Protein AF-A0AAN7LRA1-F1 (afdb_monomer)

Nearest PDB structures (foldseek):
  6l4c-assembly1_A  TM=8.492E-01  e=3.719E-31  Corylus avellana
  6l4c-assembly1_B  TM=8.115E-01  e=3.011E-30  Corylus avellana
  5cad-assembly1_A  TM=8.318E-01  e=4.415E-28  Solanum melongena
  2ea7-assembly1_B  TM=8.145E-01  e=1.687E-27  Vigna angularis
  8ofd-assembly1_A  TM=7.886E-01  e=3.980E-27  Lupinus albus

pLDDT: mean 71.38, std 21.93, range [24.11, 98.69]

InterPro domains:
  IPR006045 Cupin 1 [PF00190] (73-136)
  IPR006045 Cupin 1 [PF00190] (249-403)
  IPR006045 Cupin 1 [SM00835] (39-194)
  IPR006045 Cupin 1 [SM00835] (249-404)
  IPR011051 RmlC-like cupin domain superfamily [SSF51182] (70-412)
  IPR014710 RmlC-like jelly roll fold [G3DSA:2.60.120.10] (42-218)
  IPR014710 RmlC-like jelly roll fold [G3DSA:2.60.120.10] (241-419)
  IPR050253 Seed Storage and Functional Proteins [PTHR31189] (18-422)

Radius of gyration: 50.89 Å; Cα contacts (8 Å, |Δi|>4): 874; chains: 1; bounding box: 106×147×148 Å

Mean predicted aligned error: 21.45 Å

Structure (mmCIF, N/CA/C/O backbone):
data_AF-A0AAN7LRA1-F1
#
_entry.id   AF-A0AAN7LRA1-F1
#
loop_
_atom_site.group_PDB
_atom_site.id
_atom_site.type_symbol
_atom_site.label_atom_id
_atom_site.label_alt_id
_atom_site.label_comp_id
_atom_site.label_asym_id
_atom_site.label_entity_id
_atom_site.label_seq_id
_atom_site.pdbx_PDB_ins_code
_atom_site.Cartn_x
_atom_site.Cartn_y
_atom_site.Cartn_z
_atom_site.occupancy
_atom_site.B_iso_or_equiv
_atom_site.auth_seq_id
_atom_site.auth_comp_id
_atom_site.auth_asym_id
_atom_site.auth_atom_id
_atom_site.pdbx_PDB_model_num
ATOM 1 N N . MET A 1 1 ? -47.619 41.564 -19.219 1.00 36.97 1 MET A N 1
ATOM 2 C CA . MET A 1 1 ? -48.829 41.468 -18.379 1.00 36.97 1 MET A CA 1
ATOM 3 C C . MET A 1 1 ? -48.326 40.984 -17.026 1.00 36.97 1 MET A C 1
ATOM 5 O O . MET A 1 1 ? -48.030 39.807 -16.916 1.00 36.97 1 MET A O 1
ATOM 9 N N . ALA A 1 2 ? -47.810 41.873 -16.168 1.00 29.58 2 ALA A N 1
ATOM 10 C CA . ALA A 1 2 ? -48.577 42.783 -15.295 1.00 29.58 2 ALA A CA 1
ATOM 11 C C . ALA A 1 2 ? -49.560 41.966 -14.441 1.00 29.58 2 ALA A C 1
ATOM 13 O O . ALA A 1 2 ? -50.356 41.234 -15.019 1.00 29.58 2 ALA A O 1
ATOM 14 N N . SER A 1 3 ? -49.591 42.007 -13.116 1.00 28.64 3 SER A N 1
ATOM 15 C CA . SER A 1 3 ? -48.992 42.873 -12.085 1.00 28.64 3 SER A CA 1
ATOM 16 C C . SER A 1 3 ? -49.510 42.272 -10.756 1.00 28.64 3 SER A C 1
ATOM 18 O O . SER A 1 3 ? -50.649 41.815 -10.734 1.00 28.64 3 SER A O 1
ATOM 20 N N . ASP A 1 4 ? -48.696 41.979 -9.747 1.00 32.69 4 ASP A N 1
ATOM 21 C CA . ASP A 1 4 ? -48.059 42.890 -8.782 1.00 32.69 4 ASP A CA 1
ATOM 22 C C . ASP A 1 4 ? -48.963 43.253 -7.585 1.00 32.69 4 ASP A C 1
ATOM 24 O O . ASP A 1 4 ? -50.172 43.407 -7.742 1.00 32.69 4 ASP A O 1
ATOM 28 N N . GLU A 1 5 ? -48.297 43.427 -6.435 1.00 31.97 5 GLU A N 1
ATOM 29 C CA . GLU A 1 5 ? -48.717 44.161 -5.224 1.00 31.97 5 GLU A CA 1
ATOM 30 C C . GLU A 1 5 ? -49.669 43.491 -4.202 1.00 31.97 5 GLU A C 1
ATOM 32 O O . GLU A 1 5 ? -50.652 42.852 -4.550 1.00 31.97 5 GLU A O 1
ATOM 37 N N . SER A 1 6 ? -49.518 43.651 -2.877 1.00 29.03 6 SER A N 1
ATOM 38 C CA . SER A 1 6 ? -48.522 44.316 -2.012 1.00 29.03 6 SER A CA 1
ATOM 39 C C . SER A 1 6 ? -48.945 44.114 -0.536 1.00 29.03 6 SER A C 1
ATOM 41 O O . SER A 1 6 ? -50.065 43.678 -0.269 1.00 29.03 6 SER A O 1
ATOM 43 N N . SER A 1 7 ? -48.069 44.537 0.387 1.00 24.28 7 SER A N 1
ATOM 44 C CA . SER A 1 7 ? -48.334 45.062 1.747 1.00 24.28 7 SER A CA 1
ATOM 45 C C . SER A 1 7 ? -47.813 44.168 2.881 1.00 24.28 7 SER A C 1
ATOM 47 O O . SER A 1 7 ? -48.370 43.114 3.164 1.00 24.28 7 SER A O 1
ATOM 49 N N . MET A 1 8 ? -46.611 44.417 3.416 1.00 27.77 8 MET A N 1
ATOM 50 C CA . MET A 1 8 ? -46.170 45.485 4.346 1.00 27.77 8 MET A CA 1
ATOM 51 C C . MET A 1 8 ? -46.450 45.222 5.843 1.00 27.77 8 MET A C 1
ATOM 53 O O . MET A 1 8 ? -47.579 45.288 6.307 1.00 27.77 8 MET A O 1
ATOM 57 N N . ALA A 1 9 ? -45.330 45.077 6.568 1.00 28.86 9 ALA A N 1
ATOM 58 C CA . ALA A 1 9 ? -44.928 45.794 7.792 1.00 28.86 9 ALA A CA 1
ATOM 59 C C . ALA A 1 9 ? -45.647 45.581 9.148 1.00 28.86 9 ALA A C 1
ATOM 61 O O . ALA A 1 9 ? -46.790 45.978 9.323 1.00 28.86 9 ALA A O 1
ATOM 62 N N . ALA A 1 10 ? -44.869 45.140 10.156 1.00 27.81 10 ALA A N 1
ATOM 63 C CA . ALA A 1 10 ? -44.742 45.692 11.532 1.00 27.81 10 ALA A CA 1
ATOM 64 C C . ALA A 1 10 ? -43.781 44.776 12.340 1.00 27.81 10 ALA A C 1
ATOM 66 O O . ALA A 1 10 ? -44.008 43.577 12.407 1.00 27.81 10 ALA A O 1
ATOM 67 N N . ARG A 1 11 ? -42.555 45.172 12.714 1.00 29.81 11 ARG A N 1
ATOM 68 C CA . ARG A 1 11 ? -42.079 45.998 13.854 1.00 29.81 11 ARG A CA 1
ATOM 69 C C . ARG A 1 11 ? -42.248 45.407 15.289 1.00 29.81 11 ARG A C 1
ATOM 71 O O . ARG A 1 11 ? -43.306 45.587 15.869 1.00 29.81 11 ARG A O 1
ATOM 78 N N . VAL A 1 12 ? -41.105 44.950 15.863 1.00 29.42 12 VAL A N 1
ATOM 79 C CA . VAL A 1 12 ? -40.536 45.286 17.220 1.00 29.42 12 VAL A CA 1
ATOM 80 C C . VAL A 1 12 ? -41.146 44.514 18.446 1.00 29.42 12 VAL A C 1
ATOM 82 O O . VAL A 1 12 ? -42.314 44.161 18.379 1.00 29.42 12 VAL A O 1
ATOM 85 N N . PRO A 1 13 ? -40.467 44.303 19.613 1.00 47.12 13 PRO A N 1
ATOM 86 C CA . PRO A 1 13 ? -39.233 43.543 19.940 1.00 47.12 13 PRO A CA 1
ATOM 87 C C . PRO A 1 13 ? -39.343 42.722 21.285 1.00 47.12 13 PRO A C 1
ATOM 89 O O . PRO A 1 13 ? -40.418 42.615 21.862 1.00 47.12 13 PRO A O 1
ATOM 92 N N . LEU A 1 14 ? -38.194 42.272 21.829 1.00 26.84 14 LEU A N 1
ATOM 93 C CA . LEU A 1 14 ? -37.856 41.928 23.242 1.00 26.84 14 LEU A CA 1
ATOM 94 C C . LEU A 1 14 ? -37.757 40.446 23.674 1.00 26.84 14 LEU A C 1
ATOM 96 O O . LEU A 1 14 ? -38.731 39.709 23.746 1.00 26.84 14 LEU A O 1
ATOM 100 N N . LEU A 1 15 ? -36.526 40.147 24.113 1.00 27.03 15 LEU A N 1
ATOM 101 C CA . LEU A 1 15 ? -36.082 39.283 25.215 1.00 27.03 15 LEU A CA 1
ATOM 102 C C . LEU A 1 15 ? -36.486 37.803 25.239 1.00 27.03 15 LEU A C 1
ATOM 104 O O . LEU A 1 15 ? -37.599 37.439 25.600 1.00 27.03 15 LEU A O 1
ATOM 108 N N . GLY A 1 16 ? -35.467 36.952 25.109 1.00 28.48 16 GLY A N 1
ATOM 109 C CA . GLY A 1 16 ? -35.463 35.640 25.748 1.00 28.48 16 GLY A CA 1
ATOM 110 C C . GLY A 1 16 ? -34.441 34.682 25.150 1.00 28.48 16 GLY A C 1
ATOM 111 O O . GLY A 1 16 ? -34.593 34.264 24.012 1.00 28.48 16 GLY A O 1
ATOM 112 N N . CYS A 1 17 ? -33.462 34.283 25.963 1.00 30.62 17 CYS A N 1
ATOM 113 C CA . CYS A 1 17 ? -32.640 33.076 25.796 1.00 30.62 17 CYS A CA 1
ATOM 114 C C . CYS A 1 17 ? -31.426 33.161 24.855 1.00 30.62 17 CYS A C 1
ATOM 116 O O . CYS A 1 17 ? -31.287 32.426 23.883 1.00 30.62 17 CYS A O 1
ATOM 118 N N . LEU A 1 18 ? -30.456 33.971 25.285 1.00 34.97 18 LEU A N 1
ATOM 119 C CA . LEU A 1 18 ? -29.040 33.627 25.185 1.00 34.97 18 LEU A CA 1
ATOM 120 C C . LEU A 1 18 ? -28.758 32.536 26.238 1.00 34.97 18 LEU A C 1
ATOM 122 O O . LEU A 1 18 ? -28.794 32.845 27.425 1.00 34.97 18 LEU A O 1
ATOM 126 N N . CYS A 1 19 ? -28.611 31.274 25.819 1.00 33.75 19 CYS A N 1
ATOM 127 C CA . CYS A 1 19 ? -27.870 30.183 26.484 1.00 33.75 19 CYS A CA 1
ATOM 128 C C . CYS A 1 19 ? -28.275 28.830 25.879 1.00 33.75 19 CYS A C 1
ATOM 130 O O . CYS A 1 19 ? -29.460 28.518 25.828 1.00 33.75 19 CYS A O 1
ATOM 132 N N . LEU A 1 20 ? -27.267 28.011 25.550 1.00 34.38 20 LEU A N 1
ATOM 133 C CA . LEU A 1 20 ? -27.331 26.609 25.094 1.00 34.38 20 LEU A CA 1
ATOM 134 C C . LEU A 1 20 ? -27.482 26.379 23.580 1.00 34.38 20 LEU A C 1
ATOM 136 O O . LEU A 1 20 ? -28.522 25.901 23.163 1.00 34.38 20 LEU A O 1
ATOM 140 N N . VAL A 1 21 ? -26.415 26.608 22.797 1.00 33.81 21 VAL A N 1
ATOM 141 C CA . VAL A 1 21 ? -25.796 25.585 21.909 1.00 33.81 21 VAL A CA 1
ATOM 142 C C . VAL A 1 21 ? -24.337 26.005 21.616 1.00 33.81 21 VAL A C 1
ATOM 144 O O . VAL A 1 21 ? -24.005 26.474 20.535 1.00 33.81 21 VAL A O 1
ATOM 147 N N . LEU A 1 22 ? -23.442 25.853 22.597 1.00 35.19 22 LEU A N 1
ATOM 148 C CA . LEU A 1 22 ? -21.981 25.828 22.392 1.00 35.19 22 LEU A CA 1
ATOM 149 C C . LEU A 1 22 ? -21.434 24.508 22.939 1.00 35.19 22 LEU A C 1
ATOM 151 O O . LEU A 1 22 ? -20.686 24.482 23.907 1.00 35.19 22 LEU A O 1
ATOM 155 N N . LEU A 1 23 ? -21.894 23.401 22.354 1.00 35.28 23 LEU A N 1
ATOM 156 C CA . LEU A 1 23 ? -21.376 22.046 22.579 1.00 35.28 23 LEU A CA 1
ATOM 157 C C . LEU A 1 23 ? -21.809 21.135 21.418 1.00 35.28 23 LEU A C 1
ATOM 159 O O . LEU A 1 23 ? -22.380 20.068 21.601 1.00 35.28 23 LEU A O 1
ATOM 163 N N . SER A 1 24 ? -21.534 21.575 20.191 1.00 30.44 24 SER A N 1
ATOM 164 C CA . SER A 1 24 ? -21.206 20.632 19.127 1.00 30.44 24 SER A CA 1
ATOM 165 C C . SER A 1 24 ? -19.707 20.750 18.956 1.00 30.44 24 SER A C 1
ATOM 167 O O . SER A 1 24 ? -19.220 21.694 18.339 1.00 30.44 24 SER A O 1
ATOM 169 N N . CYS A 1 25 ? -18.976 19.847 19.606 1.00 26.72 25 CYS A N 1
ATOM 170 C CA . CYS A 1 25 ? -17.572 19.630 19.333 1.00 26.72 25 CYS A CA 1
ATOM 171 C C . CYS A 1 25 ? -17.423 19.466 17.821 1.00 26.72 25 CYS A C 1
ATOM 173 O O . CYS A 1 25 ? -17.774 18.426 17.266 1.00 26.72 25 CYS A O 1
ATOM 175 N N . CYS A 1 26 ? -16.894 20.499 17.169 1.00 24.97 26 CYS A N 1
ATOM 176 C CA . CYS A 1 26 ? -16.163 20.346 15.932 1.00 24.97 26 CYS A CA 1
ATOM 177 C C . CYS A 1 26 ? -14.985 19.425 16.252 1.00 24.97 26 CYS A C 1
ATOM 179 O O . CYS A 1 26 ? -13.871 19.865 16.522 1.00 24.97 26 CYS A O 1
ATOM 181 N N . THR A 1 27 ? -15.240 18.119 16.231 1.00 27.34 27 THR A N 1
ATOM 182 C CA . THR A 1 27 ? -14.269 17.204 15.665 1.00 27.34 27 THR A CA 1
ATOM 183 C C . THR A 1 27 ? -14.175 17.621 14.205 1.00 27.34 27 THR A C 1
ATOM 185 O O . THR A 1 27 ? -14.862 17.105 13.328 1.00 27.34 27 THR A O 1
ATOM 188 N N . VAL A 1 28 ? -13.328 18.620 13.944 1.00 27.69 28 VAL A N 1
ATOM 189 C CA . VAL A 1 28 ? -12.652 18.714 12.657 1.00 27.69 28 VAL A CA 1
ATOM 190 C C . VAL A 1 28 ? -11.746 17.490 12.631 1.00 27.69 28 VAL A C 1
ATOM 192 O O . VAL A 1 28 ? -10.549 17.547 12.894 1.00 27.69 28 VAL A O 1
ATOM 195 N N . SER A 1 29 ? -12.374 16.335 12.410 1.00 27.72 29 SER A N 1
ATOM 196 C CA . SER A 1 29 ? -11.760 15.242 11.691 1.00 27.72 29 SER A CA 1
ATOM 197 C C . SER A 1 29 ? -11.207 15.930 10.464 1.00 27.72 29 SER A C 1
ATOM 199 O O . SER A 1 29 ? -11.973 16.558 9.731 1.00 27.72 29 SER A O 1
ATOM 201 N N . GLY A 1 30 ? -9.885 15.970 10.344 1.00 26.34 30 GLY A N 1
ATOM 202 C CA . GLY A 1 30 ? -9.244 16.508 9.165 1.00 26.34 30 GLY A CA 1
ATOM 203 C C . GLY A 1 30 ? -9.748 15.714 7.972 1.00 26.34 30 GLY A C 1
ATOM 204 O O . GLY A 1 30 ? -9.173 14.688 7.629 1.00 26.34 30 GLY A O 1
ATOM 205 N N . GLU A 1 31 ? -10.828 16.183 7.352 1.00 24.67 31 GLU A N 1
ATOM 206 C CA . GLU A 1 31 ? -11.124 15.917 5.962 1.00 24.67 31 GLU A CA 1
ATOM 207 C C . GLU A 1 31 ? -10.007 16.622 5.206 1.00 24.67 31 GLU A C 1
ATOM 209 O O . GLU A 1 31 ? -10.105 17.771 4.769 1.00 24.67 31 GLU A O 1
ATOM 214 N N . SER A 1 32 ? -8.872 15.927 5.119 1.00 24.11 32 SER A N 1
ATOM 215 C CA . SER A 1 32 ? -7.963 16.126 4.018 1.00 24.11 32 SER A CA 1
ATOM 216 C C . SER A 1 32 ? -8.836 16.069 2.775 1.00 24.11 32 SER A C 1
ATOM 218 O O . SER A 1 32 ? -9.601 15.130 2.560 1.00 24.11 32 SER A O 1
ATOM 220 N N . TYR A 1 33 ? -8.799 17.144 2.000 1.00 25.58 33 TYR A N 1
ATOM 221 C CA . TYR A 1 33 ? -9.386 17.181 0.677 1.00 25.58 33 TYR A CA 1
ATOM 222 C C . TYR A 1 33 ? -8.750 16.016 -0.093 1.00 25.58 33 TYR A C 1
ATOM 224 O O . TYR A 1 33 ? -7.624 16.133 -0.581 1.00 25.58 33 TYR A O 1
ATOM 232 N N . VAL A 1 34 ? -9.409 14.853 -0.123 1.00 33.66 34 VAL A N 1
ATOM 233 C CA . VAL A 1 34 ? -8.972 13.710 -0.920 1.00 33.66 34 VAL A CA 1
ATOM 234 C C . VAL A 1 34 ? -9.297 14.098 -2.349 1.00 33.66 34 VAL A C 1
ATOM 236 O O . VAL A 1 34 ? -10.358 13.784 -2.889 1.00 33.66 34 VAL A O 1
ATOM 239 N N . GLY A 1 35 ? -8.382 14.869 -2.939 1.00 35.00 35 GLY A N 1
ATOM 240 C CA . GLY A 1 35 ? -8.296 15.008 -4.378 1.00 35.00 35 GLY A CA 1
ATOM 241 C C . GLY A 1 35 ? -8.353 13.611 -4.974 1.00 35.00 35 GLY A C 1
ATOM 242 O O . GLY A 1 35 ? -7.848 12.649 -4.398 1.00 35.00 35 GLY A O 1
ATOM 243 N N . SER A 1 36 ? -9.044 13.485 -6.092 1.00 45.75 36 SER A N 1
ATOM 244 C CA . SER A 1 36 ? -9.310 12.214 -6.737 1.00 45.75 36 SER A CA 1
ATOM 245 C C . SER A 1 36 ? -7.997 11.654 -7.326 1.00 45.75 36 SER A C 1
ATOM 247 O O . SER A 1 36 ? -7.717 11.800 -8.517 1.00 45.75 36 SER A O 1
ATOM 249 N N . THR A 1 37 ? -7.126 11.083 -6.482 1.00 58.75 37 THR A N 1
ATOM 250 C CA . THR A 1 37 ? -5.762 10.668 -6.840 1.00 58.75 37 THR A CA 1
ATOM 251 C C . THR A 1 37 ? -5.800 9.346 -7.586 1.00 58.75 37 THR A C 1
ATOM 253 O O . THR A 1 37 ? -6.163 8.327 -7.016 1.00 58.75 37 THR A O 1
ATOM 256 N N . ALA A 1 38 ? -5.382 9.316 -8.856 1.00 70.62 38 ALA A N 1
ATOM 257 C CA . ALA A 1 38 ? -5.367 8.099 -9.692 1.00 70.62 38 ALA A CA 1
ATOM 258 C C . ALA A 1 38 ? -4.473 6.957 -9.173 1.00 70.62 38 ALA A C 1
ATOM 260 O O . ALA A 1 38 ? -4.376 5.886 -9.781 1.00 70.62 38 ALA A O 1
ATOM 261 N N . VAL A 1 39 ? -3.803 7.223 -8.058 1.00 84.12 39 VAL A N 1
ATOM 262 C CA . VAL A 1 39 ? -2.826 6.404 -7.382 1.00 84.12 39 VAL A CA 1
ATOM 263 C C . VAL A 1 39 ? -3.129 6.453 -5.889 1.00 84.12 39 VAL A C 1
ATOM 265 O O . VAL A 1 39 ? -3.425 7.523 -5.354 1.00 84.12 39 VAL A O 1
ATOM 268 N N . SER A 1 40 ? -3.016 5.315 -5.214 1.00 88.38 40 SER A N 1
ATOM 269 C CA . SER A 1 40 ? -3.047 5.235 -3.752 1.00 88.38 40 SER A CA 1
ATOM 270 C C . SER A 1 40 ? -1.945 4.303 -3.265 1.00 88.38 40 SER A C 1
ATOM 272 O O . SER A 1 40 ? -1.622 3.320 -3.932 1.00 88.38 40 SER A O 1
ATOM 274 N N . VAL A 1 41 ? -1.381 4.593 -2.095 1.00 92.56 41 VAL A N 1
ATOM 275 C CA . VAL A 1 41 ? -0.453 3.699 -1.394 1.00 92.56 41 VAL A CA 1
ATOM 276 C C . VAL A 1 41 ? -0.947 3.555 0.030 1.00 92.56 41 VAL A C 1
ATOM 278 O O . VAL A 1 41 ? -1.242 4.561 0.664 1.00 92.56 41 VAL A O 1
ATOM 281 N N . ALA A 1 42 ? -1.016 2.322 0.513 1.00 94.12 42 ALA A N 1
ATOM 282 C CA . ALA A 1 42 ? -1.262 2.024 1.910 1.00 94.12 42 ALA A CA 1
ATOM 283 C C . ALA A 1 42 ? -0.049 1.297 2.484 1.00 94.12 42 ALA A C 1
ATOM 285 O O . ALA A 1 42 ? 0.428 0.300 1.920 1.00 94.12 42 ALA A O 1
ATOM 286 N N . ARG A 1 43 ? 0.488 1.829 3.581 1.00 95.75 43 ARG A N 1
ATOM 287 C CA . ARG A 1 43 ? 1.695 1.287 4.202 1.00 95.75 43 ARG A CA 1
ATOM 288 C C . ARG A 1 43 ? 1.380 0.034 4.995 1.00 95.75 43 ARG A C 1
ATOM 290 O O . ARG A 1 43 ? 0.282 -0.149 5.518 1.00 95.75 43 ARG A O 1
ATOM 297 N N . ARG A 1 44 ? 2.374 -0.847 5.121 1.00 94.81 44 ARG A N 1
ATOM 298 C CA . ARG A 1 44 ? 2.238 -2.056 5.947 1.00 94.81 44 ARG A CA 1
ATOM 299 C C . ARG A 1 44 ? 1.844 -1.743 7.398 1.00 94.81 44 ARG A C 1
ATOM 301 O O . ARG A 1 44 ? 1.098 -2.512 7.992 1.00 94.81 44 ARG A O 1
ATOM 308 N N . ASP A 1 45 ? 2.380 -0.668 7.961 1.00 93.19 45 ASP A N 1
ATOM 309 C CA . ASP A 1 45 ? 2.152 -0.227 9.341 1.00 93.19 45 ASP A CA 1
ATOM 310 C C . ASP A 1 45 ? 0.809 0.488 9.556 1.00 93.19 45 ASP A C 1
ATOM 312 O O . ASP A 1 45 ? 0.351 0.578 10.688 1.00 93.19 45 ASP A O 1
ATOM 316 N N . GLU A 1 46 ? 0.137 0.909 8.482 1.00 91.38 46 GLU A N 1
ATOM 317 C CA . GLU A 1 46 ? -1.194 1.537 8.519 1.00 91.38 46 GLU A CA 1
ATOM 318 C C . GLU A 1 46 ? -2.341 0.509 8.473 1.00 91.38 46 GLU A C 1
ATOM 320 O O . GLU A 1 46 ? -3.516 0.874 8.478 1.00 91.38 46 GLU A O 1
ATOM 325 N N . ARG A 1 47 ? -2.026 -0.791 8.399 1.00 94.19 47 ARG A N 1
ATOM 326 C CA . ARG A 1 47 ? -3.033 -1.857 8.327 1.00 94.19 47 ARG A CA 1
ATOM 327 C C . ARG A 1 47 ? -3.805 -1.976 9.636 1.00 94.19 47 ARG A C 1
ATOM 329 O O . ARG A 1 47 ? -3.224 -1.981 10.720 1.00 94.19 47 ARG A O 1
ATOM 336 N N . THR A 1 48 ? -5.111 -2.189 9.527 1.00 94.38 48 THR A N 1
ATOM 337 C CA . THR A 1 48 ? -5.976 -2.399 10.691 1.00 94.38 48 THR A CA 1
ATOM 338 C C . THR A 1 48 ? -5.934 -3.864 11.105 1.00 94.38 48 THR A C 1
ATOM 340 O O . THR A 1 48 ? -6.120 -4.755 10.282 1.00 94.38 48 THR A O 1
ATOM 343 N N . VAL A 1 49 ? -5.681 -4.150 12.381 1.00 94.56 49 VAL A N 1
ATOM 344 C CA . VAL A 1 49 ? -5.705 -5.527 12.892 1.00 94.56 49 VAL A CA 1
ATOM 345 C C . VAL A 1 49 ? -7.158 -5.953 13.110 1.00 94.56 49 VAL A C 1
ATOM 347 O O . VAL A 1 49 ? -7.853 -5.386 13.947 1.00 94.56 49 VAL A O 1
ATOM 350 N N . VAL A 1 50 ? -7.603 -6.972 12.374 1.00 91.50 50 VAL A N 1
ATOM 351 C CA . VAL A 1 50 ? -8.955 -7.550 12.466 1.00 91.50 50 VAL A CA 1
ATOM 352 C C . VAL A 1 50 ? -9.012 -8.606 13.571 1.00 91.50 50 VAL A C 1
ATOM 354 O O . VAL A 1 50 ? -9.961 -8.663 14.348 1.00 91.50 50 VAL A O 1
ATOM 357 N N . ALA A 1 51 ? -7.982 -9.450 13.665 1.00 91.69 51 ALA A N 1
ATOM 358 C CA . ALA A 1 51 ? -7.855 -10.454 14.715 1.00 91.69 51 ALA A CA 1
ATOM 359 C C . ALA A 1 51 ? -6.382 -10.716 15.026 1.00 91.69 51 ALA A C 1
ATOM 361 O O . ALA A 1 51 ? -5.572 -10.873 14.118 1.00 91.69 51 ALA A O 1
ATOM 362 N N . HIS A 1 52 ? -6.036 -10.829 16.305 1.00 94.94 52 HIS A N 1
ATOM 363 C CA . HIS A 1 52 ? -4.687 -11.184 16.734 1.00 94.94 52 HIS A CA 1
ATOM 364 C C . HIS A 1 52 ? -4.748 -12.222 17.853 1.00 94.94 52 HIS A C 1
ATOM 366 O O . HIS A 1 52 ? -5.467 -12.060 18.840 1.00 94.94 52 HIS A O 1
ATOM 372 N N . THR A 1 53 ? -3.993 -13.303 17.689 1.00 94.31 53 THR A N 1
ATOM 373 C CA . THR A 1 53 ? -3.917 -14.436 18.616 1.00 94.31 53 THR A CA 1
ATOM 374 C C . THR A 1 53 ? -2.471 -14.915 18.716 1.00 94.31 53 THR A C 1
ATOM 376 O O . THR A 1 53 ? -1.650 -14.613 17.856 1.00 94.31 53 THR A O 1
ATOM 379 N N . GLU A 1 54 ? -2.155 -15.745 19.710 1.00 92.38 54 GLU A N 1
ATOM 380 C CA . GLU A 1 54 ? -0.838 -16.402 19.794 1.00 92.38 54 GLU A CA 1
ATOM 381 C C . GLU A 1 54 ? -0.549 -17.367 18.620 1.00 92.38 54 GLU A C 1
ATOM 383 O O . GLU A 1 54 ? 0.587 -17.796 18.441 1.00 92.38 54 GLU A O 1
ATOM 388 N N . TYR A 1 55 ? -1.566 -17.707 17.819 1.00 92.94 55 TYR A N 1
ATOM 389 C CA . TYR A 1 55 ? -1.484 -18.656 16.704 1.00 92.94 55 TYR A CA 1
ATOM 390 C C . TYR A 1 55 ? -1.560 -17.988 15.327 1.00 92.94 55 TYR A C 1
ATOM 392 O O . TYR A 1 55 ? -1.542 -18.686 14.311 1.00 92.94 55 TYR A O 1
ATOM 400 N N . GLY A 1 56 ? -1.658 -16.659 15.273 1.00 94.69 56 GLY A N 1
ATOM 401 C CA . GLY A 1 56 ? -1.735 -15.922 14.020 1.00 94.69 56 GLY A CA 1
ATOM 402 C C . GLY A 1 56 ? -2.430 -14.569 14.130 1.00 94.69 56 GLY A C 1
ATOM 403 O O . GLY A 1 56 ? -3.034 -14.232 15.151 1.00 94.69 56 GLY A O 1
ATOM 404 N N . GLU A 1 57 ? -2.366 -13.823 13.034 1.00 96.12 57 GLU A N 1
ATOM 405 C CA . GLU A 1 57 ? -2.890 -12.468 12.882 1.00 96.12 57 GLU A CA 1
ATOM 406 C C . GLU A 1 57 ? -3.643 -12.335 11.553 1.00 96.12 57 GLU A C 1
ATOM 408 O O . GLU A 1 57 ? -3.233 -12.889 10.531 1.00 96.12 57 GLU A O 1
ATOM 413 N N . ILE A 1 58 ? -4.728 -11.568 11.571 1.00 96.19 58 ILE A N 1
ATOM 414 C CA . ILE A 1 58 ? -5.455 -11.098 10.399 1.00 96.19 58 ILE A CA 1
ATOM 415 C C . ILE A 1 58 ? -5.422 -9.576 10.440 1.00 96.19 58 ILE A C 1
ATOM 417 O O . ILE A 1 58 ? -5.922 -8.973 11.391 1.00 96.19 58 ILE A O 1
ATOM 421 N N . SER A 1 59 ? -4.848 -8.961 9.413 1.00 96.25 59 SER A N 1
ATOM 422 C CA . SER A 1 59 ? -4.876 -7.511 9.216 1.00 96.25 59 SER A CA 1
ATOM 423 C C . SER A 1 59 ? -5.514 -7.158 7.880 1.00 96.25 59 SER A C 1
ATOM 425 O O . SER A 1 59 ? -5.450 -7.943 6.936 1.00 96.25 59 SER A O 1
ATOM 427 N N . SER A 1 60 ? -6.137 -5.990 7.796 1.00 94.88 60 SER A N 1
ATOM 428 C CA . SER A 1 60 ? -6.838 -5.504 6.617 1.00 94.88 60 SER A CA 1
ATOM 429 C C . SER A 1 60 ? -6.342 -4.134 6.176 1.00 94.88 60 SER A C 1
ATOM 431 O O . SER A 1 60 ? -5.731 -3.381 6.941 1.00 94.88 60 SER A O 1
ATOM 433 N N . VAL A 1 61 ? -6.583 -3.828 4.907 1.00 93.12 61 VAL A N 1
ATOM 434 C CA . VAL A 1 61 ? -6.348 -2.509 4.334 1.00 93.12 61 VAL A CA 1
ATOM 435 C C . VAL A 1 61 ? -7.345 -2.244 3.219 1.00 93.12 61 VAL A C 1
ATOM 437 O O . VAL A 1 61 ? -7.613 -3.122 2.397 1.00 93.12 61 VAL A O 1
ATOM 440 N N . ASP A 1 62 ? -7.840 -1.016 3.176 1.00 89.25 62 ASP A N 1
ATOM 441 C CA . ASP A 1 62 ? -8.692 -0.529 2.103 1.00 89.25 62 ASP A CA 1
ATOM 442 C C . ASP A 1 62 ? -7.889 0.403 1.200 1.00 89.25 62 ASP A C 1
ATOM 444 O O . ASP A 1 62 ? -7.274 1.369 1.652 1.00 89.25 62 ASP A O 1
ATOM 448 N N . VAL A 1 63 ? -7.885 0.110 -0.099 1.00 88.00 63 VAL A N 1
ATOM 449 C CA . VAL A 1 63 ? -7.245 0.952 -1.118 1.00 88.00 63 VAL A CA 1
ATOM 450 C C . VAL A 1 63 ? -8.276 1.340 -2.162 1.00 88.00 63 VAL A C 1
ATOM 452 O O . VAL A 1 63 ? -8.949 0.489 -2.732 1.00 88.00 63 VAL A O 1
ATOM 455 N N . GLY A 1 64 ? -8.447 2.631 -2.417 1.00 77.81 64 GLY A N 1
ATOM 456 C CA . GLY A 1 64 ? -9.536 3.104 -3.264 1.00 77.81 64 GLY A CA 1
ATOM 457 C C . GLY A 1 64 ? -9.260 4.442 -3.919 1.00 77.81 64 GLY A C 1
ATOM 458 O O . GLY A 1 64 ? -8.206 5.049 -3.742 1.00 77.81 64 GLY A O 1
ATOM 459 N N . TYR A 1 65 ? -10.236 4.881 -4.709 1.00 64.56 65 TYR A N 1
ATOM 460 C CA . TYR A 1 65 ? -10.200 6.147 -5.432 1.00 64.56 65 TYR A CA 1
ATOM 461 C C . TYR A 1 65 ? -11.420 6.981 -5.064 1.00 64.56 65 TYR A C 1
ATOM 463 O O . TYR A 1 65 ? -12.506 6.758 -5.611 1.00 64.56 65 TYR A O 1
ATOM 471 N N . GLY A 1 66 ? -11.241 7.944 -4.157 1.00 60.16 66 GLY A N 1
ATOM 472 C CA . GLY A 1 66 ? -12.284 8.897 -3.769 1.00 60.16 66 GLY A CA 1
ATOM 473 C C . GLY A 1 66 ? -13.675 8.253 -3.652 1.00 60.16 66 GLY A C 1
ATOM 474 O O . GLY A 1 66 ? -13.863 7.264 -2.953 1.00 60.16 66 GLY A O 1
ATOM 475 N N . ARG A 1 67 ? -14.657 8.775 -4.401 1.00 48.34 67 ARG A N 1
ATOM 476 C CA . ARG A 1 67 ? -16.067 8.328 -4.354 1.00 48.34 67 ARG A CA 1
ATOM 477 C C . ARG A 1 67 ? -16.399 7.042 -5.139 1.00 48.34 67 ARG A C 1
ATOM 479 O O . ARG A 1 67 ? -17.570 6.683 -5.203 1.00 48.34 67 ARG A O 1
ATOM 486 N N . ARG A 1 68 ? -15.441 6.377 -5.801 1.00 53.81 68 ARG A N 1
ATOM 487 C CA . ARG A 1 68 ? -15.715 5.266 -6.751 1.00 53.81 68 ARG A CA 1
ATOM 488 C C . ARG A 1 68 ? -15.423 3.856 -6.223 1.00 53.81 68 ARG A C 1
ATOM 490 O O . ARG A 1 68 ? -15.350 2.923 -7.018 1.00 53.81 68 ARG A O 1
ATOM 497 N N . GLY A 1 69 ? -15.343 3.702 -4.907 1.00 65.12 69 GLY A N 1
ATOM 498 C CA . GLY A 1 69 ? -15.213 2.407 -4.241 1.00 65.12 69 GLY A CA 1
ATOM 499 C C . GLY A 1 69 ? -13.789 2.107 -3.782 1.00 65.12 69 GLY A C 1
ATOM 500 O O . GLY A 1 69 ? -12.805 2.625 -4.323 1.00 65.12 69 GLY A O 1
ATOM 501 N N . THR A 1 70 ? -13.711 1.282 -2.745 1.00 80.75 70 THR A N 1
ATOM 502 C CA . THR A 1 70 ? -12.488 0.772 -2.130 1.00 80.75 70 THR A CA 1
ATOM 503 C C . THR A 1 70 ? -12.359 -0.719 -2.432 1.00 80.75 70 THR A C 1
ATOM 505 O O . THR A 1 70 ? -13.348 -1.446 -2.510 1.00 80.75 70 THR A O 1
ATOM 508 N N . TYR A 1 71 ? -11.131 -1.174 -2.640 1.00 87.06 71 TYR A N 1
ATOM 509 C CA . TYR A 1 71 ? -10.774 -2.583 -2.655 1.00 87.06 71 TYR A CA 1
ATOM 510 C C . TYR A 1 71 ? -10.310 -2.960 -1.259 1.00 87.06 71 TYR A C 1
ATOM 512 O O . TYR A 1 71 ? -9.348 -2.376 -0.755 1.00 87.06 71 TYR A O 1
ATOM 520 N N . HIS A 1 72 ? -10.977 -3.947 -0.672 1.00 90.62 72 HIS A N 1
ATOM 521 C CA . HIS A 1 72 ? -10.627 -4.475 0.634 1.00 90.62 72 HIS A CA 1
ATOM 522 C C . HIS A 1 72 ? -9.661 -5.648 0.484 1.00 90.62 72 HIS A C 1
ATOM 524 O O . HIS A 1 72 ? -9.952 -6.625 -0.218 1.00 90.62 72 HIS A O 1
ATOM 530 N N . LEU A 1 73 ? -8.507 -5.566 1.143 1.00 94.06 73 LEU A N 1
ATOM 531 C CA . LEU A 1 73 ? -7.520 -6.638 1.182 1.00 94.06 73 LEU A CA 1
ATOM 532 C C . LEU A 1 73 ? -7.316 -7.110 2.614 1.00 94.06 73 LEU A C 1
ATOM 534 O O . LEU A 1 73 ? -7.207 -6.295 3.526 1.00 94.06 73 LEU A O 1
ATOM 538 N N . GLN A 1 74 ? -7.160 -8.421 2.795 1.00 95.56 74 GLN A N 1
ATOM 539 C CA . GLN A 1 74 ? -6.740 -9.001 4.069 1.00 95.56 74 GLN A CA 1
ATOM 540 C C . GLN A 1 74 ? -5.463 -9.821 3.939 1.00 95.56 74 GLN A C 1
ATOM 542 O O . GLN A 1 74 ? -5.208 -10.515 2.950 1.00 95.56 74 GLN A O 1
ATOM 547 N N . PHE A 1 75 ? -4.673 -9.761 5.001 1.00 97.38 75 PHE A N 1
ATOM 548 C CA . PHE A 1 75 ? -3.425 -10.469 5.195 1.00 97.38 75 PHE A CA 1
ATOM 549 C C . PHE A 1 75 ? -3.614 -11.437 6.354 1.00 97.38 75 PHE A C 1
ATOM 551 O O . PHE A 1 75 ? -3.625 -11.036 7.515 1.00 97.38 75 PHE A O 1
ATOM 558 N N . ILE A 1 76 ? -3.767 -12.717 6.031 1.00 97.25 76 ILE A N 1
ATOM 559 C CA . ILE A 1 76 ? -3.974 -13.780 7.015 1.00 97.25 76 ILE A CA 1
ATOM 560 C C . ILE A 1 76 ? -2.629 -14.463 7.238 1.00 97.25 76 ILE A C 1
ATOM 562 O O . ILE A 1 76 ? -2.069 -15.051 6.312 1.00 97.25 76 ILE A O 1
ATOM 566 N N . THR A 1 77 ? -2.103 -14.385 8.455 1.00 97.06 77 THR A N 1
ATOM 567 C CA . THR A 1 77 ? -0.855 -15.038 8.860 1.00 97.06 77 THR A CA 1
ATOM 568 C C . THR A 1 77 ? -1.151 -16.062 9.940 1.00 97.06 77 THR A C 1
ATOM 570 O O . THR A 1 77 ? -1.641 -15.719 11.009 1.00 97.06 77 THR A O 1
ATOM 573 N N . LEU A 1 78 ? -0.825 -17.318 9.669 1.00 96.00 78 LEU A N 1
ATOM 574 C CA . LEU A 1 78 ? -1.062 -18.454 10.546 1.00 96.00 78 LEU A CA 1
ATOM 575 C C . LEU A 1 78 ? 0.272 -19.049 11.003 1.00 96.00 78 LEU A C 1
ATOM 577 O O . LEU A 1 78 ? 1.121 -19.400 10.179 1.00 96.00 78 LEU A O 1
ATOM 581 N N . GLU A 1 79 ? 0.454 -19.199 12.314 1.00 94.25 79 GLU A N 1
ATOM 582 C CA . GLU A 1 79 ? 1.605 -19.915 12.873 1.00 94.25 79 GLU A CA 1
ATOM 583 C C . GLU A 1 79 ? 1.582 -21.395 12.446 1.00 94.25 79 GLU A C 1
ATOM 585 O O . GLU A 1 79 ? 0.516 -21.928 12.109 1.00 94.25 79 GLU A O 1
ATOM 590 N N . PRO A 1 80 ? 2.722 -22.103 12.450 1.00 91.44 80 PRO A N 1
ATOM 591 C CA . PRO A 1 80 ? 2.743 -23.541 12.196 1.00 91.44 80 PRO A CA 1
ATOM 592 C C . PRO A 1 80 ? 1.801 -24.294 13.144 1.00 91.44 80 PRO A C 1
ATOM 594 O O . PRO A 1 80 ? 1.744 -24.004 14.340 1.00 91.44 80 PRO A O 1
ATOM 597 N N . ASN A 1 81 ? 1.082 -25.297 12.630 1.00 88.62 81 ASN A N 1
ATOM 598 C CA . ASN A 1 81 ? 0.095 -26.060 13.407 1.00 88.62 81 ASN A CA 1
ATOM 599 C C . ASN A 1 81 ? -1.013 -25.187 14.038 1.00 88.62 81 ASN A C 1
ATOM 601 O O . ASN A 1 81 ? -1.369 -25.356 15.210 1.00 88.62 81 ASN A O 1
ATOM 605 N N . SER A 1 82 ? -1.582 -24.267 13.267 1.00 91.56 82 SER A N 1
ATOM 606 C CA . SER A 1 82 ? -2.751 -23.463 13.646 1.00 91.56 82 SER A CA 1
ATOM 607 C C . SER A 1 82 ? -3.960 -23.766 12.754 1.00 91.56 82 SER A C 1
ATOM 609 O O . SER A 1 82 ? -3.841 -24.376 11.689 1.00 91.56 82 SER A O 1
ATOM 611 N N . LEU A 1 83 ? -5.145 -23.390 13.223 1.00 90.81 83 LEU A N 1
ATOM 612 C CA . LEU A 1 83 ? -6.425 -23.544 12.549 1.00 90.81 83 LEU A CA 1
ATOM 613 C C . LEU A 1 83 ? -7.168 -22.210 12.616 1.00 90.81 83 LEU A C 1
ATOM 615 O O . LEU A 1 83 ? -7.529 -21.752 13.700 1.00 90.81 83 LEU A O 1
ATOM 619 N N . PHE A 1 84 ? -7.416 -21.620 11.453 1.00 93.19 84 PHE A N 1
ATOM 620 C CA . PHE A 1 84 ? -8.412 -20.575 11.279 1.00 93.19 84 PHE A CA 1
ATOM 621 C C . PHE A 1 84 ? -9.790 -21.235 11.246 1.00 93.19 84 PHE A C 1
ATOM 623 O O . PHE A 1 84 ? -10.025 -22.113 10.411 1.00 93.19 84 PHE A O 1
ATOM 630 N N . LEU A 1 85 ? -10.648 -20.876 12.202 1.00 90.19 85 LEU A N 1
ATOM 631 C CA . LEU A 1 85 ? -11.932 -21.534 12.433 1.00 90.19 85 LEU A CA 1
ATOM 632 C C . LEU A 1 85 ? -12.914 -21.348 11.264 1.00 90.19 85 LEU A C 1
ATOM 634 O O . LEU A 1 85 ? -12.759 -20.415 10.479 1.00 90.19 85 LEU A O 1
ATOM 638 N N . PRO A 1 86 ? -13.940 -22.215 11.148 1.00 90.50 86 PRO A N 1
ATOM 639 C CA . PRO A 1 86 ? -14.926 -22.112 10.081 1.00 90.50 86 PRO A CA 1
ATOM 640 C C . PRO A 1 86 ? -15.686 -20.784 10.074 1.00 90.50 86 PRO A C 1
ATOM 642 O O . PRO A 1 86 ? -16.350 -20.413 11.049 1.00 90.50 86 PRO A O 1
ATOM 645 N N . VAL A 1 87 ? -15.643 -20.108 8.928 1.00 90.88 87 VAL A N 1
ATOM 646 C CA . VAL A 1 87 ? -16.356 -18.854 8.672 1.00 90.88 87 VAL A CA 1
ATOM 647 C C . VAL A 1 87 ? -17.216 -18.972 7.415 1.00 90.88 87 VAL A C 1
ATOM 649 O O . VAL A 1 87 ? -16.835 -19.644 6.457 1.00 90.88 87 VAL A O 1
ATOM 652 N N . LEU A 1 88 ? -18.387 -18.334 7.430 1.00 90.62 88 LEU A N 1
ATOM 653 C CA . LEU A 1 88 ? -19.240 -18.122 6.263 1.00 90.62 88 LEU A CA 1
ATOM 654 C C . LEU A 1 88 ? -18.769 -16.869 5.532 1.00 90.62 88 LEU A C 1
ATOM 656 O O . LEU A 1 88 ? -18.784 -15.784 6.108 1.00 90.62 88 LEU A O 1
ATOM 660 N N . LEU A 1 89 ? -18.375 -17.029 4.276 1.00 91.00 89 LEU A N 1
ATOM 661 C CA . LEU A 1 89 ? -17.894 -15.955 3.422 1.00 91.00 89 LEU A CA 1
ATOM 662 C C . LEU A 1 89 ? -19.060 -15.132 2.844 1.00 91.00 89 LEU A C 1
ATOM 664 O O . LEU A 1 89 ? -19.952 -15.707 2.225 1.00 91.00 89 LEU A O 1
ATOM 668 N N . HIS A 1 90 ? -19.039 -13.805 2.992 1.00 88.00 90 HIS A N 1
ATOM 669 C CA . HIS A 1 90 ? -20.107 -12.904 2.512 1.00 88.00 90 HIS A CA 1
ATOM 670 C C . HIS A 1 90 ? -19.793 -12.218 1.185 1.00 88.00 90 HIS A C 1
ATOM 672 O O . HIS A 1 90 ? -20.704 -11.770 0.495 1.00 88.00 90 HIS A O 1
ATOM 678 N N . ALA A 1 91 ? -18.517 -12.156 0.811 1.00 87.50 91 ALA A N 1
ATOM 679 C CA . ALA A 1 91 ? -18.045 -11.527 -0.418 1.00 87.50 91 ALA A CA 1
ATOM 680 C C . ALA A 1 91 ? -17.233 -12.508 -1.264 1.00 87.50 91 ALA A C 1
ATOM 682 O O . ALA A 1 91 ? -16.812 -13.566 -0.806 1.00 87.50 91 ALA A O 1
ATOM 683 N N . GLU A 1 92 ? -16.991 -12.173 -2.522 1.00 87.88 92 GLU A N 1
ATOM 684 C CA . GLU A 1 92 ? -16.115 -13.001 -3.334 1.00 87.88 92 GLU A CA 1
ATOM 685 C C . GLU A 1 92 ? -14.652 -12.840 -2.899 1.00 87.88 92 GLU A C 1
ATOM 687 O O . GLU A 1 92 ? -14.159 -11.721 -2.811 1.00 87.88 92 GLU A O 1
ATOM 692 N N . MET A 1 93 ? -13.952 -13.953 -2.652 1.00 92.31 93 MET A N 1
ATOM 693 C CA . MET A 1 93 ? -12.569 -13.955 -2.168 1.00 92.31 93 MET A CA 1
ATOM 694 C C . MET A 1 93 ? -11.634 -14.568 -3.209 1.00 92.31 93 MET A C 1
ATOM 696 O O . MET A 1 93 ? -11.775 -15.740 -3.577 1.00 92.31 93 MET A O 1
ATOM 700 N N . VAL A 1 94 ? -10.622 -13.810 -3.633 1.00 93.75 94 VAL A N 1
ATOM 701 C CA . VAL A 1 94 ? -9.481 -14.339 -4.397 1.00 93.75 94 VAL A CA 1
ATOM 702 C C . VAL A 1 94 ? -8.253 -14.305 -3.501 1.00 93.75 94 VAL A C 1
ATOM 704 O O . VAL A 1 94 ? -7.872 -13.247 -3.009 1.00 93.75 94 VAL A O 1
ATOM 707 N N . LEU A 1 95 ? -7.637 -15.466 -3.288 1.00 95.19 95 LEU A N 1
ATOM 708 C CA . LEU A 1 95 ? -6.503 -15.640 -2.386 1.00 95.19 95 LEU A CA 1
ATOM 709 C C . LEU A 1 95 ? -5.235 -16.022 -3.141 1.00 95.19 95 LEU A C 1
ATOM 711 O O . LEU A 1 95 ? -5.278 -16.790 -4.103 1.00 95.19 95 LEU A O 1
ATOM 715 N N . TYR A 1 96 ? -4.110 -15.520 -2.649 1.00 96.88 96 TYR A N 1
ATOM 716 C CA . TYR A 1 96 ? -2.760 -15.884 -3.047 1.00 96.88 96 TYR A CA 1
ATOM 717 C C . TYR A 1 96 ? -1.957 -16.299 -1.810 1.00 96.88 96 TYR A C 1
ATOM 719 O O . TYR A 1 96 ? -1.935 -15.591 -0.801 1.00 96.88 96 TYR A O 1
ATOM 727 N N . VAL A 1 97 ? -1.258 -17.429 -1.887 1.00 97.31 97 VAL A N 1
ATOM 728 C CA . VAL A 1 97 ? -0.411 -17.925 -0.796 1.00 97.31 97 VAL A CA 1
ATOM 729 C C . VAL A 1 97 ? 0.996 -17.340 -0.913 1.00 97.31 97 VAL A C 1
ATOM 731 O O . VAL A 1 97 ? 1.770 -17.698 -1.803 1.00 97.31 97 VAL A O 1
ATOM 734 N N . HIS A 1 98 ? 1.345 -16.450 0.012 1.00 95.88 98 HIS A N 1
ATOM 735 C CA . HIS A 1 98 ? 2.627 -15.754 0.059 1.00 95.88 98 HIS A CA 1
ATOM 736 C C . HIS A 1 98 ? 3.769 -16.604 0.618 1.00 95.88 98 HIS A C 1
ATOM 738 O O . HIS A 1 98 ? 4.836 -16.654 0.000 1.00 95.88 98 HIS A O 1
ATOM 744 N N . THR A 1 99 ? 3.549 -17.279 1.746 1.00 94.88 99 THR A N 1
ATOM 745 C CA . THR A 1 99 ? 4.563 -18.076 2.461 1.00 94.88 99 THR A CA 1
ATOM 746 C C . THR A 1 99 ? 3.942 -19.331 3.060 1.00 94.88 99 THR A C 1
ATOM 748 O O . THR A 1 99 ? 2.735 -19.360 3.296 1.00 94.88 99 THR A O 1
ATOM 751 N N . GLY A 1 100 ? 4.759 -20.353 3.327 1.00 92.81 100 GLY A N 1
ATOM 752 C CA . GLY A 1 100 ? 4.333 -21.575 4.005 1.00 92.81 100 GLY A CA 1
ATOM 753 C C . GLY A 1 100 ? 3.418 -22.491 3.183 1.00 92.81 100 GLY A C 1
ATOM 754 O O . GLY A 1 100 ? 3.290 -22.383 1.956 1.00 92.81 100 GLY A O 1
ATOM 755 N N . SER A 1 101 ? 2.802 -23.438 3.890 1.00 93.06 101 SER A N 1
ATOM 756 C CA . SER A 1 101 ? 1.858 -24.417 3.350 1.00 93.06 101 SER A CA 1
ATOM 757 C C . SER A 1 101 ? 0.744 -24.726 4.346 1.00 93.06 101 SER A C 1
ATOM 759 O O . SER A 1 101 ? 0.895 -24.549 5.556 1.00 93.06 101 SER A O 1
ATOM 761 N N . GLY A 1 102 ? -0.376 -25.216 3.836 1.00 91.81 102 GLY A N 1
ATOM 762 C CA . GLY A 1 102 ? -1.485 -25.655 4.665 1.00 91.81 102 GLY A CA 1
ATOM 763 C C . GLY A 1 102 ? -2.565 -26.353 3.864 1.00 91.81 102 GLY A C 1
ATOM 764 O O . GLY A 1 102 ? -2.383 -26.728 2.708 1.00 91.81 102 GLY A O 1
ATOM 765 N N . ARG A 1 103 ? -3.739 -26.473 4.471 1.00 91.00 103 ARG A N 1
ATOM 766 C CA . ARG A 1 103 ? -4.926 -27.068 3.873 1.00 91.00 103 ARG A CA 1
ATOM 767 C C . ARG A 1 103 ? -6.099 -26.108 3.956 1.00 91.00 103 ARG A C 1
ATOM 769 O O . ARG A 1 103 ? -6.533 -25.742 5.047 1.00 91.00 103 ARG A O 1
ATOM 776 N N . LEU A 1 104 ? -6.651 -25.770 2.797 1.00 92.88 104 LEU A N 1
ATOM 777 C CA . LEU A 1 104 ? -7.913 -25.052 2.674 1.00 92.88 104 LEU A CA 1
ATOM 778 C C . LEU A 1 104 ? -9.043 -26.068 2.505 1.00 92.88 104 LEU A C 1
ATOM 780 O O . LEU A 1 104 ? -9.006 -26.907 1.600 1.00 92.88 104 LEU A O 1
ATOM 784 N N . THR A 1 105 ? -10.045 -25.987 3.374 1.00 89.56 105 THR A N 1
ATOM 785 C CA . THR A 1 105 ? -11.219 -26.864 3.347 1.00 89.56 105 THR A CA 1
ATOM 786 C C . THR A 1 105 ? -12.475 -26.011 3.310 1.00 89.56 105 THR A C 1
ATOM 788 O O . THR A 1 105 ? -12.573 -25.034 4.046 1.00 89.56 105 THR A O 1
ATOM 791 N N . TRP A 1 106 ? -13.425 -26.364 2.451 1.00 89.19 106 TRP A N 1
ATOM 792 C CA . TRP A 1 106 ? -14.681 -25.638 2.318 1.00 89.19 106 TRP A CA 1
ATOM 793 C C . TRP A 1 106 ? -15.847 -26.558 1.978 1.00 89.19 106 TRP A C 1
ATOM 795 O O . TRP A 1 106 ? -15.665 -27.693 1.533 1.00 89.19 106 TRP A O 1
ATOM 805 N N . VAL A 1 107 ? -17.052 -26.048 2.194 1.00 84.06 107 VAL A N 1
ATOM 806 C CA . VAL A 1 107 ? -18.310 -26.748 1.936 1.00 84.06 107 VAL A CA 1
ATOM 807 C C . VAL A 1 107 ? -18.825 -26.358 0.554 1.00 84.06 107 VAL A C 1
ATOM 809 O O . VAL A 1 107 ? -18.936 -25.175 0.248 1.00 84.06 107 VAL A O 1
ATOM 812 N N . ASP A 1 108 ? -19.103 -27.354 -0.282 1.00 74.44 108 ASP A N 1
ATOM 813 C CA . ASP A 1 108 ? -19.742 -27.227 -1.599 1.00 74.44 108 ASP A CA 1
ATOM 814 C C . ASP A 1 108 ? -21.121 -27.915 -1.549 1.00 74.44 108 ASP A C 1
ATOM 816 O O . ASP A 1 108 ? -21.362 -28.689 -0.627 1.00 74.44 108 ASP A O 1
ATOM 820 N N . GLU A 1 109 ? -22.003 -27.682 -2.529 1.00 67.69 109 GLU A N 1
ATOM 821 C CA . GLU A 1 109 ? -23.433 -28.085 -2.510 1.00 67.69 109 GLU A CA 1
ATOM 822 C C . GLU A 1 109 ? -23.704 -29.563 -2.160 1.00 67.69 109 GLU A C 1
ATOM 824 O O . GLU A 1 109 ? -24.766 -29.875 -1.631 1.00 67.69 109 GLU A O 1
ATOM 829 N N . ASP A 1 110 ? -22.747 -30.465 -2.419 1.00 65.56 110 ASP A N 1
ATOM 830 C CA . ASP A 1 110 ? -22.897 -31.911 -2.194 1.00 65.56 110 ASP A CA 1
ATOM 831 C C . ASP A 1 110 ? -21.865 -32.520 -1.220 1.00 65.56 110 ASP A C 1
ATOM 833 O O . ASP A 1 110 ? -22.036 -33.659 -0.782 1.00 65.56 110 ASP A O 1
ATOM 837 N N . ASP A 1 111 ? -20.739 -31.844 -0.944 1.00 71.38 111 ASP A N 1
ATOM 838 C CA . ASP A 1 111 ? -19.610 -32.449 -0.214 1.00 71.38 111 ASP A CA 1
ATOM 839 C C . ASP A 1 111 ? -18.628 -31.407 0.350 1.00 71.38 111 ASP A C 1
ATOM 841 O O . ASP A 1 111 ? -18.552 -30.260 -0.091 1.00 71.38 111 ASP A O 1
ATOM 845 N N . THR A 1 112 ? -17.800 -31.843 1.296 1.00 78.88 112 THR A N 1
ATOM 846 C CA . THR A 1 112 ? -16.648 -31.082 1.778 1.00 78.88 112 THR A CA 1
ATOM 847 C C . THR A 1 112 ? -15.484 -31.227 0.806 1.00 78.88 112 THR A C 1
ATOM 849 O O . THR A 1 112 ? -14.971 -32.323 0.559 1.00 78.88 112 THR A O 1
ATOM 852 N N . ARG A 1 113 ? -15.008 -30.105 0.274 1.00 82.69 113 ARG A N 1
ATOM 853 C CA . ARG A 1 113 ? -13.820 -30.056 -0.575 1.00 82.69 113 ARG A CA 1
ATOM 854 C C . ARG A 1 113 ? -12.603 -29.639 0.226 1.00 82.69 113 ARG A C 1
ATOM 856 O O . ARG A 1 113 ? -12.684 -28.847 1.156 1.00 82.69 113 ARG A O 1
ATOM 863 N N . ARG A 1 114 ? -11.455 -30.183 -0.163 1.00 85.44 114 ARG A N 1
ATOM 864 C CA . ARG A 1 114 ? -10.155 -29.880 0.436 1.00 85.44 114 ARG A CA 1
ATOM 865 C C . ARG A 1 114 ? -9.095 -29.766 -0.639 1.00 85.44 114 ARG A C 1
ATOM 867 O O . ARG A 1 114 ? -9.066 -30.591 -1.559 1.00 85.44 114 ARG A O 1
ATOM 874 N N . ILE A 1 115 ? -8.224 -28.779 -0.493 1.00 90.38 115 ILE A N 1
ATOM 875 C CA . ILE A 1 115 ? -7.008 -28.639 -1.289 1.00 90.38 115 ILE A CA 1
ATOM 876 C C . ILE A 1 115 ? -5.845 -28.323 -0.357 1.00 90.38 115 ILE A C 1
ATOM 878 O O . ILE A 1 115 ? -5.980 -27.530 0.577 1.00 90.38 115 ILE A O 1
ATOM 882 N N . ASP A 1 116 ? -4.708 -28.951 -0.621 1.00 92.00 116 ASP A N 1
ATOM 883 C CA . ASP A 1 116 ? -3.455 -28.556 0.004 1.00 92.00 116 ASP A CA 1
ATOM 884 C C . ASP A 1 116 ? -2.925 -27.344 -0.768 1.00 92.00 116 ASP A C 1
ATOM 886 O O . ASP A 1 116 ? -2.883 -27.356 -2.003 1.00 92.00 116 ASP A O 1
ATOM 890 N N . ILE A 1 117 ? -2.595 -26.292 -0.030 1.00 94.38 117 ILE A N 1
ATOM 891 C CA . ILE A 1 117 ? -2.136 -25.006 -0.536 1.00 94.38 117 ILE A CA 1
ATOM 892 C C . ILE A 1 117 ? -0.669 -24.798 -0.167 1.00 94.38 117 ILE A C 1
ATOM 894 O O . ILE A 1 117 ? -0.224 -25.141 0.929 1.00 94.38 117 ILE A O 1
ATOM 898 N N . ARG A 1 118 ? 0.096 -24.218 -1.084 1.00 94.44 118 ARG A N 1
ATOM 899 C CA . ARG A 1 118 ? 1.515 -23.894 -0.901 1.00 94.44 118 ARG A CA 1
ATOM 900 C C . ARG A 1 118 ? 1.845 -22.534 -1.491 1.00 94.44 118 ARG A C 1
ATOM 902 O O . ARG A 1 118 ? 1.099 -22.018 -2.320 1.00 94.44 118 ARG A O 1
ATOM 909 N N . ARG A 1 119 ? 2.997 -21.980 -1.112 1.00 95.19 119 ARG A N 1
ATOM 910 C CA . ARG A 1 119 ? 3.535 -20.743 -1.692 1.00 95.19 119 ARG A CA 1
ATOM 911 C C . ARG A 1 119 ? 3.363 -20.687 -3.219 1.00 95.19 119 ARG A C 1
ATOM 913 O O . ARG A 1 119 ? 3.785 -21.591 -3.944 1.00 95.19 119 ARG A O 1
ATOM 920 N N . GLY A 1 120 ? 2.766 -19.595 -3.688 1.00 95.25 120 GLY A N 1
ATOM 921 C CA . GLY A 1 120 ? 2.467 -19.335 -5.094 1.00 95.25 120 GLY A CA 1
ATOM 922 C C . GLY A 1 120 ? 1.083 -19.781 -5.558 1.00 95.25 120 GLY A C 1
ATOM 923 O O . GLY A 1 120 ? 0.709 -19.463 -6.684 1.00 95.25 120 GLY A O 1
ATOM 924 N N . ASP A 1 121 ? 0.326 -20.505 -4.735 1.00 96.12 121 ASP A N 1
ATOM 925 C CA . ASP A 1 121 ? -1.018 -20.938 -5.102 1.00 96.12 121 ASP A CA 1
ATOM 926 C C . ASP A 1 121 ? -2.007 -19.769 -5.104 1.00 96.12 121 ASP A C 1
ATOM 928 O O . ASP A 1 121 ? -2.067 -18.976 -4.167 1.00 96.12 121 ASP A O 1
ATOM 932 N N . VAL A 1 122 ? -2.815 -19.712 -6.158 1.00 95.12 122 VAL A N 1
ATOM 933 C CA . VAL A 1 122 ? -3.952 -18.815 -6.343 1.00 95.12 122 VAL A CA 1
ATOM 934 C C . VAL A 1 122 ? -5.228 -19.644 -6.351 1.00 95.12 122 VAL A C 1
ATOM 936 O O . VAL A 1 122 ? -5.328 -20.668 -7.045 1.00 95.12 122 VAL A O 1
ATOM 939 N N . TYR A 1 123 ? -6.222 -19.192 -5.591 1.00 92.69 123 TYR A N 1
ATOM 940 C CA . TYR A 1 123 ? -7.538 -19.813 -5.556 1.00 92.69 123 TYR A CA 1
ATOM 941 C C . TYR A 1 123 ? -8.653 -18.784 -5.369 1.00 92.69 123 TYR A C 1
ATOM 943 O O . TYR A 1 123 ? -8.410 -17.650 -4.967 1.00 92.69 123 TYR A O 1
ATOM 951 N N . ARG A 1 124 ? -9.886 -19.189 -5.672 1.00 92.12 124 ARG A N 1
ATOM 952 C CA . ARG A 1 124 ? -11.084 -18.363 -5.509 1.00 92.12 124 ARG A CA 1
ATOM 953 C C . ARG A 1 124 ? -12.119 -19.125 -4.698 1.00 92.12 124 ARG A C 1
ATOM 955 O O . ARG A 1 124 ? -12.393 -20.285 -5.013 1.00 92.12 124 ARG A O 1
ATOM 962 N N . LEU A 1 125 ? -12.725 -18.446 -3.730 1.00 90.81 125 LEU A N 1
ATOM 963 C CA . LEU A 1 125 ? -13.907 -18.902 -3.009 1.00 90.81 125 LEU A CA 1
ATOM 964 C C . LEU A 1 125 ? -15.098 -17.982 -3.336 1.00 90.81 125 LEU A C 1
ATOM 966 O O . LEU A 1 125 ? -14.969 -16.763 -3.210 1.00 90.81 125 LEU A O 1
ATOM 970 N N . PRO A 1 126 ? -16.239 -18.533 -3.794 1.00 88.94 126 PRO A N 1
ATOM 971 C CA . PRO A 1 126 ? -17.435 -17.737 -4.046 1.00 88.94 126 PRO A CA 1
ATOM 972 C C . PRO A 1 126 ? -18.121 -17.322 -2.730 1.00 88.94 126 PRO A C 1
ATOM 974 O O . PRO A 1 126 ? -17.985 -18.032 -1.726 1.00 88.94 126 PRO A O 1
ATOM 977 N N . PRO A 1 127 ? -18.895 -16.222 -2.728 1.00 88.25 127 PRO A N 1
ATOM 978 C CA . PRO A 1 127 ? -19.700 -15.839 -1.569 1.00 88.25 127 PRO A CA 1
ATOM 979 C C . PRO A 1 127 ? -20.693 -16.954 -1.198 1.00 88.25 127 PRO A C 1
ATOM 981 O O . PRO A 1 127 ? -21.103 -17.749 -2.044 1.00 88.25 127 PRO A O 1
ATOM 984 N N . GLY A 1 128 ? -21.053 -17.035 0.081 1.00 86.81 128 GLY A N 1
ATOM 985 C CA . GLY A 1 128 ? -21.869 -18.105 0.662 1.00 86.81 128 GLY A CA 1
ATOM 986 C C . GLY A 1 128 ? -21.088 -19.370 1.036 1.00 86.81 128 GLY A C 1
ATOM 987 O O . GLY A 1 128 ? -21.661 -20.303 1.597 1.00 86.81 128 GLY A O 1
ATOM 988 N N . THR A 1 129 ? -19.782 -19.422 0.762 1.00 88.75 129 THR A N 1
ATOM 989 C CA . THR A 1 129 ? -18.949 -20.588 1.084 1.00 88.75 129 THR A CA 1
ATOM 990 C C . THR A 1 129 ? -18.565 -20.601 2.562 1.00 88.75 129 THR A C 1
ATOM 992 O O . THR A 1 129 ? -17.999 -19.632 3.064 1.00 88.75 129 THR A O 1
ATOM 995 N N . ILE A 1 130 ? -18.786 -21.724 3.250 1.00 90.44 130 ILE A N 1
ATOM 996 C CA . ILE A 1 130 ? -18.192 -21.965 4.573 1.00 90.44 130 ILE A CA 1
ATOM 997 C C . ILE A 1 130 ? -16.808 -22.578 4.375 1.00 90.44 130 ILE A C 1
ATOM 999 O O . ILE A 1 130 ? -16.697 -23.632 3.745 1.00 90.44 130 ILE A O 1
ATOM 1003 N N . PHE A 1 131 ? -15.759 -21.956 4.912 1.00 92.69 131 PHE A N 1
ATOM 1004 C CA . PHE A 1 131 ? -14.389 -22.460 4.792 1.00 92.69 131 PHE A CA 1
ATOM 1005 C C . PHE A 1 131 ? -13.589 -22.323 6.086 1.00 92.69 131 PHE A C 1
ATOM 1007 O O . PHE A 1 131 ? -13.910 -21.515 6.953 1.00 92.69 131 PHE A O 1
ATOM 1014 N N . HIS A 1 132 ? -12.530 -23.121 6.198 1.00 92.31 132 HIS A N 1
ATOM 1015 C CA . HIS A 1 132 ? -11.537 -23.047 7.263 1.00 92.31 132 HIS A CA 1
ATOM 1016 C C . HIS A 1 132 ? -10.140 -23.351 6.703 1.00 92.31 132 HIS A C 1
ATOM 1018 O O . HIS A 1 132 ? -9.995 -24.015 5.667 1.00 92.31 132 HIS A O 1
ATOM 1024 N N . ILE A 1 133 ? -9.098 -22.877 7.388 1.00 94.25 133 ILE A N 1
ATOM 1025 C CA . ILE A 1 133 ? -7.706 -23.019 6.932 1.00 94.25 133 ILE A CA 1
ATOM 1026 C C . ILE A 1 133 ? -6.872 -23.630 8.045 1.00 94.25 133 ILE A C 1
ATOM 1028 O O . ILE A 1 133 ? -6.852 -23.125 9.161 1.00 94.25 133 ILE A O 1
ATOM 1032 N N . GLN A 1 134 ? -6.158 -24.704 7.735 1.00 91.00 134 GLN A N 1
ATOM 1033 C CA . GLN A 1 134 ? -5.222 -25.337 8.654 1.00 91.00 134 GLN A CA 1
ATOM 1034 C C . GLN A 1 134 ? -3.791 -25.122 8.161 1.00 91.00 134 GLN A C 1
ATOM 1036 O O . GLN A 1 134 ? -3.483 -25.458 7.023 1.00 91.00 134 GLN A O 1
ATOM 1041 N N . SER A 1 135 ? -2.919 -24.590 9.011 1.00 92.38 135 SER A N 1
ATOM 1042 C CA . SER A 1 135 ? -1.486 -24.461 8.735 1.00 92.38 135 SER A CA 1
ATOM 1043 C C . SER A 1 135 ? -0.769 -25.784 9.013 1.00 92.38 135 SER A C 1
ATOM 1045 O O . SER A 1 135 ? -1.014 -26.426 10.044 1.00 92.38 135 SER A O 1
ATOM 1047 N N . ASP A 1 136 ? 0.109 -26.200 8.102 1.00 86.31 136 ASP A N 1
ATOM 1048 C CA . ASP A 1 136 ? 0.864 -27.442 8.255 1.00 86.31 136 ASP A CA 1
ATOM 1049 C C . ASP A 1 136 ? 1.997 -27.296 9.282 1.00 86.31 136 ASP A C 1
ATOM 1051 O O . ASP A 1 136 ? 2.539 -26.217 9.520 1.00 86.31 136 ASP A O 1
ATOM 1055 N N . LEU A 1 137 ? 2.395 -28.421 9.881 1.00 77.31 137 LEU A N 1
ATOM 1056 C CA . LEU A 1 137 ? 3.610 -28.519 10.684 1.00 77.31 137 LEU A CA 1
ATOM 1057 C C . LEU A 1 137 ? 4.653 -29.304 9.895 1.00 77.31 137 LEU A C 1
ATOM 1059 O O . LEU A 1 137 ? 4.639 -30.534 9.906 1.00 77.31 137 LEU A O 1
ATOM 1063 N N . GLN A 1 138 ? 5.549 -28.609 9.195 1.00 64.50 138 GLN A N 1
ATOM 1064 C CA . GLN A 1 138 ? 6.667 -29.267 8.523 1.00 64.50 138 GLN A CA 1
ATOM 1065 C C . GLN A 1 138 ? 7.868 -29.383 9.478 1.00 64.50 138 GLN A C 1
ATOM 1067 O O . GLN A 1 138 ? 8.373 -28.361 9.933 1.00 64.50 138 GLN A O 1
ATOM 1072 N N . PRO A 1 139 ? 8.371 -30.598 9.778 1.00 56.69 139 PRO A N 1
ATOM 1073 C CA . PRO A 1 139 ? 9.529 -30.778 10.662 1.00 56.69 139 PRO A CA 1
ATOM 1074 C C . PRO A 1 139 ? 10.865 -30.348 10.032 1.00 56.69 139 PRO A C 1
ATOM 1076 O O . PRO A 1 139 ? 11.827 -30.095 10.748 1.00 56.69 139 PRO A O 1
ATOM 1079 N N . GLN A 1 140 ? 10.943 -30.312 8.696 1.00 53.59 140 GLN A N 1
ATOM 1080 C CA . GLN A 1 140 ? 12.191 -30.135 7.934 1.00 53.59 140 GLN A CA 1
ATOM 1081 C C . GLN A 1 140 ? 12.419 -28.702 7.432 1.00 53.59 140 GLN A C 1
ATOM 1083 O O . GLN A 1 140 ? 13.557 -28.325 7.163 1.00 53.59 140 GLN A O 1
ATOM 1088 N N . GLN A 1 141 ? 11.369 -27.885 7.335 1.00 54.31 141 GLN A N 1
ATOM 1089 C CA . GLN A 1 141 ? 11.473 -26.447 7.097 1.00 54.31 141 GLN A CA 1
ATOM 1090 C C . GLN A 1 141 ? 11.185 -25.751 8.419 1.00 54.31 141 GLN A C 1
ATOM 1092 O O . GLN A 1 141 ? 10.146 -25.995 9.017 1.00 54.31 141 GLN A O 1
ATOM 1097 N N . ARG A 1 142 ? 12.124 -24.928 8.891 1.00 53.47 142 ARG A N 1
ATOM 1098 C CA . ARG A 1 142 ? 12.055 -24.124 10.122 1.00 53.47 142 ARG A CA 1
ATOM 1099 C C . ARG A 1 142 ? 10.697 -23.404 10.203 1.00 53.47 142 ARG A C 1
ATOM 1101 O O . ARG A 1 142 ? 10.578 -22.334 9.626 1.00 53.47 142 ARG A O 1
ATOM 1108 N N . GLY A 1 143 ? 9.705 -24.038 10.845 1.00 64.44 143 GLY A N 1
ATOM 1109 C CA . GLY A 1 143 ? 8.262 -23.752 10.774 1.00 64.44 143 GLY A CA 1
ATOM 1110 C C . GLY A 1 143 ? 7.886 -22.416 10.134 1.00 64.44 143 GLY A C 1
ATOM 1111 O O . GLY A 1 143 ? 7.741 -21.419 10.838 1.00 64.44 143 GLY A O 1
ATOM 1112 N N . GLU A 1 144 ? 7.763 -22.388 8.805 1.00 86.31 144 GLU A N 1
ATOM 1113 C CA . GLU A 1 144 ? 7.409 -21.162 8.090 1.00 86.31 144 GLU A CA 1
ATOM 1114 C C . GLU A 1 144 ? 5.926 -20.853 8.323 1.00 86.31 144 GLU A C 1
ATOM 1116 O O . GLU A 1 144 ? 5.072 -21.732 8.192 1.00 86.31 144 GLU A O 1
ATOM 1121 N N . LYS A 1 145 ? 5.615 -19.601 8.670 1.00 93.88 145 LYS A N 1
ATOM 1122 C CA . LYS A 1 145 ? 4.232 -19.152 8.854 1.00 93.88 145 LYS A CA 1
ATOM 1123 C C . LYS A 1 145 ? 3.493 -19.198 7.519 1.00 93.88 145 LYS A C 1
ATOM 1125 O O . LYS A 1 145 ? 4.007 -18.725 6.498 1.00 93.88 145 LYS A O 1
ATOM 1130 N N . LEU A 1 146 ? 2.269 -19.714 7.537 1.00 95.75 146 LEU A N 1
ATOM 1131 C CA . LEU A 1 146 ? 1.392 -19.687 6.375 1.00 95.75 146 LEU A CA 1
ATOM 1132 C C . LEU A 1 146 ? 0.836 -18.269 6.216 1.00 95.75 146 LEU A C 1
ATOM 1134 O O . LEU A 1 146 ? 0.048 -17.811 7.038 1.00 95.75 146 LEU A O 1
ATOM 1138 N N . GLY A 1 147 ? 1.276 -17.572 5.172 1.00 96.75 147 GLY A N 1
ATOM 1139 C CA . GLY A 1 147 ? 0.841 -16.217 4.846 1.00 96.75 147 GLY A CA 1
ATOM 1140 C C . GLY A 1 147 ? -0.047 -16.224 3.611 1.00 96.75 147 GLY A C 1
ATOM 1141 O O . GLY A 1 147 ? 0.364 -16.719 2.563 1.00 96.75 147 GLY A O 1
ATOM 1142 N N . ILE A 1 148 ? -1.245 -15.658 3.708 1.00 97.88 148 ILE A N 1
ATOM 1143 C CA . ILE A 1 148 ? -2.222 -15.562 2.620 1.00 97.88 148 ILE A CA 1
ATOM 1144 C C . ILE A 1 148 ? -2.581 -14.092 2.414 1.00 97.88 148 ILE A C 1
ATOM 1146 O O . ILE A 1 148 ? -2.745 -13.334 3.370 1.00 97.88 148 ILE A O 1
ATOM 1150 N N . HIS A 1 149 ? -2.656 -13.668 1.158 1.00 97.69 149 HIS A N 1
ATOM 1151 C CA . HIS A 1 149 ? -3.116 -12.343 0.757 1.00 97.69 149 HIS A CA 1
ATOM 1152 C C . HIS A 1 149 ? -4.409 -12.523 -0.019 1.00 97.69 149 HIS A C 1
ATOM 1154 O O . HIS A 1 149 ? -4.435 -13.271 -0.997 1.00 97.69 149 HIS A O 1
ATOM 1160 N N . ALA A 1 150 ? -5.475 -11.878 0.431 1.00 95.94 150 ALA A N 1
ATOM 1161 C CA . ALA A 1 150 ? -6.794 -12.008 -0.157 1.00 95.94 150 ALA A CA 1
ATOM 1162 C C . ALA A 1 150 ? -7.350 -10.639 -0.529 1.00 95.94 150 ALA A C 1
ATOM 1164 O O . ALA A 1 150 ? -7.170 -9.683 0.220 1.00 95.94 150 ALA A O 1
ATOM 1165 N N . ILE A 1 151 ? -8.033 -10.566 -1.668 1.00 93.19 151 ILE A N 1
ATOM 1166 C CA . ILE A 1 151 ? -8.889 -9.438 -2.034 1.00 93.19 151 ILE A CA 1
ATOM 1167 C C . ILE A 1 151 ? -10.345 -9.881 -1.942 1.00 93.19 151 ILE A C 1
ATOM 1169 O O . ILE A 1 151 ? -10.683 -10.998 -2.353 1.00 93.19 151 ILE A O 1
ATOM 1173 N N . PHE A 1 152 ? -11.184 -9.000 -1.407 1.00 90.44 152 PHE A N 1
ATOM 1174 C CA . PHE A 1 152 ? -12.621 -9.201 -1.305 1.00 90.44 152 PHE A CA 1
ATOM 1175 C C . PHE A 1 152 ? -13.326 -8.286 -2.297 1.00 90.44 152 PHE A C 1
ATOM 1177 O O . PHE A 1 152 ? -13.101 -7.077 -2.325 1.00 90.44 152 PHE A O 1
ATOM 1184 N N . ILE A 1 153 ? -14.160 -8.885 -3.140 1.00 81.94 153 ILE A N 1
ATOM 1185 C CA . ILE A 1 153 ? -14.884 -8.196 -4.202 1.00 81.94 153 ILE A CA 1
ATOM 1186 C C . ILE A 1 153 ? -16.347 -8.176 -3.793 1.00 81.94 153 ILE A C 1
ATOM 1188 O O . ILE A 1 153 ? -17.000 -9.223 -3.729 1.00 81.94 153 ILE A O 1
ATOM 1192 N N . ASN A 1 154 ? -16.858 -6.984 -3.502 1.00 66.69 154 ASN A N 1
ATOM 1193 C CA . ASN A 1 154 ? -18.282 -6.796 -3.300 1.00 66.69 154 ASN A CA 1
ATOM 1194 C C . ASN A 1 154 ? -18.927 -6.523 -4.665 1.00 66.69 154 ASN A C 1
ATOM 1196 O O . ASN A 1 154 ? -18.618 -5.521 -5.307 1.00 66.69 154 ASN A O 1
ATOM 1200 N N . MET A 1 155 ? -19.759 -7.451 -5.146 1.00 50.66 155 MET A N 1
ATOM 1201 C CA . MET A 1 155 ? -20.415 -7.329 -6.455 1.00 50.66 155 MET A CA 1
ATOM 1202 C C . MET A 1 155 ? -21.604 -6.360 -6.444 1.00 50.66 155 MET A C 1
ATOM 1204 O O . MET A 1 155 ? -22.134 -6.048 -7.509 1.00 50.66 155 MET A O 1
ATOM 1208 N N . GLU A 1 156 ? -22.028 -5.880 -5.274 1.00 46.47 156 GLU A N 1
ATOM 1209 C CA . GLU A 1 156 ? -23.097 -4.892 -5.177 1.00 46.47 156 GLU A CA 1
ATOM 1210 C C . GLU A 1 156 ? -22.525 -3.473 -5.136 1.00 46.47 156 GLU A C 1
ATOM 1212 O O . GLU A 1 156 ? -21.635 -3.152 -4.350 1.00 46.47 156 GLU A O 1
ATOM 1217 N N . GLU A 1 157 ? -23.076 -2.613 -5.992 1.00 39.78 157 GLU A N 1
ATOM 1218 C CA . GLU A 1 157 ? -22.882 -1.161 -6.059 1.00 39.78 157 GLU A CA 1
ATOM 1219 C C . GLU A 1 157 ? -23.360 -0.432 -4.778 1.00 39.78 157 GLU A C 1
ATOM 1221 O O . GLU A 1 157 ? -24.014 0.609 -4.847 1.00 39.78 157 GLU A O 1
ATOM 1226 N N . SER A 1 158 ? -23.081 -0.952 -3.582 1.00 37.94 158 SER A N 1
ATOM 1227 C CA . SER A 1 158 ? -23.327 -0.233 -2.338 1.00 37.94 158 SER A CA 1
ATOM 1228 C C . SER A 1 158 ? -22.060 0.512 -1.940 1.00 37.94 158 SER A C 1
ATOM 1230 O O . SER A 1 158 ? -21.088 -0.070 -1.465 1.00 37.94 158 SER A O 1
ATOM 1232 N N . TYR A 1 159 ? -22.095 1.834 -2.088 1.00 43.09 159 TYR A N 1
ATOM 1233 C CA . TYR A 1 159 ? -21.114 2.807 -1.589 1.00 43.09 159 TYR A CA 1
ATOM 1234 C C . TYR A 1 159 ? -21.021 2.856 -0.046 1.00 43.09 159 TYR A C 1
ATOM 1236 O O . TYR A 1 159 ? -20.705 3.895 0.532 1.00 43.09 159 TYR A O 1
ATOM 1244 N N . CYS A 1 160 ? -21.349 1.759 0.632 1.00 42.12 160 CYS A N 1
ATOM 1245 C CA . CYS A 1 160 ? -21.348 1.605 2.075 1.00 42.12 160 CYS A CA 1
ATOM 1246 C C . CYS A 1 160 ? -20.796 0.218 2.406 1.00 42.12 160 CYS A C 1
ATOM 1248 O O . CYS A 1 160 ? -21.159 -0.763 1.753 1.00 42.12 160 CYS A O 1
ATOM 1250 N N . GLU A 1 161 ? -19.924 0.163 3.411 1.00 43.47 161 GLU A N 1
ATOM 1251 C CA . GLU A 1 161 ? -19.449 -1.072 4.032 1.00 43.47 161 GLU A CA 1
ATOM 1252 C C . GLU A 1 161 ? -20.634 -2.014 4.266 1.00 43.47 16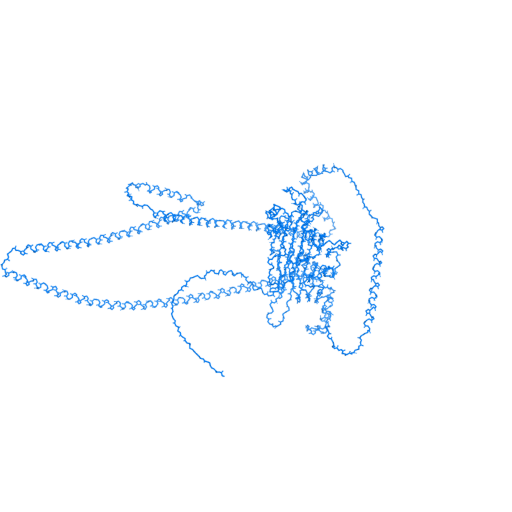1 GLU A C 1
ATOM 1254 O O . GLU A 1 161 ? -21.669 -1.603 4.800 1.00 43.47 161 GLU A O 1
ATOM 1259 N N . SER A 1 162 ? -20.505 -3.276 3.849 1.00 46.75 162 SER A N 1
ATOM 1260 C CA . SER A 1 162 ? -21.479 -4.282 4.258 1.00 46.75 162 SER A CA 1
ATOM 1261 C C . SER A 1 162 ? -21.469 -4.320 5.789 1.00 46.75 162 SER A C 1
ATOM 1263 O O . SER A 1 162 ? -20.414 -4.590 6.368 1.00 46.75 162 SER A O 1
ATOM 1265 N N . PRO A 1 163 ? -22.607 -4.104 6.475 1.00 50.38 163 PRO A N 1
ATOM 1266 C CA . PRO A 1 163 ? -22.648 -4.106 7.938 1.00 50.38 163 PRO A CA 1
ATOM 1267 C C . PRO A 1 163 ? -22.298 -5.475 8.551 1.00 50.38 163 PRO A C 1
ATOM 1269 O O . PRO A 1 163 ? -22.247 -5.609 9.771 1.00 50.38 163 PRO A O 1
ATOM 1272 N N . VAL A 1 164 ? -22.091 -6.502 7.719 1.00 56.88 164 VAL A N 1
ATOM 1273 C CA . VAL A 1 164 ? -21.900 -7.906 8.104 1.00 56.88 164 VAL A CA 1
ATOM 1274 C C . VAL A 1 164 ? -20.413 -8.333 8.075 1.00 56.88 164 VAL A C 1
ATOM 1276 O O . VAL A 1 164 ? -20.089 -9.437 8.513 1.00 56.88 164 VAL A O 1
ATOM 1279 N N . GLY A 1 165 ? -19.490 -7.462 7.641 1.00 69.56 165 GLY A N 1
ATOM 1280 C CA . GLY A 1 165 ? -18.065 -7.799 7.466 1.00 69.56 165 GLY A CA 1
ATOM 1281 C C . GLY A 1 165 ? -17.812 -8.781 6.309 1.00 69.56 165 GLY A C 1
ATOM 1282 O O . GLY A 1 165 ? -18.747 -9.207 5.630 1.00 69.56 165 GLY A O 1
ATOM 1283 N N . GLU A 1 166 ? -16.553 -9.159 6.055 1.00 81.06 166 GLU A N 1
ATOM 1284 C CA . GLU A 1 166 ? -16.186 -10.020 4.909 1.00 81.06 166 GLU A CA 1
ATOM 1285 C C . GLU A 1 166 ? -16.642 -11.472 5.094 1.00 81.06 166 GLU A C 1
ATOM 1287 O O . GLU A 1 166 ? -16.958 -12.175 4.128 1.00 81.06 166 GLU A O 1
ATOM 1292 N N . TYR A 1 167 ? -16.664 -11.930 6.343 1.00 85.88 167 TYR A N 1
ATOM 1293 C CA . TYR A 1 167 ? -17.128 -13.250 6.736 1.00 85.88 167 TYR A CA 1
ATOM 1294 C C . TYR A 1 167 ? -17.614 -13.251 8.188 1.00 85.88 167 TYR A C 1
ATOM 1296 O O . TYR A 1 167 ? -17.197 -12.436 9.009 1.00 85.88 167 TYR A O 1
ATOM 1304 N N . SER A 1 168 ? -18.472 -14.209 8.536 1.00 89.44 168 SER A N 1
ATOM 1305 C CA . SER A 1 168 ? -18.937 -14.409 9.914 1.00 89.44 168 SER A CA 1
ATOM 1306 C C . SER A 1 168 ? -18.580 -15.790 10.436 1.00 89.44 168 SER A C 1
ATOM 1308 O O . SER A 1 168 ? -18.717 -16.790 9.736 1.00 89.44 168 SER A O 1
ATOM 1310 N N . SER A 1 169 ? -18.176 -15.858 11.704 1.00 88.56 169 SER A N 1
ATOM 1311 C CA . SER A 1 169 ? -17.994 -17.127 12.411 1.00 88.56 169 SER A CA 1
ATOM 1312 C C . SER A 1 169 ? -19.285 -17.940 12.377 1.00 88.56 169 SER A C 1
ATOM 1314 O O . SER A 1 169 ? -20.347 -17.456 12.779 1.00 88.56 169 SER A O 1
ATOM 1316 N N . VAL A 1 170 ? -19.197 -19.204 11.955 1.00 85.69 170 VAL A N 1
ATOM 1317 C CA . VAL A 1 170 ? -20.351 -20.121 11.968 1.00 85.69 170 VAL A CA 1
ATOM 1318 C C . VAL A 1 170 ? -20.919 -20.250 13.385 1.00 85.69 170 VAL A C 1
ATOM 1320 O O . VAL A 1 170 ? -22.133 -20.311 13.575 1.00 85.69 170 VAL A O 1
ATOM 1323 N N . GLY A 1 171 ? -20.049 -20.219 14.398 1.00 83.88 171 GLY A N 1
ATOM 1324 C CA . GLY A 1 171 ? -20.461 -20.255 15.796 1.00 83.88 171 GLY A CA 1
ATOM 1325 C C . GLY A 1 171 ? -21.242 -19.015 16.236 1.00 83.88 171 GLY A C 1
ATOM 1326 O O . GLY A 1 171 ? -22.122 -19.136 17.086 1.00 83.88 171 GLY A O 1
ATOM 1327 N N . ASP A 1 172 ? -20.948 -17.836 15.691 1.00 86.38 172 ASP A N 1
ATOM 1328 C CA . ASP A 1 172 ? -21.690 -16.611 16.020 1.00 86.38 172 ASP A CA 1
ATOM 1329 C C . ASP A 1 172 ? -23.036 -16.566 15.293 1.00 86.38 172 ASP A C 1
ATOM 1331 O O . ASP A 1 172 ? -24.043 -16.208 15.902 1.00 86.38 172 ASP A O 1
ATOM 1335 N N . LEU A 1 173 ? -23.087 -17.046 14.044 1.00 87.50 173 LEU A N 1
ATOM 1336 C CA . LEU A 1 173 ? -24.338 -17.208 13.297 1.00 87.50 173 LEU A CA 1
ATOM 1337 C C . LEU A 1 173 ? -25.310 -18.154 14.013 1.00 87.50 173 LEU A C 1
ATOM 1339 O O . LEU A 1 173 ? -26.486 -17.832 14.166 1.00 87.50 173 LEU A O 1
ATOM 1343 N N . LEU A 1 174 ? -24.825 -19.299 14.509 1.00 85.75 174 LEU A N 1
ATOM 1344 C CA . LEU A 1 174 ? -25.652 -20.245 15.268 1.00 85.75 174 LEU A CA 1
ATOM 1345 C C . LEU A 1 174 ? -26.189 -19.635 16.568 1.00 85.75 174 LEU A C 1
ATOM 1347 O O . LEU A 1 174 ? -27.342 -19.874 16.921 1.00 85.75 174 LEU A O 1
ATOM 1351 N N . ARG A 1 175 ? -25.383 -18.823 17.261 1.00 87.06 175 ARG A N 1
ATOM 1352 C CA . ARG A 1 175 ? -25.789 -18.133 18.497 1.00 87.06 175 ARG A CA 1
ATOM 1353 C C . ARG A 1 175 ? -26.790 -16.999 18.270 1.00 87.06 175 ARG A C 1
ATOM 1355 O O . ARG A 1 175 ? -27.394 -16.549 19.238 1.00 87.06 175 ARG A O 1
ATOM 1362 N N . GLY A 1 176 ? -26.978 -16.551 17.028 1.00 89.00 176 GLY A N 1
ATOM 1363 C CA . GLY A 1 176 ? -27.996 -15.563 16.671 1.00 89.00 176 GLY A CA 1
ATOM 1364 C C . GLY A 1 176 ? -29.431 -16.102 16.699 1.00 89.00 176 GLY A C 1
ATOM 1365 O O . GLY A 1 176 ? -30.370 -15.310 16.709 1.00 89.00 176 GLY A O 1
ATOM 1366 N N . PHE A 1 177 ? -29.625 -17.426 16.721 1.00 91.31 177 PHE A N 1
ATOM 1367 C CA . PHE A 1 177 ? -30.952 -18.040 16.758 1.00 91.31 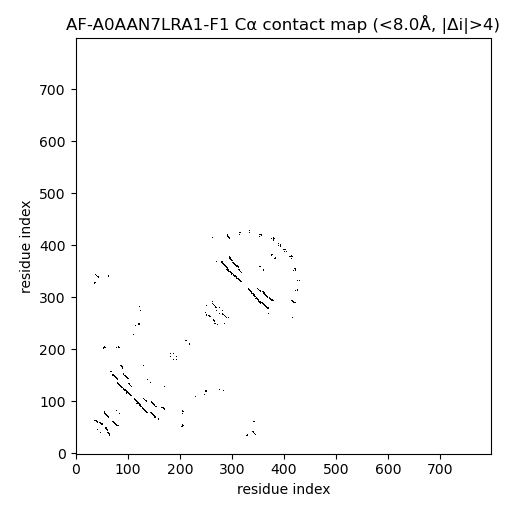177 PHE A CA 1
ATOM 1368 C C . PHE A 1 177 ? -31.442 -18.295 18.182 1.00 91.31 177 PHE A C 1
ATOM 1370 O O . PHE A 1 177 ? -30.695 -18.734 19.057 1.00 91.31 177 PHE A O 1
ATOM 1377 N N . ASP A 1 178 ? -32.750 -18.124 18.382 1.00 91.69 178 ASP A N 1
ATOM 1378 C CA . ASP A 1 178 ? -33.393 -18.454 19.646 1.00 91.69 178 ASP A CA 1
ATOM 1379 C C . ASP A 1 178 ? -33.227 -19.933 19.998 1.00 91.69 178 ASP A C 1
ATOM 1381 O O . ASP A 1 178 ? -33.389 -20.839 19.173 1.00 91.69 178 ASP A O 1
ATOM 1385 N N . ARG A 1 179 ? -33.037 -20.186 21.291 1.00 92.62 179 ARG A N 1
ATOM 1386 C CA . ARG A 1 179 ? -32.920 -21.525 21.876 1.00 92.62 179 ARG A CA 1
ATOM 1387 C C . ARG A 1 179 ? -33.973 -22.513 21.360 1.00 92.62 179 ARG A C 1
ATOM 1389 O O . ARG A 1 179 ? -33.641 -23.642 21.009 1.00 92.62 179 ARG A O 1
ATOM 1396 N N . LYS A 1 180 ? -35.247 -22.107 21.318 1.00 93.50 180 LYS A N 1
ATOM 1397 C CA . LYS A 1 180 ? -36.350 -22.972 20.865 1.00 93.50 180 LYS A CA 1
ATOM 1398 C C . LYS A 1 180 ? -36.233 -23.317 19.377 1.00 93.50 180 LYS A C 1
ATOM 1400 O O . LYS A 1 180 ? -36.527 -24.445 18.997 1.00 93.50 180 LYS A O 1
ATOM 1405 N N . VAL A 1 181 ? -35.780 -22.371 18.553 1.00 92.88 181 VAL A N 1
ATOM 1406 C CA . VAL A 1 181 ? -35.553 -22.591 17.117 1.00 92.88 181 VAL A CA 1
ATOM 1407 C C . VAL A 1 181 ? -34.453 -23.629 16.922 1.00 92.88 181 VAL A C 1
ATOM 1409 O O . VAL A 1 181 ? -34.660 -24.587 16.187 1.00 92.88 181 VAL A O 1
ATOM 1412 N N . LEU A 1 182 ? -33.332 -23.502 17.638 1.00 88.94 182 LEU A N 1
ATOM 1413 C CA . LEU A 1 182 ? -32.221 -24.456 17.561 1.00 88.94 182 LEU A CA 1
ATOM 1414 C C . LEU A 1 182 ? -32.621 -25.861 18.030 1.00 88.94 182 LEU A C 1
ATOM 1416 O O . LEU A 1 182 ? -32.288 -26.844 17.369 1.00 88.94 182 LEU A O 1
ATOM 1420 N N . GLN A 1 183 ? -33.373 -25.972 19.129 1.00 88.88 183 GLN A N 1
ATOM 1421 C CA . GLN A 1 183 ? -33.892 -27.260 19.607 1.00 88.88 183 GLN A CA 1
ATOM 1422 C C . GLN A 1 183 ? -34.747 -27.952 18.552 1.00 88.88 183 GLN A C 1
ATOM 1424 O O . GLN A 1 183 ? -34.547 -29.133 18.265 1.00 88.88 183 GLN A O 1
ATOM 1429 N N . GLU A 1 184 ? -35.684 -27.215 17.955 1.00 92.12 184 GLU A N 1
ATOM 1430 C CA . GLU A 1 184 ? -36.592 -27.770 16.958 1.00 92.12 184 GLU A CA 1
ATOM 1431 C C . GLU A 1 184 ? -35.907 -28.052 15.620 1.00 92.12 184 GLU A C 1
ATOM 1433 O O . GLU A 1 184 ? -36.232 -29.056 14.986 1.00 92.12 184 GLU A O 1
ATOM 1438 N N . ALA A 1 185 ? -34.954 -27.215 15.206 1.00 88.62 185 ALA A N 1
ATOM 1439 C CA . ALA A 1 185 ? -34.210 -27.381 13.962 1.00 88.62 185 ALA A CA 1
ATOM 1440 C C . ALA A 1 185 ? -33.257 -28.582 14.026 1.00 88.62 185 ALA A C 1
ATOM 1442 O O . ALA A 1 185 ? -33.269 -29.430 13.137 1.00 88.62 185 ALA A O 1
ATOM 1443 N N . PHE A 1 186 ? -32.468 -28.693 15.099 1.00 84.38 186 PHE A N 1
ATOM 1444 C CA . PHE A 1 186 ? -31.499 -29.780 15.262 1.00 84.38 186 PHE A CA 1
ATOM 1445 C C . PHE A 1 186 ? -32.103 -31.049 15.877 1.00 84.38 186 PHE A C 1
ATOM 1447 O O . PHE A 1 186 ? -31.445 -32.091 15.878 1.00 84.38 186 PHE A O 1
ATOM 1454 N N . LYS A 1 187 ? -33.339 -30.983 16.396 1.00 87.44 187 LYS A N 1
ATOM 1455 C CA . LYS A 1 187 ? -34.002 -32.070 17.138 1.00 87.44 187 LYS A CA 1
ATOM 1456 C C . LYS A 1 187 ? -33.129 -32.601 18.279 1.00 87.44 187 LYS A C 1
ATOM 1458 O O . LYS A 1 187 ? -32.996 -33.808 18.474 1.00 87.44 187 LYS A O 1
ATOM 1463 N N . VAL A 1 188 ? -32.523 -31.679 19.027 1.00 85.94 188 VAL A N 1
ATOM 1464 C CA . VAL A 1 188 ? -31.622 -31.974 20.152 1.00 85.94 188 VAL A CA 1
ATOM 1465 C C . VAL A 1 188 ? -32.227 -31.544 21.490 1.00 85.94 188 VAL A C 1
ATOM 1467 O O . VAL A 1 188 ? -33.043 -30.619 21.523 1.00 85.94 188 VAL A O 1
ATOM 1470 N N . PRO A 1 189 ? -31.822 -32.180 22.607 1.00 88.56 189 PRO A N 1
ATOM 1471 C CA . PRO A 1 189 ? -32.233 -31.754 23.933 1.00 88.56 189 PRO A CA 1
ATOM 1472 C C . PRO A 1 189 ? -31.832 -30.314 24.216 1.00 88.56 189 PRO A C 1
ATOM 1474 O O . PRO A 1 189 ? -30.793 -29.820 23.777 1.00 88.56 189 PRO A O 1
ATOM 1477 N N . ALA A 1 190 ? -32.655 -29.672 25.028 1.00 87.94 190 ALA A N 1
ATOM 1478 C CA . ALA A 1 190 ? -32.488 -28.289 25.407 1.00 87.94 190 ALA A CA 1
ATOM 1479 C C . ALA A 1 190 ? -31.146 -27.985 26.090 1.00 87.94 190 ALA A C 1
ATOM 1481 O O . ALA A 1 190 ? -30.531 -26.963 25.804 1.00 87.94 190 ALA A O 1
ATOM 1482 N N . GLU A 1 191 ? -30.676 -28.923 26.910 1.00 86.00 191 GLU A N 1
ATOM 1483 C CA . GLU A 1 191 ? -29.397 -28.858 27.621 1.00 86.00 191 GLU A CA 1
ATOM 1484 C C . GLU A 1 191 ? -28.202 -28.734 26.665 1.00 86.00 191 GLU A C 1
ATOM 1486 O O . GLU A 1 191 ? -27.285 -27.966 26.933 1.00 86.00 191 GLU A O 1
ATOM 1491 N N . LEU A 1 192 ? -28.236 -29.425 25.517 1.00 85.56 192 LEU A N 1
ATOM 1492 C CA . LEU A 1 192 ? -27.160 -29.365 24.523 1.00 85.56 192 LEU A CA 1
ATOM 1493 C C . LEU A 1 192 ? -27.128 -28.006 23.810 1.00 85.56 192 LEU A C 1
ATOM 1495 O O . LEU A 1 192 ? -26.059 -27.477 23.519 1.00 85.56 192 LEU A O 1
ATOM 1499 N N . VAL A 1 193 ? -28.302 -27.428 23.541 1.00 85.12 193 VAL A N 1
ATOM 1500 C CA . VAL A 1 193 ? -28.397 -26.074 22.973 1.00 85.12 193 VAL A CA 1
ATOM 1501 C C . VAL A 1 193 ? -27.872 -25.047 23.971 1.00 85.12 193 VAL A C 1
ATOM 1503 O O . VAL A 1 193 ? -27.111 -24.165 23.585 1.00 85.12 193 VAL A O 1
ATOM 1506 N N . ASP A 1 194 ? -28.225 -25.191 25.249 1.00 86.56 194 ASP A N 1
ATOM 1507 C CA . ASP A 1 194 ? -27.758 -24.303 26.313 1.00 86.56 194 ASP A CA 1
ATOM 1508 C C . ASP A 1 194 ? -26.235 -24.403 26.506 1.00 86.56 194 ASP A C 1
ATOM 1510 O O . ASP A 1 194 ? -25.583 -23.381 26.709 1.00 86.56 194 ASP A O 1
ATOM 1514 N N . GLU A 1 195 ? -25.640 -25.593 26.373 1.00 86.19 195 GLU A N 1
ATOM 1515 C CA . GLU A 1 195 ? -24.181 -25.771 26.400 1.00 86.19 195 GLU A CA 1
ATOM 1516 C C . GLU A 1 195 ? -23.492 -24.984 25.273 1.00 86.19 195 GLU A C 1
ATOM 1518 O O . GLU A 1 195 ? -22.502 -24.298 25.517 1.00 86.19 195 GLU A O 1
ATOM 1523 N N . ILE A 1 196 ? -24.038 -25.011 24.053 1.00 79.00 196 ILE A N 1
ATOM 1524 C CA . ILE A 1 196 ? -23.461 -24.326 22.884 1.00 79.00 196 ILE A CA 1
ATOM 1525 C C . ILE A 1 196 ? -23.655 -22.807 22.961 1.00 79.00 196 ILE A C 1
ATOM 1527 O O . ILE A 1 196 ? -22.722 -22.044 22.690 1.00 79.00 196 ILE A O 1
ATOM 1531 N N . LEU A 1 197 ? -24.861 -22.359 23.324 1.00 86.38 197 LEU A N 1
ATOM 1532 C CA . LEU A 1 197 ? -25.185 -20.936 23.427 1.00 86.38 197 LEU A CA 1
ATOM 1533 C C . LEU A 1 197 ? -24.377 -20.255 24.537 1.00 86.38 197 LEU A C 1
ATOM 1535 O O . LEU A 1 197 ? -23.916 -19.130 24.344 1.00 86.38 197 LEU A O 1
ATOM 1539 N N . ASN A 1 198 ? -24.153 -20.954 25.653 1.00 86.44 198 ASN A N 1
ATOM 1540 C CA . ASN A 1 198 ? -23.392 -20.436 26.790 1.00 86.44 198 ASN A CA 1
ATOM 1541 C C . ASN A 1 198 ? -21.881 -20.713 26.698 1.00 86.44 198 ASN A C 1
ATOM 1543 O O . ASN A 1 198 ? -21.120 -20.182 27.508 1.00 86.44 198 ASN A O 1
ATOM 1547 N N . ALA A 1 199 ? -21.420 -21.523 25.736 1.00 84.56 199 ALA A N 1
ATOM 1548 C CA . ALA A 1 199 ? -19.997 -21.786 25.546 1.00 84.56 199 ALA A CA 1
ATOM 1549 C C . ALA A 1 199 ? -19.238 -20.510 25.163 1.00 84.56 199 ALA A C 1
ATOM 1551 O O . ALA A 1 199 ? -19.633 -19.786 24.240 1.00 84.56 199 ALA A O 1
ATOM 1552 N N . THR A 1 200 ? -18.095 -20.293 25.820 1.00 85.31 200 THR A N 1
ATOM 1553 C CA . THR A 1 200 ? -17.175 -19.188 25.535 1.00 85.31 200 THR A CA 1
ATOM 1554 C C . THR A 1 200 ? -16.803 -19.159 24.056 1.00 85.31 200 THR A C 1
ATOM 1556 O O . THR A 1 200 ? -16.473 -20.190 23.463 1.00 85.31 200 THR A O 1
ATOM 1559 N N . ARG A 1 201 ? -16.848 -17.969 23.452 1.00 84.12 201 ARG A N 1
ATOM 1560 C CA . ARG A 1 201 ? -16.471 -17.785 22.049 1.00 84.12 201 ARG A CA 1
ATOM 1561 C C . ARG A 1 201 ? -14.972 -18.060 21.886 1.00 84.12 201 ARG A C 1
ATOM 1563 O O . ARG A 1 201 ? -14.178 -17.406 22.566 1.00 84.12 201 ARG A O 1
ATOM 1570 N N . PRO A 1 202 ? -14.572 -19.019 21.035 1.00 85.38 202 PRO A N 1
ATOM 1571 C CA . PRO A 1 202 ? -13.163 -19.222 20.745 1.00 85.38 202 PRO A CA 1
ATOM 1572 C C . PRO A 1 202 ? -12.624 -18.044 19.918 1.00 85.38 202 PRO A C 1
ATOM 1574 O O . PRO A 1 202 ? -13.391 -17.406 19.190 1.00 85.38 202 PRO A O 1
ATOM 1577 N N . PRO A 1 203 ? -11.317 -17.751 19.996 1.00 88.75 203 PRO A N 1
ATOM 1578 C CA . PRO A 1 203 ? -10.703 -16.786 19.096 1.00 88.75 203 PRO A CA 1
ATOM 1579 C C . PRO A 1 203 ? -10.727 -17.313 17.653 1.00 88.75 203 PRO A C 1
ATOM 1581 O O . PRO A 1 203 ? -10.790 -18.521 17.428 1.00 88.75 203 PRO A O 1
ATOM 1584 N N . ALA A 1 204 ? -10.642 -16.410 16.671 1.00 88.44 204 ALA A N 1
ATOM 1585 C CA . ALA A 1 204 ? -10.734 -16.757 15.248 1.00 88.44 204 ALA A CA 1
ATOM 1586 C C . ALA A 1 204 ? -9.670 -17.775 14.794 1.00 88.44 204 ALA A C 1
ATOM 1588 O O . ALA A 1 204 ? -9.934 -18.605 13.924 1.00 88.44 204 ALA A O 1
ATOM 1589 N N . ILE A 1 205 ? -8.478 -17.722 15.395 1.00 91.62 205 ILE A N 1
ATOM 1590 C CA . ILE A 1 205 ? -7.366 -18.631 15.117 1.00 91.62 205 ILE A CA 1
ATOM 1591 C C . ILE A 1 205 ? -6.988 -19.354 16.412 1.00 91.62 205 ILE A C 1
ATOM 1593 O O . ILE A 1 205 ? -6.780 -18.733 17.455 1.00 91.62 205 ILE A O 1
ATOM 1597 N N . ILE A 1 206 ? -6.889 -20.680 16.339 1.00 89.25 206 ILE A N 1
ATOM 1598 C CA . ILE A 1 206 ? -6.511 -21.553 17.455 1.00 89.25 206 ILE A CA 1
ATOM 1599 C C . ILE A 1 206 ? -5.373 -22.491 17.050 1.00 89.25 206 ILE A C 1
ATOM 1601 O O . ILE A 1 206 ? -5.059 -22.646 15.872 1.00 89.25 206 ILE A O 1
ATOM 1605 N N . ARG A 1 207 ? -4.773 -23.195 18.011 1.00 86.50 207 ARG A N 1
ATOM 1606 C CA . ARG A 1 207 ? -3.849 -24.294 17.708 1.00 86.50 207 ARG A CA 1
ATOM 1607 C C . ARG A 1 207 ? -4.579 -25.448 17.017 1.00 86.50 207 ARG A C 1
ATOM 1609 O O . ARG A 1 207 ? -5.581 -25.956 17.526 1.00 86.50 207 ARG A O 1
ATOM 1616 N N . ALA A 1 208 ? -4.024 -25.941 15.914 1.00 73.94 208 ALA A N 1
ATOM 1617 C CA . ALA A 1 208 ? -4.518 -27.145 15.262 1.00 73.94 208 ALA A CA 1
ATOM 1618 C C . ALA A 1 208 ? -4.379 -28.345 16.217 1.00 73.94 208 ALA A C 1
ATOM 1620 O O . ALA A 1 208 ? -3.302 -28.615 16.757 1.00 73.94 208 ALA A O 1
ATOM 1621 N N . GLY A 1 209 ? -5.492 -29.041 16.458 1.00 63.72 209 GLY A N 1
ATOM 1622 C CA . GLY A 1 209 ? -5.564 -30.169 17.391 1.00 63.72 209 GLY A CA 1
ATOM 1623 C C . GLY A 1 209 ? -5.893 -29.810 18.846 1.00 63.72 209 GLY A C 1
ATOM 1624 O O . GLY A 1 209 ? -6.010 -30.725 19.657 1.00 63.72 209 GLY A O 1
ATOM 1625 N N . ALA A 1 210 ? -6.120 -28.534 19.194 1.00 53.22 210 ALA A N 1
ATOM 1626 C CA . ALA A 1 210 ? -6.582 -28.118 20.530 1.00 53.22 210 ALA A CA 1
ATOM 1627 C C . ALA A 1 210 ? -8.051 -28.475 20.840 1.00 53.22 210 ALA A C 1
ATOM 1629 O O . ALA A 1 210 ? -8.676 -27.893 21.727 1.00 53.22 210 ALA A O 1
ATOM 1630 N N . THR A 1 211 ? -8.622 -29.465 20.155 1.00 43.12 211 THR A N 1
ATOM 1631 C CA . THR A 1 211 ? -9.927 -29.994 20.531 1.00 43.12 211 THR A CA 1
ATOM 1632 C C . THR A 1 211 ? -9.824 -30.801 21.820 1.00 43.12 211 THR A C 1
ATOM 1634 O O . THR A 1 211 ? -9.323 -31.925 21.827 1.00 43.12 211 THR A O 1
ATOM 1637 N N . ALA A 1 212 ? -10.378 -30.215 22.883 1.00 40.56 212 ALA A N 1
ATOM 1638 C CA . ALA A 1 212 ? -10.881 -30.882 24.080 1.00 40.56 212 ALA A CA 1
ATOM 1639 C C . ALA A 1 212 ? -9.842 -31.603 24.960 1.00 40.56 212 ALA A C 1
ATOM 1641 O O . ALA A 1 212 ? -9.916 -32.814 25.169 1.00 40.56 212 ALA A O 1
ATOM 1642 N N . THR A 1 213 ? -8.941 -30.846 25.589 1.00 36.94 213 THR A N 1
ATOM 1643 C CA . THR A 1 213 ? -8.218 -31.328 26.785 1.00 36.94 213 THR A CA 1
ATOM 1644 C C . THR A 1 213 ? -9.032 -31.159 28.083 1.00 36.94 213 THR A C 1
ATOM 1646 O O . THR A 1 213 ? -8.581 -31.593 29.136 1.00 36.94 213 THR A O 1
ATOM 1649 N N . SER A 1 214 ? -10.246 -30.586 28.030 1.00 38.88 214 SER A N 1
ATOM 1650 C CA . SER A 1 214 ? -11.136 -30.412 29.198 1.00 38.88 214 SER A CA 1
ATOM 1651 C C . SER A 1 214 ? -12.607 -30.813 28.986 1.00 38.88 214 SER A C 1
ATOM 1653 O O . SER A 1 214 ? -13.416 -30.620 29.888 1.00 38.88 214 SER A O 1
ATOM 1655 N N . LEU A 1 215 ? -12.968 -31.430 27.855 1.00 34.16 215 LEU A N 1
ATOM 1656 C CA . LEU A 1 215 ? -14.308 -31.993 27.640 1.00 34.16 215 LEU A CA 1
ATOM 1657 C C . LEU A 1 215 ? -14.204 -33.502 27.369 1.00 34.16 215 LEU A C 1
ATOM 1659 O O . LEU A 1 215 ? -13.543 -33.909 26.406 1.00 34.16 215 LEU A O 1
ATOM 1663 N N . PRO A 1 216 ? -14.837 -34.370 28.179 1.00 34.12 216 PRO A N 1
ATOM 1664 C CA . PRO A 1 216 ? -14.883 -35.787 27.880 1.00 34.12 216 PRO A CA 1
ATOM 1665 C C . PRO A 1 216 ? -15.865 -36.000 26.724 1.00 34.12 216 PRO A C 1
ATOM 1667 O O . PRO A 1 216 ? -17.071 -35.961 26.938 1.00 34.12 216 PRO A O 1
ATOM 1670 N N . LYS A 1 217 ? -15.334 -36.204 25.508 1.00 35.38 217 LYS A N 1
ATOM 1671 C CA . LYS A 1 217 ? -15.839 -37.058 24.400 1.00 35.38 217 LYS A CA 1
ATOM 1672 C C . LYS A 1 217 ? -15.269 -36.562 23.063 1.00 35.38 217 LYS A C 1
ATOM 1674 O O . LYS A 1 217 ? -15.863 -35.749 22.363 1.00 35.38 217 LYS A O 1
ATOM 1679 N N . LYS A 1 218 ? -14.128 -37.143 22.680 1.00 34.22 218 LYS A N 1
ATOM 1680 C CA . LYS A 1 218 ? -13.356 -36.906 21.441 1.00 34.22 218 LYS A CA 1
ATOM 1681 C C . LYS A 1 218 ? -14.088 -37.158 20.105 1.00 34.22 218 LYS A C 1
ATOM 1683 O O . LYS A 1 218 ? -13.459 -37.049 19.062 1.00 34.22 218 LYS A O 1
ATOM 1688 N N . GLN A 1 219 ? -15.379 -37.475 20.104 1.00 36.94 219 GLN A N 1
ATOM 1689 C CA . GLN A 1 219 ? -16.148 -37.706 18.875 1.00 36.94 219 GLN A CA 1
ATOM 1690 C C . GLN A 1 219 ? -17.149 -36.593 18.567 1.00 36.94 219 GLN A C 1
ATOM 1692 O O . GLN A 1 219 ? -17.372 -36.298 17.402 1.00 36.94 219 GLN A O 1
ATOM 1697 N N . VAL A 1 220 ? -17.697 -35.911 19.577 1.00 38.66 220 VAL A N 1
ATOM 1698 C CA . VAL A 1 220 ? -18.927 -35.132 19.378 1.00 38.66 220 VAL A CA 1
ATOM 1699 C C . VAL A 1 220 ? -18.681 -33.840 18.605 1.00 38.66 220 VAL A C 1
ATOM 1701 O O . VAL A 1 220 ? -19.450 -33.558 17.708 1.00 38.66 220 VAL A O 1
ATOM 1704 N N . PHE A 1 221 ? -17.610 -33.081 18.858 1.00 37.41 221 PHE A N 1
ATOM 1705 C CA . PHE A 1 221 ? -17.427 -31.781 18.190 1.00 37.41 221 PHE A CA 1
ATOM 1706 C C . PHE A 1 221 ? -17.153 -31.913 16.679 1.00 37.41 221 PHE A C 1
ATOM 1708 O O . PHE A 1 221 ? -17.835 -31.287 15.876 1.00 37.41 221 PHE A O 1
ATOM 1715 N N . TRP A 1 222 ? -16.233 -32.802 16.283 1.00 36.41 222 TRP A N 1
ATOM 1716 C CA . TRP A 1 222 ? -15.918 -33.059 14.871 1.00 36.41 222 TRP A CA 1
ATOM 1717 C C . TRP A 1 222 ? -17.027 -33.829 14.143 1.00 36.41 222 TRP A C 1
ATOM 1719 O O . TRP A 1 222 ? -17.300 -33.538 12.982 1.00 36.41 222 TRP A O 1
ATOM 1729 N N . GLU A 1 223 ? -17.706 -34.779 14.804 1.00 38.78 223 GLU A N 1
ATOM 1730 C CA . GLU A 1 223 ? -18.907 -35.403 14.235 1.00 38.78 223 GLU A CA 1
ATOM 1731 C C . GLU A 1 223 ? -20.059 -34.406 14.133 1.00 38.78 223 GLU A C 1
ATOM 1733 O O . GLU A 1 223 ? -20.873 -34.552 13.234 1.00 38.78 223 GLU A O 1
ATOM 1738 N N . TRP A 1 224 ? -20.154 -33.403 15.010 1.00 39.19 224 TRP A N 1
ATOM 1739 C CA . TRP A 1 224 ? -21.233 -32.416 14.997 1.00 39.19 224 TRP A CA 1
ATOM 1740 C C . TRP A 1 224 ? -20.986 -31.289 13.995 1.00 39.19 224 TRP A C 1
ATOM 1742 O O . TRP A 1 224 ? -21.917 -30.966 13.276 1.00 39.19 224 TRP A O 1
ATOM 1752 N N . GLU A 1 225 ? -19.759 -30.787 13.814 1.00 44.69 225 GLU A N 1
ATOM 1753 C CA . GLU A 1 225 ? -19.406 -29.950 12.652 1.00 44.69 225 GLU A CA 1
ATOM 1754 C C . GLU A 1 225 ? -19.617 -30.717 11.346 1.00 44.69 225 GLU A C 1
ATOM 1756 O O . GLU A 1 225 ? -20.269 -30.208 10.439 1.00 44.69 225 GLU A O 1
ATOM 1761 N N . ALA A 1 226 ? -19.172 -31.977 11.272 1.00 44.41 226 ALA A N 1
ATOM 1762 C CA . ALA A 1 226 ? -19.442 -32.830 10.120 1.00 44.41 226 ALA A CA 1
ATOM 1763 C C . ALA A 1 226 ? -20.942 -33.101 9.940 1.00 44.41 226 ALA A C 1
ATOM 1765 O O . ALA A 1 226 ? -21.390 -33.225 8.808 1.00 44.41 226 ALA A O 1
ATOM 1766 N N . ARG A 1 227 ? -21.742 -33.176 11.014 1.00 45.62 227 ARG A N 1
ATOM 1767 C CA . ARG A 1 227 ? -23.206 -33.324 10.957 1.00 45.62 227 ARG A CA 1
ATOM 1768 C C . ARG A 1 227 ? -23.926 -32.019 10.659 1.00 45.62 227 ARG A C 1
ATOM 1770 O O . ARG A 1 227 ? -24.968 -32.111 10.034 1.00 45.62 227 ARG A O 1
ATOM 1777 N N . ILE A 1 228 ? -23.408 -30.855 11.050 1.00 49.75 228 ILE A N 1
ATOM 1778 C CA . ILE A 1 228 ? -23.927 -29.538 10.664 1.00 49.75 228 ILE A CA 1
ATOM 1779 C C . ILE A 1 228 ? -23.665 -29.336 9.182 1.00 49.75 228 ILE A C 1
ATOM 1781 O O . ILE A 1 228 ? -24.615 -29.080 8.449 1.00 49.75 228 ILE A O 1
ATOM 1785 N N . LEU A 1 229 ? -22.423 -29.557 8.734 1.00 46.53 229 LEU A N 1
ATOM 1786 C CA . LEU A 1 229 ? -22.068 -29.590 7.318 1.00 46.53 229 LEU A CA 1
ATOM 1787 C C . LEU A 1 229 ? -22.973 -30.573 6.585 1.00 46.53 229 LEU A C 1
ATOM 1789 O O . LEU A 1 229 ? -23.640 -30.203 5.633 1.00 46.53 229 LEU A O 1
ATOM 1793 N N . LYS A 1 230 ? -23.092 -31.806 7.082 1.00 46.09 230 LYS A N 1
ATOM 1794 C CA . LYS A 1 230 ? -23.958 -32.816 6.473 1.00 46.09 230 LYS A CA 1
ATOM 1795 C C . LYS A 1 230 ? -25.440 -32.445 6.533 1.00 46.09 230 LYS A C 1
ATOM 1797 O O . LYS A 1 230 ? -26.139 -32.807 5.605 1.00 46.09 230 LYS A O 1
ATOM 1802 N N . SER A 1 231 ? -25.919 -31.722 7.551 1.00 47.06 231 SER A N 1
ATOM 1803 C CA . SER A 1 231 ? -27.311 -31.251 7.669 1.00 47.06 231 SER A CA 1
ATOM 1804 C C . SER A 1 231 ? -27.619 -30.072 6.753 1.00 47.06 231 SER A C 1
ATOM 1806 O O . SER A 1 231 ? -28.726 -30.003 6.232 1.00 47.06 231 SER A O 1
ATOM 1808 N N . TYR A 1 232 ? -26.631 -29.211 6.482 1.00 45.25 232 TYR A N 1
ATOM 1809 C CA . TYR A 1 232 ? -26.700 -28.208 5.420 1.00 45.25 232 TYR A CA 1
ATOM 1810 C C . TYR A 1 232 ? -26.833 -28.891 4.044 1.00 45.25 232 TYR A C 1
ATOM 1812 O O . TYR A 1 232 ? -27.500 -28.377 3.154 1.00 45.25 232 TYR A O 1
ATOM 1820 N N . LEU A 1 233 ? -26.282 -30.106 3.911 1.00 45.56 233 LEU A N 1
ATOM 1821 C CA . LEU A 1 233 ? -26.329 -30.958 2.716 1.00 45.56 233 LEU A CA 1
ATOM 1822 C C . LEU A 1 233 ? -27.537 -31.929 2.660 1.00 45.56 233 LEU A C 1
ATOM 1824 O O . LEU A 1 233 ? -27.622 -32.735 1.736 1.00 45.56 233 LEU A O 1
ATOM 1828 N N . VAL A 1 234 ? -28.513 -31.882 3.587 1.00 35.09 234 VAL A N 1
ATOM 1829 C CA . VAL A 1 234 ? -29.707 -32.784 3.586 1.00 35.09 234 VAL A CA 1
ATOM 1830 C C . VAL A 1 234 ? -30.741 -32.415 2.495 1.00 35.09 234 VAL A C 1
ATOM 1832 O O . VAL A 1 234 ? -31.886 -32.857 2.505 1.00 35.09 234 VAL A O 1
ATOM 1835 N N . GLY A 1 235 ? -30.324 -31.655 1.484 1.00 35.25 235 GLY A N 1
ATOM 1836 C CA . GLY A 1 235 ? -31.107 -31.314 0.300 1.00 35.25 235 GLY A CA 1
ATOM 1837 C C . GLY A 1 235 ? -30.788 -32.123 -0.962 1.00 35.25 235 GLY A C 1
ATOM 1838 O O . GLY A 1 235 ? -31.145 -31.661 -2.036 1.00 35.25 235 GLY A O 1
ATOM 1839 N N . GLY A 1 236 ? -30.128 -33.287 -0.899 1.00 33.31 236 GLY A N 1
ATOM 1840 C CA . GLY A 1 236 ? -29.981 -34.130 -2.095 1.00 33.31 236 GLY A CA 1
ATOM 1841 C C . GLY A 1 236 ? -28.956 -35.254 -1.987 1.00 33.31 236 GLY A C 1
ATOM 1842 O O . GLY A 1 236 ? -27.753 -35.034 -2.057 1.00 33.31 236 GLY A O 1
ATOM 1843 N N . GLU A 1 237 ? -29.421 -36.500 -1.907 1.00 34.19 237 GLU A N 1
ATOM 1844 C CA . GLU A 1 237 ? -28.570 -37.661 -2.176 1.00 34.19 237 GLU A CA 1
ATOM 1845 C C . GLU A 1 237 ? -28.261 -37.733 -3.683 1.00 34.19 237 GLU A C 1
ATOM 1847 O O . GLU A 1 237 ? -29.063 -38.239 -4.467 1.00 34.19 237 GLU A O 1
ATOM 1852 N N . SER A 1 238 ? -27.090 -37.249 -4.109 1.00 33.53 238 SER A N 1
ATOM 1853 C CA . SER A 1 238 ? -26.579 -37.491 -5.465 1.00 33.53 238 SER A CA 1
ATOM 1854 C C . SER A 1 238 ? -25.121 -37.947 -5.441 1.00 33.53 238 SER A C 1
ATOM 1856 O O . SER A 1 238 ? -24.163 -37.175 -5.466 1.00 33.53 238 SER A O 1
ATOM 1858 N N . LEU A 1 239 ? -24.949 -39.269 -5.406 1.00 40.09 239 LEU A N 1
ATOM 1859 C CA . LEU A 1 239 ? -23.671 -39.949 -5.594 1.00 40.09 239 LEU A CA 1
ATOM 1860 C C . LEU A 1 239 ? -23.210 -39.812 -7.052 1.00 40.09 239 LEU A C 1
ATOM 1862 O O . LEU A 1 239 ? -23.453 -40.704 -7.863 1.00 40.09 239 LEU A O 1
ATOM 1866 N N . ASN A 1 240 ? -22.484 -38.741 -7.387 1.00 37.22 240 ASN A N 1
ATOM 1867 C CA . ASN A 1 240 ? -21.801 -38.640 -8.680 1.00 37.22 240 ASN A CA 1
ATOM 1868 C C . ASN A 1 240 ? -20.271 -38.667 -8.519 1.00 37.22 240 ASN A C 1
ATOM 1870 O O . ASN A 1 240 ? -19.586 -37.651 -8.376 1.00 37.22 240 ASN A O 1
ATOM 1874 N N . LYS A 1 241 ? -19.719 -39.887 -8.556 1.00 42.03 241 LYS A N 1
ATOM 1875 C CA . LYS A 1 241 ? -18.279 -40.185 -8.569 1.00 42.03 241 LYS A CA 1
ATOM 1876 C C . LYS A 1 241 ? -17.691 -39.886 -9.949 1.00 42.03 241 LYS A C 1
ATOM 1878 O O . LYS A 1 241 ? -17.491 -40.808 -10.725 1.00 42.03 241 LYS A O 1
ATOM 1883 N N . ASN A 1 242 ? -17.447 -38.613 -10.264 1.00 41.25 242 ASN A N 1
ATOM 1884 C CA . ASN A 1 242 ? -16.492 -38.174 -11.301 1.00 41.25 242 ASN A CA 1
ATOM 1885 C C . ASN A 1 242 ? -16.246 -36.648 -11.266 1.00 41.25 242 ASN A C 1
ATOM 1887 O O . ASN A 1 242 ? -16.067 -36.002 -12.300 1.00 41.25 242 ASN A O 1
ATOM 1891 N N . LYS A 1 243 ? -16.213 -36.027 -10.079 1.00 49.91 243 LYS A N 1
ATOM 1892 C CA . LYS A 1 243 ? -15.802 -34.619 -9.962 1.00 49.91 243 LYS A CA 1
ATOM 1893 C C . LYS A 1 243 ? -14.272 -34.535 -10.097 1.00 49.91 243 LYS A C 1
ATOM 1895 O O . LYS A 1 243 ? -13.533 -35.087 -9.283 1.00 49.91 243 LYS A O 1
ATOM 1900 N N . LYS A 1 244 ? -13.789 -33.874 -11.162 1.00 52.88 244 LYS A N 1
ATOM 1901 C CA . LYS A 1 244 ? -12.362 -33.545 -11.358 1.00 52.88 244 LYS A CA 1
ATOM 1902 C C . LYS A 1 244 ? -11.817 -32.910 -10.075 1.00 52.88 244 LYS A C 1
ATOM 1904 O O . LYS A 1 244 ? -12.443 -31.992 -9.547 1.00 52.88 244 LYS A O 1
ATOM 1909 N N . LYS A 1 245 ? -10.655 -33.374 -9.601 1.00 55.72 245 LYS A N 1
ATOM 1910 C CA . LYS A 1 245 ? -9.939 -32.736 -8.487 1.00 55.72 245 LYS A CA 1
ATOM 1911 C C . LYS A 1 245 ? -9.663 -31.280 -8.870 1.00 55.72 245 LYS A C 1
ATOM 1913 O O . LYS A 1 245 ? -8.911 -31.024 -9.808 1.00 55.72 245 LYS A O 1
ATOM 1918 N N . THR A 1 246 ? -10.315 -30.345 -8.193 1.00 65.81 246 THR A N 1
ATOM 1919 C CA . THR A 1 246 ? -10.018 -28.916 -8.292 1.00 65.81 246 THR A CA 1
ATOM 1920 C C . THR A 1 246 ? -8.638 -28.691 -7.681 1.00 65.81 246 THR A C 1
ATOM 1922 O O . THR A 1 246 ? -8.433 -29.020 -6.517 1.00 65.81 246 THR A O 1
ATOM 1925 N N . LYS A 1 247 ? -7.680 -28.204 -8.475 1.00 78.38 247 LYS A N 1
ATOM 1926 C CA . LYS A 1 247 ? -6.322 -27.863 -8.026 1.00 78.38 247 LYS A CA 1
ATOM 1927 C C . LYS A 1 247 ? -6.191 -26.339 -7.991 1.00 78.38 247 LYS A C 1
ATOM 1929 O O . LYS A 1 247 ? -6.765 -25.676 -8.856 1.00 78.38 247 LYS A O 1
ATOM 1934 N N . ALA A 1 248 ? -5.456 -25.808 -7.018 1.00 86.94 248 ALA A N 1
ATOM 1935 C CA . ALA A 1 248 ? -5.021 -24.418 -7.052 1.00 86.94 248 ALA A CA 1
ATOM 1936 C C . ALA A 1 248 ? -4.072 -24.169 -8.237 1.00 86.94 248 ALA A C 1
ATOM 1938 O O . ALA A 1 248 ? -3.427 -25.099 -8.737 1.00 86.94 248 ALA A O 1
ATOM 1939 N N . PHE A 1 249 ? -4.018 -22.923 -8.706 1.00 91.69 249 PHE A N 1
ATOM 1940 C CA . PHE A 1 249 ? -3.090 -22.518 -9.758 1.00 91.69 249 PHE A CA 1
ATOM 1941 C C . PHE A 1 249 ? -1.815 -21.979 -9.116 1.00 91.69 249 PHE A C 1
ATOM 1943 O O . PHE A 1 249 ? -1.889 -20.990 -8.400 1.00 91.69 249 PHE A O 1
ATOM 1950 N N . ASN A 1 250 ? -0.658 -22.593 -9.361 1.00 95.19 250 ASN A N 1
ATOM 1951 C CA . ASN A 1 250 ? 0.599 -22.120 -8.785 1.00 95.19 250 ASN A CA 1
ATOM 1952 C C . ASN A 1 250 ? 1.357 -21.235 -9.783 1.00 95.19 250 ASN A C 1
ATOM 1954 O O . ASN A 1 250 ? 1.726 -21.700 -10.860 1.00 95.19 250 ASN A O 1
ATOM 1958 N N . VAL A 1 251 ? 1.626 -19.982 -9.414 1.00 94.69 251 VAL A N 1
ATOM 1959 C CA . VAL A 1 251 ? 2.314 -19.011 -10.288 1.00 94.69 251 VAL A CA 1
ATOM 1960 C C . VAL A 1 251 ? 3.775 -19.373 -10.575 1.00 94.69 251 VAL A C 1
ATOM 1962 O O . VAL A 1 251 ? 4.320 -18.970 -11.600 1.00 94.69 251 VAL A O 1
ATOM 1965 N N . PHE A 1 252 ? 4.421 -20.143 -9.695 1.00 94.00 252 PHE A N 1
ATOM 1966 C CA . PHE A 1 252 ? 5.815 -20.549 -9.873 1.00 94.00 252 PHE A CA 1
ATOM 1967 C C . PHE A 1 252 ? 5.956 -21.792 -10.757 1.00 94.00 252 PHE A C 1
ATOM 1969 O O . PHE A 1 252 ? 6.990 -21.942 -11.402 1.00 94.00 252 PHE A O 1
ATOM 1976 N N . ASP A 1 253 ? 4.918 -22.632 -10.844 1.00 93.69 253 ASP A N 1
ATOM 1977 C CA . ASP A 1 253 ? 4.888 -23.796 -11.745 1.00 93.69 253 ASP A CA 1
ATOM 1978 C C . ASP A 1 253 ? 4.546 -23.423 -13.202 1.00 93.69 253 ASP A C 1
ATOM 1980 O O . ASP A 1 253 ? 4.751 -24.235 -14.103 1.00 93.69 253 ASP A O 1
ATOM 1984 N N . ALA A 1 254 ? 3.957 -22.246 -13.429 1.00 92.19 254 ALA A N 1
ATOM 1985 C CA . ALA A 1 254 ? 3.441 -21.823 -14.727 1.00 92.19 254 ALA A CA 1
ATOM 1986 C C . ALA A 1 254 ? 4.496 -21.119 -15.600 1.00 92.19 254 ALA A C 1
ATOM 1988 O O . ALA A 1 254 ? 5.407 -20.451 -15.090 1.00 92.19 254 ALA A O 1
ATOM 1989 N N . ASP A 1 255 ? 4.322 -21.233 -16.918 1.00 93.31 255 ASP A N 1
ATOM 1990 C CA . ASP A 1 255 ? 5.127 -20.523 -17.913 1.00 93.31 255 ASP A CA 1
ATOM 1991 C C . ASP A 1 255 ? 4.905 -19.012 -17.799 1.00 93.31 255 ASP A C 1
ATOM 1993 O O . ASP A 1 255 ? 3.781 -18.548 -17.599 1.00 93.31 255 ASP A O 1
ATOM 1997 N N . LYS A 1 256 ? 5.988 -18.240 -17.899 1.00 94.44 256 LYS A N 1
ATOM 1998 C CA . LYS A 1 256 ? 5.947 -16.779 -17.786 1.00 94.44 256 LYS A CA 1
ATOM 1999 C C . LYS A 1 256 ? 5.375 -16.167 -19.063 1.00 94.44 256 LYS A C 1
ATOM 2001 O O . LYS A 1 256 ? 5.672 -16.634 -20.159 1.00 94.44 256 LYS A O 1
ATOM 2006 N N . ASP A 1 257 ? 4.574 -15.108 -18.921 1.00 92.31 257 ASP A N 1
ATOM 2007 C CA . ASP A 1 257 ? 4.072 -14.354 -20.079 1.00 92.31 257 ASP A CA 1
ATOM 2008 C C . ASP A 1 257 ? 5.211 -13.555 -20.734 1.00 92.31 257 ASP A C 1
ATOM 2010 O O . ASP A 1 257 ? 5.212 -13.338 -21.946 1.00 92.31 257 ASP A O 1
ATOM 2014 N N . PHE A 1 258 ? 6.184 -13.124 -19.927 1.00 94.62 258 PHE A N 1
ATOM 2015 C CA . PHE A 1 258 ? 7.397 -12.453 -20.371 1.00 94.62 258 PHE A CA 1
ATOM 2016 C C . PHE A 1 258 ? 8.573 -12.800 -19.451 1.00 94.62 258 PHE A C 1
ATOM 2018 O O . PHE A 1 258 ? 8.410 -12.838 -18.231 1.00 94.62 258 PHE A O 1
ATOM 2025 N N . GLU A 1 259 ? 9.760 -13.001 -20.022 1.00 96.12 259 GLU A N 1
ATOM 2026 C CA . GLU A 1 259 ? 11.002 -13.242 -19.283 1.00 96.12 259 GLU A CA 1
ATOM 2027 C C . GLU A 1 259 ? 12.215 -12.766 -20.096 1.00 96.12 259 GLU A C 1
ATOM 2029 O O . GLU A 1 259 ? 12.329 -13.048 -21.291 1.00 96.12 259 GLU A O 1
ATOM 2034 N N . ASN A 1 260 ? 13.124 -12.039 -19.446 1.00 95.69 260 ASN A N 1
ATOM 2035 C CA . ASN A 1 260 ? 14.452 -11.702 -19.954 1.00 95.69 260 ASN A CA 1
ATOM 2036 C C . ASN A 1 260 ? 15.454 -11.559 -18.790 1.00 95.69 260 ASN A C 1
ATOM 2038 O O . ASN A 1 260 ? 15.134 -11.844 -17.639 1.00 95.69 260 ASN A O 1
ATOM 2042 N N . CYS A 1 261 ? 16.678 -11.103 -19.074 1.00 96.06 261 CYS A N 1
ATOM 2043 C CA . CYS A 1 261 ? 17.722 -10.931 -18.056 1.00 96.06 261 CYS A CA 1
ATOM 2044 C C . CYS A 1 261 ? 17.367 -9.915 -16.955 1.00 96.06 261 CYS A C 1
ATOM 2046 O O . CYS A 1 261 ? 17.965 -9.969 -15.885 1.00 96.06 261 CYS A O 1
ATOM 2048 N N . ASN A 1 262 ? 16.414 -9.015 -17.215 1.00 97.19 262 ASN A N 1
ATOM 2049 C CA . ASN A 1 262 ? 16.029 -7.929 -16.315 1.00 97.19 262 ASN A CA 1
ATOM 2050 C C . ASN A 1 262 ? 14.845 -8.315 -15.408 1.00 97.19 262 ASN A C 1
ATOM 2052 O O . ASN A 1 262 ? 14.515 -7.595 -14.462 1.00 97.19 262 ASN A O 1
ATOM 2056 N N . GLY A 1 263 ? 14.182 -9.446 -15.674 1.00 97.44 263 GLY A N 1
ATOM 2057 C CA . GLY A 1 263 ? 13.048 -9.900 -14.880 1.00 97.44 263 GLY A CA 1
ATOM 2058 C C . GLY A 1 263 ? 12.043 -10.754 -15.641 1.00 97.44 263 GLY A C 1
ATOM 2059 O O . GLY A 1 263 ? 12.265 -11.185 -16.772 1.00 97.44 263 GLY A O 1
ATOM 2060 N N . TRP A 1 264 ? 10.896 -10.981 -15.009 1.00 97.44 264 TRP A N 1
ATOM 2061 C CA . TRP A 1 264 ? 9.784 -11.719 -15.601 1.00 97.44 264 TRP A CA 1
ATOM 2062 C C . TRP A 1 264 ? 8.429 -11.228 -15.097 1.00 97.44 264 TRP A C 1
ATOM 2064 O O . TRP A 1 264 ? 8.315 -10.636 -14.021 1.00 97.44 264 TRP A O 1
ATOM 2074 N N . SER A 1 265 ? 7.381 -11.510 -15.868 1.00 96.06 265 SER A N 1
ATOM 2075 C CA . SER A 1 265 ? 5.997 -11.262 -15.473 1.00 96.06 265 SER A CA 1
ATOM 2076 C C . SER A 1 265 ? 5.063 -12.401 -15.880 1.00 96.06 265 SER A C 1
ATOM 2078 O O . SER A 1 265 ? 5.334 -13.180 -16.798 1.00 96.06 265 SER A O 1
ATOM 2080 N N . LEU A 1 266 ? 3.964 -12.531 -15.141 1.00 94.75 266 LEU A N 1
ATOM 2081 C CA . LEU A 1 266 ? 2.939 -13.546 -15.353 1.00 94.75 266 LEU A CA 1
ATOM 2082 C C . LEU A 1 266 ? 1.573 -13.012 -14.928 1.00 94.75 266 LEU A C 1
ATOM 2084 O O . LEU A 1 266 ? 1.457 -12.367 -13.890 1.00 94.75 266 LEU A O 1
ATOM 2088 N N . THR A 1 267 ? 0.535 -13.339 -15.691 1.00 92.88 267 THR A N 1
ATOM 2089 C CA . THR A 1 267 ? -0.863 -13.035 -15.390 1.00 92.88 267 THR A CA 1
ATOM 2090 C C . THR A 1 267 ? -1.689 -14.318 -15.364 1.00 92.88 267 THR A C 1
ATOM 2092 O O . THR A 1 267 ? -1.721 -15.079 -16.324 1.00 92.88 267 THR A O 1
ATOM 2095 N N . VAL A 1 268 ? -2.416 -14.532 -14.274 1.00 91.75 268 VAL A N 1
ATOM 2096 C CA . VAL A 1 268 ? -3.414 -15.586 -14.100 1.00 91.75 268 VAL A CA 1
ATOM 2097 C C . VAL A 1 268 ? -4.795 -15.004 -14.358 1.00 91.75 268 VAL A C 1
ATOM 2099 O O . VAL A 1 268 ? -5.265 -14.113 -13.649 1.00 91.75 268 VAL A O 1
ATOM 2102 N N . THR A 1 269 ? -5.471 -15.537 -15.366 1.00 89.00 269 THR A N 1
ATOM 2103 C CA . THR A 1 269 ? -6.821 -15.131 -15.759 1.00 89.00 269 THR A CA 1
ATOM 2104 C C . THR A 1 269 ? -7.789 -16.311 -15.687 1.00 89.00 269 THR A C 1
ATOM 2106 O O . THR A 1 269 ? -7.419 -17.446 -15.379 1.00 89.00 269 THR A O 1
ATOM 2109 N N . LYS A 1 270 ? -9.054 -16.079 -16.056 1.00 86.31 270 LYS A N 1
ATOM 2110 C CA . LYS A 1 270 ? -10.052 -17.148 -16.234 1.00 86.31 270 LYS A CA 1
ATOM 2111 C C . LYS A 1 270 ? -9.649 -18.245 -17.226 1.00 86.31 270 LYS A C 1
ATOM 2113 O O . LYS A 1 270 ? -10.222 -19.335 -17.177 1.00 86.31 270 LYS A O 1
ATOM 2118 N N . ASN A 1 271 ? -8.723 -17.949 -18.143 1.00 85.94 271 ASN A N 1
ATOM 2119 C CA . ASN A 1 271 ? -8.226 -18.920 -19.116 1.00 85.94 271 ASN A CA 1
ATOM 2120 C C . ASN A 1 271 ? -7.320 -19.960 -18.441 1.00 85.94 271 ASN A C 1
ATOM 2122 O O . ASN A 1 271 ? -7.352 -21.130 -18.816 1.00 85.94 271 ASN A O 1
ATOM 2126 N N . ASP A 1 272 ? -6.595 -19.538 -17.407 1.00 86.25 272 ASP A N 1
ATOM 2127 C CA . ASP A 1 272 ? -5.612 -20.334 -16.672 1.00 86.25 272 ASP A CA 1
ATOM 2128 C C . ASP A 1 272 ? -6.270 -21.037 -15.478 1.00 86.25 272 ASP A C 1
ATOM 2130 O O . ASP A 1 272 ? -6.117 -22.243 -15.266 1.00 86.25 272 ASP A O 1
ATOM 2134 N N . LEU A 1 273 ? -7.102 -20.295 -14.739 1.00 84.62 273 LEU A N 1
ATOM 2135 C CA . LEU A 1 273 ? -7.874 -20.785 -13.606 1.00 84.62 273 LEU A CA 1
ATOM 2136 C C . LEU A 1 273 ? -9.364 -20.521 -13.831 1.00 84.62 273 LEU A C 1
ATOM 2138 O O . LEU A 1 273 ? -9.875 -19.434 -13.574 1.00 84.62 273 LEU A O 1
ATOM 2142 N N . ARG A 1 274 ? -10.105 -21.565 -14.231 1.00 82.50 274 ARG A N 1
ATOM 2143 C CA . ARG A 1 274 ? -11.561 -21.480 -14.478 1.00 82.50 274 ARG A CA 1
ATOM 2144 C C . ARG A 1 274 ? -12.362 -20.933 -13.297 1.00 82.50 274 ARG A C 1
ATOM 2146 O O . ARG A 1 274 ? -13.443 -20.395 -13.521 1.00 82.50 274 ARG A O 1
ATOM 2153 N N . ALA A 1 275 ? -11.857 -21.079 -12.069 1.00 82.31 275 ALA A N 1
ATOM 2154 C CA . ALA A 1 275 ? -12.507 -20.524 -10.888 1.00 82.31 275 ALA A CA 1
ATOM 2155 C C . ALA A 1 275 ? -12.689 -19.000 -11.017 1.00 82.31 275 ALA A C 1
ATOM 2157 O O . ALA A 1 275 ? -13.755 -18.511 -10.666 1.00 82.31 275 ALA A O 1
ATOM 2158 N N . LEU A 1 276 ? -11.741 -18.284 -11.639 1.00 83.81 276 LEU A N 1
ATOM 2159 C CA . LEU A 1 276 ? -11.772 -16.827 -11.840 1.00 83.81 276 LEU A CA 1
ATOM 2160 C C . LEU A 1 276 ? -12.771 -16.348 -12.908 1.00 83.81 276 LEU A C 1
ATOM 2162 O O . LEU A 1 276 ? -12.906 -15.150 -13.123 1.00 83.81 276 LEU A O 1
ATOM 2166 N N . LYS A 1 277 ? -13.493 -17.245 -13.599 1.00 79.06 277 LYS A N 1
ATOM 2167 C CA . LYS A 1 277 ? -14.395 -16.873 -14.709 1.00 79.06 277 LYS A CA 1
ATOM 2168 C C . LYS A 1 277 ? -15.464 -15.842 -14.329 1.00 79.06 277 LYS A C 1
ATOM 2170 O O . LYS A 1 277 ? -15.909 -15.114 -15.210 1.00 79.06 277 LYS A O 1
ATOM 2175 N N . HIS A 1 278 ? -15.869 -15.820 -13.063 1.00 73.69 278 HIS A N 1
ATOM 2176 C CA . HIS A 1 278 ? -16.944 -14.971 -12.553 1.00 73.69 278 HIS A CA 1
ATOM 2177 C C . HIS A 1 278 ? -16.454 -13.894 -11.576 1.00 73.69 278 HIS A C 1
ATOM 2179 O O . HIS A 1 278 ? -17.288 -13.219 -10.998 1.00 73.69 278 HIS A O 1
ATOM 2185 N N . ALA A 1 279 ? -15.137 -13.764 -11.387 1.00 70.88 279 ALA A N 1
ATOM 2186 C CA . ALA A 1 279 ? -14.556 -12.861 -10.396 1.00 70.88 279 ALA A CA 1
ATOM 2187 C C . ALA A 1 279 ? -14.344 -11.438 -10.901 1.00 70.88 279 ALA A C 1
ATOM 2189 O O . ALA A 1 279 ? -14.011 -10.560 -10.119 1.00 70.88 279 ALA A O 1
ATOM 2190 N N . ASP A 1 280 ? -14.397 -11.238 -12.220 1.00 78.31 280 ASP A N 1
ATOM 2191 C CA . ASP A 1 280 ? -13.925 -10.035 -12.914 1.00 78.31 280 ASP A CA 1
ATOM 2192 C C . ASP A 1 280 ? -12.540 -9.518 -12.454 1.00 78.31 280 ASP A C 1
ATOM 2194 O O . ASP A 1 280 ? -12.142 -8.396 -12.759 1.00 78.31 280 ASP A O 1
ATOM 2198 N N . ILE A 1 281 ? -11.762 -10.388 -11.797 1.00 86.75 281 ILE A N 1
ATOM 2199 C CA . ILE A 1 281 ? -10.420 -10.142 -11.287 1.00 86.75 281 ILE A CA 1
ATOM 2200 C C . ILE A 1 281 ? -9.455 -11.224 -11.782 1.00 86.75 281 ILE A C 1
ATOM 2202 O O . ILE A 1 281 ? -9.741 -12.425 -11.739 1.00 86.75 281 ILE A O 1
ATOM 2206 N N . GLY A 1 282 ? -8.286 -10.783 -12.239 1.00 89.56 282 GLY A N 1
ATOM 2207 C CA . GLY A 1 282 ? -7.100 -11.603 -12.471 1.00 89.56 282 GLY A CA 1
ATOM 2208 C C . GLY A 1 282 ? -6.045 -11.397 -11.384 1.00 89.56 282 GLY A C 1
ATOM 2209 O O . GLY A 1 282 ? -6.121 -10.459 -10.595 1.00 89.56 282 GLY A O 1
ATOM 2210 N N . VAL A 1 283 ? -5.028 -12.250 -11.367 1.00 93.81 283 VAL A N 1
ATOM 2211 C CA . VAL A 1 283 ? -3.836 -12.078 -10.520 1.00 93.81 283 VAL A CA 1
ATOM 2212 C C . VAL A 1 283 ? -2.640 -11.871 -11.431 1.00 93.81 283 VAL A C 1
ATOM 2214 O O . VAL A 1 283 ? -2.534 -12.543 -12.447 1.00 93.81 283 VAL A O 1
ATOM 2217 N N . PHE A 1 284 ? -1.726 -10.974 -11.095 1.00 94.56 284 PHE A N 1
ATOM 2218 C CA . PHE A 1 284 ? -0.468 -10.820 -11.816 1.00 94.56 284 PHE A CA 1
ATOM 2219 C C . PHE A 1 284 ? 0.709 -10.846 -10.852 1.00 94.56 284 PHE A C 1
ATOM 2221 O O . PHE A 1 284 ? 0.567 -10.553 -9.667 1.00 94.56 284 PHE A O 1
ATOM 2228 N N . MET A 1 285 ? 1.877 -11.217 -11.357 1.00 96.81 285 MET A N 1
ATOM 2229 C CA . MET A 1 285 ? 3.130 -11.198 -10.623 1.00 96.81 285 MET A CA 1
ATOM 2230 C C . MET A 1 285 ? 4.228 -10.639 -11.509 1.00 96.81 285 MET A C 1
ATOM 2232 O O . MET A 1 285 ? 4.320 -10.984 -12.688 1.00 96.81 285 MET A O 1
ATOM 2236 N N . VAL A 1 286 ? 5.061 -9.794 -10.916 1.00 97.88 286 VAL A N 1
ATOM 2237 C CA . VAL A 1 286 ? 6.212 -9.178 -11.561 1.00 97.88 286 VAL A CA 1
ATOM 2238 C C . VAL A 1 286 ? 7.424 -9.366 -10.667 1.00 97.88 286 VAL A C 1
ATOM 2240 O O . VAL A 1 286 ? 7.373 -9.141 -9.456 1.00 97.88 286 VAL A O 1
ATOM 2243 N N . ASN A 1 287 ? 8.527 -9.763 -11.286 1.00 98.38 287 ASN A N 1
ATOM 2244 C CA . ASN A 1 287 ? 9.840 -9.790 -10.677 1.00 98.38 287 ASN A CA 1
ATOM 2245 C C . ASN A 1 287 ? 10.776 -8.924 -11.518 1.00 98.38 287 ASN A C 1
ATOM 2247 O O . ASN A 1 287 ? 11.033 -9.254 -12.674 1.00 98.38 287 ASN A O 1
ATOM 2251 N N . LEU A 1 288 ? 11.264 -7.831 -10.936 1.00 98.69 288 LEU A N 1
ATOM 2252 C CA . LEU A 1 288 ? 12.305 -6.989 -11.511 1.00 98.69 288 LEU A CA 1
ATOM 2253 C C . LEU A 1 288 ? 13.621 -7.283 -10.795 1.00 98.69 288 LEU A C 1
ATOM 2255 O O . LEU A 1 288 ? 13.712 -7.136 -9.574 1.00 98.69 288 LEU A O 1
ATOM 2259 N N . THR A 1 289 ? 14.644 -7.676 -11.550 1.00 98.31 289 THR A N 1
ATOM 2260 C CA . THR A 1 289 ? 15.998 -7.815 -11.001 1.00 98.31 289 THR A CA 1
ATOM 2261 C C . THR A 1 289 ? 16.574 -6.444 -10.653 1.00 98.31 289 THR A C 1
ATOM 2263 O O . THR A 1 289 ? 16.093 -5.439 -11.162 1.00 98.31 289 THR A O 1
ATOM 2266 N N . LYS A 1 290 ? 17.601 -6.384 -9.798 1.00 97.94 290 LYS A N 1
ATOM 2267 C CA . LYS A 1 290 ? 18.249 -5.120 -9.400 1.00 97.94 290 LYS A CA 1
ATOM 2268 C C . LYS A 1 290 ? 18.579 -4.221 -10.604 1.00 97.94 290 LYS A C 1
ATOM 2270 O O . LYS A 1 290 ? 19.033 -4.713 -11.635 1.00 97.94 290 LYS A O 1
ATOM 2275 N N . GLY A 1 291 ? 18.372 -2.914 -10.463 1.00 97.44 291 GLY A N 1
ATOM 2276 C CA . GLY A 1 291 ? 18.637 -1.936 -11.525 1.00 97.44 291 GLY A CA 1
ATOM 2277 C C . GLY A 1 291 ? 17.804 -2.142 -12.797 1.00 97.44 291 GLY A C 1
ATOM 2278 O O . GLY A 1 291 ? 18.248 -1.781 -13.882 1.00 97.44 291 GLY A O 1
ATOM 2279 N N . SER A 1 292 ? 16.619 -2.749 -12.699 1.00 98.06 292 SER A N 1
ATOM 2280 C CA . SER A 1 292 ? 15.684 -2.940 -13.814 1.00 98.06 292 SER A CA 1
ATOM 2281 C C . SER A 1 292 ? 14.416 -2.098 -13.661 1.00 98.06 292 SER A C 1
ATOM 2283 O O . SER A 1 292 ? 14.073 -1.607 -12.583 1.00 98.06 292 SER A O 1
ATOM 2285 N N . MET A 1 293 ? 13.670 -1.959 -14.753 1.00 97.75 293 MET A N 1
ATOM 2286 C CA . MET A 1 293 ? 12.346 -1.350 -14.757 1.00 97.75 293 MET A CA 1
ATOM 2287 C C . MET A 1 293 ? 11.361 -2.180 -15.574 1.00 97.75 293 MET A C 1
ATOM 2289 O O . MET A 1 293 ? 11.707 -2.676 -16.644 1.00 97.75 293 MET A O 1
ATOM 2293 N N . MET A 1 294 ? 10.100 -2.247 -15.153 1.00 97.25 294 MET A N 1
ATOM 2294 C CA . MET A 1 294 ? 9.032 -2.431 -16.128 1.00 97.25 294 MET A CA 1
ATOM 2295 C C . MET A 1 294 ? 8.899 -1.117 -16.898 1.00 97.25 294 MET A C 1
ATOM 2297 O O . MET A 1 294 ? 8.658 -0.060 -16.306 1.00 97.25 294 MET A O 1
ATOM 2301 N N . GLY A 1 295 ? 9.128 -1.185 -18.209 1.00 95.44 295 GLY A N 1
ATOM 2302 C CA . GLY A 1 295 ? 9.187 -0.031 -19.094 1.00 95.44 295 GLY A CA 1
ATOM 2303 C C . GLY A 1 295 ? 7.917 0.822 -19.016 1.00 95.44 295 GLY A C 1
ATOM 2304 O O . GLY A 1 295 ? 6.863 0.311 -18.626 1.00 95.44 295 GLY A O 1
ATOM 2305 N N . PRO A 1 296 ? 7.980 2.110 -19.401 1.00 96.25 296 PRO A N 1
ATOM 2306 C CA . PRO A 1 296 ? 6.830 2.999 -19.302 1.00 96.25 296 PRO A CA 1
ATOM 2307 C C . PRO A 1 296 ? 5.642 2.437 -20.087 1.00 96.25 296 PRO A C 1
ATOM 2309 O O . PRO A 1 296 ? 5.756 2.211 -21.294 1.00 96.25 296 PRO A O 1
ATOM 2312 N N . HIS A 1 297 ? 4.521 2.198 -19.412 1.00 95.75 297 HIS A N 1
ATOM 2313 C CA . HIS A 1 297 ? 3.351 1.542 -19.992 1.00 95.75 297 HIS A CA 1
ATOM 2314 C C . HIS A 1 297 ? 2.050 2.008 -19.350 1.00 95.75 297 HIS A C 1
ATOM 2316 O O . HIS A 1 297 ? 2.063 2.598 -18.278 1.00 95.75 297 HIS A O 1
ATOM 2322 N N . TRP A 1 298 ? 0.913 1.725 -19.979 1.00 94.75 298 TRP A N 1
ATOM 2323 C CA . TRP A 1 298 ? -0.396 1.883 -19.347 1.00 94.75 298 TRP A CA 1
ATOM 2324 C C . TRP A 1 298 ? -1.256 0.640 -19.541 1.00 94.75 298 TRP A C 1
ATOM 2326 O O . TRP A 1 298 ? -1.102 -0.119 -20.502 1.00 94.75 298 TRP A O 1
ATOM 2336 N N . ASN A 1 299 ? -2.220 0.482 -18.641 1.00 93.00 299 ASN A N 1
ATOM 2337 C CA . ASN A 1 299 ? -3.219 -0.572 -18.712 1.00 93.00 299 ASN A CA 1
ATOM 2338 C C . ASN A 1 299 ? -4.503 -0.050 -19.361 1.00 93.00 299 ASN A C 1
ATOM 2340 O O . ASN A 1 299 ? -5.081 0.912 -18.850 1.00 93.00 299 ASN A O 1
ATOM 2344 N N . PRO A 1 300 ? -4.975 -0.635 -20.475 1.00 90.69 300 PRO A N 1
ATOM 2345 C CA . PRO A 1 300 ? -6.185 -0.164 -21.146 1.00 90.69 300 PRO A CA 1
ATOM 2346 C C . PRO A 1 300 ? -7.477 -0.593 -20.434 1.00 90.69 300 PRO A C 1
ATOM 2348 O O . PRO A 1 300 ? -8.499 0.088 -20.539 1.00 90.69 300 PRO A O 1
ATOM 2351 N N . HIS A 1 301 ? -7.458 -1.717 -19.710 1.00 86.12 301 HIS A N 1
ATOM 2352 C CA . HIS A 1 301 ? -8.673 -2.326 -19.163 1.00 86.12 301 HIS A CA 1
ATOM 2353 C C . HIS A 1 301 ? -8.633 -2.555 -17.651 1.00 86.12 301 HIS A C 1
ATOM 2355 O O . HIS A 1 301 ? -9.697 -2.586 -17.036 1.00 86.12 301 HIS A O 1
ATOM 2361 N N . ALA A 1 302 ? -7.449 -2.667 -17.049 1.00 87.81 302 ALA A N 1
ATOM 2362 C CA . ALA A 1 302 ? -7.288 -2.999 -15.639 1.00 87.81 302 ALA A CA 1
ATOM 2363 C C . ALA A 1 302 ? -6.823 -1.823 -14.781 1.00 87.81 302 ALA A C 1
ATOM 2365 O O . ALA A 1 302 ? -5.890 -1.106 -15.142 1.00 87.81 302 ALA A O 1
ATOM 2366 N N . THR A 1 303 ? -7.420 -1.708 -13.599 1.00 90.44 303 THR A N 1
ATOM 2367 C CA . THR A 1 303 ? -6.749 -1.143 -12.429 1.00 90.44 303 THR A CA 1
ATOM 2368 C C . THR A 1 303 ? -5.878 -2.236 -11.814 1.00 90.44 303 THR A C 1
ATOM 2370 O O . THR A 1 303 ? -6.306 -3.388 -11.703 1.00 90.44 303 THR A O 1
ATOM 2373 N N . GLU A 1 304 ? -4.655 -1.881 -11.443 1.00 93.06 304 GLU A N 1
ATOM 2374 C CA . GLU A 1 304 ? -3.727 -2.751 -10.727 1.00 93.06 304 GLU A CA 1
ATOM 2375 C C . GLU A 1 304 ? -3.779 -2.438 -9.240 1.00 93.06 304 GLU A C 1
ATOM 2377 O O . GLU A 1 304 ? -3.583 -1.288 -8.856 1.00 93.06 304 GLU A O 1
ATOM 2382 N N . VAL A 1 305 ? -4.018 -3.456 -8.415 1.00 94.44 305 VAL A N 1
ATOM 2383 C CA . VAL A 1 305 ? -3.913 -3.388 -6.955 1.00 94.44 305 VAL A CA 1
ATOM 2384 C C . VAL A 1 305 ? -2.807 -4.343 -6.525 1.00 94.44 305 VAL A C 1
ATOM 2386 O O . VAL A 1 305 ? -3.019 -5.552 -6.477 1.00 94.44 305 VAL A O 1
ATOM 2389 N N . ALA A 1 306 ? -1.614 -3.826 -6.264 1.00 96.88 306 ALA A N 1
ATOM 2390 C CA . ALA A 1 306 ? -0.409 -4.616 -6.056 1.00 96.88 306 ALA A CA 1
ATOM 2391 C C . ALA A 1 306 ? 0.099 -4.561 -4.613 1.00 96.88 306 ALA A C 1
ATOM 2393 O O . ALA A 1 306 ? 0.049 -3.526 -3.961 1.00 96.88 306 ALA A O 1
ATOM 2394 N N . ILE A 1 307 ? 0.634 -5.680 -4.135 1.00 98.19 307 ILE A N 1
ATOM 2395 C CA . ILE A 1 307 ? 1.265 -5.857 -2.831 1.00 98.19 307 ILE A CA 1
ATOM 2396 C C . ILE A 1 307 ? 2.745 -6.167 -3.070 1.00 98.19 307 ILE A C 1
ATOM 2398 O O . ILE A 1 307 ? 3.099 -7.090 -3.812 1.00 98.19 307 ILE A O 1
ATOM 2402 N N . VAL A 1 308 ? 3.629 -5.427 -2.407 1.00 98.38 308 VAL A N 1
ATOM 2403 C CA . VAL A 1 308 ? 5.074 -5.658 -2.506 1.00 98.38 308 VAL A CA 1
ATOM 2404 C C . VAL A 1 308 ? 5.484 -6.863 -1.664 1.00 98.38 308 VAL A C 1
ATOM 2406 O O . VAL A 1 308 ? 5.229 -6.918 -0.460 1.00 98.38 308 VAL A O 1
ATOM 2409 N N . LEU A 1 309 ? 6.184 -7.814 -2.278 1.00 97.56 309 LEU A N 1
ATOM 2410 C CA . LEU A 1 309 ? 6.614 -9.062 -1.644 1.00 97.56 309 LEU A CA 1
ATOM 2411 C C . LEU A 1 309 ? 8.059 -9.065 -1.194 1.00 97.56 309 LEU A C 1
ATOM 2413 O O . LEU A 1 309 ? 8.396 -9.698 -0.187 1.00 97.56 309 LEU A O 1
ATOM 2417 N N . HIS A 1 310 ? 8.910 -8.403 -1.962 1.00 97.56 310 HIS A N 1
ATOM 2418 C CA . HIS A 1 310 ? 10.341 -8.373 -1.738 1.00 97.56 310 HIS A CA 1
ATOM 2419 C C . HIS A 1 310 ? 10.936 -7.085 -2.303 1.00 97.56 310 HIS A C 1
ATOM 2421 O O . HIS A 1 310 ? 10.474 -6.584 -3.331 1.00 97.56 310 HIS A O 1
ATOM 2427 N N . GLY A 1 311 ? 11.946 -6.586 -1.596 1.00 96.75 311 GLY A N 1
ATOM 2428 C CA . GLY A 1 311 ? 12.645 -5.353 -1.895 1.00 96.75 311 GLY A CA 1
ATOM 2429 C C . GLY A 1 311 ? 11.838 -4.075 -1.747 1.00 96.75 311 GLY A C 1
ATOM 2430 O O . GLY A 1 311 ? 10.742 -4.030 -1.169 1.00 96.75 311 GLY A O 1
ATOM 2431 N N . GLN A 1 312 ? 12.454 -3.024 -2.272 1.00 97.00 312 GLN A N 1
ATOM 2432 C CA . GLN A 1 312 ? 11.907 -1.688 -2.417 1.00 97.00 312 GLN A CA 1
ATOM 2433 C C . GLN A 1 312 ? 11.825 -1.351 -3.907 1.00 97.00 312 GLN A C 1
ATOM 2435 O O . GLN A 1 312 ? 12.633 -1.821 -4.709 1.00 97.00 312 GLN A O 1
ATOM 2440 N N . GLY A 1 313 ? 10.846 -0.535 -4.277 1.00 97.31 313 GLY A N 1
ATOM 2441 C CA . GLY A 1 313 ? 10.669 -0.072 -5.642 1.00 97.31 313 GLY A CA 1
ATOM 2442 C C . GLY A 1 313 ? 10.185 1.366 -5.703 1.00 97.31 313 GLY A C 1
ATOM 2443 O O . GLY A 1 313 ? 9.556 1.876 -4.772 1.00 97.31 313 GLY A O 1
ATOM 2444 N N . MET A 1 314 ? 10.478 2.004 -6.828 1.00 97.81 314 MET A N 1
ATOM 2445 C CA . MET A 1 314 ? 9.969 3.321 -7.181 1.00 97.81 314 MET A CA 1
ATOM 2446 C C . MET A 1 314 ? 8.948 3.194 -8.298 1.00 97.81 314 MET A C 1
ATOM 2448 O O . MET A 1 314 ? 9.160 2.479 -9.275 1.00 97.81 314 MET A O 1
ATOM 2452 N N . ILE A 1 315 ? 7.834 3.902 -8.164 1.00 97.06 315 ILE A N 1
ATOM 2453 C CA . ILE A 1 315 ? 6.767 3.922 -9.158 1.00 97.06 315 ILE A CA 1
ATOM 2454 C C . ILE A 1 315 ? 6.557 5.365 -9.583 1.00 97.06 315 ILE A C 1
ATOM 2456 O O . ILE A 1 315 ? 6.208 6.222 -8.769 1.00 97.06 315 ILE A O 1
ATOM 2460 N N . ARG A 1 316 ? 6.754 5.635 -10.870 1.00 95.62 316 ARG A N 1
ATOM 2461 C CA . ARG A 1 316 ? 6.414 6.916 -11.484 1.00 95.62 316 ARG A CA 1
ATOM 2462 C C . ARG A 1 316 ? 5.086 6.758 -12.193 1.00 95.62 316 ARG A C 1
ATOM 2464 O O . ARG A 1 316 ? 4.993 5.922 -13.081 1.00 95.62 316 ARG A O 1
ATOM 2471 N N . VAL A 1 317 ? 4.095 7.571 -11.839 1.00 93.81 317 VAL A N 1
ATOM 2472 C CA . VAL A 1 317 ? 2.790 7.596 -12.509 1.00 93.81 317 VAL A CA 1
ATOM 2473 C C . VAL A 1 317 ? 2.554 8.969 -13.121 1.00 93.81 317 VAL A C 1
ATOM 2475 O O . VAL A 1 317 ? 2.773 10.001 -12.482 1.00 93.81 317 VAL A O 1
ATOM 2478 N N . VAL A 1 318 ? 2.113 8.976 -14.373 1.00 91.44 318 VAL A N 1
ATOM 2479 C CA . VAL A 1 318 ? 1.819 10.177 -15.150 1.00 91.44 318 VAL A CA 1
ATOM 2480 C C . VAL A 1 318 ? 0.310 10.305 -15.317 1.00 91.44 318 VAL A C 1
ATOM 2482 O O . VAL A 1 318 ? -0.375 9.363 -15.709 1.00 91.44 318 VAL A O 1
ATOM 2485 N N . CYS A 1 319 ? -0.204 11.496 -15.040 1.00 84.88 319 CYS A N 1
ATOM 2486 C CA . CYS A 1 319 ? -1.581 11.872 -15.305 1.00 84.88 319 CYS A CA 1
ATOM 2487 C C . CYS A 1 319 ? -1.647 12.599 -16.648 1.00 84.88 319 CYS A C 1
ATOM 2489 O O . CYS A 1 319 ? -0.925 13.569 -16.879 1.00 84.88 319 CYS A O 1
ATOM 2491 N N . ALA A 1 320 ? -2.528 12.152 -17.540 1.00 71.00 320 ALA A N 1
ATOM 2492 C CA . ALA A 1 320 ? -2.812 12.885 -18.764 1.00 71.00 320 ALA A CA 1
ATOM 2493 C C . ALA A 1 320 ? -3.705 14.094 -18.435 1.00 71.00 320 ALA A C 1
ATOM 2495 O O . ALA A 1 320 ? -4.907 13.949 -18.220 1.00 71.00 320 ALA A O 1
ATOM 2496 N N . SER A 1 321 ? -3.130 15.294 -18.380 1.00 58.72 321 SER A N 1
ATOM 2497 C CA . SER A 1 321 ? -3.907 16.528 -18.238 1.00 58.72 321 SER A CA 1
ATOM 2498 C C . SER A 1 321 ? -4.548 16.901 -19.575 1.00 58.72 321 SER A C 1
ATOM 2500 O O . SER A 1 321 ? -3.855 17.287 -20.515 1.00 58.72 321 SER A O 1
ATOM 2502 N N . SER A 1 322 ? -5.878 16.835 -19.678 1.00 52.09 322 SER A N 1
ATOM 2503 C CA . SER A 1 322 ? -6.588 17.599 -20.708 1.00 52.09 322 SER A CA 1
ATOM 2504 C C . SER A 1 322 ? -6.557 19.076 -20.318 1.00 52.09 322 SER A C 1
ATOM 2506 O O . SER A 1 322 ? -6.907 19.419 -19.193 1.00 52.09 322 SER A O 1
ATOM 2508 N N . SER A 1 323 ? -6.157 19.947 -21.241 1.00 48.91 323 SER A N 1
ATOM 2509 C CA . SER A 1 323 ? -5.915 21.391 -21.075 1.00 48.91 323 SER A CA 1
ATOM 2510 C C . SER A 1 323 ? -7.141 22.262 -20.734 1.00 48.91 323 SER A C 1
ATOM 2512 O O . SER A 1 323 ? -7.146 23.464 -20.991 1.00 48.91 323 SER A O 1
ATOM 2514 N N . SER A 1 324 ? -8.187 21.706 -20.128 1.00 48.56 324 SER A N 1
ATOM 2515 C CA . SER A 1 324 ? -9.371 22.449 -19.707 1.00 48.56 324 SER A CA 1
ATOM 2516 C C . SER A 1 324 ? -9.825 21.967 -18.333 1.00 48.56 324 SER A C 1
ATOM 2518 O O . SER A 1 324 ? -10.412 20.890 -18.223 1.00 48.56 324 SER A O 1
ATOM 2520 N N . LYS A 1 325 ? -9.607 22.838 -17.338 1.00 46.97 325 LYS A N 1
ATOM 2521 C CA . LYS A 1 325 ? -9.784 22.658 -15.885 1.00 46.97 325 LYS A CA 1
ATOM 2522 C C . LYS A 1 325 ? -8.628 21.887 -15.260 1.00 46.97 325 LYS A C 1
ATOM 2524 O O . LYS A 1 325 ? -8.200 20.887 -15.820 1.00 46.97 325 LYS A O 1
ATOM 2529 N N . GLU A 1 326 ? -8.119 22.387 -14.133 1.00 46.91 326 GLU A N 1
ATOM 2530 C CA . GLU A 1 326 ? -7.208 21.668 -13.238 1.00 46.91 326 GLU A CA 1
ATOM 2531 C C . GLU A 1 326 ? -7.644 20.206 -13.141 1.00 46.91 326 GLU A C 1
ATOM 2533 O O . GLU A 1 326 ? -8.618 19.871 -12.471 1.00 46.91 326 GLU A O 1
ATOM 2538 N N . SER A 1 327 ? -6.977 19.326 -13.884 1.00 50.75 327 SER A N 1
ATOM 2539 C CA . SER A 1 327 ? -7.186 17.900 -13.726 1.00 50.75 327 SER A CA 1
ATOM 2540 C C . SER A 1 327 ? -6.700 17.565 -12.320 1.00 50.75 327 SER A C 1
ATOM 2542 O O . SER A 1 327 ? -5.516 17.740 -12.038 1.00 50.75 327 SER A O 1
ATOM 2544 N N . GLU A 1 328 ? -7.593 17.087 -11.453 1.00 61.66 328 GLU A N 1
ATOM 2545 C CA . GLU A 1 328 ? -7.316 16.705 -10.054 1.00 61.66 328 GLU A CA 1
ATOM 2546 C C . GLU A 1 328 ? -6.186 15.659 -9.902 1.00 61.66 328 GLU A C 1
ATOM 2548 O O . GLU A 1 328 ? -5.690 15.423 -8.804 1.00 61.66 328 GLU A O 1
ATOM 2553 N N . CYS A 1 329 ? -5.747 15.042 -11.003 1.00 73.31 329 CYS A N 1
ATOM 2554 C CA . CYS A 1 329 ? -4.664 14.068 -11.055 1.00 73.31 329 CYS A CA 1
ATOM 2555 C C . CYS A 1 329 ? -3.309 14.752 -11.314 1.00 73.31 329 CYS A C 1
ATOM 2557 O O . CYS A 1 329 ? -3.091 15.323 -12.386 1.00 73.31 329 CYS A O 1
ATOM 2559 N N . LYS A 1 330 ? -2.379 14.651 -10.355 1.00 81.19 330 LYS A N 1
ATOM 2560 C CA . LYS A 1 330 ? -0.986 15.117 -10.479 1.00 81.19 330 LYS A CA 1
ATOM 2561 C C . LYS A 1 330 ? -0.034 13.951 -10.759 1.00 81.19 330 LYS A C 1
ATOM 2563 O O . LYS A 1 330 ? -0.188 12.864 -10.200 1.00 81.19 330 LYS A O 1
ATOM 2568 N N . ASN A 1 331 ? 0.986 14.197 -11.586 1.00 88.69 331 ASN A N 1
ATOM 2569 C CA . ASN A 1 331 ? 2.089 13.252 -11.775 1.00 88.69 331 ASN A CA 1
ATOM 2570 C C . ASN A 1 331 ? 2.718 12.924 -10.424 1.00 88.69 331 ASN A C 1
ATOM 2572 O O . ASN A 1 331 ? 3.181 13.822 -9.728 1.00 88.69 331 ASN A O 1
ATOM 2576 N N . THR A 1 332 ? 2.782 11.646 -10.084 1.00 89.88 332 THR A N 1
ATOM 2577 C CA . THR A 1 332 ? 3.124 11.204 -8.734 1.00 89.88 332 THR A CA 1
ATOM 2578 C C . THR A 1 332 ? 4.331 10.277 -8.780 1.00 89.88 332 THR A C 1
ATOM 2580 O O . THR A 1 332 ? 4.526 9.528 -9.741 1.00 89.88 332 THR A O 1
ATOM 2583 N N . ARG A 1 333 ? 5.180 10.359 -7.758 1.00 94.00 333 ARG A N 1
ATOM 2584 C CA . ARG A 1 333 ? 6.242 9.390 -7.482 1.00 94.00 333 ARG A CA 1
ATOM 2585 C C . ARG A 1 333 ? 5.877 8.663 -6.206 1.00 94.00 333 ARG A C 1
ATOM 2587 O O . ARG A 1 333 ? 5.447 9.306 -5.254 1.00 94.00 333 ARG A O 1
ATOM 2594 N N . LEU A 1 334 ? 6.064 7.354 -6.178 1.00 94.06 334 LEU A N 1
ATOM 2595 C CA . LEU A 1 334 ? 5.819 6.531 -5.002 1.00 94.06 334 LEU A CA 1
ATOM 2596 C C . LEU A 1 334 ? 7.060 5.708 -4.704 1.00 94.06 334 LEU A C 1
ATOM 2598 O O . LEU A 1 334 ? 7.565 5.030 -5.593 1.00 94.06 334 LEU A O 1
ATOM 2602 N N . SER A 1 335 ? 7.497 5.723 -3.451 1.00 96.38 335 SER A N 1
ATOM 2603 C CA . SER A 1 335 ? 8.437 4.730 -2.939 1.00 96.38 335 SER A CA 1
ATOM 2604 C C . SER A 1 335 ? 7.641 3.696 -2.165 1.00 96.38 335 SER A C 1
ATOM 2606 O O . SER A 1 335 ? 6.876 4.066 -1.268 1.00 96.38 335 SER A O 1
ATOM 2608 N N . VAL A 1 336 ? 7.786 2.423 -2.518 1.00 97.50 336 VAL A N 1
ATOM 2609 C CA . VAL A 1 336 ? 7.068 1.296 -1.911 1.00 97.50 336 VAL A CA 1
ATOM 2610 C C . VAL A 1 336 ? 8.060 0.234 -1.458 1.00 97.50 336 VAL A C 1
ATOM 2612 O O . VAL A 1 336 ? 9.064 -0.010 -2.122 1.00 97.50 336 VAL A O 1
ATOM 2615 N N . LYS A 1 337 ? 7.791 -0.409 -0.323 1.00 97.62 337 LYS A N 1
ATOM 2616 C CA . LYS A 1 337 ? 8.641 -1.469 0.246 1.00 97.62 337 LYS A CA 1
ATOM 2617 C C . LYS A 1 337 ? 7.817 -2.702 0.585 1.00 97.62 337 LYS A C 1
ATOM 2619 O O . LYS A 1 337 ? 6.592 -2.638 0.620 1.00 97.62 337 LYS A O 1
ATOM 2624 N N . LYS A 1 338 ? 8.482 -3.825 0.868 1.00 97.88 338 LYS A N 1
ATOM 2625 C CA . LYS A 1 338 ? 7.841 -5.084 1.285 1.00 97.88 338 LYS A CA 1
ATOM 2626 C C . LYS A 1 338 ? 6.680 -4.876 2.272 1.00 97.88 338 LYS A C 1
ATOM 2628 O O . LYS A 1 338 ? 6.871 -4.414 3.397 1.00 97.88 338 LYS A O 1
ATOM 2633 N N . GLY A 1 339 ? 5.500 -5.338 1.868 1.00 96.81 339 GLY A N 1
ATOM 2634 C CA . GLY A 1 339 ? 4.244 -5.239 2.604 1.00 96.81 339 GLY A CA 1
ATOM 2635 C C . GLY A 1 339 ? 3.405 -4.002 2.273 1.00 96.81 339 GLY A C 1
ATOM 2636 O O . GLY A 1 339 ? 2.238 -3.973 2.645 1.00 96.81 339 GLY A O 1
ATOM 2637 N N . ASP A 1 340 ? 3.923 -3.009 1.564 1.00 97.94 340 ASP A N 1
ATOM 2638 C CA . ASP A 1 340 ? 3.081 -1.907 1.102 1.00 97.94 340 ASP A CA 1
ATOM 2639 C C . ASP A 1 340 ? 2.131 -2.386 -0.003 1.00 97.94 340 ASP A C 1
ATOM 2641 O O . ASP A 1 340 ? 2.456 -3.297 -0.775 1.00 97.94 340 ASP A O 1
ATOM 2645 N N . VAL A 1 341 ? 0.957 -1.760 -0.072 1.00 97.44 341 VAL A N 1
ATOM 2646 C CA . VAL A 1 341 ? -0.016 -1.942 -1.152 1.00 97.44 341 VAL A CA 1
ATOM 2647 C C . VAL A 1 341 ? -0.055 -0.669 -1.978 1.00 97.44 341 VAL A C 1
ATOM 2649 O O . VAL A 1 341 ? -0.176 0.418 -1.420 1.00 97.44 341 VAL A O 1
ATOM 2652 N N . PHE A 1 342 ? 0.025 -0.782 -3.298 1.00 95.31 342 PHE A N 1
ATOM 2653 C CA . PHE A 1 342 ? -0.150 0.342 -4.207 1.00 95.31 342 PHE A CA 1
ATOM 2654 C C . PHE A 1 342 ? -1.215 0.035 -5.251 1.00 95.31 342 PHE A C 1
ATOM 2656 O O . PHE A 1 342 ? -1.358 -1.100 -5.700 1.00 95.31 342 PHE A O 1
ATOM 2663 N N . MET A 1 343 ? -1.958 1.061 -5.650 1.00 93.31 343 MET A N 1
ATOM 2664 C CA . MET A 1 343 ? -2.971 0.966 -6.690 1.00 93.31 343 MET A CA 1
ATOM 2665 C C . MET A 1 343 ? -2.662 1.948 -7.814 1.00 93.31 343 MET A C 1
ATOM 2667 O O . MET A 1 343 ? -2.379 3.115 -7.544 1.00 93.31 343 MET A O 1
ATOM 2671 N N . VAL A 1 344 ? -2.769 1.497 -9.066 1.00 92.06 344 VAL A N 1
ATOM 2672 C CA . VAL A 1 344 ? -2.699 2.363 -10.251 1.00 92.06 344 VAL A CA 1
ATOM 2673 C C . VAL A 1 344 ? -3.880 2.076 -11.167 1.00 92.06 344 VAL A C 1
ATOM 2675 O O . VAL A 1 344 ? -4.112 0.942 -11.590 1.00 92.06 344 VAL A O 1
ATOM 2678 N N . GLN A 1 345 ? -4.653 3.114 -11.476 1.00 87.94 345 GLN A N 1
ATOM 2679 C CA . GLN A 1 345 ? -5.818 2.989 -12.345 1.00 87.94 345 GLN A CA 1
ATOM 2680 C C . GLN A 1 345 ? -5.442 2.790 -13.816 1.00 87.94 345 GLN A C 1
ATOM 2682 O O . GLN A 1 345 ? -4.414 3.273 -14.296 1.00 87.94 345 GLN A O 1
ATOM 2687 N N . ARG A 1 346 ? -6.351 2.160 -14.571 1.00 89.06 346 ARG A N 1
ATOM 2688 C CA . ARG A 1 346 ? -6.274 2.116 -16.040 1.00 89.06 346 ARG A CA 1
ATOM 2689 C C . ARG A 1 346 ? -6.044 3.504 -16.647 1.00 89.06 346 ARG A C 1
ATOM 2691 O O . ARG A 1 346 ? -6.467 4.516 -16.090 1.00 89.06 346 ARG A O 1
ATOM 2698 N N . PHE A 1 347 ? -5.413 3.525 -17.817 1.00 89.44 347 PHE A N 1
ATOM 2699 C CA . PHE A 1 347 ? -5.049 4.717 -18.595 1.00 89.44 347 PHE A CA 1
ATOM 2700 C C . PHE A 1 347 ? -4.054 5.686 -17.947 1.00 89.44 347 PHE A C 1
ATOM 2702 O O . PHE A 1 347 ? -3.814 6.745 -18.520 1.00 89.44 347 PHE A O 1
ATOM 2709 N N . HIS A 1 348 ? -3.433 5.327 -16.824 1.00 90.56 348 HIS A N 1
ATOM 2710 C CA . HIS A 1 348 ? -2.341 6.106 -16.250 1.00 90.56 348 HIS A CA 1
ATOM 2711 C C . HIS A 1 348 ? -1.009 5.473 -16.648 1.00 90.56 348 HIS A C 1
ATOM 2713 O O . HIS A 1 348 ? -0.720 4.356 -16.210 1.00 90.56 348 HIS A O 1
ATOM 2719 N N . PRO A 1 349 ? -0.205 6.134 -17.503 1.00 94.19 349 PRO A N 1
ATOM 2720 C CA . PRO A 1 349 ? 1.141 5.679 -17.782 1.00 94.19 349 PRO A CA 1
ATOM 2721 C C . PRO A 1 349 ? 1.964 5.578 -16.509 1.00 94.19 349 PRO A C 1
ATOM 2723 O O . PRO A 1 349 ? 1.985 6.504 -15.697 1.00 94.19 349 PRO A O 1
ATOM 2726 N N . MET A 1 350 ? 2.677 4.475 -16.362 1.00 95.38 350 MET A N 1
ATOM 2727 C CA . MET A 1 350 ? 3.536 4.226 -15.227 1.00 95.38 350 MET A CA 1
ATOM 2728 C C . MET A 1 350 ? 4.825 3.521 -15.618 1.00 95.38 350 MET A C 1
ATOM 2730 O O . MET A 1 350 ? 4.895 2.812 -16.620 1.00 95.38 350 MET A O 1
ATOM 2734 N N . ALA A 1 351 ? 5.842 3.720 -14.791 1.00 97.12 351 ALA A N 1
ATOM 2735 C CA . ALA A 1 351 ? 7.071 2.948 -14.788 1.00 97.12 351 ALA A CA 1
ATOM 2736 C C . ALA A 1 351 ? 7.324 2.454 -13.364 1.00 97.12 351 ALA A C 1
ATOM 2738 O O . ALA A 1 351 ? 7.194 3.220 -12.408 1.00 97.12 351 ALA A O 1
ATOM 2739 N N . GLN A 1 352 ? 7.675 1.181 -13.235 1.00 97.94 352 GLN A N 1
ATOM 2740 C CA . GLN A 1 352 ? 7.951 0.522 -11.959 1.00 97.94 352 GLN A CA 1
ATOM 2741 C C . GLN A 1 352 ? 9.419 0.108 -11.978 1.00 97.94 352 GLN A C 1
ATOM 2743 O O . GLN A 1 352 ? 9.855 -0.543 -12.924 1.00 97.94 352 GLN A O 1
ATOM 2748 N N . MET A 1 353 ? 10.190 0.525 -10.983 1.00 98.44 353 MET A N 1
ATOM 2749 C CA . MET A 1 353 ? 11.652 0.478 -11.000 1.00 98.44 353 MET A CA 1
ATOM 2750 C C . MET A 1 353 ? 12.169 -0.187 -9.730 1.00 98.44 353 MET A C 1
ATOM 2752 O O . MET A 1 353 ? 11.723 0.142 -8.631 1.00 98.44 353 MET A O 1
ATOM 2756 N N . SER A 1 354 ? 13.122 -1.100 -9.880 1.00 98.50 354 SER A N 1
ATOM 2757 C CA . SER A 1 354 ? 13.917 -1.628 -8.770 1.00 98.50 354 SER A CA 1
ATOM 2758 C C . SER A 1 354 ? 15.151 -0.760 -8.536 1.00 98.50 354 SER A C 1
ATOM 2760 O O . SER A 1 354 ? 15.716 -0.225 -9.491 1.00 98.50 354 SER A O 1
ATOM 2762 N N . TYR A 1 355 ? 15.619 -0.717 -7.298 1.00 98.12 355 TYR A N 1
ATOM 2763 C CA . TYR A 1 355 ? 16.899 -0.111 -6.943 1.00 98.12 355 TYR A CA 1
ATOM 2764 C C . TYR A 1 355 ? 18.089 -0.969 -7.391 1.00 98.12 355 TYR A C 1
ATOM 2766 O O . TYR A 1 355 ? 17.949 -2.147 -7.724 1.00 98.12 355 TYR A O 1
ATOM 2774 N N . ASN A 1 356 ? 19.292 -0.403 -7.370 1.00 97.69 356 ASN A N 1
ATOM 2775 C CA . ASN A 1 356 ? 20.524 -1.119 -7.708 1.00 97.69 356 ASN A CA 1
ATOM 2776 C C . ASN A 1 356 ? 20.928 -2.166 -6.653 1.00 97.69 356 ASN A C 1
ATOM 2778 O O . ASN A 1 356 ? 21.713 -3.073 -6.945 1.00 97.69 356 ASN A O 1
ATOM 2782 N N . ASN A 1 357 ? 20.427 -2.033 -5.424 1.00 95.44 357 ASN A N 1
ATOM 2783 C CA . ASN A 1 357 ? 20.822 -2.855 -4.280 1.00 95.44 357 ASN A CA 1
ATOM 2784 C C . ASN A 1 357 ? 19.968 -4.122 -4.091 1.00 95.44 357 ASN A C 1
ATOM 2786 O O . ASN A 1 357 ? 20.457 -5.088 -3.510 1.00 95.44 357 ASN A O 1
ATOM 2790 N N . GLU A 1 358 ? 18.729 -4.157 -4.587 1.00 96.00 358 GLU A N 1
ATOM 2791 C CA . GLU A 1 358 ? 17.794 -5.259 -4.342 1.00 96.00 358 GLU A CA 1
ATOM 2792 C C . GLU A 1 358 ? 16.808 -5.437 -5.507 1.00 96.00 358 GLU A C 1
ATOM 2794 O O . GLU A 1 358 ? 16.528 -4.512 -6.266 1.00 96.00 358 GLU A O 1
ATOM 2799 N N . SER A 1 359 ? 16.279 -6.653 -5.663 1.00 97.88 359 SER A N 1
ATOM 2800 C CA . SER A 1 359 ? 15.227 -6.942 -6.647 1.00 97.88 359 SER A CA 1
ATOM 2801 C C . SER A 1 359 ? 13.864 -6.488 -6.128 1.00 97.88 359 SER A C 1
ATOM 2803 O O . SER A 1 359 ? 13.582 -6.605 -4.937 1.00 97.88 359 SER A O 1
ATOM 2805 N N . PHE A 1 360 ? 12.989 -6.036 -7.023 1.00 98.56 360 PHE A N 1
ATOM 2806 C CA . PHE A 1 360 ? 11.642 -5.588 -6.681 1.00 98.56 360 PHE A CA 1
ATOM 2807 C C . PHE A 1 360 ? 10.613 -6.608 -7.172 1.00 98.56 360 PHE A C 1
ATOM 2809 O O . PHE A 1 360 ? 10.422 -6.791 -8.376 1.00 98.56 360 PHE A O 1
ATOM 2816 N N . VAL A 1 361 ? 9.956 -7.295 -6.233 1.00 98.44 361 VAL A N 1
ATOM 2817 C CA . VAL A 1 361 ? 8.952 -8.326 -6.538 1.00 98.44 361 VAL A CA 1
ATOM 2818 C C . VAL A 1 361 ? 7.624 -7.935 -5.924 1.00 98.44 361 VAL A C 1
ATOM 2820 O O . VAL A 1 361 ? 7.531 -7.705 -4.717 1.00 98.44 361 VAL A O 1
ATOM 2823 N N . PHE A 1 362 ? 6.579 -7.930 -6.739 1.00 98.38 362 PHE A N 1
ATOM 2824 C CA . PHE A 1 362 ? 5.215 -7.662 -6.309 1.00 98.38 362 PHE A CA 1
ATOM 2825 C C . PHE A 1 362 ? 4.245 -8.577 -7.051 1.00 98.38 362 PHE A C 1
ATOM 2827 O O . PHE A 1 362 ? 4.483 -8.998 -8.185 1.00 98.38 362 PHE A O 1
ATOM 2834 N N . MET A 1 363 ? 3.140 -8.900 -6.394 1.00 97.12 363 MET A N 1
ATOM 2835 C CA . MET A 1 363 ? 1.960 -9.430 -7.070 1.00 97.12 363 MET A CA 1
ATOM 2836 C C . MET A 1 363 ? 0.848 -8.403 -6.994 1.00 97.12 363 MET A C 1
ATOM 2838 O O . MET A 1 363 ? 0.868 -7.541 -6.125 1.00 97.12 363 MET A O 1
ATOM 2842 N N . GLY A 1 364 ? -0.179 -8.554 -7.811 1.00 94.75 364 GLY A N 1
ATOM 2843 C CA . GLY A 1 364 ? -1.395 -7.793 -7.620 1.00 94.75 364 GLY A CA 1
ATOM 2844 C C . GLY A 1 364 ? -2.633 -8.461 -8.170 1.00 94.75 364 GLY A C 1
ATOM 2845 O O . GLY A 1 364 ? -2.580 -9.491 -8.841 1.00 94.75 364 GLY A O 1
ATOM 2846 N N . PHE A 1 365 ? -3.756 -7.834 -7.867 1.00 93.19 365 PHE A N 1
ATOM 2847 C CA . PHE A 1 365 ? -5.061 -8.134 -8.412 1.00 93.19 365 PHE A CA 1
ATOM 2848 C C . PHE A 1 365 ? -5.349 -7.146 -9.541 1.00 93.19 365 PHE A C 1
ATOM 2850 O O . PHE A 1 365 ? -5.170 -5.935 -9.402 1.00 93.19 365 PHE A O 1
ATOM 2857 N N . SER A 1 366 ? -5.750 -7.677 -10.687 1.00 91.19 366 SER A N 1
ATOM 2858 C CA . SER A 1 366 ? -6.109 -6.919 -11.879 1.00 91.19 366 SER A CA 1
ATOM 2859 C C . SER A 1 366 ? -7.621 -6.907 -12.001 1.00 91.19 366 SER A C 1
ATOM 2861 O O . SER A 1 366 ? -8.219 -7.972 -12.066 1.00 91.19 366 SER A O 1
ATOM 2863 N N . THR A 1 367 ? -8.249 -5.740 -12.099 1.00 87.25 367 THR A N 1
ATOM 2864 C CA . THR A 1 367 ? -9.719 -5.624 -12.218 1.00 87.25 367 THR A CA 1
ATOM 2865 C C . THR A 1 367 ? -10.255 -5.963 -13.615 1.00 87.25 367 THR A C 1
ATOM 2867 O O . THR A 1 367 ? -11.359 -5.556 -13.976 1.00 87.25 367 THR A O 1
ATOM 2870 N N . ALA A 1 368 ? -9.441 -6.595 -14.464 1.00 79.88 368 ALA A N 1
ATOM 2871 C CA . ALA A 1 368 ? -9.852 -6.998 -15.797 1.00 79.88 368 ALA A CA 1
ATOM 2872 C C . ALA A 1 368 ? -10.297 -8.474 -15.798 1.00 79.88 368 ALA A C 1
ATOM 2874 O O . ALA A 1 368 ? -9.513 -9.353 -15.435 1.00 79.88 368 ALA A O 1
ATOM 2875 N N . PRO A 1 369 ? -11.489 -8.797 -16.338 1.00 65.25 369 PRO A N 1
ATOM 2876 C CA . PRO A 1 369 ? -12.012 -10.169 -16.430 1.00 65.25 369 PRO A CA 1
ATOM 2877 C C . PRO A 1 369 ? -11.291 -11.057 -17.464 1.00 65.25 369 PRO A C 1
ATOM 2879 O O . PRO A 1 369 ? -11.746 -12.158 -17.801 1.00 65.25 369 PRO A O 1
ATOM 2882 N N . GLY A 1 370 ? -10.208 -10.568 -18.062 1.00 73.75 370 GLY A N 1
ATOM 2883 C CA . GLY A 1 370 ? -9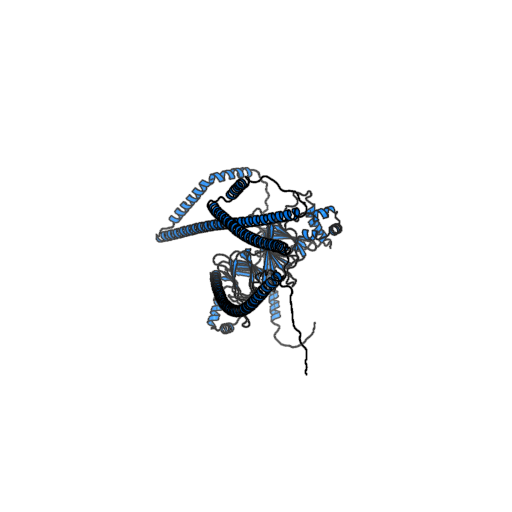.468 -11.198 -19.149 1.00 73.75 370 GLY A CA 1
ATOM 2884 C C . GLY A 1 370 ? -8.071 -10.597 -19.278 1.00 73.75 370 GLY A C 1
ATOM 2885 O O . GLY A 1 370 ? -7.636 -9.828 -18.426 1.00 73.75 370 GLY A O 1
ATOM 2886 N N . ARG A 1 371 ? -7.352 -10.945 -20.351 1.00 71.62 371 ARG A N 1
ATOM 2887 C CA . ARG A 1 371 ? -6.011 -10.396 -20.587 1.00 71.62 371 ARG A CA 1
ATOM 2888 C C . ARG A 1 371 ? -6.088 -8.884 -20.823 1.00 71.62 371 ARG A C 1
ATOM 2890 O O . ARG A 1 371 ? -6.769 -8.434 -21.738 1.00 71.62 371 ARG A O 1
ATOM 2897 N N . ASN A 1 372 ? -5.383 -8.123 -19.988 1.00 79.94 372 ASN A N 1
ATOM 2898 C CA . ASN A 1 372 ? -5.356 -6.660 -20.021 1.00 79.94 372 ASN A CA 1
ATOM 2899 C C . ASN A 1 372 ? -4.384 -6.086 -21.076 1.00 79.94 372 ASN A C 1
ATOM 2901 O O . ASN A 1 372 ? -4.571 -4.950 -21.480 1.00 79.94 372 ASN A O 1
ATOM 2905 N N . TYR A 1 373 ? -3.402 -6.862 -21.559 1.00 85.88 373 TYR A N 1
ATOM 2906 C CA . TYR A 1 373 ? -2.401 -6.454 -22.565 1.00 85.88 373 TYR A CA 1
ATOM 2907 C C . TYR A 1 373 ? -1.838 -5.030 -22.341 1.00 85.88 373 TYR A C 1
ATOM 2909 O O . TYR A 1 373 ? -2.229 -4.099 -23.055 1.00 85.88 373 TYR A O 1
ATOM 2917 N N . PRO A 1 374 ? -0.925 -4.842 -21.366 1.00 92.56 374 PRO A N 1
ATOM 2918 C CA . PRO A 1 374 ? -0.293 -3.547 -21.123 1.00 92.56 374 PRO A CA 1
ATOM 2919 C C . PRO A 1 374 ? 0.352 -2.978 -22.394 1.00 92.56 374 PRO A C 1
ATOM 2921 O O . PRO A 1 374 ? 0.950 -3.712 -23.182 1.00 92.56 374 PRO A O 1
ATOM 2924 N N . GLN A 1 375 ? 0.209 -1.671 -22.603 1.00 94.88 375 GLN A N 1
ATOM 2925 C CA . GLN A 1 375 ? 0.717 -0.970 -23.782 1.00 94.88 375 GLN A CA 1
ATOM 2926 C C . GLN A 1 375 ? 1.976 -0.189 -23.411 1.00 94.88 375 GLN A C 1
ATOM 2928 O O . GLN A 1 375 ? 1.920 0.684 -22.550 1.00 94.88 375 GLN A O 1
ATOM 2933 N N . PHE A 1 376 ? 3.104 -0.496 -24.052 1.00 95.38 376 PHE A N 1
ATOM 2934 C CA . PHE A 1 376 ? 4.413 0.069 -23.710 1.00 95.38 376 PHE A CA 1
ATOM 2935 C C . PHE A 1 376 ? 4.784 1.245 -24.619 1.00 95.38 376 PHE A C 1
ATOM 2937 O O . PHE A 1 376 ? 4.503 1.226 -25.814 1.00 95.38 376 PHE A O 1
ATOM 2944 N N . PHE A 1 377 ? 5.475 2.248 -24.077 1.00 93.62 377 PHE A N 1
ATOM 2945 C CA . PHE A 1 377 ? 6.058 3.358 -24.842 1.00 93.62 377 PHE A CA 1
ATOM 2946 C C . PHE A 1 377 ? 7.485 3.074 -25.321 1.00 93.62 377 PHE A C 1
ATOM 2948 O O . PHE A 1 377 ? 7.937 3.690 -26.286 1.00 93.62 377 PHE A O 1
ATOM 2955 N N . ALA A 1 378 ? 8.194 2.132 -24.695 1.00 92.50 378 ALA A N 1
ATOM 2956 C CA . ALA A 1 378 ? 9.596 1.833 -24.986 1.00 92.50 378 ALA A CA 1
ATOM 2957 C C . ALA A 1 378 ? 9.839 0.344 -25.286 1.00 92.50 378 ALA A C 1
ATOM 2959 O O . ALA A 1 378 ? 9.064 -0.525 -24.886 1.00 92.50 378 ALA A O 1
ATOM 2960 N N . GLY A 1 379 ? 10.938 0.069 -25.993 1.00 90.69 379 GLY A N 1
ATOM 2961 C CA . GLY A 1 379 ? 11.347 -1.275 -26.408 1.00 90.69 379 GLY A CA 1
ATOM 2962 C C . GLY A 1 379 ? 10.705 -1.765 -27.705 1.00 90.69 379 GLY A C 1
ATOM 2963 O O . GLY A 1 379 ? 9.904 -1.068 -28.333 1.00 90.69 379 GLY A O 1
ATOM 2964 N N . ARG A 1 380 ? 11.060 -2.986 -28.127 1.00 89.81 380 ARG A N 1
ATOM 2965 C CA . ARG A 1 380 ? 10.577 -3.563 -29.404 1.00 89.81 380 ARG A CA 1
ATOM 2966 C C . ARG A 1 380 ? 9.068 -3.795 -29.438 1.00 89.81 380 ARG A C 1
ATOM 2968 O O . ARG A 1 380 ? 8.482 -3.801 -30.512 1.00 89.81 380 ARG A O 1
ATOM 2975 N N . SER A 1 381 ? 8.446 -3.959 -28.273 1.00 87.81 381 SER A N 1
ATOM 2976 C CA . SER A 1 381 ? 6.991 -4.116 -28.131 1.00 87.81 381 SER A CA 1
ATOM 2977 C C . SER A 1 381 ? 6.258 -2.784 -27.904 1.00 87.81 381 SER A C 1
ATOM 2979 O O . SER A 1 381 ? 5.101 -2.782 -27.489 1.00 87.81 381 SER A O 1
ATOM 2981 N N . SER A 1 382 ? 6.926 -1.646 -28.128 1.00 92.75 382 SER A N 1
ATOM 2982 C CA . SER A 1 382 ? 6.327 -0.320 -27.961 1.00 92.75 382 SER A CA 1
ATOM 2983 C C . SER A 1 382 ? 5.226 -0.049 -28.986 1.00 92.75 382 SER A C 1
ATOM 2985 O O . SER A 1 382 ? 5.386 -0.343 -30.170 1.00 92.75 382 SER A O 1
ATOM 2987 N N . VAL A 1 383 ? 4.154 0.628 -28.567 1.00 93.38 383 VAL A N 1
ATOM 2988 C CA . VAL A 1 383 ? 3.113 1.138 -29.476 1.00 93.38 383 VAL A CA 1
ATOM 2989 C C . VAL A 1 383 ? 3.671 2.104 -30.520 1.00 93.38 383 VAL A C 1
ATOM 2991 O O . VAL A 1 383 ? 3.115 2.221 -31.608 1.00 93.38 383 VAL A O 1
ATOM 2994 N N . LEU A 1 384 ? 4.793 2.770 -30.223 1.00 92.56 384 LEU A N 1
ATOM 2995 C CA . LEU A 1 384 ? 5.449 3.681 -31.156 1.00 92.56 384 LEU A CA 1
ATOM 2996 C C . LEU A 1 384 ? 6.031 2.915 -32.351 1.00 92.56 384 LEU A C 1
ATOM 2998 O O . LEU A 1 384 ? 6.088 3.466 -33.441 1.00 92.56 384 LEU A O 1
ATOM 3002 N N . GLN A 1 385 ? 6.374 1.630 -32.190 1.00 91.12 385 GLN A N 1
ATOM 3003 C CA . GLN A 1 385 ? 6.816 0.770 -33.298 1.00 91.12 385 GLN A CA 1
ATOM 3004 C C . GLN A 1 385 ? 5.701 0.507 -34.317 1.00 91.12 385 GLN A C 1
ATOM 3006 O O . GLN A 1 385 ? 5.984 0.238 -35.482 1.00 91.12 385 GLN A O 1
ATOM 3011 N N . ALA A 1 386 ? 4.435 0.613 -33.900 1.00 91.62 386 ALA A N 1
ATOM 3012 C CA . ALA A 1 386 ? 3.281 0.464 -34.781 1.00 91.62 386 ALA A CA 1
ATOM 3013 C C . ALA A 1 386 ? 2.883 1.775 -35.489 1.00 91.62 386 ALA A C 1
ATOM 3015 O O . ALA A 1 386 ? 2.095 1.742 -36.435 1.00 91.62 386 ALA A O 1
ATOM 3016 N N . ILE A 1 387 ? 3.408 2.926 -35.053 1.00 92.38 387 ILE A N 1
ATOM 3017 C CA . ILE A 1 387 ? 3.130 4.233 -35.658 1.00 92.38 387 ILE A CA 1
ATOM 3018 C C . ILE A 1 387 ? 4.201 4.528 -36.714 1.00 92.38 387 ILE A C 1
ATOM 3020 O O . ILE A 1 387 ? 5.394 4.338 -36.492 1.00 92.38 387 ILE A O 1
ATOM 3024 N N . GLY A 1 388 ? 3.782 5.017 -37.885 1.00 89.50 388 GLY A N 1
ATOM 3025 C CA . GLY A 1 388 ? 4.711 5.379 -38.956 1.00 89.50 388 GLY A CA 1
ATOM 3026 C C . GLY A 1 388 ? 5.712 6.454 -38.516 1.00 89.50 388 GLY A C 1
ATOM 3027 O O . GLY A 1 388 ? 5.328 7.448 -37.899 1.00 89.50 388 GLY A O 1
ATOM 3028 N N . ARG A 1 389 ? 6.989 6.281 -38.886 1.00 91.69 389 ARG A N 1
ATOM 3029 C CA . ARG A 1 389 ? 8.099 7.190 -38.525 1.00 91.69 389 ARG A CA 1
ATOM 3030 C C . ARG A 1 389 ? 7.789 8.657 -38.845 1.00 91.69 389 ARG A C 1
ATOM 3032 O O . ARG A 1 389 ? 8.011 9.523 -38.008 1.00 91.69 389 ARG A O 1
ATOM 3039 N N . GLU A 1 390 ? 7.198 8.919 -40.010 1.00 93.62 390 GLU A N 1
ATOM 3040 C CA . GLU A 1 390 ? 6.798 10.266 -40.438 1.00 93.62 390 GLU A CA 1
ATOM 3041 C C . GLU A 1 390 ? 5.737 10.881 -39.512 1.00 93.62 390 GLU A C 1
ATOM 3043 O O . GLU A 1 390 ? 5.823 12.052 -39.149 1.00 93.62 390 GLU A O 1
ATOM 3048 N N . VAL A 1 391 ? 4.764 10.080 -39.066 1.00 95.94 391 VAL A N 1
ATOM 3049 C CA . VAL A 1 391 ? 3.714 10.527 -38.141 1.00 95.94 391 VAL A CA 1
ATOM 3050 C C . VAL A 1 391 ? 4.314 10.848 -36.777 1.00 95.94 391 VAL A C 1
ATOM 3052 O O . VAL A 1 391 ? 3.963 11.868 -36.190 1.00 95.94 391 VAL A O 1
ATOM 3055 N N . LEU A 1 392 ? 5.246 10.029 -36.282 1.00 95.56 392 LEU A N 1
ATOM 3056 C CA . LEU A 1 392 ? 5.973 10.316 -35.043 1.00 95.56 392 LEU A CA 1
ATOM 3057 C C . LEU A 1 392 ? 6.838 11.573 -35.165 1.00 95.56 392 LEU A C 1
ATOM 3059 O O . LEU A 1 392 ? 6.842 12.391 -34.252 1.00 95.56 392 LEU A O 1
ATOM 3063 N N . SER A 1 393 ? 7.524 11.759 -36.295 1.00 96.38 393 SER A N 1
ATOM 3064 C CA . SER A 1 393 ? 8.338 12.950 -36.566 1.00 96.38 393 SER A CA 1
ATOM 3065 C C . SER A 1 393 ? 7.500 14.224 -36.497 1.00 96.38 393 SER A C 1
ATOM 3067 O O . SER A 1 393 ? 7.888 15.174 -35.816 1.00 96.38 393 SER A O 1
ATOM 3069 N N . VAL A 1 394 ? 6.317 14.216 -37.117 1.00 96.81 394 VAL A N 1
ATOM 3070 C CA . VAL A 1 394 ? 5.364 15.331 -37.039 1.00 96.81 394 VAL A CA 1
ATOM 3071 C C . VAL A 1 394 ? 4.802 15.482 -35.622 1.00 96.81 394 VAL A C 1
ATOM 3073 O O . VAL A 1 394 ? 4.727 16.598 -35.117 1.00 96.81 394 VAL A O 1
ATOM 3076 N N . SER A 1 395 ? 4.451 14.379 -34.956 1.00 95.25 395 SER A N 1
ATOM 3077 C CA . SER A 1 395 ? 3.837 14.397 -33.617 1.00 95.25 395 SER A CA 1
ATOM 3078 C C . SER A 1 395 ? 4.782 14.930 -32.539 1.00 95.25 395 SER A C 1
ATOM 3080 O O . SER A 1 395 ? 4.359 15.667 -31.654 1.00 95.25 395 SER A O 1
ATOM 3082 N N . PHE A 1 396 ? 6.063 14.566 -32.608 1.00 94.94 396 PHE A N 1
ATOM 3083 C CA . PHE A 1 396 ? 7.096 15.029 -31.681 1.00 94.94 396 PHE A CA 1
ATOM 3084 C C . PHE A 1 396 ? 7.776 16.320 -32.143 1.00 94.94 396 PHE A C 1
ATOM 3086 O O . PHE A 1 396 ? 8.558 16.889 -31.386 1.00 94.94 396 PHE A O 1
ATOM 3093 N N . ASN A 1 397 ? 7.484 16.789 -33.361 1.00 96.81 397 ASN A N 1
ATOM 3094 C CA . ASN A 1 397 ? 8.141 17.929 -33.996 1.00 96.81 397 ASN A CA 1
ATOM 3095 C C . ASN A 1 397 ? 9.678 17.786 -34.031 1.00 96.81 397 ASN A C 1
ATOM 3097 O O . ASN A 1 397 ? 10.422 18.696 -33.663 1.00 96.81 397 ASN A O 1
ATOM 3101 N N . VAL A 1 398 ? 10.161 16.614 -34.457 1.00 96.62 398 VAL A N 1
ATOM 3102 C CA . VAL A 1 398 ? 11.597 16.294 -34.570 1.00 96.62 398 VAL A CA 1
ATOM 3103 C C . VAL A 1 398 ? 11.913 15.653 -35.924 1.00 96.62 398 VAL A C 1
ATOM 3105 O O . VAL A 1 398 ? 11.025 15.057 -36.531 1.00 96.62 398 VAL A O 1
ATOM 3108 N N . PRO A 1 399 ? 13.165 15.711 -36.415 1.00 96.19 399 PRO A N 1
ATOM 3109 C CA . PRO A 1 399 ? 13.551 15.033 -37.652 1.00 96.19 399 PRO A CA 1
ATOM 3110 C C . PRO A 1 399 ? 13.337 13.512 -37.598 1.00 96.19 399 PRO A C 1
ATOM 3112 O O . PRO A 1 399 ? 13.524 12.895 -36.548 1.00 96.19 399 PRO A O 1
ATOM 3115 N N . ASN A 1 400 ? 13.049 12.892 -38.750 1.00 94.38 400 ASN A N 1
ATOM 3116 C CA . ASN A 1 400 ? 12.931 11.430 -38.873 1.00 94.38 400 ASN A CA 1
ATOM 3117 C C . ASN A 1 400 ? 14.158 10.692 -38.318 1.00 94.38 400 ASN A C 1
ATOM 3119 O O . ASN A 1 400 ? 14.000 9.694 -37.629 1.00 94.38 400 ASN A O 1
ATOM 3123 N N . THR A 1 401 ? 15.369 11.213 -38.529 1.00 94.25 401 THR A N 1
ATOM 3124 C CA . THR A 1 401 ? 16.610 10.612 -38.008 1.00 94.25 401 THR A CA 1
ATOM 3125 C C . THR A 1 401 ? 16.626 10.509 -36.479 1.00 94.25 401 THR A C 1
ATOM 3127 O O . THR A 1 401 ? 17.162 9.549 -35.927 1.00 94.25 401 THR A O 1
ATOM 3130 N N . THR A 1 402 ? 16.008 11.464 -35.777 1.00 94.81 402 THR A N 1
ATOM 3131 C CA . THR A 1 402 ? 15.846 11.418 -34.317 1.00 94.81 402 THR A CA 1
ATOM 3132 C C . THR A 1 402 ? 14.863 10.323 -33.910 1.00 94.81 402 THR A C 1
ATOM 3134 O O . THR A 1 402 ? 15.138 9.585 -32.967 1.00 94.81 402 THR A O 1
ATOM 3137 N N . VAL A 1 403 ? 13.745 10.189 -34.632 1.00 93.00 403 VAL A N 1
ATOM 3138 C CA . VAL A 1 403 ? 12.748 9.129 -34.401 1.00 93.00 403 VAL A CA 1
ATOM 3139 C C . VAL A 1 403 ? 13.356 7.748 -34.644 1.00 93.00 403 VAL A C 1
ATOM 3141 O O . VAL A 1 403 ? 13.195 6.859 -33.817 1.00 93.00 403 VAL A O 1
ATOM 3144 N N . GLU A 1 404 ? 14.104 7.572 -35.733 1.00 90.19 404 GLU A N 1
ATOM 3145 C CA . GLU A 1 404 ? 14.790 6.315 -36.050 1.00 90.19 404 GLU A CA 1
ATOM 3146 C C . GLU A 1 404 ? 15.751 5.912 -34.937 1.00 90.19 404 GLU A C 1
ATOM 3148 O O . GLU A 1 404 ? 15.667 4.803 -34.408 1.00 90.19 404 GLU A O 1
ATOM 3153 N N . LYS A 1 405 ? 16.589 6.854 -34.494 1.00 91.19 405 LYS A N 1
ATOM 3154 C CA . LYS A 1 405 ? 17.505 6.621 -33.378 1.00 91.19 405 LYS A CA 1
ATOM 3155 C C . LYS A 1 405 ? 16.758 6.259 -32.091 1.00 91.19 405 LYS A C 1
ATOM 3157 O O . LYS A 1 405 ? 17.172 5.335 -31.393 1.00 91.19 405 LYS A O 1
ATOM 3162 N N . LEU A 1 406 ? 15.658 6.949 -31.780 1.00 89.88 406 LEU A N 1
ATOM 3163 C CA . LEU A 1 406 ? 14.825 6.652 -30.610 1.00 89.88 406 LEU A CA 1
ATOM 3164 C C . LEU A 1 406 ? 14.264 5.220 -30.660 1.00 89.88 406 LEU A C 1
ATOM 3166 O O . LEU A 1 406 ? 14.283 4.522 -29.649 1.00 89.88 406 LEU A O 1
ATOM 3170 N N . MET A 1 407 ? 13.791 4.778 -31.827 1.00 86.31 407 MET A N 1
ATOM 3171 C CA . MET A 1 407 ? 13.136 3.477 -32.002 1.00 86.31 407 MET A CA 1
ATOM 3172 C C . MET A 1 407 ? 14.110 2.292 -32.043 1.00 86.31 407 MET A C 1
ATOM 3174 O O . MET A 1 407 ? 13.712 1.182 -31.697 1.00 86.31 407 MET A O 1
ATOM 3178 N N . GLU A 1 408 ? 15.361 2.502 -32.460 1.00 85.44 408 GLU A N 1
ATOM 3179 C CA . GLU A 1 408 ? 16.344 1.425 -32.665 1.00 85.44 408 GLU A CA 1
ATOM 3180 C C . GLU A 1 408 ? 17.268 1.188 -31.457 1.00 85.44 408 GLU A C 1
ATOM 3182 O O . GLU A 1 408 ? 17.885 0.130 -31.354 1.00 85.44 408 GLU A O 1
ATOM 3187 N N . THR A 1 409 ? 17.352 2.139 -30.518 1.00 85.12 409 THR A N 1
ATOM 3188 C CA . THR A 1 409 ? 18.323 2.078 -29.407 1.00 85.12 409 THR A CA 1
ATOM 3189 C C . THR A 1 409 ? 17.961 1.039 -28.339 1.00 85.12 409 THR A C 1
ATOM 3191 O O . THR A 1 409 ? 18.846 0.366 -27.816 1.00 85.12 409 THR A O 1
ATOM 3194 N N . GLN A 1 410 ? 16.676 0.890 -28.002 1.00 89.31 410 GLN A N 1
ATOM 3195 C CA . GLN A 1 410 ? 16.237 -0.062 -26.978 1.00 89.31 410 GLN A CA 1
ATOM 3196 C C . GLN A 1 410 ? 15.839 -1.395 -27.620 1.00 89.31 410 GLN A C 1
ATOM 3198 O O . GLN A 1 410 ? 14.817 -1.488 -28.303 1.00 89.31 410 GLN A O 1
ATOM 3203 N N . THR A 1 411 ? 16.645 -2.432 -27.387 1.00 85.81 411 THR A N 1
ATOM 3204 C CA . THR A 1 411 ? 16.448 -3.760 -27.993 1.00 85.81 411 THR A CA 1
ATOM 3205 C C . THR A 1 411 ? 15.636 -4.722 -27.128 1.00 85.81 411 THR A C 1
ATOM 3207 O O . THR A 1 411 ? 15.064 -5.675 -27.666 1.00 85.81 411 THR A O 1
ATOM 3210 N N . ASP A 1 412 ? 15.517 -4.453 -25.828 1.00 90.25 412 ASP A N 1
ATOM 3211 C CA . ASP A 1 412 ? 14.645 -5.212 -24.940 1.00 90.25 412 ASP A CA 1
ATOM 3212 C C . ASP A 1 412 ? 13.165 -4.848 -25.156 1.00 90.25 412 ASP A C 1
ATOM 3214 O O . ASP A 1 412 ? 12.792 -3.958 -25.927 1.00 90.25 412 ASP A O 1
ATOM 3218 N N . SER A 1 413 ? 12.276 -5.597 -24.510 1.00 91.62 413 SER A N 1
ATOM 3219 C CA . SER A 1 413 ? 10.829 -5.361 -24.491 1.00 91.62 413 SER A CA 1
ATOM 3220 C C . SER A 1 413 ? 10.319 -5.501 -23.071 1.00 91.62 413 SER A C 1
ATOM 3222 O O . SER A 1 413 ? 10.888 -6.287 -22.333 1.00 91.62 413 SER A O 1
ATOM 3224 N N . VAL A 1 414 ? 9.228 -4.814 -22.720 1.00 93.88 414 VAL A N 1
ATOM 3225 C CA . VAL A 1 414 ? 8.492 -4.962 -21.446 1.00 93.88 414 VAL A CA 1
ATOM 3226 C C . VAL A 1 414 ? 9.317 -4.614 -20.198 1.00 93.88 414 VAL A C 1
ATOM 3228 O O . VAL A 1 414 ? 9.023 -3.608 -19.561 1.00 93.88 414 VAL A O 1
ATOM 3231 N N . ILE A 1 415 ? 10.334 -5.406 -19.850 1.00 97.31 415 ILE A N 1
ATOM 3232 C CA . ILE A 1 415 ? 11.246 -5.183 -18.724 1.00 97.31 415 ILE A CA 1
ATOM 3233 C C . ILE A 1 415 ? 12.628 -4.806 -19.265 1.00 97.31 415 ILE A C 1
ATOM 3235 O O . ILE A 1 415 ? 13.223 -5.541 -20.051 1.00 97.31 415 ILE A O 1
ATOM 3239 N N . LEU A 1 416 ? 13.130 -3.645 -18.865 1.00 96.25 416 LEU A N 1
ATOM 3240 C CA . LEU A 1 416 ? 14.328 -3.009 -19.408 1.00 96.25 416 LEU A CA 1
ATOM 3241 C C . LEU A 1 416 ? 15.378 -2.833 -18.306 1.00 96.25 416 LEU A C 1
ATOM 3243 O O . LEU A 1 416 ? 15.023 -2.660 -17.139 1.00 96.25 416 LEU A O 1
ATOM 3247 N N . GLU A 1 417 ? 16.655 -2.809 -18.679 1.00 96.12 417 GLU A N 1
ATOM 3248 C CA . GLU A 1 417 ? 17.721 -2.331 -17.793 1.00 96.12 417 GLU A CA 1
ATOM 3249 C C . GLU A 1 417 ? 17.516 -0.831 -17.512 1.00 96.12 417 GLU A C 1
ATOM 3251 O O . GLU A 1 417 ? 17.237 -0.047 -18.424 1.00 96.12 417 GLU A O 1
ATOM 3256 N N . CYS A 1 418 ? 17.623 -0.432 -16.245 1.00 95.88 418 CYS A N 1
ATOM 3257 C CA . CYS A 1 418 ? 17.472 0.949 -15.790 1.00 95.88 418 CYS A CA 1
ATOM 3258 C C . CYS A 1 418 ? 18.296 1.194 -14.517 1.00 95.88 418 CYS A C 1
ATOM 3260 O O . CYS A 1 418 ? 17.765 1.439 -13.430 1.00 95.88 418 CYS A O 1
ATOM 3262 N N . THR A 1 419 ? 19.616 1.106 -14.655 1.00 96.12 419 THR A N 1
ATOM 3263 C CA . THR A 1 419 ? 20.557 1.346 -13.558 1.00 96.12 419 THR A CA 1
ATOM 3264 C C . THR A 1 419 ? 20.380 2.757 -12.997 1.00 96.12 419 THR A C 1
ATOM 3266 O O . THR A 1 419 ? 20.411 3.739 -13.740 1.00 96.12 419 THR A O 1
ATOM 3269 N N . SER A 1 420 ? 20.215 2.859 -11.678 1.00 97.12 420 SER A N 1
ATOM 3270 C CA . SER A 1 420 ? 20.041 4.115 -10.931 1.00 97.12 420 SER A CA 1
ATOM 3271 C C . SER A 1 420 ? 18.744 4.900 -11.188 1.00 97.12 420 SER A C 1
ATOM 3273 O O . SER A 1 420 ? 18.597 6.015 -10.687 1.00 97.12 420 SER A O 1
ATOM 3275 N N . CYS A 1 421 ? 17.790 4.366 -11.958 1.00 97.44 421 CYS A N 1
ATOM 3276 C CA . CYS A 1 421 ? 16.548 5.085 -12.263 1.00 97.44 421 CYS A CA 1
ATOM 3277 C C . CYS A 1 421 ? 15.650 5.274 -11.035 1.00 97.44 421 CYS A C 1
ATOM 3279 O O . CYS A 1 421 ? 15.032 6.327 -10.880 1.00 97.44 421 CYS A O 1
ATOM 3281 N N . ALA A 1 422 ? 15.588 4.272 -10.152 1.00 97.50 422 ALA A N 1
ATOM 3282 C CA . ALA A 1 422 ? 14.833 4.373 -8.907 1.00 97.50 422 ALA A CA 1
ATOM 3283 C C . ALA A 1 422 ? 15.456 5.419 -7.969 1.00 97.50 422 ALA A C 1
ATOM 3285 O O . ALA A 1 422 ? 14.749 6.267 -7.435 1.00 97.50 422 ALA A O 1
ATOM 3286 N N . GLU A 1 423 ? 16.779 5.406 -7.825 1.00 97.75 423 GLU A N 1
ATOM 3287 C CA . GLU A 1 423 ? 17.550 6.347 -7.014 1.00 97.75 423 GLU A CA 1
ATOM 3288 C C . GLU A 1 423 ? 17.353 7.793 -7.486 1.00 97.75 423 GLU A C 1
ATOM 3290 O O . GLU A 1 423 ? 17.163 8.697 -6.672 1.00 97.75 423 GLU A O 1
ATOM 3295 N N . GLU A 1 424 ? 17.349 8.012 -8.802 1.00 97.56 424 GLU A N 1
ATOM 3296 C CA . GLU A 1 424 ? 17.100 9.325 -9.394 1.00 97.56 424 GLU A CA 1
ATOM 3297 C C . GLU A 1 424 ? 15.658 9.798 -9.158 1.00 97.56 424 GLU A C 1
ATOM 3299 O O . GLU A 1 424 ? 15.432 10.938 -8.747 1.00 97.56 424 GLU A O 1
ATOM 3304 N N . GLU A 1 425 ? 14.666 8.924 -9.347 1.00 97.12 425 GLU A N 1
ATOM 3305 C CA . GLU A 1 425 ? 13.268 9.252 -9.050 1.00 97.12 425 GLU A CA 1
ATOM 3306 C C . GLU A 1 425 ? 13.043 9.509 -7.550 1.00 97.12 425 GLU A C 1
ATOM 3308 O O . GLU A 1 425 ? 12.248 10.378 -7.188 1.00 97.12 425 GLU A O 1
ATOM 3313 N N . GLU A 1 426 ? 13.760 8.817 -6.663 1.00 96.69 426 GLU A N 1
ATOM 3314 C CA . GLU A 1 426 ? 13.726 9.084 -5.224 1.00 96.69 426 GLU A CA 1
ATOM 3315 C C . GLU A 1 426 ? 14.360 10.438 -4.883 1.00 96.69 426 GLU A C 1
ATOM 3317 O O . GLU A 1 426 ? 13.793 11.194 -4.091 1.00 96.69 426 GLU A O 1
ATOM 3322 N N . ARG A 1 427 ? 15.501 10.782 -5.492 1.00 97.38 427 ARG A N 1
ATOM 3323 C CA . ARG A 1 427 ? 16.141 12.094 -5.316 1.00 97.38 427 ARG A CA 1
ATOM 3324 C C . ARG A 1 427 ? 15.191 13.219 -5.726 1.00 97.38 427 ARG A C 1
ATOM 3326 O O . ARG A 1 427 ? 14.964 14.141 -4.946 1.00 97.38 427 ARG A O 1
ATOM 3333 N N . LEU A 1 428 ? 14.576 13.105 -6.905 1.00 96.25 428 LEU A N 1
ATOM 3334 C CA . LEU A 1 428 ? 13.598 14.078 -7.398 1.00 96.25 428 LEU A CA 1
ATOM 3335 C C . LEU A 1 428 ? 12.356 14.164 -6.502 1.00 96.25 428 LEU A C 1
ATOM 3337 O O . LEU A 1 428 ? 11.830 15.255 -6.295 1.00 96.25 428 LEU A O 1
ATOM 3341 N N . MET A 1 429 ? 11.888 13.038 -5.955 1.00 94.38 429 MET A N 1
ATOM 3342 C CA . MET A 1 429 ? 10.789 13.027 -4.984 1.00 94.38 429 MET A CA 1
ATOM 3343 C C . MET A 1 429 ? 11.159 13.790 -3.705 1.00 94.38 429 MET A C 1
ATOM 3345 O O . MET A 1 429 ? 10.356 14.585 -3.225 1.00 94.38 429 MET A O 1
ATOM 3349 N N . LYS A 1 430 ? 12.358 13.570 -3.151 1.00 95.44 430 LYS A N 1
ATOM 3350 C CA . LYS A 1 430 ? 12.822 14.270 -1.941 1.00 95.44 430 LYS A CA 1
ATOM 3351 C C . LYS A 1 430 ? 12.922 15.777 -2.169 1.00 95.44 430 LYS A C 1
ATOM 3353 O O . LYS A 1 430 ? 12.403 16.534 -1.356 1.00 95.44 430 LYS A O 1
ATOM 3358 N N . GLU A 1 431 ? 13.477 16.198 -3.305 1.00 95.56 431 GLU A N 1
ATOM 3359 C CA . GLU A 1 431 ? 13.542 17.614 -3.695 1.00 95.56 431 GLU A CA 1
ATOM 3360 C C . GLU A 1 431 ? 12.150 18.246 -3.851 1.00 95.56 431 GLU A C 1
ATOM 3362 O O . GLU A 1 431 ? 11.941 19.401 -3.485 1.00 95.56 431 GLU A O 1
ATOM 3367 N N . GLU A 1 432 ? 11.176 17.504 -4.386 1.00 91.38 432 GLU A N 1
ATOM 3368 C CA . GLU A 1 432 ? 9.788 17.967 -4.505 1.00 91.38 432 GLU A CA 1
ATOM 3369 C C . GLU A 1 432 ? 9.129 18.149 -3.127 1.00 91.38 432 GLU A C 1
ATOM 3371 O O . GLU A 1 432 ? 8.476 19.167 -2.890 1.00 91.38 432 GLU A O 1
ATOM 3376 N N . ILE A 1 433 ? 9.360 17.212 -2.200 1.00 91.19 433 ILE A N 1
ATOM 3377 C CA . ILE A 1 433 ? 8.869 17.290 -0.816 1.00 91.19 433 ILE A CA 1
ATOM 3378 C C . ILE A 1 433 ? 9.499 18.472 -0.070 1.00 91.19 433 ILE A C 1
ATOM 3380 O O . ILE A 1 433 ? 8.792 19.182 0.642 1.00 91.19 433 ILE A O 1
ATOM 3384 N N . GLU A 1 434 ? 10.808 18.690 -0.211 1.00 94.00 434 GLU A N 1
ATOM 3385 C CA . GLU A 1 434 ? 11.510 19.815 0.420 1.00 94.00 434 GLU A CA 1
ATOM 3386 C C . GLU A 1 434 ? 10.973 21.159 -0.078 1.00 94.00 434 GLU A C 1
ATOM 3388 O O . GLU A 1 434 ? 10.561 21.983 0.736 1.00 94.00 434 GLU A O 1
ATOM 3393 N N . ARG A 1 435 ? 10.830 21.337 -1.398 1.00 93.06 435 ARG A N 1
ATOM 3394 C CA . ARG A 1 435 ? 10.235 22.556 -1.975 1.00 93.06 435 ARG A CA 1
ATOM 3395 C C . ARG A 1 435 ? 8.795 22.789 -1.523 1.00 93.06 435 ARG A C 1
ATOM 3397 O O . ARG A 1 435 ? 8.366 23.931 -1.369 1.00 93.06 435 ARG A O 1
ATOM 3404 N N . GLU A 1 436 ? 8.007 21.727 -1.346 1.00 89.62 436 GLU A N 1
ATOM 3405 C CA . GLU A 1 436 ? 6.646 21.864 -0.825 1.00 89.62 436 GLU A CA 1
ATOM 3406 C C . GLU A 1 436 ? 6.633 22.265 0.656 1.00 89.62 436 GLU A C 1
ATOM 3408 O O . GLU A 1 436 ? 5.788 23.073 1.043 1.00 89.62 436 GLU A O 1
ATOM 3413 N N . LYS A 1 437 ? 7.558 21.742 1.470 1.00 92.69 437 LYS A N 1
ATOM 3414 C CA . LYS A 1 437 ? 7.716 22.153 2.873 1.00 92.69 437 LYS A CA 1
ATOM 3415 C C . LYS A 1 437 ? 8.112 23.620 2.980 1.00 92.69 437 LYS A C 1
ATOM 3417 O O . LYS A 1 437 ? 7.419 24.352 3.674 1.00 92.69 437 LYS A O 1
ATOM 3422 N N . GLU A 1 438 ? 9.123 24.055 2.229 1.00 94.19 438 GLU A N 1
ATOM 3423 C CA . GLU A 1 438 ? 9.550 25.461 2.177 1.00 94.19 438 GLU A CA 1
ATOM 3424 C C . GLU A 1 438 ? 8.375 26.380 1.813 1.00 94.19 438 GLU A C 1
ATOM 3426 O O . GLU A 1 438 ? 8.087 27.339 2.522 1.00 94.19 438 GLU A O 1
ATOM 3431 N N . ARG A 1 439 ? 7.601 26.031 0.776 1.00 92.81 439 ARG A N 1
ATOM 3432 C CA . ARG A 1 439 ? 6.417 26.811 0.381 1.00 92.81 439 ARG A CA 1
ATOM 3433 C C . ARG A 1 439 ? 5.345 26.871 1.476 1.00 92.81 439 ARG A C 1
ATOM 3435 O O . ARG A 1 439 ? 4.676 27.892 1.611 1.00 92.81 439 ARG A O 1
ATOM 3442 N N . ARG A 1 440 ? 5.132 25.781 2.223 1.00 92.00 440 ARG A N 1
ATOM 3443 C CA . ARG A 1 440 ? 4.167 25.751 3.338 1.00 92.00 440 ARG A CA 1
ATOM 3444 C C . ARG A 1 440 ? 4.642 26.603 4.510 1.00 92.00 440 ARG A C 1
ATOM 3446 O O . ARG A 1 440 ? 3.827 27.312 5.086 1.00 92.00 440 ARG A O 1
ATOM 3453 N N . GLU A 1 441 ? 5.931 26.557 4.829 1.00 93.88 441 GLU A N 1
ATOM 3454 C CA . GLU A 1 441 ? 6.538 27.391 5.869 1.00 93.88 441 GLU A CA 1
ATOM 3455 C C . GLU A 1 441 ? 6.462 28.880 5.499 1.00 93.88 441 GLU A C 1
ATOM 3457 O O . GLU A 1 441 ? 6.035 29.685 6.323 1.00 93.88 441 GLU A O 1
ATOM 3462 N N . GLU A 1 442 ? 6.755 29.246 4.245 1.00 94.06 442 GLU A N 1
ATOM 3463 C CA . GLU A 1 442 ? 6.582 30.615 3.736 1.00 94.06 442 GLU A CA 1
ATOM 3464 C C . GLU A 1 442 ? 5.114 31.078 3.785 1.00 94.06 442 GLU A C 1
ATOM 3466 O O . GLU A 1 442 ? 4.827 32.228 4.126 1.00 94.06 442 GLU A O 1
ATOM 3471 N N . GLU A 1 443 ? 4.161 30.199 3.450 1.00 93.12 443 GLU A N 1
ATOM 3472 C CA . GLU A 1 443 ? 2.731 30.514 3.526 1.00 93.12 443 GLU A CA 1
ATOM 3473 C C . GLU A 1 443 ? 2.261 30.687 4.977 1.00 93.12 443 GLU A C 1
ATOM 3475 O O . GLU A 1 443 ? 1.505 31.617 5.266 1.00 93.12 443 GLU A O 1
ATOM 3480 N N . GLU A 1 444 ? 2.715 29.832 5.895 1.00 93.31 444 GLU A N 1
ATOM 3481 C CA . GLU A 1 444 ? 2.419 29.950 7.322 1.00 93.31 444 GLU A CA 1
ATOM 3482 C C . GLU A 1 444 ? 3.042 31.221 7.914 1.00 93.31 444 GLU A C 1
ATOM 3484 O O . GLU A 1 444 ? 2.381 31.935 8.669 1.00 93.31 444 GLU A O 1
ATOM 3489 N N . GLU A 1 445 ? 4.272 31.568 7.529 1.00 93.88 445 GLU A N 1
ATOM 3490 C CA . GLU A 1 445 ? 4.910 32.818 7.942 1.00 93.88 445 GLU A CA 1
ATOM 3491 C C . GLU A 1 445 ? 4.149 34.038 7.407 1.00 93.88 445 GLU A C 1
ATOM 3493 O O . GLU A 1 445 ? 3.916 34.993 8.153 1.00 93.88 445 GLU A O 1
ATOM 3498 N N . ARG A 1 446 ? 3.695 34.004 6.146 1.00 94.00 446 ARG A N 1
ATOM 3499 C CA . ARG A 1 446 ? 2.858 35.071 5.581 1.00 94.00 446 ARG A CA 1
ATOM 3500 C C . ARG A 1 446 ? 1.552 35.226 6.361 1.00 94.00 446 ARG A C 1
ATOM 3502 O O . ARG A 1 446 ? 1.221 36.349 6.726 1.00 94.00 446 ARG A O 1
ATOM 3509 N N . ARG A 1 447 ? 0.862 34.123 6.678 1.00 93.94 447 ARG A N 1
ATOM 3510 C CA . ARG A 1 447 ? -0.368 34.146 7.492 1.00 93.94 447 ARG A CA 1
ATOM 3511 C C . ARG A 1 447 ? -0.117 34.720 8.886 1.00 93.94 447 ARG A C 1
ATOM 3513 O O . ARG A 1 447 ? -0.874 35.572 9.327 1.00 93.94 447 ARG A O 1
ATOM 3520 N N . ARG A 1 448 ? 0.980 34.338 9.551 1.00 94.56 448 ARG A N 1
ATOM 3521 C CA . ARG A 1 448 ? 1.355 34.897 10.865 1.00 94.56 448 ARG A CA 1
ATOM 3522 C C . ARG A 1 448 ? 1.624 36.402 10.803 1.00 94.56 448 ARG A C 1
ATOM 3524 O O . ARG A 1 448 ? 1.218 37.122 11.708 1.00 94.56 448 ARG A O 1
ATOM 3531 N N . ARG A 1 449 ? 2.289 36.886 9.745 1.00 93.56 449 ARG A N 1
ATOM 3532 C CA . ARG A 1 449 ? 2.528 38.326 9.533 1.00 93.56 449 ARG A CA 1
ATOM 3533 C C . ARG A 1 449 ? 1.223 39.087 9.282 1.00 93.56 449 ARG A C 1
ATOM 3535 O O . ARG A 1 449 ? 1.054 40.169 9.835 1.00 93.56 449 ARG A O 1
ATOM 3542 N N . GLU A 1 450 ? 0.313 38.522 8.489 1.00 93.38 450 GLU A N 1
ATOM 3543 C CA . GLU A 1 450 ? -1.024 39.084 8.246 1.00 93.38 450 GLU A CA 1
ATOM 3544 C C . GLU A 1 450 ? -1.842 39.149 9.551 1.00 93.38 450 GLU A C 1
ATOM 3546 O O . GLU A 1 450 ? -2.351 40.214 9.894 1.00 93.38 450 GLU A O 1
ATOM 3551 N N . GLU A 1 451 ? -1.877 38.069 10.341 1.00 93.06 451 GLU A N 1
ATOM 3552 C CA . GLU A 1 451 ? -2.544 38.030 11.654 1.00 93.06 451 GLU A CA 1
ATOM 3553 C C . GLU A 1 451 ? -1.932 39.022 12.662 1.00 93.06 451 GLU A C 1
ATOM 3555 O O . GLU A 1 451 ? -2.652 39.653 13.439 1.00 93.06 451 GLU A O 1
ATOM 3560 N N . GLU A 1 452 ? -0.605 39.193 12.675 1.00 92.25 452 GLU A N 1
ATOM 3561 C CA . GLU A 1 452 ? 0.060 40.188 13.525 1.00 92.25 452 GLU A CA 1
ATOM 3562 C C . GLU A 1 452 ? -0.282 41.621 13.095 1.00 92.25 452 GLU A C 1
ATOM 3564 O O . GLU A 1 452 ? -0.548 42.472 13.947 1.00 92.25 452 GLU A O 1
ATOM 3569 N N . GLU A 1 453 ? -0.321 41.901 11.789 1.00 92.44 453 GLU A N 1
ATOM 3570 C CA . GLU A 1 453 ? -0.726 43.207 11.266 1.00 92.44 453 GLU A CA 1
ATOM 3571 C C . GLU A 1 453 ? -2.193 43.518 11.603 1.00 92.44 453 GLU A C 1
ATOM 3573 O O . GLU A 1 453 ? -2.497 44.635 12.028 1.00 92.44 453 GLU A O 1
ATOM 3578 N N . GLU A 1 454 ? -3.093 42.539 11.487 1.00 93.56 454 GLU A N 1
ATOM 3579 C CA . GLU A 1 454 ? -4.493 42.678 11.904 1.00 93.56 454 GLU A CA 1
ATOM 3580 C C . GLU A 1 454 ? -4.622 42.917 13.410 1.00 93.56 454 GLU A C 1
ATOM 3582 O O . GLU A 1 454 ? -5.339 43.830 13.823 1.00 93.56 454 GLU A O 1
ATOM 3587 N N . ARG A 1 455 ? -3.876 42.179 14.245 1.00 93.38 455 ARG A N 1
ATOM 3588 C CA . ARG A 1 455 ? -3.851 42.414 15.699 1.00 93.38 455 ARG A CA 1
ATOM 3589 C C . ARG A 1 455 ? -3.361 43.815 16.043 1.00 93.38 455 ARG A C 1
ATOM 3591 O O . ARG A 1 455 ? -3.952 44.456 16.908 1.00 93.38 455 ARG A O 1
ATOM 3598 N N . ARG A 1 456 ? -2.320 44.307 15.365 1.00 93.19 456 ARG A N 1
ATOM 3599 C CA . ARG A 1 456 ? -1.802 45.670 15.568 1.00 93.19 456 ARG A CA 1
ATOM 3600 C C . ARG A 1 456 ? -2.817 46.735 15.159 1.00 93.19 456 ARG A C 1
ATOM 3602 O O . ARG A 1 456 ? -2.965 47.716 15.880 1.00 93.19 456 ARG A O 1
ATOM 3609 N N . LYS A 1 457 ? -3.531 46.541 14.045 1.00 93.06 457 LYS A N 1
ATOM 3610 C CA . LYS A 1 457 ? -4.614 47.444 13.617 1.00 93.06 457 LYS A CA 1
ATOM 3611 C C . LYS A 1 457 ? -5.768 47.448 14.619 1.00 93.06 457 LYS A C 1
ATOM 3613 O O . LYS A 1 457 ? -6.205 48.522 15.010 1.00 93.06 457 LYS A O 1
ATOM 3618 N N . ALA A 1 458 ? -6.196 46.277 15.089 1.00 91.38 458 ALA A N 1
ATOM 3619 C CA . ALA A 1 458 ? -7.257 46.156 16.087 1.00 91.38 458 ALA A CA 1
ATOM 3620 C C . ALA A 1 458 ? -6.869 46.781 17.440 1.00 91.38 458 ALA A C 1
ATOM 3622 O O . ALA A 1 458 ? -7.695 47.415 18.085 1.00 91.38 458 ALA A O 1
ATOM 3623 N N . GLU A 1 459 ? -5.613 46.635 17.877 1.00 90.56 459 GLU A N 1
ATOM 3624 C CA . GLU A 1 459 ? -5.108 47.297 19.087 1.00 90.56 459 GLU A CA 1
ATOM 3625 C C . GLU A 1 459 ? -5.062 48.824 18.925 1.00 90.56 459 GLU A C 1
ATOM 3627 O O . GLU A 1 459 ? -5.437 49.551 19.842 1.00 90.56 459 GLU A O 1
ATOM 3632 N N . GLU A 1 460 ? -4.659 49.323 17.752 1.00 90.25 460 GLU A N 1
ATOM 3633 C CA . GLU A 1 460 ? -4.678 50.759 17.458 1.00 90.25 460 GLU A CA 1
ATOM 3634 C C . GLU A 1 460 ? -6.108 51.323 17.404 1.00 90.25 460 GLU A C 1
ATOM 3636 O O . GLU A 1 460 ? -6.341 52.417 17.915 1.00 90.25 460 GLU A O 1
ATOM 3641 N N . GLU A 1 461 ? -7.065 50.597 16.819 1.00 91.44 461 GLU A N 1
ATOM 3642 C CA . GLU A 1 461 ? -8.483 50.980 16.827 1.00 91.44 461 GLU A CA 1
ATOM 3643 C C . GLU A 1 461 ? -9.058 50.983 18.242 1.00 91.44 461 GLU A C 1
ATOM 3645 O O . GLU A 1 461 ? -9.646 51.982 18.644 1.00 91.44 461 GLU A O 1
ATOM 3650 N N . ARG A 1 462 ? -8.794 49.942 19.041 1.00 90.94 462 ARG A N 1
ATOM 3651 C CA . ARG A 1 462 ? -9.210 49.906 20.449 1.00 90.94 462 ARG A CA 1
ATOM 3652 C C . ARG A 1 462 ? -8.644 51.067 21.255 1.00 90.94 462 ARG A C 1
ATOM 3654 O O . ARG A 1 462 ? -9.370 51.655 22.043 1.00 90.94 462 ARG A O 1
ATOM 3661 N N . ARG A 1 463 ? -7.376 51.435 21.040 1.00 92.50 463 ARG A N 1
ATOM 3662 C CA . ARG A 1 463 ? -6.785 52.595 21.721 1.00 92.50 463 ARG A CA 1
ATOM 3663 C C . ARG A 1 463 ? -7.481 53.899 21.325 1.00 92.50 463 ARG A C 1
ATOM 3665 O O . ARG A 1 463 ? -7.684 54.748 22.180 1.00 92.50 463 ARG A O 1
ATOM 3672 N N . LYS A 1 464 ? -7.868 54.056 20.054 1.00 91.44 464 LYS A N 1
ATOM 3673 C CA . LYS A 1 464 ? -8.639 55.225 19.592 1.00 91.44 464 LYS A CA 1
ATOM 3674 C C . LYS A 1 464 ? -10.040 55.263 20.201 1.00 91.44 464 LYS A C 1
ATOM 3676 O O . LYS A 1 464 ? -10.483 56.337 20.585 1.00 91.44 464 LYS A O 1
ATOM 3681 N N . GLU A 1 465 ? -10.714 54.118 20.303 1.00 90.69 465 GLU A N 1
ATOM 3682 C CA . GLU A 1 465 ? -12.025 54.013 20.959 1.00 90.69 465 GLU A CA 1
ATOM 3683 C C . GLU A 1 465 ? -11.934 54.330 22.459 1.00 90.69 465 GLU A C 1
ATOM 3685 O O . GLU A 1 465 ? -12.755 55.089 22.965 1.00 90.69 465 GLU A O 1
ATOM 3690 N N . GLU A 1 466 ? -10.916 53.807 23.154 1.00 88.81 466 GLU A N 1
ATOM 3691 C CA . GLU A 1 466 ? -10.654 54.094 24.571 1.00 88.81 466 GLU A CA 1
ATOM 3692 C C . GLU A 1 466 ? -10.352 55.594 24.787 1.00 88.81 466 GLU A C 1
ATOM 3694 O O . GLU A 1 466 ? -10.965 56.214 25.654 1.00 88.81 466 GLU A O 1
ATOM 3699 N N . GLU A 1 467 ? -9.502 56.212 23.953 1.00 88.44 467 GLU A N 1
ATOM 3700 C CA . GLU A 1 467 ? -9.231 57.663 23.983 1.00 88.44 467 GLU A CA 1
ATOM 3701 C C . GLU A 1 467 ? -10.497 58.505 23.696 1.00 88.44 467 GLU A C 1
ATOM 3703 O O . GLU A 1 467 ? -10.701 59.559 24.301 1.00 88.44 467 GLU A O 1
ATOM 3708 N N . GLU A 1 468 ? -11.372 58.069 22.782 1.00 87.19 468 GLU A N 1
ATOM 3709 C CA . GLU A 1 468 ? -12.639 58.755 22.494 1.00 87.19 468 GLU A CA 1
ATOM 3710 C C . GLU A 1 468 ? -13.649 58.612 23.645 1.00 87.19 468 GLU A C 1
ATOM 3712 O O . GLU A 1 468 ? -14.346 59.575 23.973 1.00 87.19 468 GLU A O 1
ATOM 3717 N N . GLU A 1 469 ? -13.715 57.445 24.291 1.00 88.69 469 GLU A N 1
ATOM 3718 C CA . GLU A 1 469 ? -14.563 57.210 25.463 1.00 88.69 469 GLU A CA 1
ATOM 3719 C C . GLU A 1 469 ? -14.098 58.029 26.674 1.00 88.69 469 GLU A C 1
ATOM 3721 O O . GLU A 1 469 ? -14.936 58.621 27.355 1.00 88.69 469 GLU A O 1
ATOM 3726 N N . GLU A 1 470 ? -12.788 58.116 26.925 1.00 89.50 470 GLU A N 1
ATOM 3727 C CA . GLU A 1 470 ? -12.231 58.979 27.975 1.00 89.50 470 GLU A CA 1
ATOM 3728 C C . GLU A 1 470 ? -12.587 60.447 27.735 1.00 89.50 470 GLU A C 1
ATOM 3730 O O . GLU A 1 470 ? -13.125 61.093 28.632 1.00 89.50 470 GLU A O 1
ATOM 3735 N N . ARG A 1 471 ? -12.414 60.954 26.505 1.00 89.31 471 ARG A N 1
ATOM 3736 C CA . ARG A 1 471 ? -12.830 62.325 26.162 1.00 89.31 471 ARG A CA 1
ATOM 3737 C C . ARG A 1 471 ? -14.323 62.563 26.389 1.00 89.31 471 ARG A C 1
ATOM 3739 O O . ARG A 1 471 ? -14.704 63.642 26.830 1.00 89.31 471 ARG A O 1
ATOM 3746 N N . ARG A 1 472 ? -15.179 61.579 26.092 1.00 89.31 472 ARG A N 1
ATOM 3747 C CA . ARG A 1 472 ? -16.627 61.684 26.345 1.00 89.31 472 ARG A CA 1
ATOM 3748 C C . ARG A 1 472 ? -16.951 61.698 27.837 1.00 89.31 472 ARG A C 1
ATOM 3750 O O . ARG A 1 472 ? -17.836 62.445 28.234 1.00 89.31 472 ARG A O 1
ATOM 3757 N N . LYS A 1 473 ? -16.245 60.907 28.651 1.00 87.31 473 LYS A N 1
ATOM 3758 C CA . LYS A 1 473 ? -16.400 60.916 30.115 1.00 87.31 473 LYS A CA 1
ATOM 3759 C C . LYS A 1 473 ? -15.953 62.239 30.719 1.00 87.31 473 LYS A C 1
ATOM 3761 O O . LYS A 1 473 ? -16.686 62.780 31.533 1.00 87.31 473 LYS A O 1
ATOM 3766 N N . GLU A 1 474 ? -14.815 62.782 30.285 1.00 85.88 474 GLU A N 1
ATOM 3767 C CA . GLU A 1 474 ? -14.364 64.113 30.713 1.00 85.88 474 GLU A CA 1
ATOM 3768 C C . GLU A 1 474 ? -15.396 65.195 30.350 1.00 85.88 474 GLU A C 1
ATOM 3770 O O . GLU A 1 474 ? -15.744 66.020 31.191 1.00 85.88 474 GLU A O 1
ATOM 3775 N N . GLU A 1 475 ? -15.947 65.165 29.128 1.00 84.88 475 GLU A N 1
ATOM 3776 C CA . GLU A 1 475 ? -17.008 66.092 28.705 1.00 84.88 475 GLU A CA 1
ATOM 3777 C C . GLU A 1 475 ? -18.298 65.937 29.551 1.00 84.88 475 GLU A C 1
ATOM 3779 O O . GLU A 1 475 ? -18.919 66.941 29.910 1.00 84.88 475 GLU A O 1
ATOM 3784 N N . GLU A 1 476 ? -18.697 64.707 29.904 1.00 85.81 476 GLU A N 1
ATOM 3785 C CA . GLU A 1 476 ? -19.855 64.428 30.773 1.00 85.81 476 GLU A CA 1
ATOM 3786 C C . GLU A 1 476 ? -19.617 64.857 32.236 1.00 85.81 476 GLU A C 1
ATOM 3788 O O . GLU A 1 476 ? -20.509 65.453 32.846 1.00 85.81 476 GLU A O 1
ATOM 3793 N N . GLU A 1 477 ? -18.425 64.611 32.794 1.00 85.19 477 GLU A N 1
ATOM 3794 C CA . GLU A 1 477 ? -18.035 65.045 34.144 1.00 85.19 477 GLU A CA 1
ATOM 3795 C C . GLU A 1 477 ? -18.008 66.576 34.248 1.00 85.19 477 GLU A C 1
ATOM 3797 O O . GLU A 1 477 ? -18.583 67.136 35.185 1.00 85.19 477 GLU A O 1
ATOM 3802 N N . GLU A 1 478 ? -17.437 67.275 33.258 1.00 84.94 478 GLU A N 1
ATOM 3803 C CA . GLU A 1 478 ? -17.482 68.741 33.200 1.00 84.94 478 GLU A CA 1
ATOM 3804 C C . GLU A 1 478 ? -18.928 69.267 33.131 1.00 84.94 478 GLU A C 1
ATOM 3806 O O . GLU A 1 478 ? -19.259 70.293 33.736 1.00 84.94 478 GLU A O 1
ATOM 3811 N N . GLU A 1 479 ? -19.824 68.596 32.400 1.00 83.25 479 GLU A N 1
ATOM 3812 C CA . GLU A 1 479 ? -21.236 68.981 32.339 1.00 83.25 479 GLU A CA 1
ATOM 3813 C C . GLU A 1 479 ? -21.956 68.748 33.679 1.00 83.25 479 GLU A C 1
ATOM 3815 O O . GLU A 1 479 ? -22.744 69.599 34.118 1.00 83.25 479 GLU A O 1
ATOM 3820 N N . GLU A 1 480 ? -21.658 67.644 34.367 1.00 82.19 480 GLU A N 1
ATOM 3821 C CA . GLU A 1 480 ? -22.223 67.329 35.677 1.00 82.19 480 GLU A CA 1
ATOM 3822 C C . GLU A 1 480 ? -21.718 68.274 36.774 1.00 82.19 480 GLU A C 1
ATOM 3824 O O . GLU A 1 480 ? -22.541 68.797 37.533 1.00 82.19 480 GLU A O 1
ATOM 3829 N N . GLU A 1 481 ? -20.424 68.600 36.814 1.00 84.38 481 GLU A N 1
ATOM 3830 C CA . GLU A 1 481 ? -19.884 69.621 37.724 1.00 84.38 481 GLU A CA 1
ATOM 3831 C C . GLU A 1 481 ? -20.566 70.976 37.502 1.00 84.38 481 GLU A C 1
ATOM 3833 O O . GLU A 1 481 ? -20.960 71.661 38.453 1.00 84.38 481 GLU A O 1
ATOM 3838 N N . ARG A 1 482 ? -20.796 71.362 36.240 1.00 82.56 482 ARG A N 1
ATOM 3839 C CA . ARG A 1 482 ? -21.532 72.595 35.913 1.00 82.56 482 ARG A CA 1
ATOM 3840 C C . ARG A 1 482 ? -22.992 72.540 36.354 1.00 82.56 482 ARG A C 1
ATOM 3842 O O . ARG A 1 482 ? -23.558 73.597 36.649 1.00 82.56 482 ARG A O 1
ATOM 3849 N N . ARG A 1 483 ? -23.620 71.361 36.389 1.00 80.81 483 ARG A N 1
ATOM 3850 C CA . ARG A 1 483 ? -24.982 71.176 36.917 1.00 80.81 483 ARG A CA 1
ATOM 3851 C C . ARG A 1 483 ? -24.992 71.287 38.441 1.00 80.81 483 ARG A C 1
ATOM 3853 O O . ARG A 1 483 ? -25.768 72.078 38.973 1.00 80.81 483 ARG A O 1
ATOM 3860 N N . GLN A 1 484 ? -24.088 70.583 39.120 1.00 75.75 484 GLN A N 1
ATOM 3861 C CA . GLN A 1 484 ? -23.948 70.621 40.577 1.00 75.75 484 GLN A CA 1
ATOM 3862 C C . GLN A 1 484 ? -23.614 72.028 41.080 1.00 75.75 484 GLN A C 1
ATOM 3864 O O . GLN A 1 484 ? -24.226 72.496 42.036 1.00 75.75 484 GLN A O 1
ATOM 3869 N N . GLY A 1 485 ? -22.734 72.758 40.387 1.00 81.94 485 GLY A N 1
ATOM 3870 C CA . GLY A 1 485 ? -22.425 74.150 40.718 1.00 81.94 485 GLY A CA 1
ATOM 3871 C C . GLY A 1 485 ? -23.653 75.069 40.669 1.00 81.94 485 GLY A C 1
ATOM 3872 O O . GLY A 1 485 ? -23.811 75.927 41.537 1.00 81.94 485 GLY A O 1
ATOM 3873 N N . ARG A 1 486 ? -24.568 74.865 39.707 1.00 78.06 486 ARG A N 1
ATOM 3874 C CA . ARG A 1 486 ? -25.843 75.609 39.645 1.00 78.06 486 ARG A CA 1
ATOM 3875 C C . ARG A 1 486 ? -26.783 75.226 40.789 1.00 78.06 486 ARG A C 1
ATOM 3877 O O . ARG A 1 486 ? -27.412 76.103 41.376 1.00 78.06 486 ARG A O 1
ATOM 3884 N N . GLU A 1 487 ? -26.881 73.937 41.105 1.00 77.94 487 GLU A N 1
ATOM 3885 C CA . GLU A 1 487 ? -27.730 73.432 42.191 1.00 77.94 487 GLU A CA 1
ATOM 3886 C C . GLU A 1 487 ? -27.240 73.897 43.573 1.00 77.94 487 GLU A C 1
ATOM 3888 O O . GLU A 1 487 ? -28.047 74.312 44.408 1.00 77.94 487 GLU A O 1
ATOM 3893 N N . GLU A 1 488 ? -25.925 73.900 43.815 1.00 74.50 488 GLU A N 1
ATOM 3894 C CA . GLU A 1 488 ? -25.335 74.374 45.072 1.00 74.50 488 GLU A CA 1
ATOM 3895 C C . GLU A 1 488 ? -25.541 75.886 45.256 1.00 74.50 488 GLU A C 1
ATOM 3897 O O . GLU A 1 488 ? -25.861 76.350 46.357 1.00 74.50 488 GLU A O 1
ATOM 3902 N N . GLU A 1 489 ? -25.414 76.669 44.180 1.00 72.19 489 GLU A N 1
ATOM 3903 C CA . GLU A 1 489 ? -25.697 78.106 44.203 1.00 72.19 489 GLU A CA 1
ATOM 3904 C C . GLU A 1 489 ? -27.174 78.384 44.541 1.00 72.19 489 GLU A C 1
ATOM 3906 O O . GLU A 1 489 ? -27.473 79.221 45.404 1.00 72.19 489 GLU A O 1
ATOM 3911 N N . GLU A 1 490 ? -28.106 77.634 43.941 1.00 74.00 490 GLU A N 1
ATOM 3912 C CA . GLU A 1 490 ? -29.529 77.705 44.289 1.00 74.00 490 GLU A CA 1
ATOM 3913 C C . GLU A 1 490 ? -29.797 77.310 45.748 1.00 74.00 490 GLU A C 1
ATOM 3915 O O . GLU A 1 490 ? -30.566 77.985 46.443 1.00 74.00 490 GLU A O 1
ATOM 3920 N N . TRP A 1 491 ? -29.155 76.250 46.241 1.00 67.69 491 TRP A N 1
ATOM 3921 C CA . TRP A 1 491 ? -29.315 75.786 47.618 1.00 67.69 491 TRP A CA 1
ATOM 3922 C C . TRP A 1 491 ? -28.817 76.817 48.636 1.00 67.69 491 TRP A C 1
ATOM 3924 O O . TRP A 1 491 ? -29.532 77.140 49.590 1.00 67.69 491 TRP A O 1
ATOM 3934 N N . ARG A 1 492 ? -27.633 77.408 48.413 1.00 73.12 492 ARG A N 1
ATOM 3935 C CA . ARG A 1 492 ? -27.091 78.473 49.279 1.00 73.12 492 ARG A CA 1
ATOM 3936 C C . ARG A 1 492 ? -28.024 79.674 49.336 1.00 73.12 492 ARG A C 1
ATOM 3938 O O . ARG A 1 492 ? -28.217 80.255 50.407 1.00 73.12 492 ARG A O 1
ATOM 3945 N N . ARG A 1 493 ? -28.635 80.029 48.205 1.00 74.25 493 ARG A N 1
ATOM 3946 C CA . ARG A 1 493 ? -29.614 81.114 48.144 1.00 74.25 493 ARG A CA 1
ATOM 3947 C C . ARG A 1 493 ? -30.854 80.802 48.983 1.00 74.25 493 ARG A C 1
ATOM 3949 O O . ARG A 1 493 ? -31.241 81.642 49.793 1.00 74.25 493 ARG A O 1
ATOM 3956 N N . ARG A 1 494 ? -31.425 79.598 48.859 1.00 71.25 494 ARG A N 1
ATOM 3957 C CA . ARG A 1 494 ? -32.583 79.169 49.670 1.00 71.25 494 ARG A CA 1
ATOM 3958 C C . ARG A 1 494 ? -32.266 79.162 51.163 1.00 71.25 494 ARG A C 1
ATOM 3960 O O . ARG A 1 494 ? -33.021 79.738 51.935 1.00 71.25 494 ARG A O 1
ATOM 3967 N N . ARG A 1 495 ? -31.117 78.610 51.563 1.00 71.38 495 ARG A N 1
ATOM 3968 C CA . ARG A 1 495 ? -30.696 78.557 52.972 1.00 71.38 495 ARG A CA 1
ATOM 3969 C C . ARG A 1 495 ? -30.452 79.946 53.568 1.00 71.38 495 ARG A C 1
ATOM 3971 O O . ARG A 1 495 ? -30.772 80.182 54.726 1.00 71.38 495 ARG A O 1
ATOM 3978 N N . SER A 1 496 ? -29.915 80.886 52.786 1.00 68.12 496 SER A N 1
ATOM 3979 C CA . SER A 1 496 ? -29.775 82.281 53.224 1.00 68.12 496 SER A CA 1
ATOM 3980 C C . SER A 1 496 ? -31.129 82.980 53.381 1.00 68.12 496 SER A C 1
ATOM 3982 O O . SER A 1 496 ? -31.296 83.791 54.291 1.00 68.12 496 SER A O 1
ATOM 3984 N N . GLU A 1 497 ? -32.096 82.685 52.509 1.00 72.06 497 GLU A N 1
ATOM 3985 C CA . GLU A 1 497 ? -33.465 83.193 52.637 1.00 72.06 497 GLU A CA 1
ATOM 3986 C C . GLU A 1 497 ? -34.188 82.588 53.850 1.00 72.06 497 GLU A C 1
ATOM 3988 O O . GLU A 1 497 ? -34.895 83.309 54.548 1.00 72.06 497 GLU A O 1
ATOM 3993 N N . GLU A 1 498 ? -33.977 81.304 54.131 1.00 68.25 498 GLU A N 1
ATOM 3994 C CA . GLU A 1 498 ? -34.553 80.593 55.276 1.00 68.25 498 GLU A CA 1
ATOM 3995 C C . GLU A 1 498 ? -33.975 81.090 56.608 1.00 68.25 498 GLU A C 1
ATOM 3997 O O . GLU A 1 498 ? -34.736 81.509 57.474 1.00 68.25 498 GLU A O 1
ATOM 4002 N N . ALA A 1 499 ? -32.649 81.221 56.720 1.00 70.06 499 ALA A N 1
ATOM 4003 C CA . ALA A 1 499 ? -32.001 81.775 57.912 1.00 70.06 499 ALA A CA 1
ATOM 4004 C C . ALA A 1 499 ? -32.466 83.210 58.231 1.00 70.06 499 ALA A C 1
ATOM 4006 O O . ALA A 1 499 ? -32.612 83.585 59.392 1.00 70.06 499 ALA A O 1
ATOM 4007 N N . LYS A 1 500 ? -32.750 84.025 57.203 1.00 71.00 500 LYS A N 1
ATOM 4008 C CA . LYS A 1 500 ? -33.329 85.366 57.400 1.00 71.00 500 LYS A CA 1
ATOM 4009 C C . LYS A 1 500 ? -34.752 85.314 57.956 1.00 71.00 500 LYS A C 1
ATOM 4011 O O . LYS A 1 500 ? -35.117 86.196 58.729 1.00 71.00 500 LYS A O 1
ATOM 4016 N N . ARG A 1 501 ? -35.552 84.319 57.556 1.00 68.19 501 ARG A N 1
ATOM 4017 C CA . ARG A 1 501 ? -36.911 84.121 58.085 1.00 68.19 501 ARG A CA 1
ATOM 4018 C C . ARG A 1 501 ? -36.864 83.665 59.538 1.00 68.19 501 ARG A C 1
ATOM 4020 O O . ARG A 1 501 ? -37.581 84.235 60.352 1.00 68.19 501 ARG A O 1
ATOM 4027 N N . GLU A 1 502 ? -35.982 82.722 59.860 1.00 68.62 502 GLU A N 1
ATOM 4028 C CA . GLU A 1 502 ? -35.783 82.240 61.231 1.00 68.62 502 GLU A CA 1
ATOM 4029 C C . GLU A 1 502 ? -35.296 83.360 62.164 1.00 68.62 502 GLU A C 1
ATOM 4031 O O . GLU A 1 502 ? -35.818 83.515 63.265 1.00 68.62 502 GLU A O 1
ATOM 4036 N N . GLU A 1 503 ? -34.363 84.212 61.717 1.00 67.44 503 GLU A N 1
ATOM 4037 C CA . GLU A 1 503 ? -33.897 85.358 62.513 1.00 67.44 503 GLU A CA 1
ATOM 4038 C C . GLU A 1 503 ? -35.009 86.402 62.745 1.00 67.44 503 GLU A C 1
ATOM 4040 O O . GLU A 1 503 ? -35.119 86.974 63.835 1.00 67.44 503 GLU A O 1
ATOM 4045 N N . GLU A 1 504 ? -35.860 86.663 61.745 1.00 65.12 504 GLU A N 1
ATOM 4046 C CA . GLU A 1 504 ? -37.036 87.528 61.921 1.00 65.12 504 GLU A CA 1
ATOM 4047 C C . GLU A 1 504 ? -38.058 86.927 62.891 1.00 65.12 504 GLU A C 1
ATOM 4049 O O . GLU A 1 504 ? -38.652 87.658 63.689 1.00 65.12 504 GLU A O 1
ATOM 4054 N N . GLU A 1 505 ? -38.278 85.616 62.831 1.00 64.38 505 GLU A N 1
ATOM 4055 C CA . GLU A 1 505 ? -39.225 84.919 63.695 1.00 64.38 505 GLU A CA 1
ATOM 4056 C C . GLU A 1 505 ? -38.731 84.867 65.147 1.00 64.38 505 GLU A C 1
ATOM 4058 O O . GLU A 1 505 ? -39.494 85.193 66.058 1.00 64.38 505 GLU A O 1
ATOM 4063 N N . ALA A 1 506 ? -37.436 84.621 65.365 1.00 66.25 506 ALA A N 1
ATOM 4064 C CA . ALA A 1 506 ? -36.809 84.680 66.685 1.00 66.25 506 ALA A CA 1
ATOM 4065 C C . ALA A 1 506 ? -36.940 86.076 6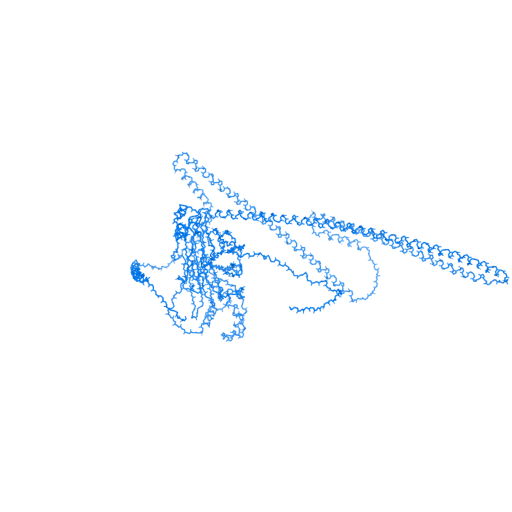7.321 1.00 66.25 506 ALA A C 1
ATOM 4067 O O . ALA A 1 506 ? -37.356 86.201 68.473 1.00 66.25 506 ALA A O 1
ATOM 4068 N N . LYS A 1 507 ? -36.701 87.151 66.553 1.00 72.12 507 LYS A N 1
ATOM 4069 C CA . LYS A 1 507 ? -36.900 88.532 67.039 1.00 72.12 507 LYS A CA 1
ATOM 4070 C C . LYS A 1 507 ? -38.359 88.830 67.389 1.00 72.12 507 LYS A C 1
ATOM 4072 O O . LYS A 1 507 ? -38.625 89.594 68.317 1.00 72.12 507 LYS A O 1
ATOM 4077 N N . ARG A 1 508 ? -39.323 88.247 66.664 1.00 65.62 508 ARG A N 1
ATOM 4078 C CA . ARG A 1 508 ? -40.753 88.378 66.996 1.00 65.62 508 ARG A CA 1
ATOM 4079 C C . ARG A 1 508 ? -41.094 87.659 68.296 1.00 65.62 508 ARG A C 1
ATOM 4081 O O . ARG A 1 508 ? -41.829 88.224 69.103 1.00 65.62 508 ARG A O 1
ATOM 4088 N N . GLN A 1 509 ? -40.560 86.458 68.501 1.00 60.69 509 GLN A N 1
ATOM 4089 C CA . GLN A 1 509 ? -40.792 85.676 69.715 1.00 60.69 509 GLN A CA 1
ATOM 4090 C C . GLN A 1 509 ? -40.160 86.335 70.947 1.00 60.69 509 GLN A C 1
ATOM 4092 O O . GLN A 1 509 ? -40.818 86.442 71.982 1.00 60.69 509 GLN A O 1
ATOM 4097 N N . GLU A 1 510 ? -38.945 86.875 70.828 1.00 61.00 510 GLU A N 1
ATOM 4098 C CA . GLU A 1 510 ? -38.289 87.622 71.910 1.00 61.00 510 GLU A CA 1
ATOM 4099 C C . GLU A 1 510 ? -39.091 88.883 72.290 1.00 61.00 510 GLU A C 1
ATOM 4101 O O . GLU A 1 510 ? -39.362 89.127 73.468 1.00 61.00 510 GLU A O 1
ATOM 4106 N N . ALA A 1 511 ? -39.587 89.630 71.296 1.00 60.44 511 ALA A N 1
ATOM 4107 C CA . ALA A 1 511 ? -40.450 90.788 71.533 1.00 60.44 511 ALA A CA 1
ATOM 4108 C C . ALA A 1 511 ? -41.811 90.412 72.160 1.00 60.44 511 ALA A C 1
ATOM 4110 O O . ALA A 1 511 ? -42.362 91.171 72.965 1.00 60.44 511 ALA A O 1
ATOM 4111 N N . GLU A 1 512 ? -42.377 89.250 71.812 1.00 63.75 512 GLU A N 1
ATOM 4112 C CA . GLU A 1 512 ? -43.610 88.746 72.428 1.00 63.75 512 GLU A CA 1
ATOM 4113 C C . GLU A 1 512 ? -43.381 88.330 73.889 1.00 63.75 512 GLU A C 1
ATOM 4115 O O . GLU A 1 512 ? -44.200 88.661 74.754 1.00 63.75 512 GLU A O 1
ATOM 4120 N N . MET A 1 513 ? -42.255 87.677 74.182 1.00 56.50 513 MET A N 1
ATOM 4121 C CA . MET A 1 513 ? -41.850 87.302 75.539 1.00 56.50 513 MET A CA 1
ATOM 4122 C C . MET A 1 513 ? -41.644 88.536 76.425 1.00 56.50 513 MET A C 1
ATOM 4124 O O . MET A 1 513 ? -42.169 88.586 77.540 1.00 56.50 513 MET A O 1
ATOM 4128 N N . GLU A 1 514 ? -40.993 89.586 75.916 1.00 60.88 514 GLU A N 1
ATOM 4129 C CA . GLU A 1 514 ? -40.819 90.843 76.656 1.00 60.88 514 GLU A CA 1
ATOM 4130 C C . GLU A 1 514 ? -42.169 91.553 76.913 1.00 60.88 514 GLU A C 1
ATOM 4132 O O . GLU A 1 514 ? -42.399 92.127 77.986 1.00 60.88 514 GLU A O 1
ATOM 4137 N N . ARG A 1 515 ? -43.122 91.459 75.969 1.00 60.25 515 ARG A N 1
ATOM 4138 C CA . ARG A 1 515 ? -44.493 91.970 76.157 1.00 60.25 515 ARG A CA 1
ATOM 4139 C C . ARG A 1 515 ? -45.236 91.204 77.252 1.00 60.25 515 ARG A C 1
ATOM 4141 O O . ARG A 1 515 ? -45.850 91.835 78.115 1.00 60.25 515 ARG A O 1
ATOM 4148 N N . ARG A 1 516 ? -45.152 89.868 77.252 1.00 59.62 516 ARG A N 1
ATOM 4149 C CA . ARG A 1 516 ? -45.775 89.006 78.273 1.00 59.62 516 ARG A CA 1
ATOM 4150 C C . ARG A 1 516 ? -45.185 89.259 79.666 1.00 59.62 516 ARG A C 1
ATOM 4152 O O . ARG A 1 516 ? -45.938 89.300 80.637 1.00 59.62 516 ARG A O 1
ATOM 4159 N N . GLN A 1 517 ? -43.882 89.543 79.767 1.00 56.09 517 GLN A N 1
ATOM 4160 C CA . GLN A 1 517 ? -43.245 89.942 81.030 1.00 56.09 517 GLN A CA 1
ATOM 4161 C C . GLN A 1 517 ? -43.763 91.290 81.560 1.00 56.09 517 GLN A C 1
ATOM 4163 O O . GLN A 1 517 ? -44.050 91.415 82.754 1.00 56.09 517 GLN A O 1
ATOM 4168 N N . ARG A 1 518 ? -43.958 92.295 80.692 1.00 56.41 518 ARG A N 1
ATOM 4169 C CA . ARG A 1 518 ? -44.545 93.588 81.101 1.00 56.41 518 ARG A CA 1
ATOM 4170 C C . ARG A 1 518 ? -46.012 93.468 81.523 1.00 56.41 518 ARG A C 1
ATOM 4172 O O . ARG A 1 518 ? -46.423 94.143 82.467 1.00 56.41 518 ARG A O 1
ATOM 4179 N N . GLU A 1 519 ? -46.795 92.608 80.871 1.00 56.25 519 GLU A N 1
ATOM 4180 C CA . GLU A 1 519 ? -48.202 92.369 81.230 1.00 56.25 519 GLU A CA 1
ATOM 4181 C C . GLU A 1 519 ? -48.358 91.599 82.554 1.00 56.25 519 GLU A C 1
ATOM 4183 O O . GLU A 1 519 ? -49.259 91.914 83.338 1.00 56.25 519 GLU A O 1
ATOM 4188 N N . ALA A 1 520 ? -47.457 90.658 82.853 1.00 56.12 520 ALA A N 1
ATOM 4189 C CA . ALA A 1 520 ? -47.444 89.928 84.121 1.00 56.12 520 ALA A CA 1
ATOM 4190 C C . ALA A 1 520 ? -47.046 90.819 85.317 1.00 56.12 520 ALA A C 1
ATOM 4192 O O . ALA A 1 520 ? -47.645 90.717 86.387 1.00 56.12 520 ALA A O 1
ATOM 4193 N N . ALA A 1 521 ? -46.112 91.761 85.137 1.00 57.81 521 ALA A N 1
ATOM 4194 C CA . ALA A 1 521 ? -45.697 92.689 86.198 1.00 57.81 521 ALA A CA 1
ATOM 4195 C C . ALA A 1 521 ? -46.780 93.723 86.587 1.00 57.81 521 ALA A C 1
ATOM 4197 O O . ALA A 1 521 ? -46.756 94.257 87.696 1.00 57.81 521 ALA A O 1
ATOM 4198 N N . ALA A 1 522 ? -47.756 93.993 85.710 1.00 57.22 522 ALA A N 1
ATOM 4199 C CA . ALA A 1 522 ? -48.848 94.936 85.975 1.00 57.22 522 ALA A CA 1
ATOM 4200 C C . ALA A 1 522 ? -50.027 94.324 86.762 1.00 57.22 522 ALA A C 1
ATOM 4202 O O . ALA A 1 522 ? -50.847 95.058 87.318 1.00 57.22 522 ALA A O 1
ATOM 4203 N N . ARG A 1 523 ? -50.134 92.990 86.830 1.00 53.78 523 ARG A N 1
ATOM 4204 C CA . ARG A 1 523 ? -51.225 92.281 87.518 1.00 53.78 523 ARG A CA 1
ATOM 4205 C C . ARG A 1 523 ? -50.692 91.614 88.782 1.00 53.78 523 ARG A C 1
ATOM 4207 O O . ARG A 1 523 ? -50.304 90.455 88.781 1.00 53.78 523 ARG A O 1
ATOM 4214 N N . GLY A 1 524 ? -50.661 92.380 89.871 1.00 45.38 524 GLY A N 1
ATOM 4215 C CA . GLY A 1 524 ? -50.200 91.921 91.181 1.00 45.38 524 GLY A CA 1
ATOM 4216 C C . GLY A 1 524 ? -50.909 90.650 91.674 1.00 45.38 524 GLY A C 1
ATOM 4217 O O . GLY A 1 524 ? -52.110 90.657 91.932 1.00 45.38 524 GLY A O 1
ATOM 4218 N N . GLY A 1 525 ? -50.116 89.591 91.843 1.00 38.81 525 GLY A N 1
ATOM 4219 C CA . GLY A 1 525 ? -50.456 88.278 92.403 1.00 38.81 525 GLY A CA 1
ATOM 4220 C C . GLY A 1 525 ? -49.540 87.243 91.740 1.00 38.81 525 GLY A C 1
ATOM 4221 O O . GLY A 1 525 ? -49.655 86.998 90.554 1.00 38.81 525 GLY A O 1
ATOM 4222 N N . GLY A 1 526 ? -48.520 86.666 92.368 1.00 38.44 526 GLY A N 1
ATOM 4223 C CA . GLY A 1 526 ? -48.462 86.145 93.724 1.00 38.44 526 GLY A CA 1
ATOM 4224 C C . GLY A 1 526 ? -48.269 84.626 93.641 1.00 38.44 526 GLY A C 1
ATOM 4225 O O . GLY A 1 526 ? -49.238 83.885 93.579 1.00 38.44 526 GLY A O 1
ATOM 4226 N N . ARG A 1 527 ? -47.007 84.178 93.652 1.00 46.50 527 ARG A N 1
ATOM 4227 C CA . ARG A 1 527 ? -46.543 82.861 94.141 1.00 46.50 527 ARG A CA 1
ATOM 4228 C C . ARG A 1 527 ? -47.033 81.557 93.472 1.00 46.50 527 ARG A C 1
ATOM 4230 O O . ARG A 1 527 ? -46.660 80.500 93.965 1.00 46.50 527 ARG A O 1
ATOM 4237 N N . SER A 1 528 ? -47.763 81.606 92.356 1.00 47.59 528 SER A N 1
ATOM 4238 C CA . SER A 1 528 ? -48.154 80.411 91.573 1.00 47.59 528 SER A CA 1
ATOM 4239 C C . SER A 1 528 ? -47.346 80.208 90.281 1.00 47.59 528 SER A C 1
ATOM 4241 O O . SER A 1 528 ? -47.191 79.079 89.847 1.00 47.59 528 SER A O 1
ATOM 4243 N N . VAL A 1 529 ? -46.783 81.273 89.698 1.00 51.97 529 VAL A N 1
ATOM 4244 C CA . VAL A 1 529 ? -46.073 81.228 88.397 1.00 51.97 529 VAL A CA 1
ATOM 4245 C C . VAL A 1 529 ? -44.632 80.718 88.527 1.00 51.97 529 VAL A C 1
ATOM 4247 O O . VAL A 1 529 ? -44.088 80.149 87.595 1.00 51.97 529 VAL A O 1
ATOM 4250 N N . ILE A 1 530 ? -44.022 80.870 89.707 1.00 52.72 530 ILE A N 1
ATOM 4251 C CA . ILE A 1 530 ? -42.642 80.419 89.968 1.00 52.72 530 ILE A CA 1
ATOM 4252 C C . ILE A 1 530 ? -42.561 78.884 90.008 1.00 52.72 530 ILE A C 1
ATOM 4254 O O . ILE A 1 530 ? -41.538 78.322 89.653 1.00 52.72 530 ILE A O 1
ATOM 4258 N N . LYS A 1 531 ? -43.651 78.206 90.391 1.00 49.88 531 LYS A N 1
ATOM 4259 C CA . LYS A 1 531 ? -43.676 76.746 90.521 1.00 49.88 531 LYS A CA 1
ATOM 4260 C C . LYS A 1 531 ? -43.869 76.028 89.179 1.00 49.88 531 LYS A C 1
ATOM 4262 O O . LYS A 1 531 ? -43.270 74.987 88.979 1.00 49.88 531 LYS A O 1
ATOM 4267 N N . GLU A 1 532 ? -44.646 76.616 88.264 1.00 52.69 532 GLU A N 1
ATOM 4268 C CA . GLU A 1 532 ? -44.748 76.144 86.871 1.00 52.69 532 GLU A CA 1
ATOM 4269 C C . GLU A 1 532 ? -43.464 76.447 86.078 1.00 52.69 532 GLU A C 1
ATOM 4271 O O . GLU A 1 532 ? -43.044 75.622 85.280 1.00 52.69 532 GLU A O 1
ATOM 4276 N N . TRP A 1 533 ? -42.782 77.570 86.350 1.00 53.28 533 TRP A N 1
ATOM 4277 C CA . TRP A 1 533 ? -41.479 77.889 85.742 1.00 53.28 533 TRP A CA 1
ATOM 4278 C C . TRP A 1 533 ? -40.353 76.929 86.157 1.00 53.28 533 TRP A C 1
ATOM 4280 O O . TRP A 1 533 ? -39.532 76.570 85.319 1.00 53.28 533 TRP A O 1
ATOM 4290 N N . GLU A 1 534 ? -40.304 76.512 87.428 1.00 54.69 534 GLU A N 1
ATOM 4291 C CA . GLU A 1 534 ? -39.312 75.532 87.902 1.00 54.69 534 GLU A CA 1
ATOM 4292 C C . GLU A 1 534 ? -39.541 74.138 87.285 1.00 54.69 534 GLU A C 1
ATOM 4294 O O . GLU A 1 534 ? -38.569 73.454 86.980 1.00 54.69 534 GLU A O 1
ATOM 4299 N N . GLU A 1 535 ? -40.795 73.734 87.038 1.00 55.38 535 GLU A N 1
ATOM 4300 C CA . GLU A 1 535 ? -41.122 72.444 86.404 1.00 55.38 535 GLU A CA 1
ATOM 4301 C C . GLU A 1 535 ? -40.826 72.439 84.885 1.00 55.38 535 GLU A C 1
ATOM 4303 O O . GLU A 1 535 ? -40.274 71.463 84.379 1.00 55.38 535 GLU A O 1
ATOM 4308 N N . GLU A 1 536 ? -41.089 73.539 84.165 1.00 55.09 536 GLU A N 1
ATOM 4309 C CA . GLU A 1 536 ? -40.803 73.664 82.719 1.00 55.09 536 GLU A CA 1
ATOM 4310 C C . GLU A 1 536 ? -39.295 73.816 82.415 1.00 55.09 536 GLU A C 1
ATOM 4312 O O . GLU A 1 536 ? -38.805 73.346 81.388 1.00 55.09 536 GLU A O 1
ATOM 4317 N N . GLU A 1 537 ? -38.522 74.448 83.309 1.00 56.97 537 GLU A N 1
ATOM 4318 C CA . GLU A 1 537 ? -37.059 74.541 83.184 1.00 56.97 537 GLU A CA 1
ATOM 4319 C C . GLU A 1 537 ? -36.359 73.217 83.559 1.00 56.97 537 GLU A C 1
ATOM 4321 O O . GLU A 1 537 ? -35.311 72.891 82.994 1.00 56.97 537 GLU A O 1
ATOM 4326 N N . GLU A 1 538 ? -36.951 72.418 84.457 1.00 55.50 538 GLU A N 1
ATOM 4327 C CA . GLU A 1 538 ? -36.455 71.080 84.799 1.00 55.50 538 GLU A CA 1
ATOM 4328 C C . GLU A 1 538 ? -36.719 70.054 83.683 1.00 55.50 538 GLU A C 1
ATOM 4330 O O . GLU A 1 538 ? -35.848 69.224 83.424 1.00 55.50 538 GLU A O 1
ATOM 4335 N N . GLU A 1 539 ? -37.860 70.116 82.984 1.00 57.62 539 GLU A N 1
ATOM 4336 C CA . GLU A 1 539 ? -38.092 69.271 81.798 1.00 57.62 539 GLU A CA 1
ATOM 4337 C C . GLU A 1 539 ? -37.164 69.634 80.637 1.00 57.62 539 GLU A C 1
ATOM 4339 O O . GLU A 1 539 ? -36.554 68.742 80.052 1.00 57.62 539 GLU A O 1
ATOM 4344 N N . ARG A 1 540 ? -36.941 70.926 80.371 1.00 58.03 540 ARG A N 1
ATOM 4345 C CA . ARG A 1 540 ? -35.996 71.353 79.325 1.00 58.03 540 ARG A CA 1
ATOM 4346 C C . ARG A 1 540 ? -34.555 70.917 79.601 1.00 58.03 540 ARG A C 1
ATOM 4348 O O . ARG A 1 540 ? -33.838 70.563 78.672 1.00 58.03 540 ARG A O 1
ATOM 4355 N N . ARG A 1 541 ? -34.126 70.907 80.872 1.00 58.19 541 ARG A N 1
ATOM 4356 C CA . ARG A 1 541 ? -32.817 70.348 81.260 1.00 58.19 541 ARG A CA 1
ATOM 4357 C C . ARG A 1 541 ? -32.741 68.836 81.064 1.00 58.19 541 ARG A C 1
ATOM 4359 O O . ARG A 1 541 ? -31.657 68.346 80.776 1.00 58.19 541 ARG A O 1
ATOM 4366 N N . LYS A 1 542 ? -33.851 68.110 81.230 1.00 55.12 542 LYS A N 1
ATOM 4367 C CA . LYS A 1 542 ? -33.900 66.658 81.002 1.00 55.12 542 LYS A CA 1
ATOM 4368 C C . LYS A 1 542 ? -33.854 66.319 79.513 1.00 55.12 542 LYS A C 1
ATOM 4370 O O . LYS A 1 542 ? -33.120 65.410 79.156 1.00 55.12 542 LYS A O 1
ATOM 4375 N N . GLU A 1 543 ? -34.544 67.078 78.661 1.00 54.88 543 GLU A N 1
ATOM 4376 C CA . GLU A 1 543 ? -34.447 66.912 77.201 1.00 54.88 543 GLU A CA 1
ATOM 4377 C C . GLU A 1 543 ? -33.053 67.281 76.663 1.00 54.88 543 GLU A C 1
ATOM 4379 O O . GLU A 1 543 ? -32.504 66.535 75.857 1.00 54.88 543 GLU A O 1
ATOM 4384 N N . GLU A 1 544 ? -32.426 68.368 77.139 1.00 56.47 544 GLU A N 1
ATOM 4385 C CA . GLU A 1 544 ? -31.041 68.706 76.757 1.00 56.47 544 GLU A CA 1
ATOM 4386 C C . GLU A 1 544 ? -30.024 67.657 77.256 1.00 56.47 544 GLU A C 1
ATOM 4388 O O . GLU A 1 544 ? -29.083 67.331 76.530 1.00 56.47 544 GLU A O 1
ATOM 4393 N N . GLU A 1 545 ? -30.210 67.097 78.461 1.00 56.88 545 GLU A N 1
ATOM 4394 C CA . GLU A 1 545 ? -29.379 65.996 78.979 1.00 56.88 545 GLU A CA 1
ATOM 4395 C C . GLU A 1 545 ? -29.590 64.690 78.177 1.00 56.88 545 GLU A C 1
ATOM 4397 O O . GLU A 1 545 ? -28.606 64.003 77.898 1.00 56.88 545 GLU A O 1
ATOM 4402 N N . GLU A 1 546 ? -30.815 64.367 77.733 1.00 53.78 546 GLU A N 1
ATOM 4403 C CA . GLU A 1 546 ? -31.095 63.210 76.858 1.00 53.78 546 GLU A CA 1
ATOM 4404 C C . GLU A 1 546 ? -30.501 63.381 75.449 1.00 53.78 546 GLU A C 1
ATOM 4406 O O . GLU A 1 546 ? -29.865 62.457 74.937 1.00 53.78 546 GLU A O 1
ATOM 4411 N N . GLU A 1 547 ? -30.615 64.561 74.831 1.00 54.50 547 GLU A N 1
ATOM 4412 C CA . GLU A 1 547 ? -30.002 64.835 73.522 1.00 54.50 547 GLU A CA 1
ATOM 4413 C C . GLU A 1 547 ? -28.463 64.833 73.595 1.00 54.50 547 GLU A C 1
ATOM 4415 O O . GLU A 1 547 ? -27.778 64.368 72.676 1.00 54.50 547 GLU A O 1
ATOM 4420 N N . GLU A 1 548 ? -27.878 65.338 74.687 1.00 56.00 548 GLU A N 1
ATOM 4421 C CA . GLU A 1 548 ? -26.432 65.277 74.902 1.00 56.00 548 GLU A CA 1
ATOM 4422 C C . GLU A 1 548 ? -25.961 63.832 75.141 1.00 56.00 548 GLU A C 1
ATOM 4424 O O . GLU A 1 548 ? -24.898 63.436 74.642 1.00 56.00 548 GLU A O 1
ATOM 4429 N N . GLU A 1 549 ? -26.771 63.014 75.819 1.00 52.47 549 GLU A N 1
ATOM 4430 C CA . GLU A 1 549 ? -26.507 61.593 76.032 1.00 52.47 549 GLU A CA 1
ATOM 4431 C C . GLU A 1 549 ? -26.628 60.776 74.732 1.00 52.47 549 GLU A C 1
ATOM 4433 O O . GLU A 1 549 ? -25.730 59.978 74.447 1.00 52.47 549 GLU A O 1
ATOM 4438 N N . GLU A 1 550 ? -27.611 61.041 73.865 1.00 54.97 550 GLU A N 1
ATOM 4439 C CA . GLU A 1 550 ? -27.697 60.433 72.526 1.00 54.97 550 GLU A CA 1
ATOM 4440 C C . GLU A 1 550 ? -26.521 60.845 71.625 1.00 54.97 550 GLU A C 1
ATOM 4442 O O . GLU A 1 550 ? -25.919 60.008 70.944 1.00 54.97 550 GLU A O 1
ATOM 4447 N N . ARG A 1 551 ? -26.097 62.117 71.655 1.00 60.06 551 ARG A N 1
ATOM 4448 C CA . ARG A 1 551 ? -24.912 62.579 70.901 1.00 60.06 551 ARG A CA 1
ATOM 4449 C C . ARG A 1 551 ? -23.601 62.019 71.455 1.00 60.06 551 ARG A C 1
ATOM 4451 O O . ARG A 1 551 ? -22.609 61.961 70.715 1.00 60.06 551 ARG A O 1
ATOM 4458 N N . ARG A 1 552 ? -23.560 61.633 72.736 1.00 58.34 552 ARG A N 1
ATOM 4459 C CA . ARG A 1 552 ? -22.431 60.908 73.338 1.00 58.34 552 ARG A CA 1
ATOM 4460 C C . ARG A 1 552 ? -22.442 59.444 72.899 1.00 58.34 552 ARG A C 1
ATOM 4462 O O . ARG A 1 552 ? -21.409 58.965 72.438 1.00 58.34 552 ARG A O 1
ATOM 4469 N N . GLN A 1 553 ? -23.601 58.786 72.927 1.00 52.53 553 GLN A N 1
ATOM 4470 C CA . GLN A 1 553 ? -23.767 57.406 72.459 1.00 52.53 553 GLN A CA 1
ATOM 4471 C C . GLN A 1 553 ? -23.454 57.259 70.961 1.00 52.53 553 GLN A C 1
ATOM 4473 O O . GLN A 1 553 ? -22.728 56.344 70.583 1.00 52.53 553 GLN A O 1
ATOM 4478 N N . GLY A 1 554 ? -23.875 58.205 70.113 1.00 62.84 554 GLY A N 1
ATOM 4479 C CA . GLY A 1 554 ? -23.537 58.202 68.685 1.00 62.84 554 GLY A CA 1
ATOM 4480 C C . GLY A 1 554 ? -22.033 58.347 68.408 1.00 62.84 554 GLY A C 1
ATOM 4481 O O . GLY A 1 554 ? -21.494 57.662 67.539 1.00 62.84 554 GLY A O 1
ATOM 4482 N N . ARG A 1 555 ? -21.321 59.179 69.186 1.00 62.41 555 ARG A N 1
ATOM 4483 C CA . ARG A 1 555 ? -19.854 59.319 69.081 1.00 62.41 555 ARG A CA 1
ATOM 4484 C C . ARG A 1 555 ? -19.109 58.083 69.586 1.00 62.41 555 ARG A C 1
ATOM 4486 O O . ARG A 1 555 ? -18.114 57.688 68.981 1.00 62.41 555 ARG A O 1
ATOM 4493 N N . GLU A 1 556 ? -19.590 57.460 70.659 1.00 60.94 556 GLU A N 1
ATOM 4494 C CA . GLU A 1 556 ? -19.034 56.208 71.183 1.00 60.94 556 GLU A CA 1
ATOM 4495 C C . GLU A 1 556 ? -19.273 55.029 70.224 1.00 60.94 556 GLU A C 1
ATOM 4497 O O . GLU A 1 556 ? -18.375 54.207 70.030 1.00 60.94 556 GLU A O 1
ATOM 4502 N N . GLU A 1 557 ? -20.427 54.970 69.550 1.00 58.38 557 GLU A N 1
ATOM 4503 C CA . GLU A 1 557 ? -20.728 53.941 68.549 1.00 58.38 557 GLU A CA 1
ATOM 4504 C C . GLU A 1 557 ? -19.879 54.106 67.273 1.00 58.38 557 GLU A C 1
ATOM 4506 O O . GLU A 1 557 ? -19.389 53.121 66.710 1.00 58.38 557 GLU A O 1
ATOM 4511 N N . GLU A 1 558 ? -19.632 55.343 66.833 1.00 57.56 558 GLU A N 1
ATOM 4512 C CA . GLU A 1 558 ? -18.773 55.638 65.681 1.00 57.56 558 GLU A CA 1
ATOM 4513 C C . GLU A 1 558 ? -17.289 55.344 65.978 1.00 57.56 558 GLU A C 1
ATOM 4515 O O . GLU A 1 558 ? -16.602 54.711 65.165 1.00 57.56 558 GLU A O 1
ATOM 4520 N N . GLU A 1 559 ? -16.800 55.690 67.178 1.00 64.31 559 GLU A N 1
ATOM 4521 C CA . GLU A 1 559 ? -15.472 55.272 67.646 1.00 64.31 559 GLU A CA 1
ATOM 4522 C C . GLU A 1 559 ? -15.355 53.747 67.758 1.00 64.31 559 GLU A C 1
ATOM 4524 O O . GLU A 1 559 ? -14.334 53.178 67.358 1.00 64.31 559 GLU A O 1
ATOM 4529 N N . TRP A 1 560 ? -16.387 53.066 68.262 1.00 64.94 560 TRP A N 1
ATOM 4530 C CA . TRP A 1 560 ? -16.406 51.607 68.359 1.00 64.94 560 TRP A CA 1
ATOM 4531 C C . TRP A 1 560 ? -16.344 50.947 66.975 1.00 64.94 560 TRP A C 1
ATOM 4533 O O . TRP A 1 560 ? -15.537 50.036 66.763 1.00 64.94 560 TRP A O 1
ATOM 4543 N N . ARG A 1 561 ? -17.107 51.446 65.989 1.00 62.25 561 ARG A N 1
ATOM 4544 C CA . ARG A 1 561 ? -17.059 50.962 64.594 1.00 62.25 561 ARG A CA 1
ATOM 4545 C C . ARG A 1 561 ? -15.694 51.195 63.953 1.00 62.25 561 ARG A C 1
ATOM 4547 O O . ARG A 1 561 ? -15.184 50.309 63.263 1.00 62.25 561 ARG A O 1
ATOM 4554 N N . ARG A 1 562 ? -15.069 52.348 64.207 1.00 66.31 562 ARG A N 1
ATOM 4555 C CA . ARG A 1 562 ? -13.725 52.647 63.703 1.00 66.31 562 ARG A CA 1
ATOM 4556 C C . ARG A 1 562 ? -12.667 51.734 64.325 1.00 66.31 562 ARG A C 1
ATOM 4558 O O . ARG A 1 562 ? -11.864 51.174 63.583 1.00 66.31 562 ARG A O 1
ATOM 4565 N N . ARG A 1 563 ? -12.696 51.515 65.646 1.00 67.44 563 ARG A N 1
ATOM 4566 C CA . ARG A 1 563 ? -11.775 50.585 66.329 1.00 67.44 563 ARG A CA 1
ATOM 4567 C C . ARG A 1 563 ? -11.943 49.156 65.822 1.00 67.44 563 ARG A C 1
ATOM 4569 O O . ARG A 1 563 ? -10.944 48.511 65.534 1.00 67.44 563 ARG A O 1
ATOM 4576 N N . ARG A 1 564 ? -13.181 48.701 65.605 1.00 65.19 564 ARG A N 1
ATOM 4577 C CA . ARG A 1 564 ? -13.472 47.369 65.051 1.00 65.19 564 ARG A CA 1
ATOM 4578 C C . ARG A 1 564 ? -13.001 47.213 63.599 1.00 65.19 564 ARG A C 1
ATOM 4580 O O . ARG A 1 564 ? -12.549 46.141 63.216 1.00 65.19 564 ARG A O 1
ATOM 4587 N N . SER A 1 565 ? -13.059 48.281 62.799 1.00 59.41 565 SER A N 1
ATOM 4588 C CA . SER A 1 565 ? -12.507 48.316 61.434 1.00 59.41 565 SER A CA 1
ATOM 4589 C C . SER A 1 565 ? -10.971 48.313 61.425 1.00 59.41 565 SER A C 1
ATOM 4591 O O . SER A 1 565 ? -10.357 47.612 60.624 1.00 59.41 565 SER A O 1
ATOM 4593 N N . GLU A 1 566 ? -10.330 49.056 62.332 1.00 67.75 566 GLU A N 1
ATOM 4594 C CA . GLU A 1 566 ? -8.869 49.053 62.487 1.00 67.75 566 GLU A CA 1
ATOM 4595 C C . GLU A 1 566 ? -8.349 47.715 63.046 1.00 67.75 566 GLU A C 1
ATOM 4597 O O . GLU A 1 566 ? -7.301 47.243 62.611 1.00 67.75 566 GLU A O 1
ATOM 4602 N N . GLU A 1 567 ? -9.088 47.074 63.953 1.00 67.31 567 GLU A N 1
ATOM 4603 C CA . GLU A 1 567 ? -8.784 45.741 64.482 1.00 67.31 567 GLU A CA 1
ATOM 4604 C C . GLU A 1 567 ? -8.931 44.665 63.397 1.00 67.31 567 GLU A C 1
ATOM 4606 O O . GLU A 1 567 ? -7.992 43.905 63.178 1.00 67.31 567 GLU A O 1
ATOM 4611 N N . ALA A 1 568 ? -10.008 44.700 62.603 1.00 64.25 568 ALA A N 1
ATOM 4612 C CA . ALA A 1 568 ? -10.179 43.808 61.453 1.00 64.25 568 ALA A CA 1
ATOM 4613 C C . ALA A 1 568 ? -9.055 43.963 60.410 1.00 64.25 568 ALA A C 1
ATOM 4615 O O . ALA A 1 568 ? -8.574 42.974 59.862 1.00 64.25 568 ALA A O 1
ATOM 4616 N N . LYS A 1 569 ? -8.576 45.192 60.165 1.00 67.06 569 LYS A N 1
ATOM 4617 C CA . LYS A 1 569 ? -7.423 45.434 59.277 1.00 67.06 569 LYS A CA 1
ATOM 4618 C C . LYS A 1 569 ? -6.118 44.871 59.840 1.00 67.06 569 LYS A C 1
ATOM 4620 O O . LYS A 1 569 ? -5.298 44.375 59.072 1.00 67.06 569 LYS A O 1
ATOM 4625 N N . ARG A 1 570 ? -5.915 44.937 61.161 1.00 67.19 570 ARG A N 1
ATOM 4626 C CA . ARG A 1 570 ? -4.736 44.347 61.820 1.00 67.19 570 ARG A CA 1
ATOM 4627 C C . ARG A 1 570 ? -4.773 42.823 61.771 1.00 67.19 570 ARG A C 1
ATOM 4629 O O . ARG A 1 570 ? -3.752 42.223 61.455 1.00 67.19 570 ARG A O 1
ATOM 4636 N N . GLU A 1 571 ? -5.936 42.218 62.003 1.00 71.19 571 GLU A N 1
ATOM 4637 C CA . GLU A 1 571 ? -6.129 40.770 61.860 1.00 71.19 571 GLU A CA 1
ATOM 4638 C C . GLU A 1 571 ? -5.907 40.310 60.410 1.00 71.19 571 GLU A C 1
ATOM 4640 O O . GLU A 1 571 ? -5.267 39.285 60.174 1.00 71.19 571 GLU A O 1
ATOM 4645 N N . GLU A 1 572 ? -6.355 41.093 59.423 1.00 63.62 572 GLU A N 1
ATOM 4646 C CA . GLU A 1 572 ? -6.130 40.802 58.003 1.00 63.62 572 GLU A CA 1
ATOM 4647 C C . GLU A 1 572 ? -4.646 40.932 57.605 1.00 63.62 572 GLU A C 1
ATOM 4649 O O . GLU A 1 572 ? -4.121 40.088 56.875 1.00 63.62 572 GLU A O 1
ATOM 4654 N N . GLU A 1 573 ? -3.934 41.955 58.092 1.00 68.31 573 GLU A N 1
ATOM 4655 C CA . GLU A 1 573 ? -2.484 42.076 57.883 1.00 68.31 573 GLU A CA 1
ATOM 4656 C C . GLU A 1 573 ? -1.701 40.949 58.566 1.00 68.31 573 GLU A C 1
ATOM 4658 O O . GLU A 1 573 ? -0.725 40.446 57.999 1.00 68.31 573 GLU A O 1
ATOM 4663 N N . GLU A 1 574 ? -2.109 40.530 59.764 1.00 69.25 574 GLU A N 1
ATOM 4664 C CA . GLU A 1 574 ? -1.475 39.423 60.476 1.00 69.25 574 GLU A CA 1
ATOM 4665 C C . GLU A 1 574 ? -1.717 38.088 59.757 1.00 69.25 574 GLU A C 1
ATOM 4667 O O . GLU A 1 574 ? -0.771 37.320 59.565 1.00 69.25 574 GLU A O 1
ATOM 4672 N N . ALA A 1 575 ? -2.926 37.861 59.232 1.00 67.88 575 ALA A N 1
ATOM 4673 C CA . ALA A 1 575 ? -3.241 36.705 58.396 1.00 67.88 575 ALA A CA 1
ATOM 4674 C C . ALA A 1 575 ? -2.396 36.675 57.109 1.00 67.88 575 ALA A C 1
ATOM 4676 O O . ALA A 1 575 ? -1.805 35.643 56.785 1.00 67.88 575 ALA A O 1
ATOM 4677 N N . LYS A 1 576 ? -2.241 37.816 56.421 1.00 72.06 576 LYS A N 1
ATOM 4678 C CA . LYS A 1 576 ? -1.379 37.924 55.226 1.00 72.06 576 LYS A CA 1
ATOM 4679 C C . LYS A 1 576 ? 0.095 37.670 55.546 1.00 72.06 576 LYS A C 1
ATOM 4681 O O . LYS A 1 576 ? 0.800 37.047 54.753 1.00 72.06 576 LYS A O 1
ATOM 4686 N N . ARG A 1 577 ? 0.583 38.114 56.712 1.00 73.38 577 ARG A N 1
ATOM 4687 C CA . ARG A 1 577 ? 1.954 37.820 57.169 1.00 73.38 577 ARG A CA 1
ATOM 4688 C C . ARG A 1 577 ? 2.153 36.334 57.455 1.00 73.38 577 ARG A C 1
ATOM 4690 O O . ARG A 1 577 ? 3.177 35.785 57.052 1.00 73.38 577 ARG A O 1
ATOM 4697 N N . GLN A 1 578 ? 1.188 35.687 58.107 1.00 70.19 578 GLN A N 1
ATOM 4698 C CA . GLN A 1 578 ? 1.234 34.249 58.379 1.00 70.19 578 GLN A CA 1
ATOM 4699 C C . GLN A 1 578 ? 1.178 33.426 57.084 1.00 70.19 578 GLN A C 1
ATOM 4701 O O . GLN A 1 578 ? 1.934 32.465 56.937 1.00 70.19 578 GLN A O 1
ATOM 4706 N N . GLU A 1 579 ? 0.358 33.836 56.115 1.00 65.94 579 GLU A N 1
ATOM 4707 C CA . GLU A 1 579 ? 0.274 33.198 54.799 1.00 65.94 579 GLU A CA 1
ATOM 4708 C C . GLU A 1 579 ? 1.590 33.332 54.015 1.00 65.94 579 GLU A C 1
ATOM 4710 O O . GLU A 1 579 ? 2.118 32.336 53.515 1.00 65.94 579 GLU A O 1
ATOM 4715 N N . ALA A 1 580 ? 2.192 34.526 53.997 1.00 71.44 580 ALA A N 1
ATOM 4716 C CA . ALA A 1 580 ? 3.491 34.751 53.365 1.00 71.44 580 ALA A CA 1
ATOM 4717 C C . ALA A 1 580 ? 4.629 33.958 54.041 1.00 71.44 580 ALA A C 1
ATOM 4719 O O . ALA A 1 580 ? 5.532 33.458 53.362 1.00 71.44 580 ALA A O 1
ATOM 4720 N N . GLU A 1 581 ? 4.602 33.803 55.371 1.00 72.19 581 GLU A N 1
ATOM 4721 C CA . GLU A 1 581 ? 5.572 32.961 56.082 1.00 72.19 581 GLU A CA 1
ATOM 4722 C C . GLU A 1 581 ? 5.389 31.474 55.735 1.00 72.19 581 GLU A C 1
ATOM 4724 O O . GLU A 1 581 ? 6.377 30.773 55.487 1.00 72.19 581 GLU A O 1
ATOM 4729 N N . MET A 1 582 ? 4.142 31.002 55.651 1.00 62.81 582 MET A N 1
ATOM 4730 C CA . MET A 1 582 ? 3.797 29.654 55.191 1.00 62.81 582 MET A CA 1
ATOM 4731 C C . MET A 1 582 ? 4.322 29.397 53.778 1.00 62.81 582 MET A C 1
ATOM 4733 O O . MET A 1 582 ? 4.968 28.376 53.538 1.00 62.81 582 MET A O 1
ATOM 4737 N N . GLU A 1 583 ? 4.125 30.338 52.857 1.00 68.81 583 GLU A N 1
ATOM 4738 C CA . GLU A 1 583 ? 4.594 30.204 51.480 1.00 68.81 583 GLU A CA 1
ATOM 4739 C C . GLU A 1 583 ? 6.131 30.186 51.400 1.00 68.81 583 GLU A C 1
ATOM 4741 O O . GLU A 1 583 ? 6.715 29.366 50.681 1.00 68.81 583 GLU A O 1
ATOM 4746 N N . ARG A 1 584 ? 6.816 31.016 52.203 1.00 72.00 584 ARG A N 1
ATOM 4747 C CA . ARG A 1 584 ? 8.285 31.001 52.296 1.00 72.00 584 ARG A CA 1
ATOM 4748 C C . ARG A 1 584 ? 8.800 29.657 52.809 1.00 72.00 584 ARG A C 1
ATOM 4750 O O . ARG A 1 584 ? 9.703 29.078 52.204 1.00 72.00 584 ARG A O 1
ATOM 4757 N N . ARG A 1 585 ? 8.204 29.125 53.881 1.00 62.47 585 ARG A N 1
ATOM 4758 C CA . ARG A 1 585 ? 8.580 27.820 54.453 1.00 62.47 585 ARG A CA 1
ATOM 4759 C C . ARG A 1 585 ? 8.262 26.661 53.507 1.00 62.47 585 ARG A C 1
ATOM 4761 O O . ARG A 1 585 ? 9.038 25.711 53.443 1.00 62.47 585 ARG A O 1
ATOM 4768 N N . GLN A 1 586 ? 7.185 26.745 52.722 1.00 61.16 586 GLN A N 1
ATOM 4769 C CA . GLN A 1 586 ? 6.879 25.762 51.677 1.00 61.16 586 GLN A CA 1
ATOM 4770 C C . GLN A 1 586 ? 7.913 25.781 50.546 1.00 61.16 586 GLN A C 1
ATOM 4772 O O . GLN A 1 586 ? 8.360 24.715 50.121 1.00 61.16 586 GLN A O 1
ATOM 4777 N N . ARG A 1 587 ? 8.358 26.965 50.103 1.00 63.31 587 ARG A N 1
ATOM 4778 C CA . ARG A 1 587 ? 9.440 27.092 49.110 1.00 63.31 587 ARG A CA 1
ATOM 4779 C C . ARG A 1 587 ? 10.774 26.559 49.647 1.00 63.31 587 ARG A C 1
ATOM 4781 O O . ARG A 1 587 ? 11.462 25.822 48.942 1.00 63.31 587 ARG A O 1
ATOM 4788 N N . GLU A 1 588 ? 11.111 26.849 50.906 1.00 63.94 588 GLU A N 1
ATOM 4789 C CA . GLU A 1 588 ? 12.313 26.311 51.566 1.00 63.94 588 GLU A CA 1
ATOM 4790 C C . GLU A 1 588 ? 12.252 24.776 51.739 1.00 63.94 588 GLU A C 1
ATOM 4792 O O . GLU A 1 588 ? 13.256 24.090 51.532 1.00 63.94 588 GLU A O 1
ATOM 4797 N N . ALA A 1 589 ? 11.082 24.210 52.057 1.00 57.66 589 ALA A N 1
ATOM 4798 C CA . ALA A 1 589 ? 10.884 22.763 52.187 1.00 57.66 589 ALA A CA 1
ATOM 4799 C C . ALA A 1 589 ? 10.895 22.028 50.832 1.00 57.66 589 ALA A C 1
ATOM 4801 O O . ALA A 1 589 ? 11.437 20.923 50.735 1.00 57.66 589 ALA A O 1
ATOM 4802 N N . ALA A 1 590 ? 10.357 22.647 49.774 1.00 56.97 590 ALA A N 1
ATOM 4803 C CA . ALA A 1 590 ? 10.429 22.132 48.407 1.00 56.97 590 ALA A CA 1
ATOM 4804 C C . ALA A 1 590 ? 11.881 22.081 47.897 1.00 56.97 590 ALA A C 1
ATOM 4806 O O . ALA A 1 590 ? 12.277 21.101 47.268 1.00 56.97 590 ALA A O 1
ATOM 4807 N N . ALA A 1 591 ? 12.704 23.074 48.251 1.00 60.44 591 ALA A N 1
ATOM 4808 C CA . ALA A 1 591 ? 14.127 23.102 47.909 1.00 60.44 591 ALA A CA 1
ATOM 4809 C C . ALA A 1 591 ? 14.961 22.020 48.629 1.00 60.44 591 ALA A C 1
ATOM 4811 O O . ALA A 1 591 ? 16.007 21.619 48.124 1.00 60.44 591 ALA A O 1
ATOM 4812 N N . ARG A 1 592 ? 14.511 21.522 49.792 1.00 55.31 592 ARG A N 1
ATOM 4813 C CA . ARG A 1 592 ? 15.201 20.474 50.575 1.00 55.31 592 ARG A CA 1
ATOM 4814 C C . ARG A 1 592 ? 14.689 19.049 50.319 1.00 55.31 592 ARG A C 1
ATOM 4816 O O . ARG A 1 592 ? 15.162 18.119 50.964 1.00 55.31 592 ARG A O 1
ATOM 4823 N N . GLY A 1 593 ? 13.760 18.857 49.378 1.00 53.47 593 GLY A N 1
ATOM 4824 C CA . GLY A 1 593 ? 13.359 17.527 48.898 1.00 53.47 593 GLY A CA 1
ATOM 4825 C C . GLY A 1 593 ? 12.569 16.664 49.894 1.00 53.47 593 GLY A C 1
ATOM 4826 O O . GLY A 1 593 ? 12.647 15.441 49.821 1.00 53.47 593 GLY A O 1
ATOM 4827 N N . GLY A 1 594 ? 11.803 17.268 50.814 1.00 49.16 594 GLY A N 1
ATOM 4828 C CA . GLY A 1 594 ? 11.046 16.560 51.861 1.00 49.16 594 GLY A CA 1
ATOM 4829 C C . GLY A 1 594 ? 9.604 17.054 52.029 1.00 49.16 594 GLY A C 1
ATOM 4830 O O . GLY A 1 594 ? 9.230 17.570 53.080 1.00 49.16 594 GLY A O 1
ATOM 4831 N N . GLY A 1 595 ? 8.770 16.926 50.995 1.00 53.66 595 GLY A N 1
ATOM 4832 C CA . GLY A 1 595 ? 7.382 17.404 51.004 1.00 53.66 595 GLY A CA 1
ATOM 4833 C C . GLY A 1 595 ? 6.385 16.431 51.645 1.00 53.66 595 GLY A C 1
ATOM 4834 O O . GLY A 1 595 ? 5.754 15.664 50.927 1.00 53.66 595 GLY A O 1
ATOM 4835 N N . ARG A 1 596 ? 6.230 16.473 52.981 1.00 47.44 596 ARG A N 1
ATOM 4836 C CA . ARG A 1 596 ? 4.989 16.100 53.725 1.00 47.44 596 ARG A CA 1
ATOM 4837 C C . ARG A 1 596 ? 5.073 16.271 55.255 1.00 47.44 596 ARG A C 1
ATOM 4839 O O . ARG A 1 596 ? 4.037 16.189 55.905 1.00 47.44 596 ARG A O 1
ATOM 4846 N N . SER A 1 597 ? 6.255 16.519 55.831 1.00 53.91 597 SER A N 1
ATOM 4847 C CA . SER A 1 597 ? 6.448 16.550 57.298 1.00 53.91 597 SER A CA 1
ATOM 4848 C C . SER A 1 597 ? 6.102 17.891 57.964 1.00 53.91 597 SER A C 1
ATOM 4850 O O . SER A 1 597 ? 5.584 17.910 59.073 1.00 53.91 597 SER A O 1
ATOM 4852 N N . VAL A 1 598 ? 6.320 19.017 57.277 1.00 53.81 598 VAL A N 1
ATOM 4853 C CA . VAL A 1 598 ? 6.306 20.354 57.910 1.00 53.81 598 VAL A CA 1
ATOM 4854 C C . VAL A 1 598 ? 4.890 20.872 58.219 1.00 53.81 598 VAL A C 1
ATOM 4856 O O . VAL A 1 598 ? 4.696 21.596 59.189 1.00 53.81 598 VAL A O 1
ATOM 4859 N N . ILE A 1 599 ? 3.879 20.470 57.436 1.00 51.72 599 ILE A N 1
ATOM 4860 C CA . ILE A 1 599 ? 2.481 20.910 57.630 1.00 51.72 599 ILE A CA 1
ATOM 4861 C C . ILE A 1 599 ? 1.871 20.271 58.889 1.00 51.72 599 ILE A C 1
ATOM 4863 O O . ILE A 1 599 ? 1.162 20.940 59.632 1.00 51.72 599 ILE A O 1
ATOM 4867 N N . LYS A 1 600 ? 2.195 19.000 59.171 1.00 56.09 600 LYS A N 1
ATOM 4868 C CA . LYS A 1 600 ? 1.689 18.298 60.361 1.00 56.09 600 LYS A CA 1
ATOM 4869 C C . LYS A 1 600 ? 2.311 18.811 61.658 1.00 56.09 600 LYS A C 1
ATOM 4871 O O . LYS A 1 600 ? 1.590 18.969 62.635 1.00 56.09 600 LYS A O 1
ATOM 4876 N N . GLU A 1 601 ? 3.614 19.095 61.663 1.00 55.72 601 GLU A N 1
ATOM 4877 C CA . GLU A 1 601 ? 4.288 19.642 62.851 1.00 55.72 601 GLU A CA 1
ATOM 4878 C C . GLU A 1 601 ? 3.737 21.022 63.232 1.00 55.72 601 GLU A C 1
ATOM 4880 O O . GLU A 1 601 ? 3.519 21.290 64.411 1.00 55.72 601 GLU A O 1
ATOM 4885 N N . TRP A 1 602 ? 3.433 21.873 62.248 1.00 56.59 602 TRP A N 1
ATOM 4886 C CA . TRP A 1 602 ? 2.879 23.201 62.512 1.00 56.59 602 TRP A CA 1
ATOM 4887 C C . TRP A 1 602 ? 1.397 23.161 62.932 1.00 56.59 602 TRP A C 1
ATOM 4889 O O . TRP A 1 602 ? 1.005 23.874 63.853 1.00 56.59 602 TRP A O 1
ATOM 4899 N N . GLU A 1 603 ? 0.576 22.281 62.338 1.00 53.28 603 GLU A N 1
ATOM 4900 C CA . GLU A 1 603 ? -0.815 22.052 62.778 1.00 53.28 603 GLU A CA 1
ATOM 4901 C C . GLU A 1 603 ? -0.903 21.513 64.217 1.00 53.28 603 GLU A C 1
ATOM 4903 O O . GLU A 1 603 ? -1.847 21.836 64.944 1.00 53.28 603 GLU A O 1
ATOM 4908 N N . GLU A 1 604 ? 0.062 20.695 64.650 1.00 58.22 604 GLU A N 1
ATOM 4909 C CA . GLU A 1 604 ? 0.156 20.235 66.040 1.00 58.22 604 GLU A CA 1
ATOM 4910 C C . GLU A 1 604 ? 0.651 21.340 66.986 1.00 58.22 604 GLU A C 1
ATOM 4912 O O . GLU A 1 604 ? 0.153 21.450 68.110 1.00 58.22 604 GLU A O 1
ATOM 4917 N N . GLU A 1 605 ? 1.557 22.211 66.533 1.00 57.00 605 GLU A N 1
ATOM 4918 C CA . GLU A 1 605 ? 2.045 23.359 67.306 1.00 57.00 605 GLU A CA 1
ATOM 4919 C C . GLU A 1 605 ? 0.952 24.423 67.532 1.00 57.00 605 GLU A C 1
ATOM 4921 O O . GLU A 1 605 ? 0.785 24.909 68.654 1.00 57.00 605 GLU A O 1
ATOM 4926 N N . GLU A 1 606 ? 0.146 24.729 66.510 1.00 52.44 606 GLU A N 1
ATOM 4927 C CA . GLU A 1 606 ? -1.001 25.645 66.608 1.00 52.44 606 GLU A CA 1
ATOM 4928 C C . GLU A 1 606 ? -2.122 25.084 67.494 1.00 52.44 606 GLU A C 1
ATOM 4930 O O . GLU A 1 606 ? -2.685 25.801 68.327 1.00 52.44 606 GLU A O 1
ATOM 4935 N N . LYS A 1 607 ? -2.399 23.775 67.415 1.00 57.50 607 LYS A N 1
ATOM 4936 C CA . LYS A 1 607 ? -3.329 23.110 68.347 1.00 57.50 607 LYS A CA 1
ATOM 4937 C C . LYS A 1 607 ? -2.848 23.186 69.796 1.00 57.50 607 LYS A C 1
ATOM 4939 O O . LYS A 1 607 ? -3.674 23.307 70.699 1.00 57.50 607 LYS A O 1
ATOM 4944 N N . ARG A 1 608 ? -1.530 23.164 70.027 1.00 55.88 608 ARG A N 1
ATOM 4945 C CA . ARG A 1 608 ? -0.944 23.308 71.367 1.00 55.88 608 ARG A CA 1
ATOM 4946 C C . ARG A 1 608 ? -1.072 24.733 71.910 1.00 55.88 608 ARG A C 1
ATOM 4948 O O . ARG A 1 608 ? -1.304 24.889 73.102 1.00 55.88 608 ARG A O 1
ATOM 4955 N N . LYS A 1 609 ? -0.977 25.756 71.051 1.00 50.47 609 LYS A N 1
ATOM 4956 C CA . LYS A 1 609 ? -1.173 27.172 71.426 1.00 50.47 609 LYS A CA 1
ATOM 4957 C C . LYS A 1 609 ? -2.640 27.523 71.674 1.00 50.47 609 LYS A C 1
ATOM 4959 O O . LYS A 1 609 ? -2.936 28.314 72.564 1.00 50.47 609 LYS A O 1
ATOM 4964 N N . ARG A 1 610 ? -3.563 26.915 70.922 1.00 46.38 610 ARG A N 1
ATOM 4965 C CA . ARG A 1 610 ? -5.008 27.165 71.042 1.00 46.38 610 ARG A CA 1
ATOM 4966 C C . ARG A 1 610 ? -5.669 26.401 72.207 1.00 46.38 610 ARG A C 1
ATOM 4968 O O . ARG A 1 610 ? -6.762 26.759 72.622 1.00 46.38 610 ARG A O 1
ATOM 4975 N N . GLY A 1 611 ? -5.007 25.380 72.763 1.00 43.00 611 GLY A N 1
ATOM 4976 C CA . GLY A 1 611 ? -5.541 24.505 73.819 1.00 43.00 611 GLY A CA 1
ATOM 4977 C C . GLY A 1 611 ? -5.455 25.008 75.271 1.00 43.00 611 GLY A C 1
ATOM 4978 O O . GLY A 1 611 ? -5.894 24.287 76.162 1.00 43.00 611 GLY A O 1
ATOM 4979 N N . GLU A 1 612 ? -4.911 26.200 75.546 1.00 42.47 612 GLU A N 1
ATOM 4980 C CA . GLU A 1 612 ? -4.726 26.705 76.926 1.00 42.47 612 GLU A CA 1
ATOM 4981 C C . GLU A 1 612 ? -5.748 27.756 77.397 1.00 42.47 612 GLU A C 1
ATOM 4983 O O . GLU A 1 612 ? -5.667 28.234 78.528 1.00 42.47 612 GLU A O 1
ATOM 4988 N N . LYS A 1 613 ? -6.767 28.086 76.600 1.00 37.09 613 LYS A N 1
ATOM 4989 C CA . LYS A 1 613 ? -7.881 28.926 77.058 1.00 37.09 613 LYS A CA 1
ATOM 4990 C C . LYS A 1 613 ? -9.185 28.435 76.461 1.00 37.09 613 LYS A C 1
ATOM 4992 O O . LYS A 1 613 ? -9.464 28.755 75.320 1.00 37.09 613 LYS A O 1
ATOM 4997 N N . GLU A 1 614 ? -9.961 27.691 77.244 1.00 32.78 614 GLU A N 1
ATOM 4998 C CA . GLU A 1 614 ? -11.408 27.911 77.387 1.00 32.78 614 GLU A CA 1
ATOM 4999 C C . GLU A 1 614 ? -12.035 26.874 78.326 1.00 32.78 614 GLU A C 1
ATOM 5001 O O . GLU A 1 614 ? -11.969 25.665 78.112 1.00 32.78 614 GLU A O 1
ATOM 5006 N N . GLY A 1 615 ? -12.672 27.372 79.385 1.00 27.53 615 GLY A N 1
ATOM 5007 C CA . GLY A 1 615 ? -13.583 26.617 80.229 1.00 27.53 615 GLY A CA 1
ATOM 5008 C C . GLY A 1 615 ? -14.917 27.353 80.356 1.00 27.53 615 GLY A C 1
ATOM 5009 O O . GLY A 1 615 ? -14.959 28.347 81.068 1.00 27.53 615 GLY A O 1
ATOM 5010 N N . ARG A 1 616 ? -15.969 26.762 79.750 1.00 27.19 616 ARG A N 1
ATOM 5011 C CA . ARG A 1 616 ? -17.426 26.807 80.074 1.00 27.19 616 ARG A CA 1
ATOM 5012 C C . ARG A 1 616 ? -18.208 28.149 80.004 1.00 27.19 616 ARG A C 1
ATOM 5014 O O . ARG A 1 616 ? -17.636 29.186 80.298 1.00 27.19 616 ARG A O 1
ATOM 5021 N N . PRO A 1 617 ? -19.566 28.105 79.943 1.00 47.00 617 PRO A N 1
ATOM 5022 C CA . PRO A 1 617 ? -20.468 27.315 79.072 1.00 47.00 617 PRO A CA 1
ATOM 5023 C C . PRO A 1 617 ? -21.623 28.164 78.468 1.00 47.00 617 PRO A C 1
ATOM 5025 O O . PRO A 1 617 ? -22.017 29.155 79.067 1.00 47.00 617 PRO A O 1
ATOM 5028 N N . GLU A 1 618 ? -22.276 27.711 77.390 1.00 27.94 618 GLU A N 1
ATOM 5029 C CA . GLU A 1 618 ? -23.608 28.226 77.008 1.00 27.94 618 GLU A CA 1
ATOM 5030 C C . GLU A 1 618 ? -24.587 27.129 76.561 1.00 27.94 618 GLU A C 1
ATOM 5032 O O . GLU A 1 618 ? -24.199 26.022 76.182 1.00 27.94 618 GLU A O 1
ATOM 5037 N N . GLU A 1 619 ? -25.860 27.484 76.734 1.00 29.75 619 GLU A N 1
ATOM 5038 C CA . GLU A 1 619 ? -27.087 26.696 76.819 1.00 29.75 619 GLU A CA 1
ATOM 5039 C C . GLU A 1 619 ? -27.627 26.102 75.506 1.00 29.75 619 GLU A C 1
ATOM 5041 O O . GLU A 1 619 ? -27.238 26.431 74.388 1.00 29.75 619 GLU A O 1
ATOM 5046 N N . GLU A 1 620 ? -28.575 25.188 75.709 1.00 38.06 620 GLU A N 1
ATOM 5047 C CA . GLU A 1 620 ? -29.285 24.353 74.746 1.00 38.06 620 GLU A CA 1
ATOM 5048 C C . GLU A 1 620 ? -30.268 25.117 73.833 1.00 38.06 620 GLU A C 1
ATOM 5050 O O . GLU A 1 620 ? -31.013 25.987 74.276 1.00 38.06 620 GLU A O 1
ATOM 5055 N N . GLY A 1 621 ? -30.381 24.683 72.566 1.00 30.50 621 GLY A N 1
ATOM 5056 C CA . GLY A 1 621 ? -31.436 25.130 71.646 1.00 30.50 621 GLY A CA 1
ATOM 5057 C C . GLY A 1 621 ? -31.515 24.371 70.307 1.00 30.50 621 GLY A C 1
ATOM 5058 O O . GLY A 1 621 ? -30.862 24.738 69.342 1.00 30.50 621 GLY A O 1
ATOM 5059 N N . GLN A 1 622 ? -32.363 23.332 70.273 1.00 32.44 622 GLN A N 1
ATOM 5060 C CA . GLN A 1 622 ? -33.024 22.628 69.144 1.00 32.44 622 GLN A CA 1
ATOM 5061 C C . GLN A 1 622 ? -32.218 22.118 67.906 1.00 32.44 622 GLN A C 1
ATOM 5063 O O . GLN A 1 622 ? -31.851 22.887 67.017 1.00 32.44 622 GLN A O 1
ATOM 5068 N N . PRO A 1 623 ? -32.079 20.778 67.743 1.00 47.69 623 PRO A N 1
ATOM 5069 C CA . PRO A 1 623 ? -31.385 20.128 66.629 1.00 47.69 623 PRO A CA 1
ATOM 5070 C C . PRO A 1 623 ? -32.370 19.584 65.574 1.00 47.69 623 PRO A C 1
ATOM 5072 O O . PRO A 1 623 ? -33.346 18.920 65.916 1.00 47.69 623 PRO A O 1
ATOM 5075 N N . GLY A 1 624 ? -32.111 19.771 64.273 1.00 43.38 624 GLY A N 1
ATOM 5076 C CA . GLY A 1 624 ? -32.862 18.980 63.282 1.00 43.38 624 GLY A CA 1
ATOM 5077 C C . GLY A 1 624 ? -32.739 19.321 61.799 1.00 43.38 624 GLY A C 1
ATOM 5078 O O . GLY A 1 624 ? -32.895 18.416 60.986 1.00 43.38 624 GLY A O 1
ATOM 5079 N N . ARG A 1 625 ? -32.435 20.569 61.412 1.00 39.50 625 ARG A N 1
ATOM 5080 C CA . ARG A 1 625 ? -32.270 20.931 59.982 1.00 39.50 625 ARG A CA 1
ATOM 5081 C C . ARG A 1 625 ? -30.859 21.357 59.579 1.00 39.50 625 ARG A C 1
ATOM 5083 O O . ARG A 1 625 ? -30.409 20.928 58.527 1.00 39.50 625 ARG A O 1
ATOM 5090 N N . ARG A 1 626 ? -30.113 22.054 60.444 1.00 39.72 626 ARG A N 1
ATOM 5091 C CA . ARG A 1 626 ? -28.715 22.447 60.159 1.00 39.72 626 ARG A CA 1
ATOM 5092 C C . ARG A 1 626 ? -27.739 21.272 60.048 1.00 39.72 626 ARG A C 1
ATOM 5094 O O . ARG A 1 626 ? -26.812 21.331 59.258 1.00 39.72 626 ARG A O 1
ATOM 5101 N N . ARG A 1 627 ? -27.981 20.171 60.771 1.00 43.59 627 ARG A N 1
ATOM 5102 C CA . ARG A 1 627 ? -27.072 19.009 60.786 1.00 43.59 627 ARG A CA 1
ATOM 5103 C C . ARG A 1 627 ? -26.992 18.270 59.444 1.00 43.59 627 ARG A C 1
ATOM 5105 O O . ARG A 1 627 ? -25.945 17.724 59.138 1.00 43.59 627 ARG A O 1
ATOM 5112 N N . LYS A 1 628 ? -28.070 18.275 58.646 1.00 40.50 628 LYS A N 1
ATOM 5113 C CA . LYS A 1 628 ? -28.086 17.651 57.309 1.00 40.50 628 LYS A CA 1
ATOM 5114 C C . LYS A 1 628 ? -27.419 18.526 56.245 1.00 40.50 628 LYS A C 1
ATOM 5116 O O . LYS A 1 628 ? -26.693 17.998 55.418 1.00 40.50 628 LYS A O 1
ATOM 5121 N N . GLU A 1 629 ? -27.605 19.844 56.308 1.00 41.56 629 GLU A N 1
ATOM 5122 C CA . GLU A 1 629 ? -26.930 20.789 55.403 1.00 41.56 629 GLU A CA 1
ATOM 5123 C C . GLU A 1 629 ? -25.425 20.895 55.714 1.00 41.56 629 GLU A C 1
ATOM 5125 O O . GLU A 1 629 ? -24.606 20.943 54.800 1.00 41.56 629 GLU A O 1
ATOM 5130 N N . GLU A 1 630 ? -25.025 20.842 56.990 1.00 43.44 630 GLU A N 1
ATOM 5131 C CA . GLU A 1 630 ? -23.609 20.791 57.385 1.00 43.44 630 GLU A CA 1
ATOM 5132 C C . GLU A 1 630 ? -22.937 19.459 57.004 1.00 43.44 630 GLU A C 1
ATOM 5134 O O . GLU A 1 630 ? -21.786 19.468 56.567 1.00 43.44 630 GLU A O 1
ATOM 5139 N N . GLU A 1 631 ? -23.638 18.321 57.098 1.00 47.12 631 GLU A N 1
ATOM 5140 C CA . GLU A 1 631 ? -23.123 17.028 56.618 1.00 47.12 631 GLU A CA 1
ATOM 5141 C C . GLU A 1 631 ? -22.966 17.002 55.087 1.00 47.12 631 GLU A C 1
ATOM 5143 O O . GLU A 1 631 ? -21.929 16.548 54.605 1.00 47.12 631 GLU A O 1
ATOM 5148 N N . GLU A 1 632 ? -23.905 17.563 54.316 1.00 45.56 632 GLU A N 1
ATOM 5149 C CA . GLU A 1 632 ? -23.807 17.645 52.847 1.00 45.56 632 GLU A CA 1
ATOM 5150 C C . GLU A 1 632 ? -22.698 18.602 52.369 1.00 45.56 632 GLU A C 1
ATOM 5152 O O . GLU A 1 632 ? -21.981 18.292 51.413 1.00 45.56 632 GLU A O 1
ATOM 5157 N N . VAL A 1 633 ? -22.477 19.731 53.052 1.00 46.69 633 VAL A N 1
ATOM 5158 C CA . VAL A 1 633 ? -21.373 20.659 52.737 1.00 46.69 633 VAL A CA 1
ATOM 5159 C C . VAL A 1 633 ? -20.010 20.041 53.076 1.00 46.69 633 VAL A C 1
ATOM 5161 O O . VAL A 1 633 ? -19.041 20.214 52.329 1.00 46.69 633 VAL A O 1
ATOM 5164 N N . VAL A 1 634 ? -19.920 19.272 54.165 1.00 50.56 634 VAL A N 1
ATOM 5165 C CA . VAL A 1 634 ? -18.702 18.535 54.537 1.00 50.56 634 VAL A CA 1
ATOM 5166 C C . VAL A 1 634 ? -18.427 17.383 53.565 1.00 50.56 634 VAL A C 1
ATOM 5168 O O . VAL A 1 634 ? -17.268 17.172 53.197 1.00 50.56 634 VAL A O 1
ATOM 5171 N N . GLU A 1 635 ? -19.457 16.667 53.111 1.00 46.84 635 GLU A N 1
ATOM 5172 C CA . GLU A 1 635 ? -19.346 15.619 52.088 1.00 46.84 635 GLU A CA 1
ATOM 5173 C C . GLU A 1 635 ? -18.879 16.215 50.746 1.00 46.84 635 GLU A C 1
ATOM 5175 O O . GLU A 1 635 ? -17.910 15.735 50.158 1.00 46.84 635 GLU A O 1
ATOM 5180 N N . CYS A 1 636 ? -19.462 17.341 50.320 1.00 38.47 636 CYS A N 1
ATOM 5181 C CA . CYS A 1 636 ? -19.082 18.052 49.096 1.00 38.47 636 CYS A CA 1
ATOM 5182 C C . CYS A 1 636 ? -17.632 18.574 49.149 1.00 38.47 636 CYS A C 1
ATOM 5184 O O . CYS A 1 636 ? -16.872 18.437 48.187 1.00 38.47 636 CYS A O 1
ATOM 5186 N N . ARG A 1 637 ? -17.182 19.089 50.302 1.00 49.16 637 ARG A N 1
ATOM 5187 C CA . ARG A 1 637 ? -15.787 19.524 50.496 1.00 49.16 637 ARG A CA 1
ATOM 5188 C C . ARG A 1 637 ? -14.800 18.352 50.437 1.00 49.16 637 ARG A C 1
ATOM 5190 O O . ARG A 1 637 ? -13.723 18.495 49.859 1.00 49.16 637 ARG A O 1
ATOM 5197 N N . 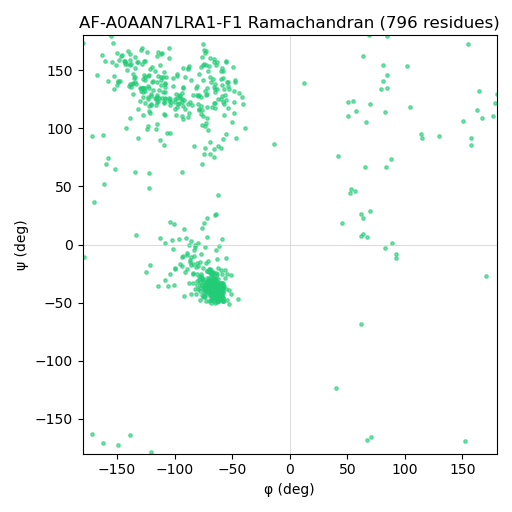LYS A 1 638 ? -15.168 17.188 50.985 1.00 51.50 638 LYS A N 1
ATOM 5198 C CA . LYS A 1 638 ? -14.375 15.949 50.876 1.00 51.50 638 LYS A CA 1
ATOM 5199 C C . LYS A 1 638 ? -14.323 15.437 49.434 1.00 51.50 638 LYS A C 1
ATOM 5201 O O . LYS A 1 638 ? -13.270 14.983 48.998 1.00 51.50 638 LYS A O 1
ATOM 5206 N N . GLU A 1 639 ? -15.418 15.546 48.686 1.00 49.22 639 GLU A N 1
ATOM 5207 C CA . GLU A 1 639 ? -15.504 15.163 47.271 1.00 49.22 639 GLU A CA 1
ATOM 5208 C C . GLU A 1 639 ? -14.589 16.036 46.387 1.00 49.22 639 GLU A C 1
ATOM 5210 O O . GLU A 1 639 ? -13.851 15.526 45.539 1.00 49.22 639 GLU A O 1
ATOM 5215 N N . VAL A 1 640 ? -14.568 17.352 46.632 1.00 53.47 640 VAL A N 1
ATOM 5216 C CA . VAL A 1 640 ? -13.677 18.302 45.942 1.00 53.47 640 VAL A CA 1
ATOM 5217 C C . VAL A 1 640 ? -12.206 18.009 46.245 1.00 53.47 640 VAL A C 1
ATOM 5219 O O . VAL A 1 640 ? -11.383 18.019 45.330 1.00 53.47 640 VAL A O 1
ATOM 5222 N N . GLU A 1 641 ? -11.862 17.688 47.494 1.00 55.69 641 GLU A N 1
ATOM 5223 C CA . GLU A 1 641 ? -10.493 17.290 47.848 1.00 55.69 641 GLU A CA 1
ATOM 5224 C C . GLU A 1 641 ? -10.089 15.943 47.227 1.00 55.69 641 GLU A C 1
ATOM 5226 O O . GLU A 1 641 ? -8.983 15.829 46.698 1.00 55.69 641 GLU A O 1
ATOM 5231 N N . ARG A 1 642 ? -10.992 14.950 47.157 1.00 57.91 642 ARG A N 1
ATOM 5232 C CA . ARG A 1 642 ? -10.733 13.693 46.424 1.00 57.91 642 ARG A CA 1
ATOM 5233 C C . ARG A 1 642 ? -10.478 13.936 44.934 1.00 57.91 642 ARG A C 1
ATOM 5235 O O . ARG A 1 642 ? -9.589 13.306 44.362 1.00 57.91 642 ARG A O 1
ATOM 5242 N N . ARG A 1 643 ? -11.218 14.856 44.300 1.00 52.50 643 ARG A N 1
ATOM 5243 C CA . ARG A 1 643 ? -10.989 15.241 42.893 1.00 52.50 643 ARG A CA 1
ATOM 5244 C C . ARG A 1 643 ? -9.643 15.932 42.698 1.00 52.50 643 ARG A C 1
ATOM 5246 O O . ARG A 1 643 ? -8.909 15.555 41.789 1.00 52.50 643 ARG A O 1
ATOM 5253 N N . LYS A 1 644 ? -9.276 16.867 43.579 1.00 58.25 644 LYS A N 1
ATOM 5254 C CA . LYS A 1 644 ? -7.958 17.523 43.544 1.00 58.25 644 LYS A CA 1
ATOM 5255 C C . LYS A 1 644 ? -6.814 16.532 43.767 1.00 58.25 644 LYS A C 1
ATOM 5257 O O . LYS A 1 644 ? -5.773 16.645 43.122 1.00 58.25 644 LYS A O 1
ATOM 5262 N N . GLU A 1 645 ? -6.986 15.543 44.646 1.00 60.72 645 GLU A N 1
ATOM 5263 C CA . GLU A 1 645 ? -5.988 14.488 44.855 1.00 60.72 645 GLU A CA 1
ATOM 5264 C C . GLU A 1 645 ? -5.869 13.567 43.631 1.00 60.72 645 GLU A C 1
ATOM 5266 O O . GLU A 1 645 ? -4.757 13.227 43.225 1.00 60.72 645 GLU A O 1
ATOM 5271 N N . MET A 1 646 ? -6.990 13.219 42.993 1.00 59.91 646 MET A N 1
ATOM 5272 C CA . MET A 1 646 ? -7.000 12.436 41.755 1.00 59.91 646 MET A CA 1
ATOM 5273 C C . MET A 1 646 ? -6.309 13.181 40.602 1.00 59.91 646 MET A C 1
ATOM 5275 O O . MET A 1 646 ? -5.506 12.583 39.890 1.00 59.91 646 MET A O 1
ATOM 5279 N N . GLU A 1 647 ? -6.557 14.483 40.435 1.00 59.03 647 GLU A N 1
ATOM 5280 C CA . GLU A 1 647 ? -5.867 15.299 39.425 1.00 59.03 647 GLU A CA 1
ATOM 5281 C C . GLU A 1 647 ? -4.366 15.421 39.698 1.00 59.03 647 GLU A C 1
ATOM 5283 O O . GLU A 1 647 ? -3.562 15.348 38.769 1.00 59.03 647 GLU A O 1
ATOM 5288 N N . ARG A 1 648 ? -3.961 15.542 40.969 1.00 67.19 648 ARG A N 1
ATOM 5289 C CA . ARG A 1 648 ? -2.541 15.530 41.349 1.00 67.19 648 ARG A CA 1
ATOM 5290 C C . ARG A 1 648 ? -1.874 14.190 41.035 1.00 67.19 648 ARG A C 1
ATOM 5292 O O . ARG A 1 648 ? -0.743 14.195 40.560 1.00 67.19 648 ARG A O 1
ATOM 5299 N N . ARG A 1 649 ? -2.562 13.061 41.251 1.00 64.50 649 ARG A N 1
ATOM 5300 C CA . ARG A 1 649 ? -2.051 11.730 40.869 1.00 64.50 649 ARG A CA 1
ATOM 5301 C C . ARG A 1 649 ? -1.908 11.587 39.359 1.00 64.50 649 ARG A C 1
ATOM 5303 O O . ARG A 1 649 ? -0.850 11.170 38.914 1.00 64.50 649 ARG A O 1
ATOM 5310 N N . LYS A 1 650 ? -2.900 12.034 38.584 1.00 67.50 650 LYS A N 1
ATOM 5311 C CA . LYS A 1 650 ? -2.819 12.028 37.115 1.00 67.50 650 LYS A CA 1
ATOM 5312 C C . LYS A 1 650 ? -1.649 12.863 36.593 1.00 67.50 650 LYS A C 1
ATOM 5314 O O . LYS A 1 650 ? -0.920 12.397 35.731 1.00 67.50 650 LYS A O 1
ATOM 5319 N N . ARG A 1 651 ? -1.415 14.060 37.150 1.00 68.38 651 ARG A N 1
ATOM 5320 C CA . ARG A 1 651 ? -0.259 14.895 36.766 1.00 68.38 651 ARG A CA 1
ATOM 5321 C C . ARG A 1 651 ? 1.083 14.244 37.110 1.00 68.38 651 ARG A C 1
ATOM 5323 O O . ARG A 1 651 ? 2.023 14.370 36.336 1.00 68.38 651 ARG A O 1
ATOM 5330 N N . MET A 1 652 ? 1.169 13.555 38.249 1.00 67.81 652 MET A N 1
ATOM 5331 C CA . MET A 1 652 ? 2.373 12.817 38.649 1.00 67.81 652 MET A CA 1
ATOM 5332 C C . MET A 1 652 ? 2.636 11.616 37.735 1.00 67.81 652 MET A C 1
ATOM 5334 O O . MET A 1 652 ? 3.771 11.425 37.316 1.00 67.81 652 MET A O 1
ATOM 5338 N N . GLU A 1 653 ? 1.600 10.844 37.391 1.00 70.38 653 GLU A N 1
ATOM 5339 C CA . GLU A 1 653 ? 1.705 9.727 36.441 1.00 70.38 653 GLU A CA 1
ATOM 5340 C C . GLU A 1 653 ? 2.123 10.224 35.049 1.00 70.38 653 GLU A C 1
ATOM 5342 O O . GLU A 1 653 ? 3.019 9.649 34.436 1.00 70.38 653 GLU A O 1
ATOM 5347 N N . GLU A 1 654 ? 1.567 11.348 34.589 1.00 72.56 654 GLU A N 1
ATOM 5348 C CA . GLU A 1 654 ? 1.927 11.952 33.303 1.00 72.56 654 GLU A CA 1
ATOM 5349 C C . GLU A 1 654 ? 3.372 12.496 33.292 1.00 72.56 654 GLU A C 1
ATOM 5351 O O . GLU A 1 654 ? 4.091 12.363 32.299 1.00 72.56 654 GLU A O 1
ATOM 5356 N N . GLU A 1 655 ? 3.848 13.086 34.396 1.00 79.12 655 GLU A N 1
ATOM 5357 C CA . GLU A 1 655 ? 5.257 13.481 34.534 1.00 79.12 655 GLU A CA 1
ATOM 5358 C C . GLU A 1 655 ? 6.203 12.276 34.614 1.00 79.12 655 GLU A C 1
ATOM 5360 O O . GLU A 1 655 ? 7.310 12.325 34.069 1.00 79.12 655 GLU A O 1
ATOM 5365 N N . GLU A 1 656 ? 5.801 11.197 35.285 1.00 76.69 656 GLU A N 1
ATOM 5366 C CA . GLU A 1 656 ? 6.593 9.972 35.386 1.00 76.69 656 GLU A CA 1
ATOM 5367 C C . GLU A 1 656 ? 6.698 9.269 34.026 1.00 76.69 656 GLU A C 1
ATOM 5369 O O . GLU A 1 656 ? 7.786 8.834 33.637 1.00 76.69 656 GLU A O 1
ATOM 5374 N N . GLU A 1 657 ? 5.617 9.265 33.246 1.00 74.44 657 GLU A N 1
ATOM 5375 C CA . GLU A 1 657 ? 5.602 8.760 31.875 1.00 74.44 657 GLU A CA 1
ATOM 5376 C C . GLU A 1 657 ? 6.486 9.606 30.946 1.00 74.44 657 GLU A C 1
ATOM 5378 O O . GLU A 1 657 ? 7.322 9.051 30.229 1.00 74.44 657 GLU A O 1
ATOM 5383 N N . LYS A 1 658 ? 6.432 10.944 31.044 1.00 78.94 658 LYS A N 1
ATOM 5384 C CA . LYS A 1 658 ? 7.355 11.842 30.317 1.00 78.94 658 LYS A CA 1
ATOM 5385 C C . LYS A 1 658 ? 8.817 11.583 30.687 1.00 78.94 658 LYS A C 1
ATOM 5387 O O . LYS A 1 658 ? 9.690 11.570 29.818 1.00 78.94 658 LYS A O 1
ATOM 5392 N N . ARG A 1 659 ? 9.113 11.329 31.967 1.00 79.44 659 ARG A N 1
ATOM 5393 C CA . ARG A 1 659 ? 10.468 10.962 32.420 1.00 79.44 659 ARG A CA 1
ATOM 5394 C C . ARG A 1 659 ? 10.897 9.590 31.907 1.00 79.44 659 ARG A C 1
ATOM 5396 O O . ARG A 1 659 ? 12.083 9.414 31.625 1.00 79.44 659 ARG A O 1
ATOM 5403 N N . ARG A 1 660 ? 9.974 8.631 31.780 1.00 77.31 660 ARG A N 1
ATOM 5404 C CA . ARG A 1 660 ? 10.254 7.309 31.202 1.00 77.31 660 ARG A CA 1
ATOM 5405 C C . ARG A 1 660 ? 10.571 7.420 29.713 1.00 77.31 660 ARG A C 1
ATOM 5407 O O . ARG A 1 660 ? 11.623 6.943 29.299 1.00 77.31 660 ARG A O 1
ATOM 5414 N N . GLN A 1 661 ? 9.755 8.154 28.959 1.00 77.06 661 GLN A N 1
ATOM 5415 C CA . GLN A 1 661 ? 9.974 8.417 27.532 1.00 77.06 661 GLN A CA 1
ATOM 5416 C C . GLN A 1 661 ? 11.321 9.110 27.283 1.00 77.06 661 GLN A C 1
ATOM 5418 O O . GLN A 1 661 ? 12.095 8.664 26.444 1.00 77.06 661 GLN A O 1
ATOM 5423 N N . GLN A 1 662 ? 11.683 10.115 28.089 1.00 80.56 662 GLN A N 1
ATOM 5424 C CA . GLN A 1 662 ? 12.997 10.762 27.976 1.00 80.56 662 GLN A CA 1
ATOM 5425 C C . GLN A 1 662 ? 14.179 9.829 28.294 1.00 80.56 662 GLN A C 1
ATOM 5427 O O . GLN A 1 662 ? 15.279 10.041 27.783 1.00 80.56 662 GLN A O 1
ATOM 5432 N N . ARG A 1 663 ? 14.007 8.824 29.166 1.00 82.44 663 ARG A N 1
ATOM 5433 C CA . ARG A 1 663 ? 15.056 7.823 29.442 1.00 82.44 663 ARG A CA 1
ATOM 5434 C C . ARG A 1 663 ? 15.194 6.841 28.287 1.00 82.44 663 ARG A C 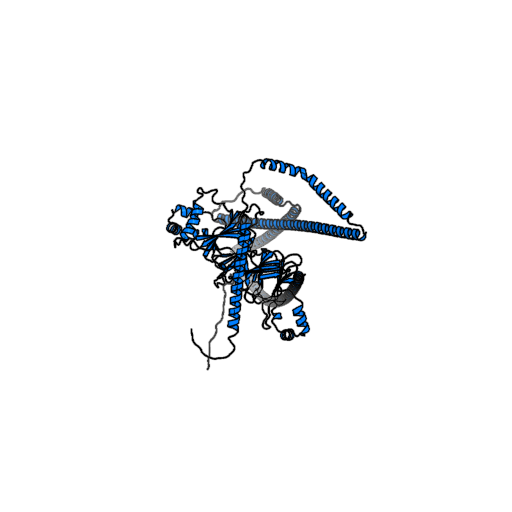1
ATOM 5436 O O . ARG A 1 663 ? 16.318 6.584 27.869 1.00 82.44 663 ARG A O 1
ATOM 5443 N N . GLU A 1 664 ? 14.074 6.354 27.763 1.00 80.56 664 GLU A N 1
ATOM 5444 C CA . GLU A 1 664 ? 14.037 5.462 26.600 1.00 80.56 664 GLU A CA 1
ATOM 5445 C C . GLU A 1 664 ? 14.641 6.149 25.362 1.00 80.56 664 GLU A C 1
ATOM 5447 O O . GLU A 1 664 ? 15.470 5.557 24.675 1.00 80.56 664 GLU A O 1
ATOM 5452 N N . GLU A 1 665 ? 14.340 7.430 25.136 1.00 79.44 665 GLU A N 1
ATOM 5453 C CA . GLU A 1 665 ? 14.916 8.221 24.042 1.00 79.44 665 GLU A CA 1
ATOM 5454 C C . GLU A 1 665 ? 16.432 8.425 24.206 1.00 79.44 665 GLU A C 1
ATOM 5456 O O . GLU A 1 665 ? 17.197 8.276 23.250 1.00 79.44 665 GLU A O 1
ATOM 5461 N N . LYS A 1 666 ? 16.903 8.708 25.430 1.00 85.19 666 LYS A N 1
ATOM 5462 C CA . LYS A 1 666 ? 18.343 8.823 25.722 1.00 85.19 666 LYS A CA 1
ATOM 5463 C C . LYS A 1 666 ? 19.080 7.500 25.529 1.00 85.19 666 LYS A C 1
ATOM 5465 O O . LYS A 1 666 ? 20.181 7.505 24.979 1.00 85.19 666 LYS A O 1
ATOM 5470 N N . GLU A 1 667 ? 18.500 6.379 25.956 1.00 86.75 667 GLU A N 1
ATOM 5471 C CA . GLU A 1 667 ? 19.086 5.055 25.721 1.00 86.75 667 GLU A CA 1
ATOM 5472 C C . GLU A 1 667 ? 19.110 4.698 24.237 1.00 86.75 667 GLU A C 1
ATOM 5474 O O . GLU A 1 667 ? 20.125 4.205 23.741 1.00 86.75 667 GLU A O 1
ATOM 5479 N N . TRP A 1 668 ? 18.029 4.988 23.512 1.00 81.69 668 TRP A N 1
ATOM 5480 C CA . TRP A 1 668 ? 17.958 4.755 22.076 1.00 81.69 668 TRP A CA 1
ATOM 5481 C C . TRP A 1 668 ? 19.012 5.571 21.323 1.00 81.69 668 TRP A C 1
ATOM 5483 O O . TRP A 1 668 ? 19.744 5.025 20.496 1.00 81.69 668 TRP A O 1
ATOM 5493 N N . ARG A 1 669 ? 19.171 6.854 21.669 1.00 80.75 669 ARG A N 1
ATOM 5494 C CA . ARG A 1 669 ? 20.186 7.729 21.072 1.00 80.75 669 ARG A CA 1
ATOM 5495 C C . ARG A 1 669 ? 21.603 7.227 21.351 1.00 80.75 669 ARG A C 1
ATOM 5497 O O . ARG A 1 669 ? 22.422 7.208 20.439 1.00 80.75 669 ARG A O 1
ATOM 5504 N N . LYS A 1 670 ? 21.866 6.738 22.569 1.00 86.75 670 LYS A N 1
ATOM 5505 C CA . LYS A 1 670 ? 23.155 6.130 22.926 1.00 86.75 670 LYS A CA 1
ATOM 5506 C C . LYS A 1 670 ? 23.440 4.862 22.109 1.00 86.75 670 LYS A C 1
ATOM 5508 O O . LYS A 1 670 ? 24.528 4.745 21.557 1.00 86.75 670 LYS A O 1
ATOM 5513 N N . ARG A 1 671 ? 22.461 3.958 21.968 1.00 80.25 671 ARG A N 1
ATOM 5514 C CA . ARG A 1 671 ? 22.601 2.745 21.134 1.00 80.25 671 ARG A CA 1
ATOM 5515 C C . ARG A 1 671 ? 22.801 3.077 19.658 1.00 80.25 671 ARG A C 1
ATOM 5517 O O . ARG A 1 671 ? 23.571 2.409 18.981 1.00 80.25 671 ARG A O 1
ATOM 5524 N N . SER A 1 672 ? 22.129 4.114 19.159 1.00 75.25 672 SER A N 1
ATOM 5525 C CA . SER A 1 672 ? 22.300 4.571 17.779 1.00 75.25 672 SER A CA 1
ATOM 5526 C C . SER A 1 672 ? 23.693 5.163 17.535 1.00 75.25 672 SER A C 1
ATOM 5528 O O . SER A 1 672 ? 24.284 4.901 16.491 1.00 75.25 672 SER A O 1
ATOM 5530 N N . GLU A 1 673 ? 24.242 5.924 18.486 1.00 81.19 673 GLU A N 1
ATOM 5531 C CA . GLU A 1 673 ? 25.614 6.443 18.397 1.00 81.19 673 GLU A CA 1
ATOM 5532 C C . GLU A 1 673 ? 26.673 5.337 18.524 1.00 81.19 673 GLU A C 1
ATOM 5534 O O . GLU A 1 673 ? 27.672 5.380 17.808 1.00 81.19 673 GLU A O 1
ATOM 5539 N N . GLU A 1 674 ? 26.456 4.330 19.376 1.00 81.94 674 GLU A N 1
ATOM 5540 C CA . GLU A 1 674 ? 27.326 3.145 19.462 1.00 81.94 674 GLU A CA 1
ATOM 5541 C C . GLU A 1 674 ? 27.316 2.348 18.149 1.00 81.94 674 GLU A C 1
ATOM 5543 O O . GLU A 1 674 ? 28.384 2.093 17.597 1.00 81.94 674 GLU A O 1
ATOM 5548 N N . ALA A 1 675 ? 26.140 2.079 17.572 1.00 76.56 675 ALA A N 1
ATOM 5549 C CA . ALA A 1 675 ? 26.026 1.387 16.286 1.00 76.56 675 ALA A CA 1
ATOM 5550 C C . ALA A 1 675 ? 26.708 2.152 15.136 1.00 76.56 675 ALA A C 1
ATOM 5552 O O . ALA A 1 675 ? 27.366 1.549 14.292 1.00 76.56 675 ALA A O 1
ATOM 5553 N N . LYS A 1 676 ? 26.612 3.490 15.119 1.00 77.94 676 LYS A N 1
ATOM 5554 C CA . LYS A 1 676 ? 27.326 4.317 14.131 1.00 77.94 676 LYS A CA 1
ATOM 5555 C C . LYS A 1 676 ? 28.843 4.232 14.285 1.00 77.94 676 LYS A C 1
ATOM 5557 O O . LYS A 1 676 ? 29.540 4.172 13.280 1.00 77.94 676 LYS A O 1
ATOM 5562 N N . ARG A 1 677 ? 29.360 4.202 15.518 1.00 77.50 677 ARG A N 1
ATOM 5563 C CA . ARG A 1 677 ? 30.803 4.039 15.771 1.00 77.50 677 ARG A CA 1
ATOM 5564 C C . ARG A 1 677 ? 31.308 2.661 15.358 1.00 77.50 677 ARG A C 1
ATOM 5566 O O . ARG A 1 677 ? 32.424 2.564 14.859 1.00 77.50 677 ARG A O 1
ATOM 5573 N N . GLU A 1 678 ? 30.506 1.619 15.550 1.00 79.38 678 GLU A N 1
ATOM 5574 C CA . GLU A 1 678 ? 30.829 0.269 15.074 1.00 79.38 678 GLU A CA 1
ATOM 5575 C C . GLU A 1 678 ? 30.840 0.204 13.541 1.00 79.38 678 GLU A C 1
ATOM 5577 O O . GLU A 1 678 ? 31.771 -0.350 12.960 1.00 79.38 678 GLU A O 1
ATOM 5582 N N . GLU A 1 679 ? 29.873 0.843 12.876 1.00 75.44 679 GLU A N 1
ATOM 5583 C CA . GLU A 1 679 ? 29.815 0.911 11.411 1.00 75.44 679 GLU A CA 1
ATOM 5584 C C . GLU A 1 679 ? 30.976 1.732 10.817 1.00 75.44 679 GLU A C 1
ATOM 5586 O O . GLU A 1 679 ? 31.590 1.321 9.832 1.00 75.44 679 GLU A O 1
ATOM 5591 N N . GLU A 1 680 ? 31.323 2.872 11.423 1.00 78.19 680 GLU A N 1
ATOM 5592 C CA . GLU A 1 680 ? 32.497 3.669 11.038 1.00 78.19 680 GLU A CA 1
ATOM 5593 C C . GLU A 1 680 ? 33.810 2.913 11.296 1.00 78.19 680 GLU A C 1
ATOM 5595 O O . GLU A 1 680 ? 34.728 2.978 10.477 1.00 78.19 680 GLU A O 1
ATOM 5600 N N . GLY A 1 681 ? 33.890 2.148 12.390 1.00 81.00 681 GLY A N 1
ATOM 5601 C CA . GLY A 1 681 ? 35.018 1.264 12.684 1.00 81.00 681 GLY A CA 1
ATOM 5602 C C . GLY A 1 681 ? 35.186 0.160 11.638 1.00 81.00 681 GLY A C 1
ATOM 5603 O O . GLY A 1 681 ? 36.299 -0.059 11.159 1.00 81.00 681 GLY A O 1
ATOM 5604 N N . ALA A 1 682 ? 34.087 -0.478 11.227 1.00 71.56 682 ALA A N 1
ATOM 5605 C CA . ALA A 1 682 ? 34.088 -1.504 10.186 1.00 71.56 682 ALA A CA 1
ATOM 5606 C C . ALA A 1 682 ? 34.501 -0.932 8.818 1.00 71.56 682 ALA A C 1
ATOM 5608 O O . ALA A 1 682 ? 35.356 -1.508 8.146 1.00 71.56 682 ALA A O 1
ATOM 5609 N N . LYS A 1 683 ? 33.983 0.248 8.444 1.00 74.88 683 LYS A N 1
ATOM 5610 C CA . LYS A 1 683 ? 34.389 0.949 7.211 1.00 74.88 683 LYS A CA 1
ATOM 5611 C C . LYS A 1 683 ? 35.865 1.341 7.229 1.00 74.88 683 LYS A C 1
ATOM 5613 O O . LYS A 1 683 ? 36.552 1.173 6.227 1.00 74.88 683 LYS A O 1
ATOM 5618 N N . GLY A 1 684 ? 36.381 1.804 8.369 1.00 81.88 684 GLY A N 1
ATOM 5619 C CA . GLY A 1 684 ? 37.805 2.110 8.524 1.00 81.88 684 GLY A CA 1
ATOM 5620 C C . GLY A 1 684 ? 38.703 0.876 8.373 1.00 81.88 684 GLY A C 1
ATOM 5621 O O . GLY A 1 684 ? 39.761 0.954 7.748 1.00 81.88 684 GLY A O 1
ATOM 5622 N N . GLN A 1 685 ? 38.273 -0.277 8.896 1.00 72.12 685 GLN A N 1
ATOM 5623 C CA . GLN A 1 685 ? 38.983 -1.549 8.722 1.00 72.12 685 GLN A CA 1
ATOM 5624 C C . GLN A 1 685 ? 38.955 -2.034 7.266 1.00 72.12 685 GLN A C 1
ATOM 5626 O O . GLN A 1 685 ? 39.970 -2.523 6.767 1.00 72.12 685 GLN A O 1
ATOM 5631 N N . GLU A 1 686 ? 37.832 -1.857 6.571 1.00 69.38 686 GLU A N 1
ATOM 5632 C CA . GLU A 1 686 ? 37.681 -2.194 5.153 1.00 69.38 686 GLU A CA 1
ATOM 5633 C C . GLU A 1 686 ? 38.552 -1.293 4.256 1.00 69.38 686 GLU A C 1
ATOM 5635 O O . GLU A 1 686 ? 39.286 -1.791 3.400 1.00 69.38 686 GLU A O 1
ATOM 5640 N N . GLU A 1 687 ? 38.590 0.019 4.513 1.00 77.50 687 GLU A N 1
ATOM 5641 C CA . GLU A 1 687 ? 39.476 0.953 3.805 1.00 77.50 687 GLU A CA 1
ATOM 5642 C C . GLU A 1 687 ? 40.964 0.667 4.067 1.00 77.50 687 GLU A C 1
ATOM 5644 O O . GLU A 1 687 ? 41.792 0.735 3.149 1.00 77.50 687 GLU A O 1
ATOM 5649 N N . GLU A 1 688 ? 41.337 0.309 5.302 1.00 76.00 688 GLU A N 1
ATOM 5650 C CA . GLU A 1 688 ? 42.712 -0.090 5.612 1.00 76.00 688 GLU A CA 1
ATOM 5651 C C . GLU A 1 688 ? 43.083 -1.408 4.912 1.00 76.00 688 GLU A C 1
ATOM 5653 O O . GLU A 1 688 ? 44.205 -1.542 4.404 1.00 76.00 688 GLU A O 1
ATOM 5658 N N . MET A 1 689 ? 42.144 -2.356 4.824 1.00 68.56 689 MET A N 1
ATOM 5659 C CA . MET A 1 689 ? 42.310 -3.609 4.088 1.00 68.56 689 MET A CA 1
ATOM 5660 C C . MET A 1 689 ? 42.527 -3.343 2.594 1.00 68.56 689 MET A C 1
ATOM 5662 O O . MET A 1 689 ? 43.506 -3.835 2.025 1.00 68.56 689 MET A O 1
ATOM 5666 N N . GLU A 1 690 ? 41.695 -2.509 1.966 1.00 74.38 690 GLU A N 1
ATOM 5667 C CA . GLU A 1 690 ? 41.871 -2.117 0.566 1.00 74.38 690 GLU A CA 1
ATOM 5668 C C . GLU A 1 690 ? 43.210 -1.409 0.334 1.00 74.38 690 GLU A C 1
ATOM 5670 O O . GLU A 1 690 ? 43.905 -1.682 -0.652 1.00 74.38 690 GLU A O 1
ATOM 5675 N N . ARG A 1 691 ? 43.626 -0.523 1.248 1.00 76.69 691 ARG A N 1
ATOM 5676 C CA . ARG A 1 691 ? 44.915 0.172 1.144 1.00 76.69 691 ARG A CA 1
ATOM 5677 C C . ARG A 1 691 ? 46.081 -0.813 1.194 1.00 76.69 691 ARG A C 1
ATOM 5679 O O . ARG A 1 691 ? 46.990 -0.724 0.368 1.00 76.69 691 ARG A O 1
ATOM 5686 N N . ARG A 1 692 ? 46.039 -1.788 2.108 1.00 69.75 692 ARG A N 1
ATOM 5687 C CA . ARG A 1 692 ? 47.055 -2.849 2.218 1.00 69.75 692 ARG A CA 1
ATOM 5688 C C . ARG A 1 692 ? 47.074 -3.755 0.984 1.00 69.75 692 ARG A C 1
ATOM 5690 O O . ARG A 1 692 ? 48.157 -4.115 0.524 1.00 69.75 692 ARG A O 1
ATOM 5697 N N . GLN A 1 693 ? 45.917 -4.065 0.395 1.00 66.62 693 GLN A N 1
ATOM 5698 C CA . GLN A 1 693 ? 45.833 -4.818 -0.863 1.00 66.62 693 GLN A CA 1
ATOM 5699 C C . GLN A 1 693 ? 46.434 -4.038 -2.045 1.00 66.62 693 GLN A C 1
ATOM 5701 O O . GLN A 1 693 ? 47.190 -4.604 -2.839 1.00 66.62 693 GLN A O 1
ATOM 5706 N N . ARG A 1 694 ? 46.181 -2.724 -2.133 1.00 70.50 694 ARG A N 1
ATOM 5707 C CA . ARG A 1 694 ? 46.773 -1.846 -3.160 1.00 70.50 694 ARG A CA 1
ATOM 5708 C C . ARG A 1 694 ? 48.291 -1.711 -2.997 1.00 70.50 694 ARG A C 1
ATOM 5710 O O . ARG A 1 694 ? 49.018 -1.778 -3.989 1.00 70.50 694 ARG A O 1
ATOM 5717 N N . GLU A 1 695 ? 48.794 -1.590 -1.768 1.00 71.50 695 GLU A N 1
ATOM 5718 C CA . GLU A 1 695 ? 50.238 -1.556 -1.488 1.00 71.50 695 GLU A CA 1
ATOM 5719 C C . GLU A 1 695 ? 50.931 -2.896 -1.787 1.00 71.50 695 GLU A C 1
ATOM 5721 O O . GLU A 1 695 ? 52.053 -2.907 -2.301 1.00 71.50 695 GLU A O 1
ATOM 5726 N N . ALA A 1 696 ? 50.270 -4.027 -1.522 1.00 60.41 696 ALA A N 1
ATOM 5727 C CA . ALA A 1 696 ? 50.774 -5.354 -1.871 1.00 60.41 696 ALA A CA 1
ATOM 5728 C C . ALA A 1 696 ? 50.833 -5.567 -3.395 1.00 60.41 696 ALA A C 1
ATOM 5730 O O . ALA A 1 696 ? 51.823 -6.099 -3.904 1.00 60.41 696 ALA A O 1
ATOM 5731 N N . ALA A 1 697 ? 49.828 -5.082 -4.135 1.00 58.38 697 ALA A N 1
ATOM 5732 C CA . ALA A 1 697 ? 49.810 -5.111 -5.597 1.00 58.38 697 ALA A CA 1
ATOM 5733 C C . ALA A 1 697 ? 50.913 -4.228 -6.215 1.00 58.38 697 ALA A C 1
ATOM 5735 O O . ALA A 1 697 ? 51.545 -4.620 -7.197 1.00 58.38 697 ALA A O 1
ATOM 5736 N N . ALA A 1 698 ? 51.208 -3.073 -5.607 1.00 64.56 698 ALA A N 1
ATOM 5737 C CA . ALA A 1 698 ? 52.252 -2.154 -6.068 1.00 64.56 698 ALA A CA 1
ATOM 5738 C C . ALA A 1 698 ? 53.687 -2.686 -5.867 1.00 64.56 698 ALA A C 1
ATOM 5740 O O . ALA A 1 698 ? 54.598 -2.279 -6.588 1.00 64.56 698 ALA A O 1
ATOM 5741 N N . ARG A 1 699 ? 53.911 -3.614 -4.924 1.00 63.22 699 ARG A N 1
ATOM 5742 C CA . ARG A 1 699 ? 55.238 -4.209 -4.653 1.00 63.22 699 ARG A CA 1
ATOM 5743 C C . ARG A 1 699 ? 55.591 -5.407 -5.547 1.00 63.22 699 ARG A C 1
ATOM 5745 O O . ARG A 1 699 ? 56.662 -5.984 -5.376 1.00 63.22 699 ARG A O 1
ATOM 5752 N N . GLY A 1 700 ? 54.739 -5.777 -6.508 1.00 53.59 700 GLY A N 1
ATOM 5753 C CA . GLY A 1 700 ? 55.083 -6.736 -7.570 1.00 53.59 700 GLY A CA 1
ATOM 5754 C C . GLY A 1 700 ? 55.406 -8.167 -7.106 1.00 53.59 700 GLY A C 1
ATOM 5755 O O . GLY A 1 700 ? 56.098 -8.897 -7.815 1.00 53.59 700 GLY A O 1
ATOM 5756 N N . GLY A 1 701 ? 54.930 -8.584 -5.929 1.00 45.41 701 GLY A N 1
ATOM 5757 C CA . GLY A 1 701 ? 55.138 -9.931 -5.387 1.00 45.41 701 GLY A CA 1
ATOM 5758 C C . GLY A 1 701 ? 54.010 -10.905 -5.752 1.00 45.41 701 GLY A C 1
ATOM 5759 O O . GLY A 1 701 ? 52.834 -10.578 -5.627 1.00 45.41 701 GLY A O 1
ATOM 5760 N N . ARG A 1 702 ? 54.365 -12.126 -6.179 1.00 51.44 702 ARG A N 1
ATOM 5761 C CA . ARG A 1 702 ? 53.436 -13.258 -6.400 1.00 51.44 702 ARG A CA 1
ATOM 5762 C C . ARG A 1 702 ? 52.590 -13.581 -5.143 1.00 51.44 702 ARG A C 1
ATOM 5764 O O . ARG A 1 702 ? 53.033 -13.294 -4.032 1.00 51.44 702 ARG A O 1
ATOM 5771 N N . PRO A 1 703 ? 51.417 -14.237 -5.294 1.00 49.53 703 PRO A N 1
ATOM 5772 C CA . PRO A 1 703 ? 50.384 -14.374 -4.258 1.00 49.53 703 PRO A CA 1
ATOM 5773 C C . PRO A 1 703 ? 50.752 -15.414 -3.182 1.00 49.53 703 PRO A C 1
ATOM 5775 O O . PRO A 1 703 ? 50.170 -16.493 -3.113 1.00 49.53 703 PRO A O 1
ATOM 5778 N N . SER A 1 704 ? 51.755 -15.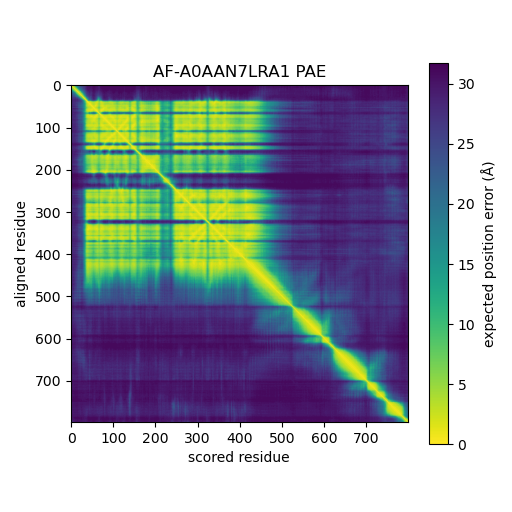104 -2.359 1.00 53.81 704 SER A N 1
ATOM 5779 C CA . SER A 1 704 ? 52.169 -15.926 -1.211 1.00 53.81 704 SER A CA 1
ATOM 5780 C C . SER A 1 704 ? 51.734 -15.309 0.120 1.00 53.81 704 SER A C 1
ATOM 5782 O O . SER A 1 704 ? 51.304 -16.036 1.005 1.00 53.81 704 SER A O 1
ATOM 5784 N N . ALA A 1 705 ? 51.753 -13.976 0.239 1.00 51.12 705 ALA A N 1
ATOM 5785 C CA . ALA A 1 705 ? 51.384 -13.278 1.475 1.00 51.12 705 ALA A CA 1
ATOM 5786 C C . ALA A 1 705 ? 49.878 -13.363 1.796 1.00 51.12 705 ALA A C 1
ATOM 5788 O O . ALA A 1 705 ? 49.508 -13.489 2.956 1.00 51.12 705 ALA A O 1
ATOM 5789 N N . ALA A 1 706 ? 49.010 -13.382 0.774 1.00 48.50 706 ALA A N 1
ATOM 5790 C CA . ALA A 1 706 ? 47.566 -13.552 0.963 1.00 48.50 706 ALA A CA 1
ATOM 5791 C C . ALA A 1 706 ? 47.217 -14.918 1.582 1.00 48.50 706 ALA A C 1
ATOM 5793 O O . ALA A 1 706 ? 46.356 -14.991 2.443 1.00 48.50 706 ALA A O 1
ATOM 5794 N N . ARG A 1 707 ? 47.950 -15.981 1.214 1.00 53.66 707 ARG A N 1
ATOM 5795 C CA . ARG A 1 707 ? 47.759 -17.336 1.763 1.00 53.66 707 ARG A CA 1
ATOM 5796 C C . ARG A 1 707 ? 48.346 -17.522 3.160 1.00 53.66 707 ARG A C 1
ATOM 5798 O O . ARG A 1 707 ? 47.926 -18.429 3.867 1.00 53.66 707 ARG A O 1
ATOM 5805 N N . GLU A 1 708 ? 49.356 -16.739 3.535 1.00 55.03 708 GLU A N 1
ATOM 5806 C CA . GLU A 1 708 ? 49.878 -16.750 4.908 1.00 55.03 708 GLU A CA 1
ATOM 5807 C C . GLU A 1 708 ? 48.954 -15.988 5.859 1.00 55.03 708 GLU A C 1
ATOM 5809 O O . GLU A 1 708 ? 48.750 -16.443 6.978 1.00 55.03 708 GLU A O 1
ATOM 5814 N N . TRP A 1 709 ? 48.321 -14.910 5.390 1.00 53.84 709 TRP A N 1
ATOM 5815 C CA . TRP A 1 709 ? 47.346 -14.156 6.176 1.00 53.84 709 TRP A CA 1
ATOM 5816 C C . TRP A 1 709 ? 46.018 -14.910 6.356 1.00 53.84 709 TRP A C 1
ATOM 5818 O O . TRP A 1 709 ? 45.505 -14.968 7.464 1.00 53.84 709 TRP A O 1
ATOM 5828 N N . GLU A 1 710 ? 45.525 -15.592 5.315 1.00 53.12 710 GLU A N 1
ATOM 5829 C CA . GLU A 1 710 ? 44.343 -16.479 5.383 1.00 53.12 710 GLU A CA 1
ATOM 5830 C C . GLU A 1 710 ? 44.545 -17.633 6.387 1.00 53.12 710 GLU A C 1
ATOM 5832 O O . GLU A 1 710 ? 43.620 -18.049 7.076 1.00 53.12 710 GLU A O 1
ATOM 5837 N N . LYS A 1 711 ? 45.791 -18.110 6.529 1.00 64.94 711 LYS A N 1
ATOM 5838 C CA . LYS A 1 711 ? 46.172 -19.094 7.554 1.00 64.94 711 LYS A CA 1
ATOM 5839 C C . LYS A 1 711 ? 46.275 -18.500 8.957 1.00 64.94 711 LYS A C 1
ATOM 5841 O O . LYS A 1 711 ? 46.096 -19.227 9.924 1.00 64.94 711 LYS A O 1
ATOM 5846 N N . GLU A 1 712 ? 46.615 -17.221 9.081 1.00 63.12 712 GLU A N 1
ATOM 5847 C CA . GLU A 1 712 ? 46.696 -16.526 10.370 1.00 63.12 712 GLU A CA 1
ATOM 5848 C C . GLU A 1 712 ? 45.302 -16.139 10.890 1.00 63.12 712 GLU A C 1
ATOM 5850 O O . GLU A 1 712 ? 45.073 -16.194 12.094 1.00 63.12 712 GLU A O 1
ATOM 5855 N N . GLU A 1 713 ? 44.364 -15.837 9.989 1.00 56.50 713 GLU A N 1
ATOM 5856 C CA . GLU A 1 713 ? 42.923 -15.705 10.258 1.00 56.50 713 GLU A CA 1
ATOM 5857 C C . GLU A 1 713 ? 42.304 -17.035 10.691 1.00 56.50 713 GLU A C 1
ATOM 5859 O O . GLU A 1 713 ? 41.732 -17.102 11.774 1.00 56.50 713 GLU A O 1
ATOM 5864 N N . GLN A 1 714 ? 42.536 -18.121 9.941 1.00 59.41 714 GLN A N 1
ATOM 5865 C CA . GLN A 1 714 ? 42.077 -19.456 10.345 1.00 59.41 714 GLN A CA 1
ATOM 5866 C C . GLN A 1 714 ? 42.628 -19.871 11.711 1.00 59.41 714 GLN A C 1
ATOM 5868 O O . GLN A 1 714 ? 41.919 -20.495 12.487 1.00 59.41 714 GLN A O 1
ATOM 5873 N N . ARG A 1 715 ? 43.864 -19.480 12.050 1.00 67.00 715 ARG A N 1
ATOM 5874 C CA . ARG A 1 715 ? 44.441 -19.781 13.367 1.00 67.00 715 ARG A CA 1
ATOM 5875 C C . ARG A 1 715 ? 43.810 -18.967 14.501 1.00 67.00 715 ARG A C 1
ATOM 5877 O O . ARG A 1 715 ? 43.793 -19.440 15.630 1.00 67.00 715 ARG A O 1
ATOM 5884 N N . LYS A 1 716 ? 43.319 -17.756 14.218 1.00 63.22 716 LYS A N 1
ATOM 5885 C CA . LYS A 1 716 ? 42.607 -16.915 15.194 1.00 63.22 716 LYS A CA 1
ATOM 5886 C C . LYS A 1 716 ? 41.167 -17.375 15.390 1.00 63.22 716 LYS A C 1
ATOM 5888 O O . LYS A 1 716 ? 40.721 -17.424 16.529 1.00 63.22 716 LYS A O 1
ATOM 5893 N N . GLU A 1 717 ? 40.489 -17.771 14.314 1.00 56.28 717 GLU A N 1
ATOM 5894 C CA . GLU A 1 717 ? 39.177 -18.423 14.393 1.00 56.28 717 GLU A CA 1
ATOM 5895 C C . GLU A 1 717 ? 39.271 -19.777 15.120 1.00 56.28 717 GLU A C 1
ATOM 5897 O O . GLU A 1 717 ? 38.419 -20.086 15.948 1.00 56.28 717 GLU A O 1
ATOM 5902 N N . GLU A 1 718 ? 40.338 -20.556 14.894 1.00 57.31 718 GLU A N 1
ATOM 5903 C CA . GLU A 1 718 ? 40.592 -21.808 15.624 1.00 57.31 718 GLU A CA 1
ATOM 5904 C C . GLU A 1 718 ? 40.923 -21.572 17.113 1.00 57.31 718 GLU A C 1
ATOM 5906 O O . GLU A 1 718 ? 40.453 -22.337 17.954 1.00 57.31 718 GLU A O 1
ATOM 5911 N N . GLU A 1 719 ? 41.671 -20.515 17.469 1.00 59.16 719 GLU A N 1
ATOM 5912 C CA . GLU A 1 719 ? 41.944 -20.135 18.872 1.00 59.16 719 GLU A CA 1
ATOM 5913 C C . GLU A 1 719 ? 40.671 -19.632 19.597 1.00 59.16 719 GLU A C 1
ATOM 5915 O O . GLU A 1 719 ? 40.459 -19.982 20.761 1.00 59.16 719 GLU A O 1
ATOM 5920 N N . GLU A 1 720 ? 39.781 -18.888 18.921 1.00 50.56 720 GLU A N 1
ATOM 5921 C CA . GLU A 1 720 ? 38.461 -18.502 19.459 1.00 50.56 720 GLU A CA 1
ATOM 5922 C C . GLU A 1 720 ? 37.496 -19.698 19.577 1.00 50.56 720 GLU A C 1
ATOM 5924 O O . GLU A 1 720 ? 36.727 -19.782 20.540 1.00 50.56 720 GLU A O 1
ATOM 5929 N N . GLU A 1 721 ? 37.543 -20.667 18.655 1.00 49.25 721 GLU A N 1
ATOM 5930 C CA . GLU A 1 721 ? 36.763 -21.905 18.774 1.00 49.25 721 GLU A CA 1
ATOM 5931 C C . GLU A 1 721 ? 37.276 -22.823 19.899 1.00 49.25 721 GLU A C 1
ATOM 5933 O O . GLU A 1 721 ? 36.462 -23.516 20.525 1.00 49.25 721 GLU A O 1
ATOM 5938 N N . GLU A 1 722 ? 38.581 -22.825 20.210 1.00 50.81 722 GLU A N 1
ATOM 5939 C CA . GLU A 1 722 ? 39.171 -23.650 21.279 1.00 50.81 722 GLU A CA 1
ATOM 5940 C C . GLU A 1 722 ? 38.770 -23.181 22.694 1.00 50.81 722 GLU A C 1
ATOM 5942 O O . GLU A 1 722 ? 38.524 -24.021 23.569 1.00 50.81 722 GLU A O 1
ATOM 5947 N N . GLU A 1 723 ? 38.578 -21.873 22.918 1.00 51.84 723 GLU A N 1
ATOM 5948 C CA . GLU A 1 723 ? 38.061 -21.329 24.192 1.00 51.84 723 GLU A CA 1
ATOM 5949 C C . GLU A 1 723 ? 36.584 -21.696 24.459 1.00 51.84 723 GLU A C 1
ATOM 5951 O O . GLU A 1 723 ? 36.143 -21.752 25.612 1.00 51.84 723 GLU A O 1
ATOM 5956 N N . VAL A 1 724 ? 35.810 -22.025 23.417 1.00 50.66 724 VAL A N 1
ATOM 5957 C CA . VAL A 1 724 ? 34.364 -22.324 23.500 1.00 50.66 724 VAL A CA 1
ATOM 5958 C C . VAL A 1 724 ? 34.073 -23.833 23.675 1.00 50.66 724 VAL A C 1
ATOM 5960 O O . VAL A 1 724 ? 32.951 -24.236 24.019 1.00 50.66 724 VAL A O 1
ATOM 5963 N N . GLN A 1 725 ? 35.076 -24.708 23.528 1.00 46.41 725 GLN A N 1
ATOM 5964 C CA . GLN A 1 725 ? 34.899 -26.171 23.538 1.00 46.41 725 GLN A CA 1
ATOM 5965 C C . GLN A 1 725 ? 34.403 -26.835 24.845 1.00 46.41 725 GLN A C 1
ATOM 5967 O O . GLN A 1 725 ? 33.706 -27.856 24.733 1.00 46.41 725 GLN A O 1
ATOM 5972 N N . PRO A 1 726 ? 34.643 -26.332 26.078 1.00 45.00 726 PRO A N 1
ATOM 5973 C CA . PRO A 1 726 ? 34.192 -27.030 27.291 1.00 45.00 726 PRO A CA 1
ATOM 5974 C C . PRO A 1 726 ? 32.659 -27.156 27.399 1.00 45.00 726 PRO A C 1
ATOM 5976 O O . PRO A 1 726 ? 32.152 -28.086 28.029 1.00 45.00 726 PRO A O 1
ATOM 5979 N N . GLY A 1 727 ? 31.906 -26.245 26.767 1.00 44.03 727 GLY A N 1
ATOM 5980 C CA . GLY A 1 727 ? 30.439 -26.229 26.787 1.00 44.03 727 GLY A CA 1
ATOM 5981 C C . GLY A 1 727 ? 29.765 -27.137 25.748 1.00 44.03 727 GLY A C 1
ATOM 5982 O O . GLY A 1 727 ? 28.634 -27.575 25.973 1.00 44.03 727 GLY A O 1
ATOM 5983 N N . ARG A 1 728 ? 30.443 -27.450 24.632 1.00 43.59 728 ARG A N 1
ATOM 5984 C CA . ARG A 1 728 ? 29.898 -28.289 23.543 1.00 43.59 728 ARG A CA 1
ATOM 5985 C C . ARG A 1 728 ? 30.003 -29.787 23.836 1.00 43.59 728 ARG A C 1
ATOM 5987 O O . ARG A 1 728 ? 29.004 -30.488 23.687 1.00 43.59 728 ARG A O 1
ATOM 5994 N N . ARG A 1 729 ? 31.135 -30.261 24.377 1.00 38.72 729 ARG A N 1
ATOM 5995 C CA . ARG A 1 729 ? 31.336 -31.695 24.694 1.00 38.72 729 ARG A CA 1
ATOM 5996 C C . ARG A 1 729 ? 30.305 -32.256 25.674 1.00 38.72 729 ARG A C 1
ATOM 5998 O O . ARG A 1 729 ? 29.894 -33.404 25.556 1.00 38.72 729 ARG A O 1
ATOM 6005 N N . ARG A 1 730 ? 29.831 -31.428 26.611 1.00 41.97 730 ARG A N 1
ATOM 6006 C CA . ARG A 1 730 ? 28.837 -31.836 27.615 1.00 41.97 730 ARG A CA 1
ATOM 6007 C C . ARG A 1 730 ? 27.432 -32.042 27.034 1.00 41.97 730 ARG A C 1
ATOM 6009 O O . ARG A 1 730 ? 26.639 -32.754 27.637 1.00 41.97 730 ARG A O 1
ATOM 6016 N N . LYS A 1 731 ? 27.125 -31.426 25.885 1.00 43.78 731 LYS A N 1
ATOM 6017 C CA . LYS A 1 731 ? 25.857 -31.612 25.159 1.00 43.78 731 LYS A CA 1
ATOM 6018 C C . LYS A 1 731 ? 25.914 -32.787 24.184 1.00 43.78 731 LYS A C 1
ATOM 6020 O O . LYS A 1 731 ? 24.911 -33.474 24.022 1.00 43.78 731 LYS A O 1
ATOM 6025 N N . GLU A 1 732 ? 27.075 -33.050 23.589 1.00 45.34 732 GLU A N 1
ATOM 6026 C CA . GLU A 1 732 ? 27.258 -34.166 22.653 1.00 45.34 732 GLU A CA 1
ATOM 6027 C C . GLU A 1 732 ? 27.241 -35.537 23.355 1.00 45.34 732 GLU A C 1
ATOM 6029 O O . GLU A 1 732 ? 26.583 -36.452 22.861 1.00 45.34 732 GLU A O 1
ATOM 6034 N N . GLU A 1 733 ? 27.823 -35.672 24.557 1.00 42.53 733 GLU A N 1
ATOM 6035 C CA . GLU A 1 733 ? 27.754 -36.926 25.339 1.00 42.53 733 GLU A CA 1
ATOM 6036 C C . GLU A 1 733 ? 26.318 -37.292 25.782 1.00 42.53 733 GLU A C 1
ATOM 6038 O O . GLU A 1 733 ? 25.985 -38.469 25.962 1.00 42.53 733 GLU A O 1
ATOM 6043 N N . GLU A 1 734 ? 25.437 -36.298 25.942 1.00 42.69 734 GLU A N 1
ATOM 6044 C CA . GLU A 1 734 ? 24.028 -36.509 2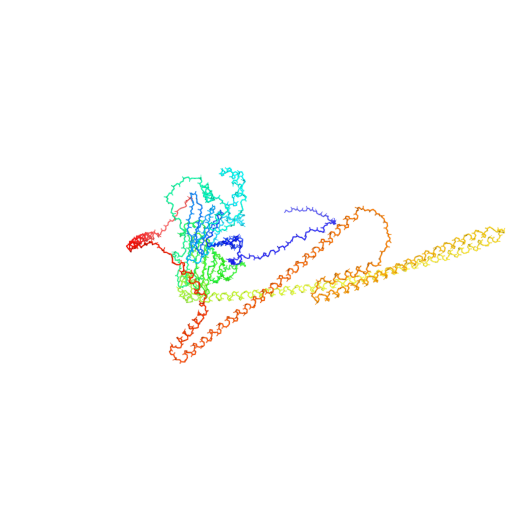6.301 1.00 42.69 734 GLU A CA 1
ATOM 6045 C C . GLU A 1 734 ? 23.175 -36.905 25.080 1.00 42.69 734 GLU A C 1
ATOM 6047 O O . GLU A 1 734 ? 22.234 -37.700 25.196 1.00 42.69 734 GLU A O 1
ATOM 6052 N N . GLU A 1 735 ? 23.541 -36.419 23.891 1.00 40.59 735 GLU A N 1
ATOM 6053 C CA . GLU A 1 735 ? 22.912 -36.783 22.618 1.00 40.59 735 GLU A CA 1
ATOM 6054 C C . GLU A 1 735 ? 23.340 -38.168 22.118 1.00 40.59 735 GLU A C 1
ATOM 6056 O O . GLU A 1 735 ? 22.522 -38.917 21.578 1.00 40.59 735 GLU A O 1
ATOM 6061 N N . GLU A 1 736 ? 24.591 -38.563 22.349 1.00 37.72 736 GLU A N 1
ATOM 6062 C CA . GLU A 1 736 ? 25.124 -39.853 21.903 1.00 37.72 736 GLU A CA 1
ATOM 6063 C C . GLU A 1 736 ? 24.522 -41.036 22.685 1.00 37.72 736 GLU A C 1
ATOM 6065 O O . GLU A 1 736 ? 24.245 -42.094 22.113 1.00 37.72 736 GLU A O 1
ATOM 6070 N N . ARG A 1 737 ? 24.157 -40.828 23.960 1.00 36.81 737 ARG A N 1
ATOM 6071 C CA . ARG A 1 737 ? 23.372 -41.802 24.748 1.00 36.81 737 ARG A CA 1
ATOM 6072 C C . ARG A 1 737 ? 21.946 -42.001 24.235 1.00 36.81 737 ARG A C 1
ATOM 6074 O O . ARG A 1 737 ? 21.357 -43.048 24.493 1.00 36.81 737 ARG A O 1
ATOM 6081 N N . ARG A 1 738 ? 21.380 -41.030 23.513 1.00 40.97 738 ARG A N 1
ATOM 6082 C CA . ARG A 1 738 ? 20.035 -41.139 22.922 1.00 40.97 738 ARG A CA 1
ATOM 6083 C C . ARG A 1 738 ? 20.026 -41.824 21.557 1.00 40.97 738 ARG A C 1
ATOM 6085 O O . ARG A 1 738 ? 18.971 -42.289 21.141 1.00 40.97 738 ARG A O 1
ATOM 6092 N N . ARG A 1 739 ? 21.176 -41.921 20.881 1.00 37.28 739 ARG A N 1
ATOM 6093 C CA . ARG A 1 739 ? 21.303 -42.524 19.541 1.00 37.28 739 ARG A CA 1
ATOM 6094 C C . ARG A 1 739 ? 21.422 -44.052 19.541 1.00 37.28 739 ARG A C 1
ATOM 6096 O O . ARG A 1 739 ? 21.311 -44.658 18.483 1.00 37.28 739 ARG A O 1
ATOM 6103 N N . GLN A 1 740 ? 21.606 -44.697 20.693 1.00 31.19 740 GLN A N 1
ATOM 6104 C CA . GLN A 1 740 ? 21.732 -46.159 20.784 1.00 31.19 740 GLN A CA 1
ATOM 6105 C C . GLN A 1 740 ? 20.393 -46.866 21.082 1.00 31.19 740 GLN A C 1
ATOM 6107 O O . GLN A 1 740 ? 20.255 -47.535 22.105 1.00 31.19 740 GLN A O 1
ATOM 6112 N N . GLN A 1 741 ? 19.406 -46.755 20.184 1.00 29.55 741 GLN A N 1
ATOM 6113 C CA . GLN A 1 741 ? 18.315 -47.741 20.057 1.00 29.55 741 GLN A CA 1
ATOM 6114 C C . GLN A 1 741 ? 18.028 -48.008 18.563 1.00 29.55 741 GLN A C 1
ATOM 6116 O O . GLN A 1 741 ? 18.005 -47.040 17.805 1.00 29.55 741 GLN A O 1
ATOM 6121 N N . PRO A 1 742 ? 17.855 -49.270 18.105 1.00 35.72 742 PRO A N 1
ATOM 6122 C CA . PRO A 1 742 ? 17.956 -49.604 16.683 1.00 35.72 742 PRO A CA 1
ATOM 6123 C C . PRO A 1 742 ? 16.630 -49.584 15.901 1.00 35.72 742 PRO A C 1
ATOM 6125 O O . PRO A 1 742 ? 15.556 -49.844 16.443 1.00 35.72 742 PRO A O 1
ATOM 6128 N N . GLU A 1 743 ? 16.792 -49.303 14.603 1.00 33.66 743 GLU A N 1
ATOM 6129 C CA . GLU A 1 743 ? 15.835 -49.245 13.486 1.00 33.66 743 GLU A CA 1
ATOM 6130 C C . GLU A 1 743 ? 15.400 -50.628 12.951 1.00 33.66 743 GLU A C 1
ATOM 6132 O O . GLU A 1 743 ? 16.141 -51.599 13.083 1.00 33.66 743 GLU A O 1
ATOM 6137 N N . GLU A 1 744 ? 14.277 -50.680 12.214 1.00 26.88 744 GLU A N 1
ATOM 6138 C CA . GLU A 1 744 ? 14.079 -51.632 11.104 1.00 26.88 744 GLU A CA 1
ATOM 6139 C C . GLU A 1 744 ? 13.486 -50.935 9.855 1.00 26.88 744 GLU A C 1
ATOM 6141 O O . GLU A 1 744 ? 12.629 -50.054 9.945 1.00 26.88 744 GLU A O 1
ATOM 6146 N N . GLU A 1 745 ? 14.011 -51.342 8.693 1.00 31.59 745 GLU A N 1
ATOM 6147 C CA . GLU A 1 745 ? 13.900 -50.785 7.335 1.00 31.59 745 GLU A CA 1
ATOM 6148 C C . GLU A 1 745 ? 12.544 -51.008 6.623 1.00 31.59 745 GLU A C 1
ATOM 6150 O O . GLU A 1 745 ? 11.811 -51.937 6.946 1.00 31.59 745 GLU A O 1
ATOM 6155 N N . TRP A 1 746 ? 12.286 -50.263 5.530 1.00 26.78 746 TRP A N 1
ATOM 6156 C CA . TRP A 1 746 ? 12.136 -50.854 4.177 1.00 26.78 746 TRP A CA 1
ATOM 6157 C C . TRP A 1 746 ? 12.157 -49.805 3.045 1.00 26.78 746 TRP A C 1
ATOM 6159 O O . TRP A 1 746 ? 11.691 -48.675 3.181 1.00 26.78 746 TRP A O 1
ATOM 6169 N N . SER A 1 747 ? 12.722 -50.213 1.905 1.00 37.81 747 SER A N 1
ATOM 6170 C CA . SER A 1 747 ? 13.110 -49.406 0.741 1.00 37.81 747 SER A CA 1
ATOM 6171 C C . SER A 1 747 ? 12.150 -49.550 -0.455 1.00 37.81 747 SER A C 1
ATOM 6173 O O . SER A 1 747 ? 11.429 -50.537 -0.580 1.00 37.81 747 SER A O 1
ATOM 6175 N N . GLY A 1 748 ? 12.173 -48.592 -1.394 1.00 30.36 748 GLY A N 1
ATOM 6176 C CA . GLY A 1 748 ? 11.454 -48.711 -2.669 1.00 30.36 748 GLY A CA 1
ATOM 6177 C C . GLY A 1 748 ? 11.942 -47.747 -3.755 1.00 30.36 748 GLY A C 1
ATOM 6178 O O . GLY A 1 748 ? 11.466 -46.619 -3.852 1.00 30.36 748 GLY A O 1
ATOM 6179 N N . ARG A 1 749 ? 12.867 -48.204 -4.612 1.00 36.94 749 ARG A N 1
ATOM 6180 C CA . ARG A 1 749 ? 13.223 -47.561 -5.896 1.00 36.94 749 ARG A CA 1
ATOM 6181 C C . ARG A 1 749 ? 12.278 -48.043 -7.007 1.00 36.94 749 ARG A C 1
ATOM 6183 O O . ARG A 1 749 ? 11.979 -49.230 -7.073 1.00 36.94 749 ARG A O 1
ATOM 6190 N N . LYS A 1 750 ? 11.877 -47.151 -7.921 1.00 35.25 750 LYS A N 1
ATOM 6191 C CA . LYS A 1 750 ? 11.222 -47.490 -9.205 1.00 35.25 750 LYS A CA 1
ATOM 6192 C C . LYS A 1 750 ? 12.154 -47.225 -10.396 1.00 35.25 750 LYS A C 1
ATOM 6194 O O . LYS A 1 750 ? 13.004 -46.341 -10.329 1.00 35.25 750 LYS A O 1
ATOM 6199 N N . SER A 1 751 ? 12.000 -48.031 -11.448 1.00 53.38 751 SER A N 1
ATOM 6200 C CA . SER A 1 751 ? 12.940 -48.251 -12.557 1.00 53.38 751 SER A CA 1
ATOM 6201 C C . SER A 1 751 ? 12.811 -47.278 -13.741 1.00 53.38 751 SER A C 1
ATOM 6203 O O . SER A 1 751 ? 11.746 -46.753 -14.061 1.00 53.38 751 SER A O 1
ATOM 6205 N N . GLU A 1 752 ? 13.931 -47.107 -14.442 1.00 42.81 752 GLU A N 1
ATOM 6206 C CA . GLU A 1 752 ? 14.186 -46.206 -15.579 1.00 42.81 752 GLU A CA 1
ATOM 6207 C C . GLU A 1 752 ? 13.292 -46.441 -16.819 1.00 42.81 752 GLU A C 1
ATOM 6209 O O . GLU A 1 752 ? 13.027 -45.522 -17.600 1.00 42.81 752 GLU A O 1
ATOM 6214 N N . GLU A 1 753 ? 12.723 -47.638 -16.965 1.00 40.75 753 GLU A N 1
ATOM 6215 C CA . GLU A 1 753 ? 11.801 -47.987 -18.055 1.00 40.75 753 GLU A CA 1
ATOM 6216 C C . GLU A 1 753 ? 10.476 -47.201 -18.008 1.00 40.75 753 GLU A C 1
ATOM 6218 O O . GLU A 1 753 ? 9.897 -46.883 -19.052 1.00 40.75 753 GLU A O 1
ATOM 6223 N N . GLU A 1 754 ? 10.014 -46.816 -16.812 1.00 45.94 754 GLU A N 1
ATOM 6224 C CA . GLU A 1 754 ? 8.768 -46.056 -16.629 1.00 45.94 754 GLU A CA 1
ATOM 6225 C C . GLU A 1 754 ? 8.921 -44.603 -17.126 1.00 45.94 754 GLU A C 1
ATOM 6227 O O . GLU A 1 754 ? 7.989 -44.008 -17.680 1.00 45.94 754 GLU A O 1
ATOM 6232 N N . TRP A 1 755 ? 10.136 -44.054 -17.030 1.00 46.34 755 TRP A N 1
ATOM 6233 C CA . TRP A 1 755 ? 10.477 -42.721 -17.528 1.00 46.34 755 TRP A CA 1
ATOM 6234 C C . TRP A 1 755 ? 10.602 -42.666 -19.049 1.00 46.34 755 TRP A C 1
ATOM 6236 O O . TRP A 1 755 ? 10.163 -41.692 -19.666 1.00 46.34 755 TRP A O 1
ATOM 6246 N N . SER A 1 756 ? 11.151 -43.710 -19.668 1.00 46.19 756 SER A N 1
ATOM 6247 C CA . SER A 1 756 ? 11.289 -43.777 -21.127 1.00 46.19 756 SER A CA 1
ATOM 6248 C C . SER A 1 756 ? 9.921 -43.874 -21.820 1.00 46.19 756 SER A C 1
ATOM 6250 O O . SER A 1 756 ? 9.642 -43.170 -22.796 1.00 46.19 756 SER A O 1
ATOM 6252 N N . ARG A 1 757 ? 8.995 -44.648 -21.235 1.00 51.88 757 ARG A N 1
ATOM 6253 C CA . ARG A 1 757 ? 7.628 -44.805 -21.754 1.00 51.88 757 ARG A CA 1
ATOM 6254 C C . ARG A 1 757 ? 6.859 -43.480 -21.759 1.00 51.88 757 ARG A C 1
ATOM 6256 O O . ARG A 1 757 ? 6.252 -43.132 -22.774 1.00 51.88 757 ARG A O 1
ATOM 6263 N N . ARG A 1 758 ? 6.982 -42.697 -20.678 1.00 59.44 758 ARG A N 1
ATOM 6264 C CA . ARG A 1 758 ? 6.368 -41.364 -20.539 1.00 59.44 758 ARG A CA 1
ATOM 6265 C C . ARG A 1 758 ? 6.920 -40.331 -21.520 1.00 59.44 758 ARG A C 1
ATOM 6267 O O . ARG A 1 758 ? 6.148 -39.525 -22.034 1.00 59.44 758 ARG A O 1
ATOM 6274 N N . ARG A 1 759 ? 8.222 -40.366 -21.832 1.00 58.00 759 ARG A N 1
ATOM 6275 C CA . ARG A 1 759 ? 8.801 -39.478 -22.857 1.00 58.00 759 ARG A CA 1
ATOM 6276 C C . ARG A 1 759 ? 8.259 -39.793 -24.251 1.00 58.00 759 ARG A C 1
ATOM 6278 O O . ARG A 1 759 ? 7.927 -38.868 -24.986 1.00 58.00 759 ARG A O 1
ATOM 6285 N N . SER A 1 760 ? 8.085 -41.075 -24.587 1.00 55.78 760 SER A N 1
ATOM 6286 C CA . SER A 1 760 ? 7.516 -41.458 -25.889 1.00 55.78 760 SER A CA 1
ATOM 6287 C C . SER A 1 760 ? 6.041 -41.055 -26.036 1.00 55.78 760 SER A C 1
ATOM 6289 O O . SER A 1 760 ? 5.607 -40.684 -27.125 1.00 55.78 760 SER A O 1
ATOM 6291 N N . GLU A 1 761 ? 5.266 -41.082 -24.945 1.00 60.97 761 GLU A N 1
ATOM 6292 C CA . GLU A 1 761 ? 3.865 -40.642 -24.964 1.00 60.97 761 GLU A CA 1
ATOM 6293 C C . GLU A 1 761 ? 3.730 -39.120 -25.058 1.00 60.97 761 GLU A C 1
ATOM 6295 O O . GLU A 1 761 ? 2.803 -38.637 -25.710 1.00 60.97 761 GLU A O 1
ATOM 6300 N N . LYS A 1 762 ? 4.668 -38.367 -24.466 1.00 69.81 762 LYS A N 1
ATOM 6301 C CA . LYS A 1 762 ? 4.724 -36.906 -24.591 1.00 69.81 762 LYS A CA 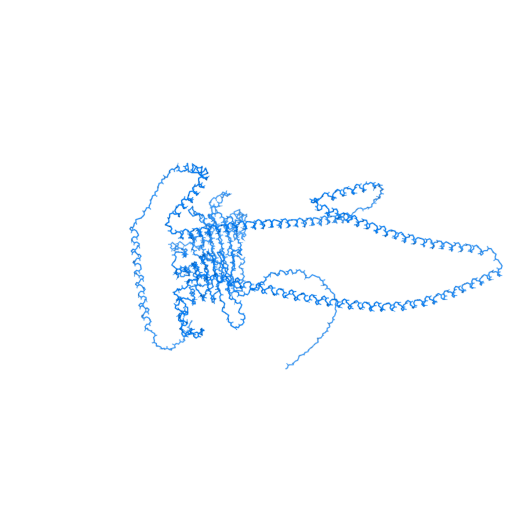1
ATOM 6302 C C . LYS A 1 762 ? 5.022 -36.482 -26.035 1.00 69.81 762 LYS A C 1
ATOM 6304 O O . LYS A 1 762 ? 4.247 -35.718 -26.600 1.00 69.81 762 LYS A O 1
ATOM 6309 N N . ALA A 1 763 ? 6.032 -37.082 -26.668 1.00 60.81 763 ALA A N 1
ATOM 6310 C CA . ALA A 1 763 ? 6.387 -36.789 -28.061 1.00 60.81 763 ALA A CA 1
ATOM 6311 C C . ALA A 1 763 ? 5.237 -37.086 -29.048 1.00 60.81 763 ALA A C 1
ATOM 6313 O O . ALA A 1 763 ? 4.973 -36.310 -29.962 1.00 60.81 763 ALA A O 1
ATOM 6314 N N . LYS A 1 764 ? 4.479 -38.173 -28.828 1.00 66.19 764 LYS A N 1
ATOM 6315 C CA . LYS A 1 764 ? 3.302 -38.512 -29.653 1.00 66.19 764 LYS A CA 1
ATOM 6316 C C . LYS A 1 764 ? 2.132 -37.536 -29.485 1.00 66.19 764 LYS A C 1
ATOM 6318 O O . LYS A 1 764 ? 1.306 -37.425 -30.390 1.00 66.19 764 LYS A O 1
ATOM 6323 N N . ARG A 1 765 ? 2.015 -36.866 -28.332 1.00 64.31 765 ARG A N 1
ATOM 6324 C CA . ARG A 1 765 ? 0.996 -35.825 -28.111 1.00 64.31 765 ARG A CA 1
ATOM 6325 C C . ARG A 1 765 ? 1.376 -34.523 -28.804 1.00 64.31 765 ARG A C 1
ATOM 6327 O O . ARG A 1 765 ? 0.528 -33.963 -29.488 1.00 64.31 765 ARG A O 1
ATOM 6334 N N . GLU A 1 766 ? 2.639 -34.124 -28.705 1.00 67.69 766 GLU A N 1
ATOM 6335 C CA . GLU A 1 766 ? 3.164 -32.918 -29.355 1.00 67.69 766 GLU A CA 1
ATOM 6336 C C . GLU A 1 766 ? 3.077 -33.022 -30.890 1.00 67.69 766 GLU A C 1
ATOM 6338 O O . GLU A 1 766 ? 2.620 -32.090 -31.548 1.00 67.69 766 GLU A O 1
ATOM 6343 N N . GLU A 1 767 ? 3.371 -34.191 -31.476 1.00 72.31 767 GLU A N 1
ATOM 6344 C CA . GLU A 1 767 ? 3.196 -34.419 -32.923 1.00 72.31 767 GLU A CA 1
ATOM 6345 C C . GLU A 1 767 ? 1.720 -34.323 -33.361 1.00 72.31 767 GLU A C 1
ATOM 6347 O O . GLU A 1 767 ? 1.403 -33.864 -34.462 1.00 72.31 767 GLU A O 1
ATOM 6352 N N . LYS A 1 768 ? 0.789 -34.751 -32.499 1.00 73.75 768 LYS A N 1
ATOM 6353 C CA . LYS A 1 768 ? -0.649 -34.675 -32.779 1.00 73.75 768 LYS A CA 1
ATOM 6354 C C . LYS A 1 768 ? -1.163 -33.236 -32.701 1.00 73.75 768 LYS A C 1
ATOM 6356 O O . LYS A 1 768 ? -2.012 -32.869 -33.507 1.00 73.75 768 LYS A O 1
ATOM 6361 N N . GLU A 1 769 ? -0.657 -32.438 -31.765 1.00 66.44 769 GLU A N 1
ATOM 6362 C CA . GLU A 1 769 ? -1.004 -31.017 -31.635 1.00 66.44 769 GLU A CA 1
ATOM 6363 C C . GLU A 1 769 ? -0.439 -30.183 -32.790 1.00 66.44 769 GLU A C 1
ATOM 6365 O O . GLU A 1 769 ? -1.170 -29.366 -33.349 1.00 66.44 769 GLU A O 1
ATOM 6370 N N . ALA A 1 770 ? 0.785 -30.468 -33.248 1.00 65.06 770 ALA A N 1
ATOM 6371 C CA . ALA A 1 770 ? 1.366 -29.809 -34.420 1.00 65.06 770 ALA A CA 1
ATOM 6372 C C . ALA A 1 770 ? 0.525 -30.025 -35.695 1.00 65.06 770 ALA A C 1
ATOM 6374 O O . ALA A 1 770 ? 0.246 -29.075 -36.423 1.00 65.06 770 ALA A O 1
ATOM 6375 N N . LYS A 1 771 ? 0.024 -31.250 -35.923 1.00 76.12 771 LYS A N 1
ATOM 6376 C CA . LYS A 1 771 ? -0.861 -31.560 -37.066 1.00 76.12 771 LYS A CA 1
ATOM 6377 C C . LYS A 1 771 ? -2.224 -30.866 -36.983 1.00 76.12 771 LYS A C 1
ATOM 6379 O O . LYS A 1 771 ? -2.834 -30.591 -38.013 1.00 76.12 771 LYS A O 1
ATOM 6384 N N . ILE A 1 772 ? -2.719 -30.592 -35.773 1.00 75.19 772 ILE A N 1
ATOM 6385 C CA . ILE A 1 772 ? -3.969 -29.843 -35.574 1.00 75.19 772 ILE A CA 1
ATOM 6386 C C . ILE A 1 772 ? -3.750 -28.363 -35.908 1.00 75.19 772 ILE A C 1
ATOM 6388 O O . ILE A 1 772 ? -4.567 -27.783 -36.619 1.00 75.19 772 ILE A O 1
ATOM 6392 N N . GLN A 1 773 ? -2.629 -27.781 -35.475 1.00 61.97 773 GLN A N 1
ATOM 6393 C CA . GLN A 1 773 ? -2.292 -26.388 -35.784 1.00 61.97 773 GLN A CA 1
ATOM 6394 C C . GLN A 1 773 ? -2.035 -26.159 -37.279 1.00 61.97 773 GLN A C 1
ATOM 6396 O O . GLN A 1 773 ? -2.464 -25.145 -37.826 1.00 61.97 773 GLN A O 1
ATOM 6401 N N . GLU A 1 774 ? -1.401 -27.113 -37.963 1.00 69.88 774 GLU A N 1
ATOM 6402 C CA . GLU A 1 774 ? -1.203 -27.056 -39.416 1.00 69.88 774 GLU A CA 1
ATOM 6403 C C . GLU A 1 774 ? -2.546 -27.087 -40.172 1.00 69.88 774 GLU A C 1
ATOM 6405 O O . GLU A 1 774 ? -2.788 -26.261 -41.053 1.00 69.88 774 GLU A O 1
ATOM 6410 N N . ALA A 1 775 ? -3.479 -27.954 -39.756 1.00 71.75 775 ALA A N 1
ATOM 6411 C CA . ALA A 1 775 ? -4.822 -28.026 -40.334 1.00 71.75 775 ALA A CA 1
ATOM 6412 C C . ALA A 1 775 ? -5.671 -26.763 -40.070 1.00 71.75 775 ALA A C 1
ATOM 6414 O O . ALA A 1 775 ? -6.490 -26.376 -40.911 1.00 71.75 775 ALA A O 1
ATOM 6415 N N . GLU A 1 776 ? -5.490 -26.106 -38.921 1.00 67.56 776 GLU A N 1
ATOM 6416 C CA . GLU A 1 776 ? -6.140 -24.825 -38.620 1.00 67.56 776 GLU A CA 1
ATOM 6417 C C . GLU A 1 776 ? -5.550 -23.671 -39.439 1.00 67.56 776 GLU A C 1
ATOM 6419 O O . GLU A 1 776 ? -6.311 -22.839 -39.940 1.00 67.56 776 GLU A O 1
ATOM 6424 N N . MET A 1 777 ? -4.233 -23.654 -39.671 1.00 60.03 777 MET A N 1
ATOM 6425 C CA . MET A 1 777 ? -3.601 -22.671 -40.558 1.00 60.03 777 MET A CA 1
ATOM 6426 C C . MET A 1 777 ? -4.067 -22.815 -42.011 1.00 60.03 777 MET A C 1
ATOM 6428 O O . MET A 1 777 ? -4.397 -21.812 -42.648 1.00 60.03 777 MET A O 1
ATOM 6432 N N . GLU A 1 778 ? -4.169 -24.042 -42.533 1.00 70.38 778 GLU A N 1
ATOM 6433 C CA . GLU A 1 778 ? -4.699 -24.278 -43.883 1.00 70.38 778 GLU A CA 1
ATOM 6434 C C . GLU A 1 778 ? -6.166 -23.839 -44.020 1.00 70.38 778 GLU A C 1
ATOM 6436 O O . GLU A 1 778 ? -6.572 -23.314 -45.063 1.00 70.38 778 GLU A O 1
ATOM 6441 N N . ARG A 1 779 ? -6.976 -24.018 -42.966 1.00 62.62 779 ARG A N 1
ATOM 6442 C CA . ARG A 1 779 ? -8.358 -23.519 -42.929 1.00 62.62 779 ARG A CA 1
ATOM 6443 C C . ARG A 1 779 ? -8.387 -21.990 -42.984 1.00 62.62 779 ARG A C 1
ATOM 6445 O O . ARG A 1 779 ? -9.144 -21.432 -43.777 1.00 62.62 779 ARG A O 1
ATOM 6452 N N . TRP A 1 780 ? -7.535 -21.327 -42.207 1.00 58.78 780 TRP A N 1
ATOM 6453 C CA . TRP A 1 780 ? -7.455 -19.865 -42.167 1.00 58.78 780 TRP A CA 1
ATOM 6454 C C . TRP A 1 780 ? -7.013 -19.270 -43.512 1.00 58.78 780 TRP A C 1
ATOM 6456 O O . TRP A 1 780 ? -7.566 -18.270 -43.968 1.00 58.78 780 TRP A O 1
ATOM 6466 N N . GLN A 1 781 ? -6.083 -19.928 -44.211 1.00 57.03 781 GLN A N 1
ATOM 6467 C CA . GLN A 1 781 ? -5.655 -19.516 -45.552 1.00 57.03 781 GLN A CA 1
ATOM 6468 C C . GLN A 1 781 ? -6.756 -19.684 -46.613 1.00 57.03 781 GLN A C 1
ATOM 6470 O O . GLN A 1 781 ? -6.866 -18.851 -47.514 1.00 57.03 781 GLN A O 1
ATOM 6475 N N . ARG A 1 782 ? -7.620 -20.706 -46.497 1.00 60.47 782 ARG A N 1
ATOM 6476 C CA . ARG A 1 782 ? -8.795 -20.861 -47.380 1.00 60.47 782 ARG A CA 1
ATOM 6477 C C . ARG A 1 782 ? -9.880 -19.822 -47.104 1.00 60.47 782 ARG A C 1
ATOM 6479 O O . ARG A 1 782 ? -10.535 -19.374 -48.042 1.00 60.47 782 ARG A O 1
ATOM 6486 N N . GLU A 1 783 ? -10.061 -19.426 -45.848 1.00 56.78 783 GLU A N 1
ATOM 6487 C CA . GLU A 1 783 ? -11.066 -18.432 -45.449 1.00 56.78 783 GLU A CA 1
ATOM 6488 C C . GLU A 1 783 ? -10.613 -16.985 -45.738 1.00 56.78 783 GLU A C 1
ATOM 6490 O O . GLU A 1 783 ? -11.446 -16.134 -46.056 1.00 56.78 783 GLU A O 1
ATOM 6495 N N . GLY A 1 784 ? -9.302 -16.714 -45.743 1.00 47.69 784 GLY A N 1
ATOM 6496 C CA . GLY A 1 784 ? -8.726 -15.403 -46.076 1.00 47.69 784 GLY A CA 1
ATOM 6497 C C . GLY A 1 784 ? -8.717 -15.045 -47.570 1.00 47.69 784 GLY A C 1
ATOM 6498 O O . GLY A 1 784 ? -8.667 -13.866 -47.916 1.00 47.69 784 GLY A O 1
ATOM 6499 N N . ALA A 1 785 ? -8.817 -16.026 -48.473 1.00 43.62 785 ALA A N 1
ATOM 6500 C CA . ALA A 1 785 ? -8.781 -15.793 -49.924 1.00 43.62 785 ALA A CA 1
ATOM 6501 C C . ALA A 1 785 ? -10.140 -15.387 -50.538 1.00 43.62 785 ALA A C 1
ATOM 6503 O O . ALA A 1 785 ? -10.219 -15.085 -51.728 1.00 43.62 785 ALA A O 1
ATOM 6504 N N . GLY A 1 786 ? -11.222 -15.376 -49.752 1.00 44.22 786 GLY A N 1
ATOM 6505 C CA . GLY A 1 786 ? -12.588 -15.270 -50.263 1.00 44.22 786 GLY A CA 1
ATOM 6506 C C . GLY A 1 786 ? -13.387 -14.089 -49.729 1.00 44.22 786 GLY A C 1
ATOM 6507 O O . GLY A 1 786 ? -14.503 -14.314 -49.280 1.00 44.22 786 GLY A O 1
ATOM 6508 N N . ARG A 1 787 ? -12.864 -12.852 -49.734 1.00 43.50 787 ARG A N 1
ATOM 6509 C CA . ARG A 1 787 ? -13.677 -11.642 -49.459 1.00 43.50 787 ARG A CA 1
ATOM 6510 C C . ARG A 1 787 ? -13.037 -10.353 -49.990 1.00 43.50 787 ARG A C 1
ATOM 6512 O O . ARG A 1 787 ? -12.636 -9.467 -49.247 1.00 43.50 787 ARG A O 1
ATOM 6519 N N . GLY A 1 788 ? -13.009 -10.230 -51.313 1.00 36.59 788 GLY A N 1
ATOM 6520 C CA . GLY A 1 788 ? -12.931 -8.944 -52.003 1.00 36.59 788 GLY A CA 1
ATOM 6521 C C . GLY A 1 788 ? -14.140 -8.795 -52.922 1.00 36.59 788 GLY A C 1
ATOM 6522 O O . GLY A 1 788 ? -14.255 -9.544 -53.884 1.00 36.59 788 GLY A O 1
ATOM 6523 N N . GLY A 1 789 ? -15.033 -7.843 -52.630 1.00 36.56 789 GLY A N 1
ATOM 6524 C CA . GLY A 1 789 ? -16.044 -7.376 -53.588 1.00 36.56 789 GLY A CA 1
ATOM 6525 C C . GLY A 1 789 ? -17.493 -7.341 -53.094 1.00 36.56 789 GLY A C 1
ATOM 6526 O O . GLY A 1 789 ? -18.215 -8.319 -53.215 1.00 36.56 789 GLY A O 1
ATOM 6527 N N . GLY A 1 790 ? -17.898 -6.167 -52.595 1.00 36.53 790 GLY A N 1
ATOM 6528 C CA . GLY A 1 790 ? -19.142 -5.448 -52.922 1.00 36.53 790 GLY A CA 1
ATOM 6529 C C . GLY A 1 790 ? -20.508 -6.149 -52.866 1.00 36.53 790 GLY A C 1
ATOM 6530 O O . GLY A 1 790 ? -20.808 -7.014 -53.677 1.00 36.53 790 GLY A O 1
ATOM 6531 N N . GLY A 1 791 ? -21.426 -5.606 -52.053 1.00 32.28 791 GLY A N 1
ATOM 6532 C CA . GLY A 1 791 ? -22.865 -5.782 -52.298 1.00 32.28 791 GLY A CA 1
ATOM 6533 C C . GLY A 1 791 ? -23.794 -5.608 -51.095 1.00 32.28 791 GLY A C 1
ATOM 6534 O O . GLY A 1 791 ? -24.163 -6.580 -50.460 1.00 32.28 791 GLY A O 1
ATOM 6535 N N . LYS A 1 792 ? -24.171 -4.353 -50.825 1.00 35.00 792 LYS A N 1
ATOM 6536 C CA . LYS A 1 792 ? -25.482 -3.844 -50.358 1.00 35.00 792 LYS A CA 1
ATOM 6537 C C . LYS A 1 792 ? -26.576 -4.819 -49.831 1.00 35.00 792 LYS A C 1
ATOM 6539 O O . LYS A 1 792 ? -26.996 -5.712 -50.552 1.00 35.00 792 LYS A O 1
ATOM 6544 N N . VAL A 1 793 ? -27.225 -4.352 -48.738 1.00 32.53 793 VAL A N 1
ATOM 6545 C CA . VAL A 1 793 ? -28.646 -4.557 -48.307 1.00 32.53 793 VAL A CA 1
ATOM 6546 C C . VAL A 1 793 ? -28.861 -5.870 -47.511 1.00 32.53 793 VAL A C 1
ATOM 6548 O O . VAL A 1 793 ? -28.324 -6.890 -47.897 1.00 32.53 793 VAL A O 1
ATOM 6551 N N . LYS A 1 794 ? -29.571 -5.975 -46.372 1.00 31.69 794 LYS A N 1
ATOM 6552 C CA . LYS A 1 794 ? -30.767 -5.303 -45.826 1.00 31.69 794 LYS A CA 1
ATOM 6553 C C . LYS A 1 794 ? -30.831 -5.486 -44.295 1.00 31.69 794 LYS A C 1
ATOM 6555 O O . LYS A 1 794 ? -30.290 -6.442 -43.757 1.00 31.69 794 LYS A O 1
ATOM 6560 N N . VAL A 1 795 ? -31.569 -4.587 -43.652 1.00 41.41 795 VAL A N 1
ATOM 6561 C CA . VAL A 1 795 ? -32.126 -4.672 -42.292 1.00 41.41 795 VAL A CA 1
ATOM 6562 C C . VAL A 1 795 ? -32.940 -5.956 -42.093 1.00 41.41 795 VAL A C 1
ATOM 6564 O O . VAL A 1 795 ? -33.798 -6.227 -42.929 1.00 41.41 795 VAL A O 1
ATOM 6567 N N . GLU A 1 796 ? -32.771 -6.643 -40.958 1.00 31.80 796 GLU A N 1
ATOM 6568 C CA . GLU A 1 796 ? -33.889 -7.249 -40.220 1.00 31.80 796 GLU A CA 1
ATOM 6569 C C . GLU A 1 796 ? -33.547 -7.504 -38.742 1.00 31.80 796 GLU A C 1
ATOM 6571 O O . GLU A 1 796 ? -32.417 -7.832 -38.388 1.00 31.80 796 GLU A O 1
ATOM 6576 N N . LYS A 1 797 ? -34.555 -7.253 -37.901 1.00 37.25 797 LYS A N 1
ATOM 6577 C CA . LYS A 1 797 ? -34.602 -7.396 -36.441 1.00 37.25 797 LYS A CA 1
ATOM 6578 C C . LYS A 1 797 ? -34.297 -8.829 -35.992 1.00 37.25 797 LYS A C 1
ATOM 6580 O O . LYS A 1 797 ? -34.843 -9.745 -36.597 1.00 37.25 797 LYS A O 1
ATOM 6585 N N . PHE A 1 798 ? -33.593 -8.982 -34.870 1.00 34.72 798 PHE A N 1
ATOM 6586 C CA . PHE A 1 798 ? -34.091 -9.624 -33.642 1.00 34.72 798 PHE A CA 1
ATOM 6587 C C . PHE A 1 798 ? -33.201 -9.256 -32.456 1.00 34.72 798 PHE A C 1
ATOM 6589 O O . PHE A 1 798 ? -31.969 -9.175 -32.665 1.00 34.72 798 PHE A O 1
#

Secondary structure (DSSP, 8-state):
-------------------S-----------------SEEEE-GGGPEEEEEETTEEEEEEEEE-GGG-EEEEEEEEE-TTEEEEEEEE-SEEEEEEEESEEEEEEEETTEEEEEEEETTEEEEE-TT-EEEEEE---SSS----EEEEEEEE--S--SS--TT-SEEEHHHHHHTS-HHHHHHHHT--HHHHHHHHHSPPPPSEEETT-S-SSSS-TTHHHHHHHHHHHHHTTT------------PEETTTSPPSEEETTEEEEEE-TTT-GGGGGSS-EEEEEEEPTTEEEEEEE-SS--EEEEEEESEEEEEE-----SSS--SPPPEEEEEETT-EEEE-TT--EEEEE-SSS-EEEEEEE--SS---PEESSSTTBGGGGS-HHHHHHHHTS-HHHHHHHHHH----SEEE-TTHHHHHHHHHHHHHHHHHHHHHHHHHHHHHHHHHHHHHHHHHHHHHHHHHHHHHHHHHHHHHHHHHHHHHHHHHHHHHHHHHHHHHHHHHHHHHHHHHHHHHHS---SSHHHHHHHHHHHHHHHHHHHHHHHHHHHHHHHHHHHHHHHHHHHHHHHHHHHHHHHHHHHHHHHTT-TTSHHHHHHHHHHHHHTTS----------SSHHHHHHHHHHHHHHHHHHHHHHHHHHHHHHHHHHHHHHHHHHHHHHHHHHHHHHHHHHHHHHHHHHHHHHHHHTT--TTHHHHHHHHHHHHHHHHHHHHHHHHHHHHHHHHTTS-S----------THHHHHHHHHHHHHHHHHHHHHHHHHHHHHHHHTS------------

Foldseek 3Di:
DDDDDDDDDDDDDDDDDDDDDPPPPPPPPPPPVLLQALKDKDALVNWAWPFDDPFWTKTWDWDDGPQQDTKIKIKTKGFAQKKQAKKQFAFKKKKAWAAAKWKKWKADLADIAIAIDHHQFIDIDHHRITIMIGGHHDPPPPGMITIMMMITDDPDPDSDDDPQPRIGHPLVVLLVDDLVCCCVLVVDDSVVSVCSNPDDDDGSMGGNPPPDPPDPDPCCPVVVVVVVSVSSNPPDDDPDPDDPRQHTQGPVVDDFPDDDPQWTKHKAACVRHVNLLPVLKIKMKIKGFAQKKQAWWFFAAWKKKKAWAAAKKKKWKADDDDPPDDNSYDTDIDIDHHGMIMIHGGPITMMIGHHNPGMTIMMTMISHNDDRPIAHCDEPRHPLVVDDLVVVCVVVVHDSVVSVCRHPVHHDPRMGRHYCPRVVSVVVVVVVVVVVVVVVVVVVVVVVVVVVVVVVVVVVVVVVVVVVVVVVVVVVVVVVVVVVVVVVVVVVVVVVVVVVVVVVVVVVVVVVVVVVVVVVVVDDDDDPVVVVVVVVVVVVVVVVVVVVVVVVVVVVVVVVVVVVVVVVVVVVVVVVVVVVVVVVVVVVCVVVPHPDPPVVVVVVVVCVVVPPDDDDDDDDDDDDPVVVVVVVVVVVVVVVVVVVVVVVVVVVVVVVVVVVVVVVVVVVVVVVVVVVVVVVVVVVVVVVVVVVVVVVVVVPDDPPVVVVVVVVVVVVVVVVVVVVPVVVVVVVVVVVVVPPDDDDDDDDDDDPVVVVVVVVVVVVVVVVVVVVVVVVVVVVVVVVVPDDDDDDDDDDDD

Sequence (798 aa):
MASDESSMAARVPLLGCLCLVLLSCCTVSGESYVGSTAVSVARRDERTVVAHTEYGEISSVDVGYGRRGTYHLQFITLEPNSLFLPVLLHAEMVLYVHTGSGRLTWVDEDDTRRIDIRRGDVYRLPPGTIFHIQSDLQPQQRGEKLGIHAIFINMEESYCESPVGEYSSVGDLLRGFDRKVLQEAFKVPAELVDEILNATRPPAIIRAGATATSLPKKQVFWEWEARILKSYLVGGESLNKNKKKTKAFNVFDADKDFENCNGWSLTVTKNDLRALKHADIGVFMVNLTKGSMMGPHWNPHATEVAIVLHGQGMIRVVCASSSSKESECKNTRLSVKKGDVFMVQRFHPMAQMSYNNESFVFMGFSTAPGRNYPQFFAGRSSVLQAIGREVLSVSFNVPNTTVEKLMETQTDSVILECTSCAEEEERLMKEEIEREKERREEEEERRRREEEEERRKAEEERRKEEEEEERRKEEEEEEEERRQGREEEEWRRRRSEEAKREEEEAKRQEAEMERRQREAAARGGGRSVIKEWEEEEEERRKEEEEEEEERRQGREEEEWRRRRSEEAKREEEEAKRQEAEMERRQREAAARGGGRSVIKEWEEEEKRKRGEKEGRPEEEGQPGRRRKEEEEVVECRKEVERRKEMERRKRMEEEEEKRRQQREEKEWRKRSEEAKREEEGAKGQEEEMERRQREAAARGGRPSAAREWEKEEQRKEEEEEEEVQPGRRRKEEEEERRRQQPEEEWSGRKSEEEWSRRRSEKAKREEKEAKIQEAEMERWQREGAGRGGGGKVKVEKF

Solvent-accessible surface area (backbone atoms only — not comparable to full-atom values): 45168 Å² total; per-residue (Å²): 134,86,80,86,89,86,86,83,91,86,86,90,88,86,90,85,79,93,77,88,87,91,78,76,79,79,74,73,65,80,75,66,82,72,57,56,38,64,53,42,75,46,53,57,87,74,43,46,76,77,44,80,47,102,28,29,40,30,33,32,47,75,51,53,41,65,95,76,51,65,45,42,34,39,40,42,36,29,32,49,36,9,26,39,55,56,26,37,27,64,33,32,35,43,38,35,27,71,33,37,39,30,36,45,34,34,53,51,89,83,48,80,46,73,40,79,44,40,55,38,24,35,48,65,48,60,50,74,32,39,35,34,39,36,29,41,74,53,93,87,49,84,64,50,45,24,28,34,44,32,42,48,48,72,89,62,94,58,99,57,82,66,93,68,58,65,48,41,48,49,72,57,59,60,58,72,54,55,69,70,57,52,27,66,72,70,71,46,62,65,68,61,51,51,52,59,63,70,46,80,83,75,69,67,43,36,56,53,81,70,77,56,94,86,53,100,59,99,54,55,66,66,52,43,52,52,44,49,56,48,56,74,35,72,82,58,96,73,93,69,94,77,74,77,85,78,72,69,48,42,66,80,82,49,84,64,80,40,76,58,97,29,28,37,33,35,73,47,30,29,88,77,38,65,75,32,65,82,60,43,38,21,41,36,40,41,38,27,34,50,15,5,22,43,40,45,26,27,27,80,61,20,35,42,43,30,40,30,71,35,42,42,34,28,36,42,39,43,49,84,70,61,98,72,66,89,53,66,44,68,68,42,75,43,83,46,41,57,53,19,34,42,35,43,41,45,69,36,38,31,31,42,21,7,30,69,89,38,39,22,27,33,37,30,42,27,57,21,68,47,90,48,73,71,47,26,68,45,34,68,66,10,59,60,74,77,47,55,60,69,58,51,16,64,73,70,72,45,58,52,70,57,47,50,52,64,65,65,69,44,78,47,45,65,44,32,82,31,74,55,49,23,56,51,54,50,50,53,46,51,54,52,53,50,55,50,48,52,53,50,51,54,49,50,51,49,50,51,51,51,52,50,52,50,50,53,50,52,51,53,49,52,52,51,50,51,55,50,50,48,53,50,48,53,56,49,50,54,51,47,53,57,48,50,55,53,53,52,53,53,49,55,52,52,52,55,55,48,53,52,50,52,54,53,49,51,55,49,50,52,55,49,51,54,50,52,52,58,56,54,71,72,51,89,78,80,90,60,67,64,60,58,50,55,54,56,53,52,50,53,52,48,52,53,51,49,54,53,47,50,57,46,50,54,51,52,50,52,51,49,54,49,50,53,52,54,48,52,51,50,54,50,53,50,50,51,51,51,50,52,51,50,51,51,51,49,54,55,36,59,76,67,76,57,89,75,61,69,64,58,57,50,56,52,51,52,52,61,67,61,68,79,72,88,82,88,87,86,86,89,82,87,88,80,64,64,65,59,56,53,49,52,52,52,51,52,53,51,51,53,50,52,51,54,51,50,52,53,49,52,52,49,52,53,52,50,49,53,54,48,51,55,49,54,52,52,52,50,52,49,52,51,54,50,52,49,51,52,52,53,49,51,51,52,53,50,52,51,49,52,50,52,52,52,55,49,62,71,68,74,63,76,91,54,64,65,60,53,47,55,52,52,50,51,51,50,54,49,55,59,51,61,75,55,43,81,68,51,57,67,53,50,63,60,51,57,68,68,65,78,72,89,87,86,89,88,87,86,87,84,66,73,68,64,57,54,54,51,52,56,54,49,55,57,49,54,57,53,50,52,56,50,53,52,55,49,51,56,50,51,57,62,62,69,73,71,82,85,80,89,82,83,89,81,90,81,89,130

Organism: Trapa natans (NCBI:txid22666)